Protein 5AF7 (pdb70)

Structure (mmCIF, N/CA/C/O backbone):
data_5AF7
#
_entry.id   5AF7
#
_cell.length_a   75.674
_cell.length_b   100.652
_cell.length_c   118.573
_cell.angle_alpha   90.00
_cell.angle_beta   90.00
_cell.angle_gamma   90.00
#
_symmetry.space_group_name_H-M   'P 21 21 2'
#
loop_
_entity.id
_entity.type
_entity.pdbx_description
1 polymer 'ACYL-COA DEHYDROGENASE'
2 non-polymer 'FLAVIN-ADENINE DINUCLEOTIDE'
3 non-polymer GLYCEROL
4 water water
#
loop_
_atom_site.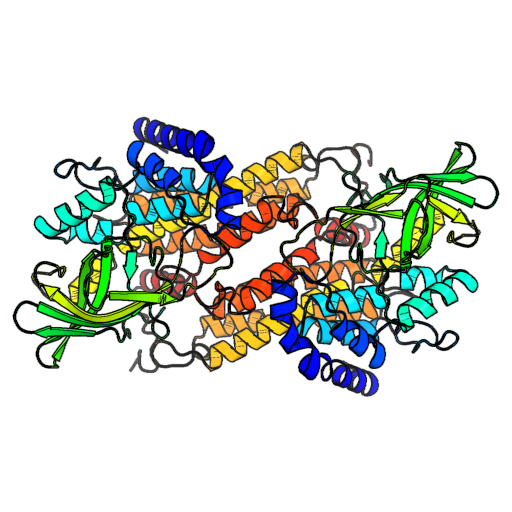group_PDB
_atom_site.id
_atom_site.type_symbol
_atom_site.label_atom_id
_atom_site.label_alt_id
_atom_site.label_comp_id
_atom_site.label_asym_id
_atom_site.label_entity_id
_atom_site.label_seq_id
_atom_site.pdbx_PDB_ins_code
_atom_site.Cartn_x
_atom_site.Cartn_y
_atom_site.Cartn_z
_atom_site.occupancy
_atom_site.B_iso_or_equiv
_atom_site.auth_seq_id
_atom_site.auth_comp_id
_atom_site.auth_asym_id
_atom_site.auth_atom_id
_atom_site.pdbx_PDB_model_num
ATOM 1 N N . GLU A 1 3 ? 30.168 -27.800 86.868 1.00 53.99 3 GLU A N 1
ATOM 2 C CA . GLU A 1 3 ? 29.123 -27.793 85.848 1.00 57.66 3 GLU A CA 1
ATOM 3 C C . GLU A 1 3 ? 27.865 -28.529 86.324 1.00 53.27 3 GLU A C 1
ATOM 4 O O . GLU A 1 3 ? 27.901 -29.255 87.318 1.00 57.14 3 GLU A O 1
ATOM 10 N N . LEU A 1 4 ? 26.759 -28.345 85.606 1.00 44.54 4 LEU A N 1
ATOM 11 C CA . LEU A 1 4 ? 25.472 -28.908 86.010 1.00 42.66 4 LEU A CA 1
ATOM 12 C C . LEU A 1 4 ? 25.267 -30.350 85.545 1.00 42.82 4 LEU A C 1
ATOM 13 O O . LEU A 1 4 ? 25.694 -30.730 84.457 1.00 45.39 4 LEU A O 1
ATOM 18 N N . THR A 1 5 ? 24.598 -31.143 86.376 1.00 38.95 5 THR A N 1
ATOM 19 C CA . THR A 1 5 ? 24.190 -32.490 85.998 1.00 35.67 5 THR A CA 1
ATOM 20 C C . THR A 1 5 ? 23.022 -32.422 85.014 1.00 43.82 5 THR A C 1
ATOM 21 O O . THR A 1 5 ? 22.318 -31.411 84.960 1.00 36.48 5 THR A O 1
ATOM 25 N N . PRO A 1 6 ? 22.819 -33.490 84.223 1.00 40.23 6 PRO A N 1
ATOM 26 C CA . PRO A 1 6 ? 21.632 -33.599 83.368 1.00 41.19 6 PRO A CA 1
ATOM 27 C C . PRO A 1 6 ? 20.325 -33.282 84.101 1.00 37.85 6 PRO A C 1
ATOM 28 O O . PRO A 1 6 ? 19.505 -32.542 83.561 1.00 37.10 6 PRO A O 1
ATOM 32 N N . GLU A 1 7 ? 20.152 -33.822 85.305 1.00 34.43 7 GLU A N 1
ATOM 33 C CA . GLU A 1 7 ? 18.970 -33.550 86.128 1.00 35.40 7 GLU A CA 1
ATOM 34 C C . GLU A 1 7 ? 18.819 -32.058 86.450 1.00 29.53 7 GLU A C 1
ATOM 35 O O . GLU A 1 7 ? 17.715 -31.506 86.424 1.00 30.62 7 GLU A O 1
ATOM 41 N N . GLN A 1 8 ? 19.941 -31.423 86.770 1.00 29.78 8 GLN A N 1
ATOM 42 C CA . GLN A 1 8 ? 19.965 -30.001 87.087 1.00 26.94 8 GLN A CA 1
ATOM 43 C C . GLN A 1 8 ? 19.674 -29.187 85.840 1.00 29.96 8 GLN A C 1
ATOM 44 O O . GLN A 1 8 ? 18.997 -28.165 85.902 1.00 26.15 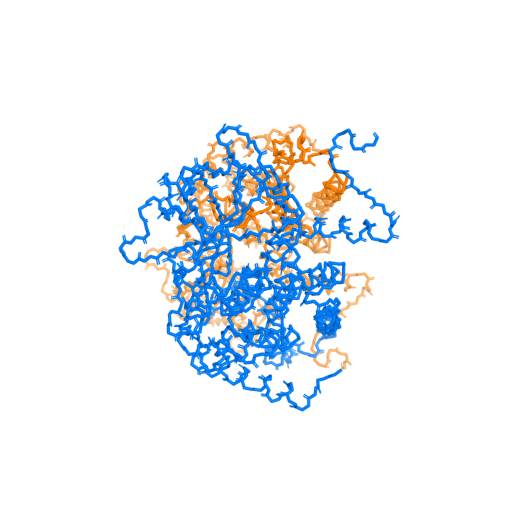8 GLN A O 1
ATOM 50 N N . ARG A 1 9 ? 20.178 -29.652 84.700 1.00 26.16 9 ARG A N 1
ATOM 51 C CA . ARG A 1 9 ? 19.914 -28.983 83.432 1.00 30.35 9 ARG A CA 1
ATOM 52 C C . ARG A 1 9 ? 18.425 -29.038 83.084 1.00 26.75 9 ARG A C 1
ATOM 53 O O . ARG A 1 9 ? 17.860 -28.075 82.576 1.00 23.90 9 ARG A O 1
ATOM 61 N N . THR A 1 10 ? 17.797 -30.173 83.355 1.00 22.40 10 THR A N 1
ATOM 62 C CA . THR A 1 10 ? 16.374 -30.330 83.096 1.00 25.17 10 THR A CA 1
ATOM 63 C C . THR A 1 10 ? 15.566 -29.386 83.979 1.00 21.37 10 THR A C 1
ATOM 64 O O . THR A 1 10 ? 14.644 -28.719 83.511 1.00 21.39 10 THR A O 1
ATOM 68 N N . LEU A 1 11 ? 15.923 -29.335 85.257 1.00 18.92 11 LEU A N 1
ATOM 69 C CA . LEU A 1 11 ? 15.300 -28.415 86.198 1.00 22.87 11 LEU A CA 1
ATOM 70 C C . LEU A 1 11 ? 15.494 -26.950 85.770 1.00 19.70 11 LEU A C 1
ATOM 71 O O . LEU A 1 11 ? 14.568 -26.148 85.827 1.00 20.53 11 LEU A O 1
ATOM 76 N N . GLN A 1 12 ? 16.704 -26.616 85.345 1.00 18.98 12 GLN A N 1
ATOM 77 C CA . GLN A 1 12 ? 17.003 -25.280 84.833 1.00 18.57 12 GLN A CA 1
ATOM 78 C C . GLN A 1 12 ? 16.130 -24.913 83.638 1.00 18.01 12 GLN A C 1
ATOM 79 O O . GLN A 1 12 ? 15.620 -23.799 83.548 1.00 16.52 12 GLN A O 1
ATOM 85 N N . THR A 1 13 ? 15.973 -25.858 82.715 1.00 19.79 13 THR A N 1
ATOM 86 C CA . THR A 1 13 ? 15.159 -25.651 81.523 1.00 17.84 13 THR A CA 1
ATOM 87 C C . THR A 1 13 ? 13.692 -25.429 81.875 1.00 21.43 13 THR A C 1
ATOM 88 O O . THR A 1 13 ? 13.036 -24.529 81.339 1.00 19.09 13 THR A O 1
ATOM 92 N N . GLN A 1 14 ? 13.174 -26.262 82.771 1.00 20.75 14 GLN A N 1
ATOM 93 C CA . GLN A 1 14 ? 11.796 -26.108 83.225 1.00 16.91 14 GLN A CA 1
ATOM 94 C C . GLN A 1 14 ? 11.587 -24.742 83.873 1.00 16.75 14 GLN A C 1
ATOM 95 O O . GLN A 1 14 ? 10.575 -24.093 83.630 1.00 19.50 14 GLN A O 1
ATOM 101 N N . ALA A 1 15 ? 12.548 -24.289 84.679 1.00 15.50 15 ALA A N 1
ATOM 102 C CA . ALA A 1 15 ? 12.420 -22.980 85.325 1.00 17.53 15 ALA A CA 1
ATOM 103 C C . ALA A 1 15 ? 12.506 -21.866 84.279 1.00 14.64 15 ALA A C 1
ATOM 104 O O . ALA A 1 15 ? 11.734 -20.909 84.309 1.00 14.49 15 ALA A O 1
ATOM 106 N N . ARG A 1 16 ? 13.440 -21.998 83.343 1.00 17.08 16 ARG A N 1
ATOM 107 C CA A ARG A 1 16 ? 13.581 -21.000 82.292 0.50 16.52 16 ARG A CA 1
ATOM 108 C CA B ARG A 1 16 ? 13.589 -21.009 82.284 0.50 16.52 16 ARG A CA 1
ATOM 109 C C . ARG A 1 16 ? 12.310 -20.908 81.454 1.00 16.56 16 ARG A C 1
ATOM 110 O O . ARG A 1 16 ? 11.860 -19.809 81.127 1.00 18.69 16 ARG A O 1
ATOM 125 N N . GLU A 1 17 ? 11.711 -22.054 81.124 1.00 16.55 17 GLU A N 1
ATOM 126 C CA A GLU A 1 17 ? 10.510 -22.037 80.298 0.50 19.53 17 GLU A CA 1
ATOM 127 C CA B GLU A 1 17 ? 10.484 -22.077 80.317 0.50 19.54 17 GLU A CA 1
ATOM 128 C C . GLU A 1 17 ? 9.359 -21.286 80.974 1.00 14.24 17 GLU A C 1
ATOM 129 O O . GLU A 1 17 ? 8.694 -20.472 80.333 1.00 18.17 17 GLU A O 1
ATOM 140 N N . LEU A 1 18 ? 9.132 -21.536 82.257 1.00 16.74 18 LEU A N 1
ATOM 141 C CA . LEU A 1 18 ? 8.087 -20.809 82.982 1.00 16.94 18 LEU A CA 1
ATOM 142 C C . LEU A 1 18 ? 8.419 -19.321 83.080 1.00 18.19 18 LEU A C 1
ATOM 143 O O . LEU A 1 18 ? 7.567 -18.458 82.835 1.00 16.48 18 LEU A O 1
ATOM 148 N N . ALA A 1 19 ? 9.660 -19.024 83.449 1.00 15.24 19 ALA A N 1
ATOM 149 C CA . ALA A 1 19 ? 10.088 -17.638 83.586 1.00 14.46 19 ALA A CA 1
ATOM 150 C C . ALA A 1 19 ? 9.906 -16.869 82.276 1.00 12.73 19 ALA A C 1
ATOM 151 O O . ALA A 1 19 ? 9.359 -15.759 82.254 1.00 16.12 19 ALA A O 1
ATOM 153 N N . GLN A 1 20 ? 10.366 -17.452 81.175 1.00 17.50 20 GLN A N 1
ATOM 154 C CA . GLN A 1 20 ? 10.356 -16.730 79.907 1.00 17.26 20 GLN A CA 1
ATOM 155 C C . GLN A 1 20 ? 8.963 -16.686 79.285 1.00 19.10 20 GLN A C 1
ATOM 156 O O . GLN A 1 20 ? 8.573 -15.670 78.718 1.00 19.69 20 GLN A O 1
ATOM 162 N N . SER A 1 21 ? 8.212 -17.782 79.382 1.00 15.90 21 SER A N 1
ATOM 163 C CA . SER A 1 21 ? 6.899 -17.833 78.726 1.00 18.97 21 SER A CA 1
ATOM 164 C C . SER A 1 21 ? 5.805 -17.122 79.521 1.00 18.02 21 SER A C 1
ATOM 165 O O . SER A 1 21 ? 4.839 -16.631 78.947 1.00 19.22 21 SER A O 1
ATOM 168 N N . VAL A 1 22 ? 5.952 -17.059 80.838 1.00 20.03 22 VAL A N 1
ATOM 169 C CA . VAL A 1 22 ? 4.911 -16.461 81.667 1.00 15.42 22 VAL A CA 1
ATOM 170 C C . VAL A 1 22 ? 5.367 -15.187 82.399 1.00 18.67 22 VAL A C 1
ATOM 171 O O . VAL A 1 22 ? 4.678 -14.166 82.359 1.00 14.61 22 VAL A O 1
ATOM 175 N N . PHE A 1 23 ? 6.526 -15.227 83.054 1.00 15.50 23 PHE A N 1
ATOM 176 C CA . PHE A 1 23 ? 6.865 -14.142 83.975 1.00 15.17 23 PHE A CA 1
ATOM 177 C C . PHE A 1 23 ? 7.463 -12.913 83.293 1.00 14.44 23 PHE A C 1
ATOM 178 O O . PHE A 1 23 ? 7.206 -11.778 83.714 1.00 14.02 23 PHE A O 1
ATOM 186 N N . ALA A 1 24 ? 8.266 -13.131 82.258 1.00 14.73 24 ALA A N 1
ATOM 187 C CA . ALA A 1 24 ? 9.063 -12.053 81.682 1.00 16.91 24 ALA A CA 1
ATOM 188 C C . ALA A 1 24 ? 8.190 -10.899 81.179 1.00 17.90 24 ALA A C 1
ATOM 189 O O . ALA A 1 24 ? 8.535 -9.731 81.347 1.00 16.02 24 ALA A O 1
ATOM 191 N N . SER A 1 25 ? 7.044 -11.222 80.593 1.00 16.80 25 SER A N 1
ATOM 192 C CA . SER A 1 25 ? 6.175 -10.183 80.044 1.00 17.43 25 SER A CA 1
ATOM 193 C C . SER A 1 25 ? 5.405 -9.416 81.122 1.00 20.38 25 SER A C 1
ATOM 194 O O . SER A 1 25 ? 4.716 -8.437 80.818 1.00 23.28 25 SER A O 1
ATOM 197 N N . THR A 1 26 ? 5.507 -9.854 82.376 1.00 16.15 26 THR A N 1
ATOM 198 C CA . THR A 1 26 ? 4.783 -9.197 83.464 1.00 18.39 26 THR A CA 1
ATOM 199 C C . THR A 1 26 ? 5.655 -8.232 84.251 1.00 14.74 26 THR A C 1
ATOM 200 O O . THR A 1 26 ? 5.141 -7.462 85.056 1.00 11.68 26 THR A O 1
ATOM 204 N N . ALA A 1 27 ? 6.968 -8.269 84.022 1.00 12.95 27 ALA A N 1
ATOM 205 C CA . ALA A 1 27 ? 7.900 -7.597 84.919 1.00 14.29 27 ALA A CA 1
ATOM 206 C C . ALA A 1 27 ? 7.717 -6.076 84.919 1.00 14.12 27 ALA A C 1
ATOM 207 O O . ALA A 1 27 ? 7.789 -5.444 85.975 1.00 11.83 27 ALA A O 1
ATOM 209 N N . VAL A 1 28 ? 7.471 -5.488 83.748 1.00 11.31 28 VAL A N 1
ATOM 210 C CA . VAL A 1 28 ? 7.227 -4.042 83.692 1.00 14.00 28 VAL A CA 1
ATOM 211 C C . VAL A 1 28 ? 5.985 -3.621 84.488 1.00 11.64 28 VAL A C 1
ATOM 212 O O . VAL A 1 28 ? 6.040 -2.662 85.277 1.00 14.19 28 VAL A O 1
ATOM 216 N N . GLN A 1 29 ? 4.872 -4.330 84.300 1.00 15.53 29 GLN A N 1
ATOM 217 C CA . GLN A 1 29 ? 3.639 -3.949 84.978 1.00 12.53 29 GLN A CA 1
ATOM 218 C C . GLN A 1 29 ? 3.758 -4.153 86.477 1.00 14.44 29 GLN A C 1
ATOM 219 O O . GLN A 1 29 ? 3.288 -3.326 87.248 1.00 15.04 29 GLN A O 1
ATOM 225 N N . THR A 1 30 ? 4.386 -5.250 86.889 1.00 12.88 30 THR A N 1
ATOM 226 C CA . THR A 1 30 ? 4.583 -5.502 88.315 1.00 14.95 30 THR A CA 1
ATOM 227 C C . THR A 1 30 ? 5.376 -4.347 88.951 1.00 16.33 30 THR A C 1
ATOM 228 O O . THR A 1 30 ? 5.027 -3.872 90.031 1.00 14.37 30 THR A O 1
ATOM 232 N N . ASP A 1 31 ? 6.419 -3.872 88.268 1.00 10.93 31 ASP A N 1
ATOM 233 C CA . ASP A 1 31 ? 7.205 -2.754 88.806 1.00 13.49 31 ASP A CA 1
ATOM 234 C C . ASP A 1 31 ? 6.407 -1.456 88.812 1.00 15.68 31 ASP A C 1
ATOM 235 O O . ASP A 1 31 ? 6.509 -0.651 89.747 1.00 14.95 31 ASP A O 1
ATOM 240 N N . LEU A 1 32 ? 5.613 -1.262 87.764 1.00 16.44 32 LEU A N 1
ATOM 241 C CA . LEU A 1 32 ? 4.816 -0.045 87.613 1.00 15.36 32 LEU A CA 1
ATOM 242 C C . LEU A 1 32 ? 3.719 0.040 88.665 1.00 16.66 32 LEU A C 1
ATOM 243 O O . LEU A 1 32 ? 3.562 1.082 89.294 1.00 17.24 32 LEU A O 1
ATOM 248 N N . THR A 1 33 ? 2.963 -1.040 88.858 1.00 14.97 33 THR A N 1
ATOM 249 C CA . THR A 1 33 ? 1.856 -1.013 89.818 1.00 15.50 33 THR A CA 1
ATOM 250 C C . THR A 1 33 ? 2.288 -1.197 91.269 1.00 15.67 33 THR A C 1
ATOM 251 O O . THR A 1 33 ? 1.558 -0.824 92.189 1.00 15.08 33 THR A O 1
ATOM 255 N N . GLU A 1 34 ? 3.464 -1.790 91.457 1.00 15.71 34 GLU A N 1
ATOM 256 C CA . GLU A 1 34 ? 3.976 -2.170 92.776 1.00 14.03 34 GLU A CA 1
ATOM 257 C C . GLU A 1 34 ? 2.995 -3.114 93.486 1.00 17.68 34 GLU A C 1
ATOM 258 O O . GLU A 1 34 ? 2.900 -3.121 94.713 1.00 16.93 34 GLU A O 1
ATOM 264 N N . GLN A 1 35 ? 2.283 -3.927 92.711 1.00 16.18 35 GLN A N 1
ATOM 265 C CA . GLN A 1 35 ? 1.342 -4.895 93.290 1.00 17.59 35 GLN A CA 1
ATOM 266 C C . GLN A 1 35 ? 1.850 -6.331 93.185 1.00 20.09 35 GLN A C 1
ATOM 267 O O . GLN A 1 35 ? 2.429 -6.719 92.177 1.00 20.38 35 GLN A O 1
ATOM 273 N N . TYR A 1 36 ? 1.622 -7.105 94.243 1.00 19.02 36 TYR A N 1
ATOM 274 C CA . TYR A 1 36 ? 1.994 -8.516 94.317 1.00 15.25 36 TYR A CA 1
ATOM 275 C C . TYR A 1 36 ? 1.344 -9.333 93.193 1.00 20.58 36 TYR A C 1
ATOM 276 O O . TYR A 1 36 ? 0.116 -9.355 93.074 1.00 19.43 36 TYR A O 1
ATOM 285 N N . PRO A 1 37 ? 2.159 -10.005 92.354 1.00 16.85 37 PRO A N 1
ATOM 286 C CA . PRO A 1 37 ? 1.592 -10.686 91.179 1.00 17.20 37 PRO A CA 1
ATOM 287 C C . PRO A 1 37 ? 1.016 -12.057 91.526 1.00 19.03 37 PRO A C 1
ATOM 288 O O . PRO A 1 37 ? 1.664 -13.090 91.342 1.00 14.92 37 PRO A O 1
ATOM 292 N N . TRP A 1 38 ? -0.212 -12.058 92.040 1.00 17.97 38 TRP A N 1
ATOM 293 C CA . TRP A 1 38 ? -0.857 -13.298 92.465 1.00 18.16 38 TRP A CA 1
ATOM 294 C C . TRP A 1 38 ? -0.909 -14.323 91.339 1.00 14.17 38 TRP A C 1
ATOM 295 O O . TRP A 1 38 ? -0.731 -15.518 91.573 1.00 15.83 38 TRP A O 1
ATOM 306 N N . ASP A 1 39 ? -1.168 -13.854 90.123 1.00 14.73 39 ASP A N 1
ATOM 307 C CA . ASP A 1 39 ? -1.269 -14.755 88.986 1.00 14.91 39 ASP A CA 1
ATOM 308 C C . ASP A 1 39 ? 0.035 -15.519 88.770 1.00 18.42 39 ASP A C 1
ATOM 309 O O . ASP A 1 39 ? 0.029 -16.729 88.534 1.00 17.44 39 ASP A O 1
ATOM 314 N N . ASN A 1 40 ? 1.157 -14.823 88.884 1.00 15.45 40 ASN A N 1
ATOM 315 C CA . ASN A 1 40 ? 2.444 -15.493 88.739 1.00 15.69 40 ASN A CA 1
ATOM 316 C C . ASN A 1 40 ? 2.719 -16.469 89.875 1.00 13.65 40 ASN A C 1
ATOM 317 O O . ASN A 1 40 ? 3.263 -17.548 89.648 1.00 13.98 40 ASN A O 1
ATOM 322 N N . VAL A 1 41 ? 2.358 -16.085 91.098 1.00 13.82 41 VAL A N 1
ATOM 323 C CA . VAL A 1 41 ? 2.640 -16.929 92.255 1.00 14.93 41 VAL A CA 1
ATOM 324 C C . VAL A 1 41 ? 1.937 -18.284 92.119 1.00 20.32 41 VAL A C 1
ATOM 325 O O . VAL A 1 41 ? 2.515 -19.329 92.433 1.00 16.79 41 VAL A O 1
ATOM 329 N N . ALA A 1 42 ? 0.695 -18.262 91.638 1.00 18.89 42 ALA A N 1
ATOM 330 C CA . ALA A 1 42 ? -0.083 -19.487 91.469 1.00 16.99 42 ALA A CA 1
ATOM 331 C C . ALA A 1 42 ? 0.622 -20.445 90.514 1.00 21.41 42 ALA A C 1
ATOM 332 O O . ALA A 1 42 ? 0.686 -21.651 90.755 1.00 19.13 42 ALA A O 1
ATOM 334 N N . GLN A 1 43 ? 1.165 -19.894 89.433 1.00 16.04 43 GLN A N 1
ATOM 335 C CA . GLN A 1 43 ? 1.853 -20.691 88.440 1.00 19.70 43 GLN A CA 1
ATOM 336 C C . GLN A 1 43 ? 3.243 -21.113 88.919 1.00 18.21 43 GLN A C 1
ATOM 337 O O . GLN A 1 43 ? 3.713 -22.192 88.582 1.00 18.04 43 GLN A O 1
ATOM 343 N N . LEU A 1 44 ? 3.891 -20.270 89.714 1.00 16.30 44 LEU A N 1
ATOM 344 C CA . LEU A 1 44 ? 5.136 -20.684 90.363 1.00 20.43 44 LEU A CA 1
ATOM 345 C C . LEU A 1 44 ? 4.864 -21.919 91.227 1.00 17.61 44 LEU A C 1
ATOM 346 O O . LEU A 1 44 ? 5.619 -22.896 91.205 1.00 16.33 44 LEU A O 1
ATOM 351 N N . ARG A 1 45 ? 3.767 -21.862 91.979 1.00 18.68 45 ARG A N 1
ATOM 352 C CA . ARG A 1 45 ? 3.345 -22.981 92.820 1.00 21.28 45 ARG A CA 1
ATOM 353 C C . ARG A 1 45 ? 3.031 -24.215 91.977 1.00 19.05 45 ARG A C 1
ATOM 354 O O . ARG A 1 45 ? 3.549 -25.310 92.225 1.00 22.82 45 ARG A O 1
ATOM 362 N N . ASP A 1 46 ? 2.179 -24.034 90.982 1.00 18.63 46 ASP A N 1
ATOM 363 C CA . ASP A 1 46 ? 1.720 -25.157 90.173 1.00 19.74 46 ASP A CA 1
ATOM 364 C C . ASP A 1 46 ? 2.875 -25.859 89.458 1.00 22.86 46 ASP A C 1
ATOM 365 O O . ASP A 1 46 ? 2.821 -27.063 89.236 1.00 18.99 46 ASP A O 1
ATOM 370 N N . ALA A 1 47 ? 3.930 -25.116 89.127 1.00 15.89 47 ALA A N 1
ATOM 371 C CA . ALA A 1 47 ? 5.084 -25.700 88.445 1.00 17.28 47 ALA A CA 1
ATOM 372 C C . ALA A 1 47 ? 6.061 -26.348 89.422 1.00 18.93 47 ALA A C 1
ATOM 373 O O . ALA A 1 47 ? 7.110 -26.858 89.019 1.00 24.49 47 ALA A O 1
ATOM 375 N N . GLY A 1 48 ? 5.741 -26.301 90.709 1.00 19.04 48 GLY A N 1
ATOM 376 C CA . GLY A 1 48 ? 6.523 -27.021 91.696 1.00 17.67 48 GLY A CA 1
ATOM 377 C C . GLY A 1 48 ? 7.739 -26.281 92.227 1.00 20.23 48 GLY A C 1
ATOM 378 O O . GLY A 1 48 ? 8.639 -26.887 92.804 1.00 19.49 48 GLY A O 1
ATOM 379 N N . PHE A 1 49 ? 7.764 -24.964 92.069 1.00 19.51 49 PHE A N 1
ATOM 380 C CA . PHE A 1 49 ? 8.947 -24.205 92.458 1.00 17.16 49 PHE A CA 1
ATOM 381 C C . PHE A 1 49 ? 8.850 -23.528 93.827 1.00 21.24 49 PHE A C 1
ATOM 382 O O . PHE A 1 49 ? 9.697 -22.707 94.183 1.00 20.29 49 PHE A O 1
ATOM 390 N N . MET A 1 50 ? 7.839 -23.882 94.611 1.00 16.91 50 MET A N 1
ATOM 391 C CA . MET A 1 50 ? 7.767 -23.376 95.976 1.00 15.01 50 MET A CA 1
ATOM 392 C C . MET A 1 50 ? 7.954 -24.517 96.981 1.00 18.44 50 MET A C 1
ATOM 393 O O . MET A 1 50 ? 7.491 -25.629 96.756 1.00 19.32 50 MET A O 1
ATOM 398 N N . GLY A 1 51 ? 8.666 -24.242 98.068 1.00 17.08 51 GLY A N 1
ATOM 399 C CA . GLY A 1 51 ? 8.992 -25.259 99.059 1.00 19.55 51 GLY A CA 1
ATOM 400 C C . GLY A 1 51 ? 9.760 -26.439 98.486 1.00 21.97 51 GLY A C 1
ATOM 401 O O . GLY A 1 51 ? 9.546 -27.588 98.887 1.00 21.76 51 GLY A O 1
ATOM 402 N N . MET A 1 52 ? 10.665 -26.161 97.550 1.00 20.61 52 MET A N 1
ATOM 403 C CA . MET A 1 52 ? 11.374 -27.223 96.837 1.00 18.91 52 MET A CA 1
ATOM 404 C C . MET A 1 52 ? 12.236 -28.094 97.750 1.00 17.91 52 MET A C 1
ATOM 405 O O . MET A 1 52 ? 12.454 -29.261 97.453 1.00 20.74 52 MET A O 1
ATOM 410 N N . MET A 1 53 ? 12.728 -27.532 98.849 1.00 15.69 53 MET A N 1
ATOM 411 C CA . MET A 1 53 ? 13.647 -28.276 99.714 1.00 18.64 53 MET A CA 1
ATOM 412 C C . MET A 1 53 ? 12.924 -28.956 100.865 1.00 21.07 53 MET A C 1
ATOM 413 O O . MET A 1 53 ? 13.557 -29.576 101.710 1.00 20.72 53 MET A O 1
ATOM 418 N N . LEU A 1 54 ? 11.600 -28.829 100.905 1.00 20.71 54 LEU A N 1
ATOM 419 C CA . LEU A 1 54 ? 10.813 -29.561 101.893 1.00 21.46 54 LEU A CA 1
ATOM 420 C C . LEU A 1 54 ? 10.958 -31.056 101.627 1.00 22.12 54 LEU A C 1
ATOM 421 O O . LEU A 1 54 ? 10.999 -31.483 100.479 1.00 21.84 54 LEU A O 1
ATOM 426 N N . PRO A 1 55 ? 11.057 -31.854 102.694 1.00 26.21 55 PRO A N 1
ATOM 427 C CA . PRO A 1 55 ? 11.181 -33.305 102.527 1.00 28.71 55 PRO A CA 1
ATOM 428 C C . PRO A 1 55 ? 9.956 -33.888 101.837 1.00 25.14 55 PRO A C 1
ATOM 429 O O . PRO A 1 55 ? 8.866 -33.346 101.972 1.00 28.03 55 PRO A O 1
ATOM 433 N N . THR A 1 56 ? 10.144 -34.975 101.095 1.00 28.31 56 THR A N 1
ATOM 434 C CA . THR A 1 56 ? 9.044 -35.655 100.423 1.00 30.66 56 THR A CA 1
ATOM 435 C C . THR A 1 56 ? 7.979 -36.169 101.404 1.00 30.12 56 THR A C 1
ATOM 436 O O . THR A 1 56 ? 6.819 -36.332 101.033 1.00 32.18 56 THR A O 1
ATOM 440 N N . SER A 1 57 ? 8.375 -36.407 102.650 1.00 30.34 57 SER A N 1
ATOM 441 C CA . SER A 1 57 ? 7.443 -36.870 103.677 1.00 33.63 57 SER A CA 1
ATOM 442 C C . SER A 1 57 ? 6.315 -35.868 103.973 1.00 40.32 57 SER A C 1
ATOM 443 O O . SER A 1 57 ? 5.253 -36.252 104.465 1.00 36.62 57 SER A O 1
ATOM 446 N N . VAL A 1 58 ? 6.539 -34.589 103.678 1.00 32.13 58 VAL A N 1
ATOM 447 C CA . VAL A 1 58 ? 5.515 -33.577 103.914 1.00 30.12 58 VAL A CA 1
ATOM 448 C C . VAL A 1 58 ? 4.987 -33.010 102.604 1.00 30.61 58 VAL A C 1
ATOM 449 O O . VAL A 1 58 ? 4.258 -32.021 102.594 1.00 34.07 58 VAL A O 1
ATOM 453 N N . GLY A 1 59 ? 5.349 -33.641 101.493 1.00 30.29 59 GLY A N 1
ATOM 454 C CA . GLY A 1 59 ? 4.850 -33.204 100.199 1.00 26.98 59 GLY A CA 1
ATOM 455 C C . GLY A 1 59 ? 5.831 -32.356 99.404 1.00 29.34 59 GLY A C 1
ATOM 456 O O . GLY A 1 59 ? 5.488 -31.826 98.349 1.00 26.07 59 GLY A O 1
ATOM 457 N N . GLY A 1 60 ? 7.057 -32.224 99.900 1.00 27.74 60 GLY A N 1
ATOM 458 C CA . GLY A 1 60 ? 8.074 -31.475 99.180 1.00 24.30 60 GLY A CA 1
ATOM 459 C C . GLY A 1 60 ? 8.776 -32.285 98.099 1.00 27.49 60 GLY A C 1
ATOM 460 O O . GLY A 1 60 ? 8.468 -33.461 97.890 1.00 27.48 60 GLY A O 1
ATOM 461 N N . ARG A 1 61 ? 9.733 -31.658 97.418 1.00 23.38 61 ARG A N 1
ATOM 462 C CA . ARG A 1 61 ? 10.486 -32.326 96.359 1.00 25.18 61 ARG A CA 1
ATOM 463 C C . ARG A 1 61 ? 11.854 -32.810 96.845 1.00 23.73 61 ARG A C 1
ATOM 464 O O . ARG A 1 61 ? 12.554 -33.523 96.130 1.00 25.31 61 ARG A O 1
ATOM 472 N N . GLY A 1 62 ? 12.223 -32.422 98.058 1.00 21.21 62 GLY A N 1
ATOM 473 C CA . GLY A 1 62 ? 13.485 -32.826 98.653 1.00 20.12 62 GLY A CA 1
ATOM 474 C C . GLY A 1 62 ? 14.714 -32.377 97.874 1.00 25.19 62 GLY A C 1
ATOM 475 O O . GLY A 1 62 ? 15.747 -33.042 97.903 1.00 21.72 62 GLY A O 1
ATOM 476 N N . LEU A 1 63 ? 14.618 -31.243 97.184 1.00 21.52 63 LEU A N 1
ATOM 477 C CA . LEU A 1 63 ? 15.743 -30.771 96.375 1.00 21.36 63 LEU A CA 1
ATOM 478 C C . LEU A 1 63 ? 16.820 -30.056 97.216 1.00 19.51 63 LEU A C 1
ATOM 479 O O . LEU A 1 63 ? 16.640 -29.816 98.413 1.00 18.91 63 LEU A O 1
ATOM 484 N N . SER A 1 64 ? 17.940 -29.715 96.581 1.00 18.50 64 SER A N 1
ATOM 485 C CA . SER A 1 64 ? 19.076 -29.125 97.289 1.00 20.91 64 SER A CA 1
ATOM 486 C C . SER A 1 64 ? 19.108 -27.597 97.201 1.00 17.53 64 SER A C 1
ATOM 487 O O . SER A 1 64 ? 18.369 -26.985 96.424 1.00 18.31 64 SER A O 1
ATOM 490 N N . THR A 1 65 ? 19.988 -26.994 97.996 1.00 18.53 65 THR A N 1
ATOM 491 C CA . THR A 1 65 ? 20.241 -25.562 97.918 1.00 16.00 65 THR A CA 1
ATOM 492 C C . THR A 1 65 ? 20.685 -25.179 96.496 1.00 18.62 65 THR A C 1
ATOM 493 O O . THR A 1 65 ? 20.182 -24.220 95.906 1.00 15.54 65 THR A O 1
ATOM 497 N N . LEU A 1 66 ? 21.617 -25.946 95.938 1.00 16.22 66 LEU A N 1
ATOM 498 C CA . LEU A 1 66 ? 22.061 -25.717 94.559 1.00 15.51 66 LEU A CA 1
ATOM 499 C C . LEU A 1 66 ? 20.894 -25.762 93.570 1.00 16.78 66 LEU A C 1
ATOM 500 O O . LEU A 1 66 ? 20.773 -24.888 92.714 1.00 13.60 66 LEU A O 1
ATOM 505 N N . ASP A 1 67 ? 20.025 -26.762 93.699 1.00 16.92 67 ASP A N 1
ATOM 506 C CA . ASP A 1 67 ? 18.815 -26.822 92.883 1.00 16.54 67 ASP A CA 1
ATOM 507 C C . ASP A 1 67 ? 18.020 -25.524 92.941 1.00 14.97 67 ASP A C 1
ATOM 508 O O . ASP A 1 67 ? 17.566 -25.022 91.909 1.00 18.41 67 ASP A O 1
ATOM 513 N N . THR A 1 68 ? 17.836 -24.987 94.141 1.00 13.93 68 THR A N 1
ATOM 514 C CA . THR A 1 68 ? 16.994 -23.800 94.288 1.00 15.21 68 THR A CA 1
ATOM 515 C C . THR A 1 68 ? 17.685 -22.585 93.686 1.00 14.78 68 THR A C 1
ATOM 516 O O . THR A 1 68 ? 17.041 -21.764 93.067 1.00 13.28 68 THR A O 1
ATOM 520 N N . VAL A 1 69 ? 19.002 -22.498 93.860 1.00 14.04 69 VAL A N 1
ATOM 521 C CA . VAL A 1 69 ? 19.785 -21.395 93.306 1.00 15.02 69 VAL A CA 1
ATOM 522 C C . VAL A 1 69 ? 19.734 -21.366 91.772 1.00 15.65 69 VAL A C 1
ATOM 523 O O . VAL A 1 69 ? 19.711 -20.297 91.143 1.00 15.75 69 VAL A O 1
ATOM 527 N N . ILE A 1 70 ? 19.705 -22.547 91.176 1.00 13.72 70 ILE A N 1
ATOM 528 C CA . ILE A 1 70 ? 19.576 -22.671 89.728 1.00 15.24 70 ILE A CA 1
ATOM 529 C C . ILE A 1 70 ? 18.230 -22.089 89.291 1.00 16.88 70 ILE A C 1
ATOM 530 O O . ILE A 1 70 ? 18.140 -21.348 88.317 1.00 16.20 70 ILE A O 1
ATOM 535 N N . VAL A 1 71 ? 17.188 -22.430 90.046 1.00 13.68 71 VAL A N 1
ATOM 536 C CA . VAL A 1 71 ? 15.823 -22.043 89.711 1.00 13.30 71 VAL A CA 1
ATOM 537 C C . VAL A 1 71 ? 15.628 -20.556 89.962 1.00 12.51 71 VAL A C 1
ATOM 538 O O . VAL A 1 71 ? 15.037 -19.849 89.148 1.00 16.39 71 VAL A O 1
ATOM 542 N N . ILE A 1 72 ? 16.131 -20.094 91.100 1.00 12.57 72 ILE A N 1
ATOM 543 C CA . ILE A 1 72 ? 16.006 -18.694 91.482 1.00 12.85 72 ILE A CA 1
ATOM 544 C C . ILE A 1 72 ? 16.602 -17.790 90.402 1.00 13.77 72 ILE A C 1
ATOM 545 O O . ILE A 1 72 ? 15.998 -16.782 90.024 1.00 14.39 72 ILE A O 1
ATOM 550 N N . GLU A 1 73 ? 17.779 -18.145 89.893 1.00 14.71 73 GLU A N 1
ATOM 551 C CA . GLU A 1 73 ? 18.403 -17.298 88.879 1.00 14.49 73 GLU A CA 1
ATOM 552 C C . GLU A 1 73 ? 17.518 -17.161 87.642 1.00 11.33 73 GLU A C 1
ATOM 553 O O . GLU A 1 73 ? 17.373 -16.056 87.095 1.00 9.74 73 GLU A O 1
ATOM 559 N N . GLU A 1 74 ? 16.910 -18.265 87.205 1.00 12.83 74 GLU A N 1
ATOM 560 C CA . GLU A 1 74 ? 16.034 -18.211 86.038 1.00 13.91 74 GLU A CA 1
ATOM 561 C C . GLU A 1 74 ? 14.814 -17.335 86.304 1.00 11.94 74 GLU A C 1
ATOM 562 O O . GLU A 1 74 ? 14.382 -16.582 85.429 1.00 14.05 74 GLU A O 1
ATOM 568 N N . MET A 1 75 ? 14.247 -17.423 87.508 1.00 12.69 75 MET A N 1
ATOM 569 C CA . MET A 1 75 ? 13.089 -16.583 87.822 1.00 9.54 75 MET A CA 1
ATOM 570 C C . MET A 1 75 ? 13.471 -15.112 87.840 1.00 15.19 75 MET A C 1
ATOM 571 O O . MET A 1 75 ? 12.736 -14.268 87.329 1.00 13.06 75 MET A O 1
ATOM 576 N N . ALA A 1 76 ? 14.625 -14.811 88.430 1.00 11.92 76 ALA A N 1
ATOM 577 C CA . ALA A 1 76 ? 15.063 -13.426 88.580 1.00 12.31 76 ALA A CA 1
ATOM 578 C C . ALA A 1 76 ? 15.404 -12.802 87.240 1.00 14.15 76 ALA A C 1
ATOM 579 O O . ALA A 1 76 ? 15.263 -11.598 87.079 1.00 14.16 76 ALA A O 1
ATOM 581 N N . LYS A 1 77 ? 15.880 -13.611 86.289 1.00 12.35 77 LYS A N 1
ATOM 582 C CA . LYS A 1 77 ? 16.151 -13.106 84.952 1.00 12.81 77 LYS A CA 1
ATOM 583 C C . LYS A 1 77 ? 14.875 -12.563 84.300 1.00 13.74 77 LYS A C 1
ATOM 584 O O . LYS A 1 77 ? 14.940 -11.657 83.466 1.00 13.14 77 LYS A O 1
ATOM 590 N N . ALA A 1 78 ? 13.722 -13.114 84.675 1.00 13.17 78 ALA A N 1
ATOM 591 C CA . ALA A 1 78 ? 12.456 -12.658 84.094 1.00 12.81 78 ALA A CA 1
ATOM 592 C C . ALA A 1 78 ? 11.898 -11.467 84.872 1.00 14.32 78 ALA A C 1
ATOM 593 O O . ALA A 1 78 ? 11.424 -10.496 84.287 1.00 13.05 78 ALA A O 1
ATOM 595 N N . CYS A 1 79 ? 11.967 -11.558 86.194 1.00 14.13 79 CYS A N 1
ATOM 596 C CA . CYS A 1 79 ? 11.349 -10.566 87.082 1.00 12.29 79 CYS A CA 1
ATOM 597 C C . CYS A 1 79 ? 11.997 -10.641 88.454 1.00 12.60 79 CYS A C 1
ATOM 598 O O . CYS A 1 79 ? 12.034 -11.713 89.055 1.00 11.75 79 CYS A O 1
ATOM 601 N N . ALA A 1 80 ? 12.504 -9.509 88.949 1.00 12.94 80 ALA A N 1
ATOM 602 C CA . ALA A 1 80 ? 13.158 -9.460 90.256 1.00 11.00 80 ALA A CA 1
ATOM 603 C C . ALA A 1 80 ? 12.209 -9.862 91.382 1.00 10.72 80 ALA A C 1
ATOM 604 O O . ALA A 1 80 ? 12.624 -10.472 92.370 1.00 10.41 80 ALA A O 1
ATOM 606 N N . THR A 1 81 ? 10.941 -9.495 91.228 1.00 12.93 81 THR A N 1
ATOM 607 C CA . THR A 1 81 ? 9.917 -9.835 92.204 1.00 12.59 81 THR A CA 1
ATOM 608 C C . THR A 1 81 ? 9.743 -11.340 92.247 1.00 12.39 81 THR A C 1
ATOM 609 O O . THR A 1 81 ? 9.754 -11.944 93.325 1.00 13.47 81 THR A O 1
ATOM 613 N N . MET A 1 82 ? 9.605 -11.959 91.078 1.00 10.90 82 MET A N 1
ATOM 614 C CA . MET A 1 82 ? 9.474 -13.416 91.037 1.00 10.58 82 MET A CA 1
ATOM 615 C C . MET A 1 82 ? 10.727 -14.101 91.587 1.00 13.05 82 MET A C 1
ATOM 616 O O . MET A 1 82 ? 10.650 -15.190 92.153 1.00 15.75 82 MET A O 1
ATOM 621 N N . GLY A 1 83 ? 11.885 -13.462 91.414 1.00 13.75 83 GLY A N 1
ATOM 622 C CA . GLY A 1 83 ? 13.119 -13.983 91.986 1.00 14.48 83 GLY A CA 1
ATOM 623 C C . GLY A 1 83 ? 13.069 -14.021 93.503 1.00 11.38 83 GLY A C 1
ATOM 624 O O . GLY A 1 83 ? 13.380 -15.049 94.124 1.00 10.72 83 GLY A O 1
ATOM 625 N N . ARG A 1 84 ? 12.669 -12.906 94.117 1.00 11.85 84 ARG A N 1
ATOM 626 C CA . ARG A 1 84 ? 12.641 -12.839 95.574 1.00 11.00 84 ARG A CA 1
ATOM 627 C C . ARG A 1 84 ? 11.524 -13.717 96.139 1.00 13.87 84 ARG A C 1
ATOM 628 O O . ARG A 1 84 ? 11.678 -14.327 97.194 1.00 13.24 84 ARG A O 1
ATOM 636 N N . ILE A 1 85 ? 10.394 -13.783 95.441 1.00 13.34 85 ILE A N 1
ATOM 637 C CA . ILE A 1 85 ? 9.329 -14.681 95.871 1.00 14.02 85 ILE A CA 1
ATOM 638 C C . ILE A 1 85 ? 9.868 -16.119 95.922 1.00 15.24 85 ILE A C 1
ATOM 639 O O . ILE A 1 85 ? 9.619 -16.866 96.880 1.00 10.86 85 ILE A O 1
ATOM 644 N N . THR A 1 86 ? 10.654 -16.486 94.918 1.00 14.01 86 THR A N 1
ATOM 645 C CA . THR A 1 86 ? 11.221 -17.833 94.867 1.00 13.96 86 THR A CA 1
ATOM 646 C C . THR A 1 86 ? 12.218 -18.063 96.008 1.00 15.85 86 THR A C 1
ATOM 647 O O . THR A 1 86 ? 12.259 -19.146 96.581 1.00 14.57 86 THR A O 1
ATOM 651 N N . VAL A 1 87 ? 13.009 -17.047 96.351 1.00 12.11 87 VAL A N 1
ATOM 652 C CA . VAL A 1 87 ? 13.926 -17.181 97.481 1.00 13.37 87 VAL A CA 1
ATOM 653 C C . VAL A 1 87 ? 13.152 -17.428 98.778 1.00 15.05 87 VAL A C 1
ATOM 654 O O . VAL A 1 87 ? 13.413 -18.397 99.489 1.00 15.69 87 VAL A O 1
ATOM 658 N N . ASP A 1 88 ? 12.199 -16.550 99.070 1.00 13.70 88 ASP A N 1
ATOM 659 C CA . ASP A 1 88 ? 11.467 -16.605 100.335 1.00 17.36 88 ASP A CA 1
ATOM 660 C C . ASP A 1 88 ? 10.583 -17.849 100.466 1.00 17.68 88 ASP A C 1
ATOM 661 O O . ASP A 1 88 ? 10.277 -18.278 101.582 1.00 16.88 88 ASP A O 1
ATOM 666 N N . SER A 1 89 ? 10.150 -18.420 99.346 1.00 13.38 89 SER A N 1
ATOM 667 C CA . SER A 1 89 ? 9.335 -19.624 99.436 1.00 15.35 89 SER A CA 1
ATOM 668 C C . SER A 1 89 ? 10.178 -20.908 99.396 1.00 16.47 89 SER A C 1
ATOM 669 O O . SER A 1 89 ? 9.637 -22.013 99.326 1.00 17.63 89 SER A O 1
ATOM 672 N N . ASN A 1 90 ? 11.499 -20.771 99.459 1.00 15.55 90 ASN A N 1
ATOM 673 C CA . ASN A 1 90 ? 12.372 -21.946 99.427 1.00 15.67 90 ASN A CA 1
ATOM 674 C C . ASN A 1 90 ? 13.488 -21.941 100.475 1.00 16.75 90 ASN A C 1
ATOM 675 O O . ASN A 1 90 ? 13.939 -23.006 100.896 1.00 19.36 90 ASN A O 1
ATOM 680 N N . LEU A 1 91 ? 13.919 -20.751 100.891 1.00 15.72 91 LEU A N 1
ATOM 681 C CA . LEU A 1 91 ? 15.042 -20.584 101.817 1.00 18.13 91 LEU A CA 1
ATOM 682 C C . LEU A 1 91 ? 14.710 -19.588 102.922 1.00 19.10 91 LEU A C 1
ATOM 683 O O . LEU A 1 91 ? 13.838 -18.749 102.760 1.00 19.03 91 LEU A O 1
ATOM 688 N N . GLY A 1 92 ? 15.434 -19.643 104.031 1.00 20.46 92 GLY A N 1
ATOM 689 C CA . GLY A 1 92 ? 15.247 -18.654 105.075 1.00 22.06 92 GLY A CA 1
ATOM 690 C C . GLY A 1 92 ? 14.365 -19.171 106.192 1.00 26.05 92 GLY A C 1
ATOM 691 O O . GLY A 1 92 ? 14.700 -20.171 106.839 1.00 23.04 92 GLY A O 1
ATOM 692 N N . ALA A 1 93 ? 13.238 -18.498 106.417 1.00 20.66 93 ALA A N 1
ATOM 693 C CA . ALA A 1 93 ? 12.295 -18.910 107.465 1.00 21.16 93 ALA A CA 1
ATOM 694 C C . ALA A 1 93 ? 11.870 -20.362 107.294 1.00 23.42 93 ALA A C 1
ATOM 695 O O . ALA A 1 93 ? 11.864 -21.129 108.258 1.00 22.91 93 ALA A O 1
ATOM 697 N N . ILE A 1 94 ? 11.534 -20.746 106.065 1.00 18.82 94 ILE A N 1
ATOM 698 C CA . ILE A 1 94 ? 11.060 -22.107 105.810 1.00 24.50 94 ILE A CA 1
ATOM 699 C C . ILE A 1 94 ? 12.167 -23.141 106.050 1.00 25.35 94 ILE A C 1
ATOM 700 O O . ILE A 1 94 ? 11.903 -24.264 106.505 1.00 20.43 94 ILE A O 1
ATOM 705 N N . GLY A 1 95 ? 13.410 -22.758 105.771 1.00 23.01 95 GLY A N 1
ATOM 706 C CA . GLY A 1 95 ? 14.545 -23.618 106.047 1.00 21.98 95 GLY A CA 1
ATOM 707 C C . GLY A 1 95 ? 14.782 -23.773 107.541 1.00 20.24 95 GLY A C 1
ATOM 708 O O . GLY A 1 95 ? 15.099 -24.860 108.019 1.00 20.96 95 GLY A O 1
ATOM 709 N N . ALA A 1 96 ? 14.641 -22.683 108.287 1.00 21.66 96 ALA A N 1
ATOM 710 C CA . ALA A 1 96 ? 14.785 -22.733 109.738 1.00 19.15 96 ALA A CA 1
ATOM 711 C C . ALA A 1 96 ? 13.707 -23.617 110.375 1.00 23.18 96 ALA A C 1
ATOM 712 O O . ALA A 1 96 ? 13.980 -24.376 111.305 1.00 23.20 96 ALA A O 1
ATOM 714 N N . ILE A 1 97 ? 12.481 -23.511 109.882 1.00 20.55 97 ILE A N 1
ATOM 715 C CA . ILE A 1 97 ? 11.392 -24.321 110.418 1.00 19.02 97 ILE A CA 1
ATOM 716 C C . ILE A 1 97 ? 11.606 -25.784 110.042 1.00 24.86 97 ILE A C 1
ATOM 717 O O . ILE A 1 97 ? 11.404 -26.673 110.861 1.00 25.21 97 ILE A O 1
ATOM 722 N N . THR A 1 98 ? 12.043 -26.024 108.807 1.00 23.06 98 THR A N 1
ATOM 723 C CA . THR A 1 98 ? 12.302 -27.381 108.325 1.00 23.07 98 THR A CA 1
ATOM 724 C C . THR A 1 98 ? 13.356 -28.113 109.166 1.00 25.12 98 THR A C 1
ATOM 725 O O . THR A 1 98 ? 13.224 -29.303 109.440 1.00 29.39 98 THR A O 1
ATOM 729 N N . LYS A 1 99 ? 14.393 -27.399 109.586 1.00 21.13 99 LYS A N 1
ATOM 730 C CA . LYS A 1 99 ? 15.480 -28.023 110.336 1.00 27.24 99 LYS A CA 1
ATOM 731 C C . LYS A 1 99 ? 15.236 -28.080 111.849 1.00 30.26 99 LYS A C 1
ATOM 732 O O . LYS A 1 99 ? 15.567 -29.077 112.493 1.00 29.01 99 LYS A O 1
ATOM 738 N N . TYR A 1 100 ? 14.651 -27.031 112.420 1.00 22.83 100 TYR A N 1
ATOM 739 C CA . TYR A 1 100 ? 14.526 -26.969 113.876 1.00 27.29 100 TYR A CA 1
ATOM 740 C C . TYR A 1 100 ? 13.091 -27.063 114.380 1.00 24.81 100 TYR A C 1
ATOM 741 O O . TYR A 1 100 ? 12.860 -27.072 115.585 1.00 26.97 100 TYR A O 1
ATOM 750 N N . GLY A 1 101 ? 12.135 -27.138 113.463 1.00 23.87 101 GLY A N 1
ATOM 751 C CA . GLY A 1 101 ? 10.732 -27.150 113.831 1.00 26.86 101 GLY A CA 1
ATOM 752 C C . GLY A 1 101 ? 10.231 -28.492 114.330 1.00 29.41 101 GLY A C 1
ATOM 753 O O . GLY A 1 101 ? 10.807 -29.541 114.033 1.00 26.01 101 GLY A O 1
ATOM 754 N N . SER A 1 102 ? 9.156 -28.451 115.112 1.00 30.09 102 SER A N 1
ATOM 755 C CA . SER A 1 102 ? 8.466 -29.660 115.529 1.00 28.97 102 SER A CA 1
ATOM 756 C C . SER A 1 102 ? 7.717 -30.221 114.336 1.00 26.41 102 SER A C 1
ATOM 757 O O . SER A 1 102 ? 7.555 -29.542 113.325 1.00 22.10 102 SER A O 1
ATOM 760 N N . GLU A 1 103 ? 7.256 -31.461 114.455 1.00 27.77 103 GLU A N 1
ATOM 761 C CA . GLU A 1 103 ? 6.505 -32.090 113.382 1.00 26.51 103 GLU A CA 1
ATOM 762 C C . GLU A 1 103 ? 5.305 -31.234 113.023 1.00 28.28 103 GLU A C 1
ATOM 763 O O . GLU A 1 103 ? 4.978 -31.051 111.848 1.00 27.94 103 GLU A O 1
ATOM 769 N N . GLU A 1 104 ? 4.670 -30.691 114.056 1.00 26.46 104 GLU A N 1
ATOM 770 C CA . GLU A 1 104 ? 3.494 -29.855 113.899 1.00 31.44 104 GLU A CA 1
ATOM 771 C C . GLU A 1 104 ? 3.817 -28.558 113.162 1.00 25.62 104 GLU A C 1
ATOM 772 O O . GLU A 1 104 ? 3.079 -28.132 112.270 1.00 23.69 104 GLU A O 1
ATOM 778 N N . GLN A 1 105 ? 4.912 -27.927 113.556 1.00 20.25 105 GLN A N 1
ATOM 779 C CA . GLN A 1 105 ? 5.313 -26.669 112.941 1.00 25.89 105 GLN A CA 1
ATOM 780 C C . GLN A 1 105 ? 5.695 -26.871 111.478 1.00 22.27 105 GLN A C 1
ATOM 781 O O . GLN A 1 105 ? 5.393 -26.034 110.619 1.00 19.61 105 GLN A O 1
ATOM 787 N N . ILE A 1 106 ? 6.351 -27.991 111.194 1.00 23.72 106 ILE A N 1
ATOM 788 C CA . ILE A 1 106 ? 6.753 -28.294 109.831 1.00 23.75 106 ILE A CA 1
ATOM 789 C C . ILE A 1 106 ? 5.546 -28.502 108.913 1.00 25.26 106 ILE A C 1
ATOM 790 O O . ILE A 1 106 ? 5.499 -27.943 107.815 1.00 23.94 106 ILE A O 1
ATOM 795 N N . LYS A 1 107 ? 4.554 -29.274 109.362 1.00 24.60 107 LYS A N 1
ATOM 796 C CA . LYS A 1 107 ? 3.380 -29.524 108.531 1.00 23.38 107 LYS A CA 1
ATOM 797 C C . LYS A 1 107 ? 2.618 -28.235 108.257 1.00 20.28 107 LYS A C 1
ATOM 798 O O . LYS A 1 107 ? 2.160 -27.993 107.134 1.00 25.02 107 LYS A O 1
ATOM 804 N N . LEU A 1 108 ? 2.469 -27.420 109.292 1.00 21.92 108 LEU A N 1
ATOM 805 C CA . LEU A 1 108 ? 1.813 -26.127 109.154 1.00 21.31 108 LEU A CA 1
ATOM 806 C C . LEU A 1 108 ? 2.484 -25.302 108.051 1.00 22.59 108 LEU A C 1
ATOM 807 O O . LEU A 1 108 ? 1.829 -24.811 107.127 1.00 20.11 108 LEU A O 1
ATOM 812 N N . ALA A 1 109 ? 3.802 -25.180 108.155 1.00 17.14 109 ALA A N 1
ATOM 813 C CA . ALA A 1 109 ? 4.568 -24.312 107.273 1.00 20.18 109 ALA A CA 1
ATOM 814 C C . ALA A 1 109 ? 4.577 -24.870 105.861 1.00 19.20 109 ALA A C 1
ATOM 815 O O . ALA A 1 109 ? 4.408 -24.128 104.888 1.00 20.91 109 ALA A O 1
ATOM 817 N N . ALA A 1 110 ? 4.739 -26.186 105.757 1.00 21.55 110 ALA A N 1
ATOM 818 C CA . ALA A 1 110 ? 4.768 -26.875 104.467 1.00 21.28 110 ALA A CA 1
ATOM 819 C C . ALA A 1 110 ? 3.447 -26.783 103.725 1.00 23.17 110 ALA A C 1
ATOM 820 O O . ALA A 1 110 ? 3.420 -26.526 102.522 1.00 21.58 110 ALA A O 1
ATOM 822 N N . ASP A 1 111 ? 2.348 -27.018 104.434 1.00 25.32 111 ASP A N 1
ATOM 823 C CA . ASP A 1 111 ? 1.034 -26.921 103.818 1.00 21.74 111 ASP A CA 1
ATOM 824 C C . ASP A 1 111 ? 0.801 -25.519 103.253 1.00 23.96 111 ASP A C 1
ATOM 825 O O . ASP A 1 111 ? 0.246 -25.368 102.166 1.00 21.31 111 ASP A O 1
ATOM 830 N N . LEU A 1 112 ? 1.230 -24.502 103.997 1.00 17.87 112 LEU A N 1
ATOM 831 C CA . LEU A 1 112 ? 1.082 -23.116 103.539 1.00 17.40 112 LEU A CA 1
ATOM 832 C C . LEU A 1 112 ? 1.953 -22.812 102.315 1.00 20.78 112 LEU A C 1
ATOM 833 O O . LEU A 1 112 ? 1.472 -22.250 101.330 1.00 20.45 112 LEU A O 1
ATOM 838 N N . VAL A 1 113 ? 3.226 -23.185 102.374 1.00 17.88 113 VAL A N 1
ATOM 839 C CA . VAL A 1 113 ? 4.139 -22.880 101.273 1.00 19.62 113 VAL A CA 1
ATOM 840 C C . VAL A 1 113 ? 3.776 -23.663 100.022 1.00 20.16 113 VAL A C 1
ATOM 841 O O . VAL A 1 113 ? 3.749 -23.111 98.922 1.00 18.10 113 VAL A O 1
ATOM 845 N N . LEU A 1 114 ? 3.475 -24.950 100.182 1.00 21.76 114 LEU A N 1
ATOM 846 C CA . LEU A 1 114 ? 3.102 -25.774 99.033 1.00 19.36 114 LEU A CA 1
ATOM 847 C C . LEU A 1 114 ? 1.793 -25.318 98.395 1.00 20.54 114 LEU A C 1
ATOM 848 O O . LEU A 1 114 ? 1.532 -25.621 97.236 1.00 20.38 114 LEU A O 1
ATOM 853 N N . ALA A 1 115 ? 0.978 -24.588 99.152 1.00 20.93 115 ALA A N 1
ATOM 854 C CA . ALA A 1 115 ? -0.264 -24.034 98.627 1.00 20.80 115 ALA A CA 1
ATOM 855 C C . ALA A 1 115 ? -0.064 -22.626 98.063 1.00 22.92 115 ALA A C 1
ATOM 856 O O . ALA A 1 115 ? -1.013 -21.993 97.624 1.00 19.47 115 ALA A O 1
ATOM 858 N N . GLY A 1 116 ? 1.168 -22.129 98.074 1.00 21.25 116 GLY A N 1
ATOM 859 C CA . GLY A 1 116 ? 1.440 -20.849 97.440 1.00 18.38 116 GLY A CA 1
ATOM 860 C C . GLY A 1 116 ? 1.745 -19.676 98.358 1.00 20.72 116 GLY A C 1
ATOM 861 O O . GLY A 1 116 ? 1.793 -18.531 97.907 1.00 20.17 116 GLY A O 1
ATOM 862 N N . ASP A 1 117 ? 1.970 -19.936 99.643 1.00 16.40 117 ASP A N 1
ATOM 863 C CA . ASP A 1 117 ? 2.325 -18.853 100.551 1.00 19.02 117 ASP A CA 1
ATOM 864 C C . ASP A 1 117 ? 3.825 -18.533 100.463 1.00 19.78 117 ASP A C 1
ATOM 865 O O . ASP A 1 117 ? 4.669 -19.428 100.402 1.00 20.37 117 ASP A O 1
ATOM 870 N N . LYS A 1 118 ? 4.143 -17.245 100.420 1.00 17.52 118 LYS A N 1
ATOM 871 C CA . LYS A 1 118 ? 5.516 -16.796 100.579 1.00 14.42 118 LYS A CA 1
ATOM 872 C C . LYS A 1 118 ? 5.675 -16.330 102.015 1.00 18.47 118 LYS A C 1
ATOM 873 O O . LYS A 1 118 ? 5.197 -15.263 102.367 1.00 18.59 118 LYS A O 1
ATOM 879 N N . PRO A 1 119 ? 6.333 -17.140 102.854 1.00 16.28 119 PRO A N 1
ATOM 880 C CA . PRO A 1 119 ? 6.511 -16.784 104.262 1.00 17.21 119 PRO A CA 1
ATOM 881 C C . PRO A 1 119 ? 7.230 -15.452 104.441 1.00 18.17 119 PRO A C 1
ATOM 882 O O . PRO A 1 119 ? 7.998 -15.018 103.569 1.00 18.26 119 PRO A O 1
ATOM 886 N N . ALA A 1 120 ? 6.964 -14.806 105.569 1.00 15.37 120 ALA A N 1
ATOM 887 C CA . ALA A 1 120 ? 7.668 -13.595 105.935 1.00 18.05 120 ALA A CA 1
ATOM 888 C C . ALA A 1 120 ? 8.522 -13.877 107.153 1.00 20.42 120 ALA A C 1
ATOM 889 O O . ALA A 1 120 ? 8.064 -14.515 108.096 1.00 19.52 120 ALA A O 1
ATOM 891 N N . ILE A 1 121 ? 9.769 -13.418 107.127 1.00 18.26 121 ILE A N 1
ATOM 892 C CA . ILE A 1 121 ? 10.624 -13.492 108.304 1.00 16.04 121 ILE A CA 1
ATOM 893 C C . ILE A 1 121 ? 10.684 -12.093 108.903 1.00 19.59 121 ILE A C 1
ATOM 894 O O . ILE A 1 121 ? 10.750 -11.096 108.174 1.00 17.01 121 ILE A O 1
ATOM 899 N N . CYS A 1 122 ? 10.617 -12.013 110.228 1.00 16.64 122 CYS A N 1
ATOM 900 C CA . CYS A 1 122 ? 10.406 -10.731 110.890 1.00 15.64 122 CYS A CA 1
ATOM 901 C C . CYS A 1 122 ? 11.432 -10.520 111.994 1.00 20.81 122 CYS A C 1
ATOM 902 O O . CYS A 1 122 ? 11.229 -10.933 113.135 1.00 19.38 122 CYS A O 1
ATOM 905 N N . ILE A 1 123 ? 12.546 -9.887 111.633 1.00 18.85 123 ILE A N 1
ATOM 906 C CA . ILE A 1 123 ? 13.693 -9.742 112.520 1.00 20.41 123 ILE A CA 1
ATOM 907 C C . ILE A 1 123 ? 14.038 -8.287 112.773 1.00 19.73 123 ILE A C 1
ATOM 908 O O . ILE A 1 123 ? 14.187 -7.850 113.925 1.00 18.11 123 ILE A O 1
ATOM 913 N N . SER A 1 124 ? 14.183 -7.543 111.677 1.00 16.30 124 SER A N 1
ATOM 914 C CA . SER A 1 124 ? 14.746 -6.203 111.728 1.00 16.90 124 SER A CA 1
ATOM 915 C C . SER A 1 124 ? 13.750 -5.184 112.254 1.00 18.86 124 SER A C 1
ATOM 916 O O . SER A 1 124 ? 12.537 -5.329 112.084 1.00 18.28 124 SER A O 1
ATOM 919 N N . GLU A 1 125 ? 14.292 -4.168 112.916 1.00 16.04 125 GLU A N 1
ATOM 920 C CA . GLU A 1 125 ? 13.532 -3.091 113.531 1.00 20.56 125 GLU A CA 1
ATOM 921 C C . GLU A 1 125 ? 14.211 -1.749 113.236 1.00 20.82 125 GLU A C 1
ATOM 922 O O . GLU A 1 125 ? 15.405 -1.713 112.913 1.00 20.52 125 GLU A O 1
ATOM 928 N N . PRO A 1 126 ? 13.459 -0.643 113.337 1.00 19.32 126 PRO A N 1
ATOM 929 C CA . PRO A 1 126 ? 14.029 0.691 113.105 1.00 20.45 126 PRO A CA 1
ATOM 930 C C . PRO A 1 126 ? 15.387 0.933 113.773 1.00 21.60 126 PRO A C 1
ATOM 931 O O . PRO A 1 126 ? 16.269 1.508 113.130 1.00 18.70 126 PRO A O 1
ATOM 935 N N . ASN A 1 127 ? 15.567 0.469 115.012 1.00 23.04 127 ASN A N 1
ATOM 936 C CA . ASN A 1 127 ? 16.824 0.693 115.731 1.00 22.16 127 ASN A CA 1
ATOM 937 C C . ASN A 1 127 ? 17.684 -0.561 115.879 1.00 23.74 127 ASN A C 1
ATOM 938 O O . ASN A 1 127 ? 18.642 -0.582 116.654 1.00 26.43 127 ASN A O 1
ATOM 943 N N . ALA A 1 128 ? 17.342 -1.608 115.143 1.00 22.99 128 ALA A N 1
ATOM 944 C CA . ALA A 1 128 ? 18.091 -2.860 115.212 1.00 22.87 128 ALA A CA 1
ATOM 945 C C . ALA A 1 128 ? 18.232 -3.449 113.817 1.00 22.10 128 ALA A C 1
ATOM 946 O O . ALA A 1 128 ? 17.301 -4.058 113.287 1.00 20.55 128 ALA A O 1
ATOM 948 N N . GLY A 1 129 ? 19.398 -3.240 113.221 1.00 21.95 129 GLY A N 1
ATOM 949 C CA . GLY A 1 129 ? 19.667 -3.696 111.874 1.00 23.42 129 GLY A CA 1
ATOM 950 C C . GLY A 1 129 ? 20.832 -4.661 111.885 1.00 23.47 129 GLY A C 1
ATOM 951 O O . GLY A 1 129 ? 20.643 -5.858 112.099 1.00 22.90 129 GLY A O 1
ATOM 952 N N . SER A 1 130 ? 22.036 -4.140 111.656 1.00 19.37 130 SER A N 1
ATOM 953 C CA . SER A 1 130 ? 23.234 -4.971 111.695 1.00 22.46 130 SER A CA 1
ATOM 954 C C . SER A 1 130 ? 23.430 -5.538 113.095 1.00 21.97 130 SER A C 1
ATOM 955 O O . SER A 1 130 ? 23.928 -6.651 113.259 1.00 20.33 130 SER A O 1
ATOM 958 N N . ALA A 1 131 ? 23.045 -4.759 114.103 1.00 18.06 131 ALA A N 1
ATOM 959 C CA . ALA A 1 131 ? 23.082 -5.240 115.478 1.00 22.22 131 ALA A CA 1
ATOM 960 C C . ALA A 1 131 ? 21.713 -5.812 115.850 1.00 23.39 131 ALA A C 1
ATOM 961 O O . ALA A 1 131 ? 20.992 -5.250 116.680 1.00 22.94 131 ALA A O 1
ATOM 963 N N . ALA A 1 132 ? 21.360 -6.931 115.217 1.00 25.30 132 ALA A N 1
ATOM 964 C CA . ALA A 1 132 ? 20.022 -7.516 115.345 1.00 25.86 132 ALA A CA 1
ATOM 965 C C . ALA A 1 132 ? 19.686 -7.918 116.784 1.00 26.61 132 ALA A C 1
ATOM 966 O O . ALA A 1 132 ? 18.529 -7.872 117.193 1.00 26.65 132 ALA A O 1
ATOM 968 N N . SER A 1 133 ? 20.700 -8.281 117.563 1.00 28.69 133 SER A N 1
ATOM 969 C CA . SER A 1 133 ? 20.477 -8.735 118.935 1.00 29.16 133 SER A CA 1
ATOM 970 C C . SER A 1 133 ? 20.041 -7.588 119.857 1.00 32.17 133 SER A C 1
ATOM 971 O O . SER A 1 133 ? 19.728 -7.801 121.029 1.00 28.16 133 SER A O 1
ATOM 974 N N . GLU A 1 134 ? 20.021 -6.373 119.317 1.00 26.82 134 GLU A N 1
ATOM 975 C CA . GLU A 1 134 ? 19.576 -5.212 120.059 1.00 23.68 134 GLU A CA 1
ATOM 976 C C . GLU A 1 134 ? 18.066 -5.012 119.954 1.00 25.16 134 GLU A C 1
ATOM 977 O O . GLU A 1 134 ? 17.542 -4.020 120.462 1.00 23.32 134 GLU A O 1
ATOM 983 N N . MET A 1 135 ? 17.380 -5.947 119.297 1.00 23.21 135 MET A N 1
ATOM 984 C CA . MET A 1 135 ? 15.935 -5.838 119.069 1.00 23.08 135 MET A CA 1
ATOM 985 C C . MET A 1 135 ? 15.158 -5.642 120.373 1.00 24.33 135 MET A C 1
ATOM 986 O O . MET A 1 135 ? 15.596 -6.077 121.441 1.00 24.31 135 MET A O 1
ATOM 991 N N . THR A 1 136 ? 14.007 -4.978 120.276 1.00 24.09 136 THR A N 1
ATOM 992 C CA . THR A 1 136 ? 13.209 -4.631 121.451 1.00 22.23 136 THR A CA 1
ATOM 993 C C . THR A 1 136 ? 11.858 -5.346 121.488 1.00 28.97 136 THR A C 1
ATOM 994 O O . THR A 1 136 ? 11.188 -5.353 122.521 1.00 25.73 136 THR A O 1
ATOM 998 N N . THR A 1 137 ? 11.456 -5.938 120.365 1.00 21.26 137 THR A N 1
ATOM 999 C CA . THR A 1 137 ? 10.268 -6.777 120.340 1.00 18.49 137 THR A CA 1
ATOM 1000 C C . THR A 1 137 ? 10.412 -7.843 121.408 1.00 23.20 137 THR A C 1
ATOM 1001 O O . THR A 1 137 ? 11.459 -8.488 121.498 1.00 23.75 137 THR A O 1
ATOM 1005 N N . ARG A 1 138 ? 9.381 -8.005 122.230 1.00 23.52 138 ARG A N 1
ATOM 1006 C CA . ARG A 1 138 ? 9.450 -8.936 123.348 1.00 24.00 138 ARG A CA 1
ATOM 1007 C C . ARG A 1 138 ? 8.279 -9.905 123.379 1.00 23.15 138 ARG A C 1
ATOM 1008 O O . ARG A 1 138 ? 7.182 -9.605 122.913 1.00 24.39 138 ARG A O 1
ATOM 1016 N N . ALA A 1 139 ? 8.539 -11.085 123.928 1.00 23.59 139 ALA A N 1
ATOM 1017 C CA . ALA A 1 139 ? 7.515 -12.088 124.128 1.00 21.26 139 ALA A CA 1
ATOM 1018 C C . ALA A 1 139 ? 7.510 -12.466 125.610 1.00 26.45 139 ALA A C 1
ATOM 1019 O O . ALA A 1 139 ? 8.516 -12.955 126.126 1.00 26.22 139 ALA A O 1
ATOM 1021 N N . ASP A 1 140 ? 6.401 -12.208 126.297 1.00 24.23 140 ASP A N 1
ATOM 1022 C CA . ASP A 1 140 ? 6.317 -12.498 127.733 1.00 28.42 140 ASP A CA 1
ATOM 1023 C C . ASP A 1 140 ? 5.443 -13.713 127.992 1.00 24.01 140 ASP A C 1
ATOM 1024 O O . ASP A 1 140 ? 4.334 -13.826 127.467 1.00 27.36 140 ASP A O 1
ATOM 1029 N N . LYS A 1 141 ? 5.968 -14.627 128.797 1.00 27.98 141 LYS A N 1
ATOM 1030 C CA . LYS A 1 141 ? 5.275 -15.862 129.131 1.00 28.92 141 LYS A CA 1
ATOM 1031 C C . LYS A 1 141 ? 3.952 -15.590 129.844 1.00 32.01 141 LYS A C 1
ATOM 1032 O O . LYS A 1 141 ? 3.864 -14.710 130.704 1.00 30.25 141 LYS A O 1
ATOM 1038 N N . ASN A 1 142 ? 2.924 -16.337 129.452 1.00 32.48 142 ASN A N 1
ATOM 1039 C CA . ASN A 1 142 ? 1.609 -16.271 130.081 1.00 31.28 142 ASN A CA 1
ATOM 1040 C C . ASN A 1 142 ? 0.919 -17.624 129.943 1.00 29.94 142 ASN A C 1
ATOM 1041 O O . ASN A 1 142 ? 0.287 -17.916 128.928 1.00 28.22 142 ASN A O 1
ATOM 1046 N N . GLY A 1 143 ? 1.055 -18.457 130.967 1.00 38.50 143 GLY A N 1
ATOM 1047 C CA . GLY A 1 143 ? 0.556 -19.815 130.901 1.00 31.96 143 GLY A CA 1
ATOM 1048 C C . GLY A 1 143 ? 1.288 -20.611 129.838 1.00 33.35 143 GLY A C 1
ATOM 1049 O O . GLY A 1 143 ? 2.520 -20.634 129.799 1.00 29.91 143 GLY A O 1
ATOM 1050 N N . ASP A 1 144 ? 0.521 -21.259 128.968 1.00 30.78 144 ASP A N 1
ATOM 1051 C CA . ASP A 1 144 ? 1.086 -22.069 127.904 1.00 35.55 144 ASP A CA 1
ATOM 1052 C C . ASP A 1 144 ? 1.222 -21.242 126.630 1.00 32.09 144 ASP A C 1
ATOM 1053 O O . ASP A 1 144 ? 1.400 -21.787 125.548 1.00 30.33 144 ASP A O 1
ATOM 1058 N N . HIS A 1 145 ? 1.132 -19.924 126.782 1.00 32.60 145 HIS A N 1
ATOM 1059 C CA . HIS A 1 145 ? 1.228 -18.993 125.667 1.00 24.05 145 HIS A CA 1
ATOM 1060 C C . HIS A 1 145 ? 2.381 -18.013 125.855 1.00 29.64 145 HIS A C 1
ATOM 1061 O O . HIS A 1 145 ? 2.987 -17.937 126.922 1.00 28.08 145 HIS A O 1
ATOM 1068 N N . TYR A 1 146 ? 2.679 -17.262 124.801 1.00 23.92 146 TYR A N 1
ATOM 1069 C CA . TYR A 1 146 ? 3.566 -16.112 124.908 1.00 22.67 146 TYR A CA 1
ATOM 1070 C C . TYR A 1 146 ? 2.834 -14.918 124.334 1.00 23.23 146 TYR A C 1
ATOM 1071 O O . TYR A 1 146 ? 2.084 -15.056 123.365 1.00 24.70 146 TYR A O 1
ATOM 1080 N N . ILE A 1 147 ? 3.022 -13.761 124.959 1.00 23.82 147 ILE A N 1
ATOM 1081 C CA . ILE A 1 147 ? 2.340 -12.539 124.551 1.00 23.21 147 ILE A CA 1
ATOM 1082 C C . ILE A 1 147 ? 3.355 -11.617 123.899 1.00 23.14 147 ILE A C 1
ATOM 1083 O O . ILE A 1 147 ? 4.311 -11.187 124.546 1.00 20.87 147 ILE A O 1
ATOM 1088 N N . LEU A 1 148 ? 3.164 -11.318 122.616 1.00 23.77 148 LEU A N 1
ATOM 1089 C CA . LEU A 1 148 ? 4.180 -10.558 121.903 1.00 23.45 148 LEU A CA 1
ATOM 1090 C C . LEU A 1 148 ? 3.785 -9.101 121.755 1.00 24.89 148 LEU A C 1
ATOM 1091 O O . LEU A 1 148 ? 2.654 -8.788 121.394 1.00 22.18 148 LEU A O 1
ATOM 1096 N N . ASN A 1 149 ? 4.736 -8.218 122.036 1.00 25.57 149 ASN A N 1
ATOM 1097 C CA . ASN A 1 149 ? 4.573 -6.790 121.808 1.00 23.68 149 ASN A CA 1
ATOM 1098 C C . ASN A 1 149 ? 5.823 -6.208 121.169 1.00 24.47 149 ASN A C 1
ATOM 1099 O O . ASN A 1 149 ? 6.933 -6.503 121.590 1.00 20.86 149 ASN A O 1
ATOM 1104 N N . GLY A 1 150 ? 5.639 -5.394 120.135 1.00 22.33 150 GLY A N 1
ATOM 1105 C CA . GLY A 1 150 ? 6.771 -4.757 119.488 1.00 25.74 150 GLY A CA 1
ATOM 1106 C C . GLY A 1 150 ? 6.494 -4.393 118.044 1.00 18.79 150 GLY A C 1
ATOM 1107 O O . GLY A 1 150 ? 5.343 -4.310 117.618 1.00 20.63 150 GLY A O 1
ATOM 1108 N N . GLU A 1 151 ? 7.559 -4.193 117.282 1.00 21.88 151 GLU A N 1
ATOM 1109 C CA . GLU A 1 151 ? 7.423 -3.681 115.935 1.00 22.96 151 GLU A CA 1
ATOM 1110 C C . GLU A 1 151 ? 8.613 -4.071 115.077 1.00 19.71 151 GLU A C 1
ATOM 1111 O O . GLU A 1 151 ? 9.758 -3.991 115.515 1.00 19.89 151 GLU A O 1
ATOM 1117 N N . LYS A 1 152 ? 8.325 -4.515 113.864 1.00 17.79 152 LYS A N 1
ATOM 1118 C CA . LYS A 1 152 ? 9.360 -4.831 112.887 1.00 16.69 152 LYS A CA 1
ATOM 1119 C C . LYS A 1 152 ? 9.159 -3.930 111.688 1.00 18.00 152 LYS A C 1
ATOM 1120 O O . LYS A 1 152 ? 8.117 -3.279 111.575 1.00 18.59 152 LYS A O 1
ATOM 1126 N N . TYR A 1 153 ? 10.135 -3.887 110.783 1.00 18.48 153 TYR A N 1
ATOM 1127 C CA . TYR A 1 153 ? 9.914 -3.151 109.548 1.00 17.58 153 TYR A CA 1
ATOM 1128 C C . TYR A 1 153 ? 10.677 -3.768 108.380 1.00 18.30 153 TYR A C 1
ATOM 1129 O O . TYR A 1 153 ? 11.419 -4.744 108.555 1.00 17.35 153 TYR A O 1
ATOM 1138 N N . TRP A 1 154 ? 10.473 -3.203 107.190 1.00 16.86 154 TRP A N 1
ATOM 1139 C CA . TRP A 1 154 ? 10.979 -3.784 105.952 1.00 16.71 154 TRP A CA 1
ATOM 1140 C C . TRP A 1 154 ? 10.643 -5.256 105.877 1.00 18.18 154 TRP A C 1
ATOM 1141 O O . TRP A 1 154 ? 11.464 -6.056 105.460 1.00 15.18 154 TRP A O 1
ATOM 1152 N N . ILE A 1 155 ? 9.432 -5.617 106.293 1.00 16.63 155 ILE A N 1
ATOM 1153 C CA . ILE A 1 155 ? 9.007 -7.010 106.214 1.00 17.15 155 ILE A CA 1
ATOM 1154 C C . ILE A 1 155 ? 8.548 -7.332 104.790 1.00 15.21 155 ILE A C 1
ATOM 1155 O O . ILE A 1 155 ? 7.504 -6.865 104.329 1.00 14.42 155 ILE A O 1
ATOM 1160 N N . THR A 1 156 ? 9.349 -8.132 104.100 1.00 17.62 156 THR A N 1
ATOM 1161 C CA . THR A 1 156 ? 9.058 -8.550 102.739 1.00 13.75 156 THR A CA 1
ATOM 1162 C C . THR A 1 156 ? 7.874 -9.509 102.693 1.00 14.75 156 THR A C 1
ATOM 1163 O O . THR A 1 156 ? 7.967 -10.654 103.140 1.00 15.52 156 THR A O 1
ATOM 1167 N N . GLY A 1 157 ? 6.759 -9.036 102.151 1.00 11.31 157 GLY A N 1
ATOM 1168 C CA . GLY A 1 157 ? 5.549 -9.828 102.124 1.00 13.21 157 GLY A CA 1
ATOM 1169 C C . GLY A 1 157 ? 4.479 -9.319 103.079 1.00 14.84 157 GLY A C 1
ATOM 1170 O O . GLY A 1 157 ? 3.391 -9.900 103.162 1.00 14.81 157 GLY A O 1
ATOM 1171 N N . GLY A 1 158 ? 4.782 -8.239 103.795 1.00 14.37 158 GLY A N 1
ATOM 1172 C CA . GLY A 1 158 ? 3.821 -7.640 104.705 1.00 12.82 158 GLY A CA 1
ATOM 1173 C C . GLY A 1 158 ? 2.498 -7.405 103.996 1.00 16.12 158 GLY A C 1
ATOM 1174 O O . GLY A 1 158 ? 2.448 -6.685 102.994 1.00 14.41 158 GLY A O 1
ATOM 1175 N N . GLY A 1 159 ? 1.438 -8.038 104.488 1.00 16.84 159 GLY A N 1
ATOM 1176 C CA . GLY A 1 159 ? 0.115 -7.855 103.903 1.00 18.48 159 GLY A CA 1
ATOM 1177 C C . GLY A 1 159 ? -0.279 -8.889 102.869 1.00 23.57 159 GLY A C 1
ATOM 1178 O O . GLY A 1 159 ? -1.439 -8.950 102.468 1.00 24.39 159 GLY A O 1
ATOM 1179 N N . VAL A 1 160 ? 0.675 -9.697 102.411 1.00 15.27 160 VAL A N 1
ATOM 1180 C CA . VAL A 1 160 ? 0.351 -10.763 101.471 1.00 15.40 160 VAL A CA 1
ATOM 1181 C C . VAL A 1 160 ? 0.837 -12.119 101.995 1.00 17.03 160 VAL A C 1
ATOM 1182 O O . VAL A 1 160 ? 0.214 -13.145 101.732 1.00 15.56 160 VAL A O 1
ATOM 1186 N N . SER A 1 161 ? 1.940 -12.127 102.738 1.00 15.76 161 SER A N 1
ATOM 1187 C CA . SER A 1 161 ? 2.400 -13.367 103.374 1.00 16.23 161 SER A CA 1
ATOM 1188 C C . SER A 1 161 ? 1.395 -13.850 104.416 1.00 18.19 161 SER A C 1
ATOM 1189 O O . SER A 1 161 ? 0.782 -13.031 105.104 1.00 17.88 161 SER A O 1
ATOM 1192 N N . LYS A 1 162 ? 1.243 -15.167 104.546 1.00 15.42 162 LYS A N 1
ATOM 1193 C CA . LYS A 1 162 ? 0.429 -15.737 105.616 1.00 17.96 162 LYS A CA 1
ATOM 1194 C C . LYS A 1 162 ? 1.303 -16.219 106.780 1.00 17.57 162 LYS A C 1
ATOM 1195 O O . LYS A 1 162 ? 1.141 -15.787 107.918 1.00 18.18 162 LYS A O 1
ATOM 1201 N N . LEU A 1 163 ? 2.235 -17.121 106.490 1.00 17.70 163 LEU A N 1
ATOM 1202 C CA . LEU A 1 163 ? 3.163 -17.605 107.502 1.00 16.80 163 LEU A CA 1
ATOM 1203 C C . LEU A 1 163 ? 4.132 -16.504 107.910 1.00 21.91 163 LEU A C 1
ATOM 1204 O O . LEU A 1 163 ? 4.781 -15.898 107.059 1.00 19.32 163 LEU A O 1
ATOM 1209 N N . HIS A 1 164 ? 4.233 -16.248 109.211 1.00 18.10 164 HIS A N 1
ATOM 1210 C CA . HIS A 1 164 ? 5.239 -15.330 109.734 1.00 17.25 164 HIS A CA 1
ATOM 1211 C C . HIS A 1 164 ? 6.113 -16.056 110.732 1.00 22.31 164 HIS A C 1
ATOM 1212 O O . HIS A 1 164 ? 5.605 -16.829 111.544 1.00 19.54 164 HIS A O 1
ATOM 1219 N N . LEU A 1 165 ? 7.421 -15.820 110.650 1.00 18.38 165 LEU A N 1
ATOM 1220 C CA . LEU A 1 165 ? 8.372 -16.266 111.668 1.00 18.01 165 LEU A CA 1
ATOM 1221 C C . LEU A 1 165 ? 8.925 -15.039 112.387 1.00 19.74 165 LEU A C 1
ATOM 1222 O O . LEU A 1 165 ? 9.676 -14.258 111.809 1.00 17.01 165 LEU A O 1
ATOM 1227 N N . ILE A 1 166 ? 8.561 -14.871 113.651 1.00 16.72 166 ILE A N 1
ATOM 1228 C CA . ILE A 1 166 ? 8.879 -13.644 114.370 1.00 13.83 166 ILE A CA 1
ATOM 1229 C C . ILE A 1 166 ? 9.949 -13.857 115.420 1.00 22.21 166 ILE A C 1
ATOM 1230 O O . ILE A 1 166 ? 9.836 -14.775 116.233 1.00 22.04 166 ILE A O 1
ATOM 1235 N N . PHE A 1 167 ? 10.981 -13.010 115.407 1.00 19.75 167 PHE A N 1
ATOM 1236 C CA . PHE A 1 167 ? 12.034 -13.081 116.410 1.00 19.69 167 PHE A CA 1
ATOM 1237 C C . PHE A 1 167 ? 11.786 -12.031 117.476 1.00 20.94 167 PHE A C 1
ATOM 1238 O O . PHE A 1 167 ? 11.546 -10.860 117.171 1.00 20.33 167 PHE A O 1
ATOM 1246 N N . ALA A 1 168 ? 11.831 -12.465 118.731 1.00 20.86 168 ALA A N 1
ATOM 1247 C CA . ALA A 1 168 ? 11.478 -11.605 119.855 1.00 19.56 168 ALA A CA 1
ATOM 1248 C C . ALA A 1 168 ? 12.343 -11.951 121.054 1.00 25.14 168 ALA A C 1
ATOM 1249 O O . ALA A 1 168 ? 12.791 -13.087 121.201 1.00 22.20 168 ALA A O 1
ATOM 1251 N N . ARG A 1 169 ? 12.585 -10.961 121.898 1.00 19.60 169 ARG A N 1
ATOM 1252 C CA . ARG A 1 169 ? 13.325 -11.174 123.127 1.00 23.91 169 ARG A CA 1
ATOM 1253 C C . ARG A 1 169 ? 12.366 -11.795 124.139 1.00 23.67 169 ARG A C 1
ATOM 1254 O O . ARG A 1 169 ? 11.296 -11.244 124.417 1.00 22.22 169 ARG A O 1
ATOM 1262 N N . VAL A 1 170 ? 12.730 -12.959 124.660 1.00 23.79 170 VAL A N 1
ATOM 1263 C CA . VAL A 1 170 ? 11.802 -13.738 125.469 1.00 25.12 170 VAL A CA 1
ATOM 1264 C C . VAL A 1 170 ? 12.026 -13.494 126.967 1.00 24.40 170 VAL A C 1
ATOM 1265 O O . VAL A 1 170 ? 13.168 -13.463 127.447 1.00 25.34 170 VAL A O 1
ATOM 1269 N N . PHE A 1 171 ? 10.925 -13.290 127.684 1.00 24.71 171 PHE A N 1
ATOM 1270 C CA . PHE A 1 171 ? 10.946 -13.072 129.131 1.00 28.13 171 PHE A CA 1
ATOM 1271 C C . PHE A 1 171 ? 10.004 -14.053 129.825 1.00 25.15 171 PHE A C 1
ATOM 1272 O O . PHE A 1 171 ? 8.853 -14.202 129.424 1.00 26.15 171 PHE A O 1
ATOM 1280 N N . ASP A 1 172 ? 10.502 -14.728 130.853 1.00 28.22 172 ASP A N 1
ATOM 1281 C CA . ASP A 1 172 ? 9.660 -15.559 131.706 1.00 29.05 172 ASP A CA 1
ATOM 1282 C C . ASP A 1 172 ? 9.439 -14.828 133.023 1.00 26.95 172 ASP A C 1
ATOM 1283 O O . ASP A 1 172 ? 10.372 -14.686 133.813 1.00 25.99 172 ASP A O 1
ATOM 1288 N N . ASP A 1 173 ? 8.214 -14.349 133.233 1.00 24.03 173 ASP A N 1
ATOM 1289 C CA . ASP A 1 173 ? 7.868 -13.552 134.412 1.00 29.35 173 ASP A CA 1
ATOM 1290 C C . ASP A 1 173 ? 8.923 -12.496 134.713 1.00 30.28 173 ASP A C 1
ATOM 1291 O O . ASP A 1 173 ? 9.402 -12.380 135.844 1.00 36.78 173 ASP A O 1
ATOM 1296 N N . GLY A 1 174 ? 9.311 -11.750 133.685 1.00 31.24 174 GLY A N 1
ATOM 1297 C CA . GLY A 1 174 ? 10.261 -10.667 133.851 1.00 29.19 174 GLY A CA 1
ATOM 1298 C C . GLY A 1 174 ? 11.717 -11.058 133.713 1.00 32.21 174 GLY A C 1
ATOM 1299 O O . GLY A 1 174 ? 12.596 -10.195 133.689 1.00 36.51 174 GLY A O 1
ATOM 1300 N N . VAL A 1 175 ? 11.985 -12.356 133.617 1.00 31.39 175 VAL A N 1
ATOM 1301 C CA . VAL A 1 175 ? 13.362 -12.834 133.527 1.00 29.05 175 VAL A CA 1
ATOM 1302 C C . VAL A 1 175 ? 13.735 -13.168 132.083 1.00 33.15 175 VAL A C 1
ATOM 1303 O O . VAL A 1 175 ? 13.169 -14.086 131.473 1.00 29.84 175 VAL A O 1
ATOM 1307 N N . GLU A 1 176 ? 14.694 -12.416 131.546 1.00 30.86 176 GLU A N 1
ATOM 1308 C CA . GLU A 1 176 ? 15.085 -12.558 130.146 1.00 38.69 176 GLU A CA 1
ATOM 1309 C C . GLU A 1 176 ? 15.703 -13.920 129.837 1.00 33.90 176 GLU A C 1
ATOM 1310 O O . GLU A 1 176 ? 16.649 -14.347 130.495 1.00 35.21 176 GLU A O 1
ATOM 1316 N N . GLN A 1 177 ? 15.167 -14.582 128.815 1.00 30.23 177 GLN A N 1
ATOM 1317 C CA . GLN A 1 177 ? 15.592 -15.930 128.436 1.00 28.84 177 GLN A CA 1
ATOM 1318 C C . GLN A 1 177 ? 16.473 -15.957 127.186 1.00 38.63 177 GLN A C 1
ATOM 1319 O O . GLN A 1 177 ? 17.146 -16.951 126.918 1.00 34.11 177 GLN A O 1
ATOM 1325 N N . GLY A 1 178 ? 16.453 -14.873 126.417 1.00 33.09 178 GLY A N 1
ATOM 1326 C CA . GLY A 1 178 ? 17.159 -14.830 125.151 1.00 31.13 178 GLY A CA 1
ATOM 1327 C C . GLY A 1 178 ? 16.210 -14.525 124.005 1.00 30.01 178 GLY A C 1
ATOM 1328 O O . GLY A 1 178 ? 15.049 -14.178 124.224 1.00 29.26 178 GLY A O 1
ATOM 1329 N N . ILE A 1 179 ? 16.693 -14.667 122.776 1.00 27.74 179 ILE A N 1
ATOM 1330 C CA . ILE A 1 179 ? 15.862 -14.379 121.609 1.00 25.59 179 ILE A CA 1
ATOM 1331 C C . ILE A 1 179 ? 15.304 -15.665 121.030 1.00 24.53 179 ILE A C 1
ATOM 1332 O O . ILE A 1 179 ? 16.040 -16.618 120.798 1.00 27.06 179 ILE A O 1
ATOM 1337 N N . GLY A 1 180 ? 13.991 -15.689 120.820 1.00 24.50 180 GLY A N 1
ATOM 1338 C CA . GLY A 1 180 ? 13.312 -16.857 120.282 1.00 21.55 180 GLY A CA 1
ATOM 1339 C C . GLY A 1 180 ? 12.493 -16.532 119.042 1.00 27.68 180 GLY A C 1
ATOM 1340 O O . GLY A 1 180 ? 12.217 -15.366 118.756 1.00 23.10 180 GLY A O 1
ATOM 1341 N N . ALA A 1 181 ? 12.112 -17.571 118.305 1.00 22.52 181 ALA A N 1
ATOM 1342 C CA . ALA A 1 181 ? 11.319 -17.415 117.100 1.00 25.38 181 ALA A CA 1
ATOM 1343 C C . ALA A 1 181 ? 9.920 -17.974 117.297 1.00 26.53 181 ALA A C 1
ATOM 1344 O O . ALA A 1 181 ? 9.740 -19.040 117.898 1.00 25.89 181 ALA A O 1
ATOM 1346 N N . PHE A 1 182 ? 8.931 -17.245 116.789 1.00 19.71 182 PHE A N 1
ATOM 1347 C CA . PHE A 1 182 ? 7.536 -17.625 116.951 1.00 23.44 182 PHE A CA 1
ATOM 1348 C C . PHE A 1 182 ? 6.822 -17.701 115.616 1.00 21.79 182 PHE A C 1
ATOM 1349 O O . PHE A 1 182 ? 6.977 -16.826 114.771 1.00 23.07 182 PHE A O 1
ATOM 1357 N N . ILE A 1 183 ? 6.039 -18.754 115.435 1.00 15.48 183 ILE A N 1
ATOM 1358 C CA . ILE A 1 183 ? 5.270 -18.946 114.221 1.00 21.81 183 ILE A CA 1
ATOM 1359 C C . ILE A 1 183 ? 3.852 -18.439 114.408 1.00 25.90 183 ILE A C 1
ATOM 1360 O O . ILE A 1 183 ? 3.190 -18.784 115.391 1.00 24.88 183 ILE A O 1
ATOM 1365 N N . THR A 1 184 ? 3.386 -17.611 113.476 1.00 22.69 184 THR A N 1
ATOM 1366 C CA . THR A 1 184 ? 1.979 -17.233 113.448 1.00 21.38 184 THR A CA 1
ATOM 1367 C C . THR A 1 184 ? 1.494 -17.138 112.003 1.00 26.16 184 THR A C 1
ATOM 1368 O O . THR A 1 184 ? 2.292 -16.966 111.075 1.00 23.75 184 THR A O 1
ATOM 1372 N N . VAL A 1 185 ? 0.187 -17.282 111.813 1.00 19.35 185 VAL A N 1
ATOM 1373 C CA . VAL A 1 185 ? -0.394 -17.307 110.476 1.00 19.79 185 VAL A CA 1
ATOM 1374 C C . VAL A 1 185 ? -1.413 -16.186 110.315 1.00 25.27 185 VAL A C 1
ATOM 1375 O O . VAL A 1 185 ? -2.440 -16.178 110.985 1.00 20.51 185 VAL A O 1
ATOM 1379 N N . LEU A 1 186 ? -1.126 -15.235 109.429 1.00 25.09 186 LEU A N 1
ATOM 1380 C CA . LEU A 1 186 ? -2.057 -14.142 109.175 1.00 26.90 186 LEU A CA 1
ATOM 1381 C C . LEU A 1 186 ? -3.218 -14.609 108.295 1.00 29.63 186 LEU A C 1
ATOM 1382 O O . LEU A 1 186 ? -3.024 -14.987 107.137 1.00 31.20 186 LEU A O 1
ATOM 1387 N N . ASP A 1 187 ? -4.421 -14.595 108.864 1.00 38.52 187 ASP A N 1
ATOM 1388 C CA . ASP A 1 187 ? -5.640 -14.962 108.146 1.00 48.49 187 ASP A CA 1
ATOM 1389 C C . ASP A 1 187 ? -6.485 -13.743 107.838 1.00 50.81 187 ASP A C 1
ATOM 1390 O O . ASP A 1 187 ? -6.235 -12.653 108.352 1.00 42.68 187 ASP A O 1
ATOM 1395 N N . ASP A 1 188 ? -7.511 -13.942 107.020 1.00 61.52 188 ASP A N 1
ATOM 1396 C CA . ASP A 1 188 ? -8.458 -12.875 106.728 1.00 70.52 188 ASP A CA 1
ATOM 1397 C C . ASP A 1 188 ? -9.193 -12.477 108.005 1.00 69.77 188 ASP A C 1
ATOM 1398 O O . ASP A 1 188 ? -9.758 -11.387 108.095 1.00 70.56 188 ASP A O 1
ATOM 1403 N N . HIS A 1 189 ? -9.163 -13.365 108.996 1.00 69.13 189 HIS A N 1
ATOM 1404 C CA . HIS A 1 189 ? -9.837 -13.134 110.267 1.00 72.45 189 HIS A CA 1
ATOM 1405 C C . HIS A 1 189 ? -8.866 -12.711 111.372 1.00 72.26 189 HIS A C 1
ATOM 1406 O O . HIS A 1 189 ? -8.987 -11.616 111.923 1.00 79.00 189 HIS A O 1
ATOM 1413 N N . GLY A 1 190 ? -7.906 -13.577 111.690 1.00 59.88 190 GLY A N 1
ATOM 1414 C CA . GLY A 1 190 ? -6.958 -13.303 112.758 1.00 49.00 190 GLY A CA 1
ATOM 1415 C C . GLY A 1 190 ? -5.496 -13.435 112.362 1.00 38.54 190 GLY A C 1
ATOM 1416 O O . GLY A 1 190 ? -5.175 -13.442 111.176 1.00 36.42 190 GLY A O 1
ATOM 1417 N N . PRO A 1 191 ? -4.599 -13.532 113.361 1.00 28.61 191 PRO A N 1
ATOM 1418 C CA . PRO A 1 191 ? -4.947 -13.508 114.786 1.00 33.82 191 PRO A CA 1
ATOM 1419 C C . PRO A 1 191 ? -5.047 -12.087 115.324 1.00 34.55 191 PRO A C 1
ATOM 1420 O O . PRO A 1 191 ? -4.502 -11.165 114.717 1.00 28.51 191 PRO A O 1
ATOM 1424 N N . GLU A 1 192 ? -5.720 -11.907 116.455 1.00 30.10 192 GLU A N 1
ATOM 1425 C CA . GLU A 1 192 ? -5.829 -10.575 117.031 1.00 33.09 192 GLU A CA 1
ATOM 1426 C C . GLU A 1 192 ? -4.456 -10.078 117.472 1.00 29.98 192 GLU A C 1
ATOM 1427 O O . GLU A 1 192 ? -3.684 -10.817 118.085 1.00 29.14 192 GLU A O 1
ATOM 1433 N N . GLY A 1 193 ? -4.146 -8.831 117.136 1.00 28.01 193 GLY A N 1
ATOM 1434 C CA . GLY A 1 193 ? -2.903 -8.222 117.567 1.00 24.88 193 GLY A CA 1
ATOM 1435 C C . GLY A 1 193 ? -1.736 -8.320 116.593 1.00 22.06 193 GLY A C 1
ATOM 1436 O O . GLY A 1 193 ? -0.689 -7.719 116.829 1.00 25.29 193 GLY A O 1
ATOM 1437 N N . LEU A 1 194 ? -1.892 -9.087 115.517 1.00 22.22 194 LEU A N 1
ATOM 1438 C CA . LEU A 1 194 ? -0.893 -9.076 114.443 1.00 22.03 194 LEU A CA 1
ATOM 1439 C C . LEU A 1 194 ? -1.310 -8.038 113.402 1.00 20.77 194 LEU A C 1
ATOM 1440 O O . LEU A 1 194 ? -2.190 -8.297 112.578 1.00 21.93 194 LEU A O 1
ATOM 1445 N N . LYS A 1 195 ? -0.678 -6.865 113.450 1.00 21.01 195 LYS A N 1
ATOM 1446 C CA . LYS A 1 195 ? -1.109 -5.718 112.642 1.00 25.54 195 LYS A CA 1
ATOM 1447 C C . LYS A 1 195 ? -0.091 -5.280 111.589 1.00 18.48 195 LYS A C 1
ATOM 1448 O O . LYS A 1 195 ? 0.989 -4.788 111.922 1.00 19.11 195 LYS A O 1
ATOM 1454 N N . VAL A 1 196 ? -0.446 -5.456 110.322 1.00 19.78 196 VAL A N 1
ATOM 1455 C CA . VAL A 1 196 ? 0.357 -4.914 109.237 1.00 17.76 196 VAL A CA 1
ATOM 1456 C C . VAL A 1 196 ? 0.394 -3.391 109.373 1.00 18.16 196 VAL A C 1
ATOM 1457 O O . VAL A 1 196 ? -0.630 -2.752 109.642 1.00 20.52 196 VAL A O 1
ATOM 1461 N N . GLY A 1 197 ? 1.581 -2.814 109.239 1.00 19.24 197 GLY A N 1
ATOM 1462 C CA . GLY A 1 197 ? 1.729 -1.373 109.325 1.00 19.89 197 GLY A CA 1
ATOM 1463 C C . GLY A 1 197 ? 1.890 -0.723 107.960 1.00 19.21 197 GLY A C 1
ATOM 1464 O O . GLY A 1 197 ? 1.530 -1.299 106.925 1.00 20.41 197 GLY A O 1
ATOM 1465 N N . ARG A 1 198 ? 2.447 0.478 107.958 1.00 19.00 198 ARG A N 1
ATOM 1466 C CA . ARG A 1 198 ? 2.559 1.266 106.736 1.00 19.96 198 ARG A CA 1
ATOM 1467 C C . ARG A 1 198 ? 3.508 0.598 105.740 1.00 21.02 198 ARG A C 1
ATOM 1468 O O . ARG A 1 198 ? 4.431 -0.114 106.134 1.00 16.68 198 ARG A O 1
ATOM 1476 N N . ARG A 1 199 ? 3.277 0.835 104.453 1.00 19.86 199 ARG A N 1
ATOM 1477 C CA . ARG A 1 199 ? 4.176 0.340 103.424 1.00 16.11 199 ARG A CA 1
ATOM 1478 C C . ARG A 1 199 ? 5.399 1.234 103.273 1.00 20.93 199 ARG A C 1
ATOM 1479 O O . ARG A 1 199 ? 5.311 2.467 103.297 1.00 17.70 199 ARG A O 1
ATOM 1487 N N . LEU A 1 200 ? 6.550 0.592 103.125 1.00 17.91 200 LEU A N 1
ATOM 1488 C CA . LEU A 1 200 ? 7.786 1.284 102.833 1.00 15.69 200 LEU A CA 1
ATOM 1489 C C . LEU A 1 200 ? 8.042 1.162 101.336 1.00 19.34 200 LEU A C 1
ATOM 1490 O O . LEU A 1 200 ? 8.542 0.146 100.857 1.00 15.71 200 LEU A O 1
ATOM 1495 N N . TYR A 1 201 ? 7.639 2.182 100.592 1.00 13.72 201 TYR A N 1
ATOM 1496 C CA . TYR A 1 201 ? 7.848 2.193 99.156 1.00 16.26 201 TYR A CA 1
ATOM 1497 C C . TYR A 1 201 ? 9.334 2.196 98.844 1.00 13.86 201 TYR A C 1
ATOM 1498 O O . TYR A 1 201 ? 10.091 2.923 99.473 1.00 13.67 201 TYR A O 1
ATOM 1507 N N . ALA A 1 202 ? 9.741 1.389 97.868 1.00 16.63 202 ALA A N 1
ATOM 1508 C CA . ALA A 1 202 ? 11.162 1.135 97.659 1.00 12.53 202 ALA A CA 1
ATOM 1509 C C . ALA A 1 202 ? 11.672 1.532 96.287 1.00 14.01 202 ALA A C 1
ATOM 1510 O O . ALA A 1 202 ? 10.920 1.671 95.307 1.00 10.69 202 ALA A O 1
ATOM 1512 N N . MET A 1 203 ? 12.986 1.687 96.227 1.00 13.05 203 MET A N 1
ATOM 1513 C CA . MET A 1 203 ? 13.660 2.015 94.989 1.00 12.49 203 MET A CA 1
ATOM 1514 C C . MET A 1 203 ? 13.353 0.986 93.903 1.00 12.28 203 MET A C 1
ATOM 1515 O O . MET A 1 203 ? 13.052 1.351 92.758 1.00 16.33 203 MET A O 1
ATOM 1520 N N . GLY A 1 204 ? 13.426 -0.294 94.269 1.00 11.77 204 GLY A N 1
ATOM 1521 C CA . GLY A 1 204 ? 13.174 -1.369 93.314 1.00 13.55 204 GLY A CA 1
ATOM 1522 C C . GLY A 1 204 ? 12.547 -2.602 93.938 1.00 11.39 204 GLY A C 1
ATOM 1523 O O . GLY A 1 204 ? 12.120 -2.570 95.099 1.00 12.53 204 GLY A O 1
ATOM 1524 N N . VAL A 1 205 ? 12.543 -3.699 93.175 1.00 9.49 205 VAL A N 1
ATOM 1525 C CA . VAL A 1 205 ? 11.788 -4.917 93.484 1.00 12.85 205 VAL A CA 1
ATOM 1526 C C . VAL A 1 205 ? 10.413 -4.536 94.085 1.00 12.79 205 VAL A C 1
ATOM 1527 O O . VAL A 1 205 ? 9.999 -5.000 95.152 1.00 12.67 205 VAL A O 1
ATOM 1531 N N . ARG A 1 206 ? 9.698 -3.689 93.354 1.00 12.70 206 ARG A N 1
ATOM 1532 C CA . ARG A 1 206 ? 8.529 -3.017 93.908 1.00 13.87 206 ARG A CA 1
ATOM 1533 C C . ARG A 1 206 ? 7.285 -3.888 93.956 1.00 15.02 206 ARG A C 1
ATOM 1534 O O . ARG A 1 206 ? 6.308 -3.537 94.611 1.00 14.81 206 ARG A O 1
ATOM 1542 N N . GLY A 1 207 ? 7.324 -5.028 93.284 1.00 17.41 207 GLY A N 1
ATOM 1543 C CA . GLY A 1 207 ? 6.177 -5.922 93.269 1.00 16.94 207 GLY A CA 1
ATOM 1544 C C . GLY A 1 207 ? 5.892 -6.670 94.556 1.00 18.54 207 GLY A C 1
ATOM 1545 O O . GLY A 1 207 ? 4.857 -7.328 94.662 1.00 20.22 207 GLY A O 1
ATOM 1546 N N . ILE A 1 208 ? 6.791 -6.579 95.533 1.00 16.19 208 ILE A N 1
ATOM 1547 C CA . ILE A 1 208 ? 6.532 -7.179 96.844 1.00 14.86 208 ILE A CA 1
ATOM 1548 C C . ILE A 1 208 ? 6.423 -6.083 97.894 1.00 19.01 208 ILE A C 1
ATOM 1549 O O . ILE A 1 208 ? 7.329 -5.257 98.045 1.00 17.30 208 ILE A O 1
ATOM 1554 N N . PRO A 1 209 ? 5.297 -6.052 98.608 1.00 15.60 209 PRO A N 1
ATOM 1555 C CA . PRO A 1 209 ? 5.131 -5.045 99.658 1.00 16.08 209 PRO A CA 1
ATOM 1556 C C . PRO A 1 209 ? 6.156 -5.254 100.755 1.00 16.97 209 PRO A C 1
ATOM 1557 O O . PRO A 1 209 ? 6.342 -6.392 101.200 1.00 14.70 209 PRO A O 1
ATOM 1561 N N . GLU A 1 210 ? 6.830 -4.176 101.143 1.00 15.44 210 GLU A N 1
ATOM 1562 C CA . GLU A 1 210 ? 7.691 -4.155 102.317 1.00 14.63 210 GLU A CA 1
ATOM 1563 C C . GLU A 1 210 ? 6.986 -3.268 103.344 1.00 18.62 210 GLU A C 1
ATOM 1564 O O . GLU A 1 210 ? 6.701 -2.103 103.053 1.00 15.59 210 GLU A O 1
ATOM 1570 N N . THR A 1 211 ? 6.686 -3.800 104.526 1.00 14.80 211 THR A N 1
ATOM 1571 C CA . THR A 1 211 ? 5.879 -3.036 105.485 1.00 17.49 211 THR A CA 1
ATOM 1572 C C . THR A 1 211 ? 6.439 -3.021 106.907 1.00 17.83 211 THR A C 1
ATOM 1573 O O . THR A 1 211 ? 7.243 -3.868 107.292 1.00 18.39 211 THR A O 1
ATOM 1577 N N . HIS A 1 212 ? 5.989 -2.054 107.690 1.00 14.51 212 HIS A N 1
ATOM 1578 C CA . HIS A 1 212 ? 6.096 -2.179 109.137 1.00 16.48 212 HIS A CA 1
ATOM 1579 C C . HIS A 1 212 ? 5.160 -3.306 109.581 1.00 15.46 212 HIS A C 1
ATOM 1580 O O . HIS A 1 212 ? 4.244 -3.714 108.852 1.00 15.23 212 HIS A O 1
ATOM 1587 N N . LEU A 1 213 ? 5.413 -3.836 110.767 1.00 18.51 213 LEU A N 1
ATOM 1588 C CA . LEU A 1 213 ? 4.583 -4.897 111.312 1.00 17.29 213 LEU A CA 1
ATOM 1589 C C . LEU A 1 213 ? 4.578 -4.748 112.826 1.00 20.11 213 LEU A C 1
ATOM 1590 O O . LEU A 1 213 ? 5.636 -4.572 113.430 1.00 19.55 213 LEU A O 1
ATOM 1595 N N . GLU A 1 214 ? 3.394 -4.792 113.435 1.00 19.61 214 GLU A N 1
ATOM 1596 C CA . GLU A 1 214 ? 3.294 -4.581 114.875 1.00 20.97 214 GLU A CA 1
ATOM 1597 C C . GLU A 1 214 ? 2.577 -5.728 115.572 1.00 18.96 214 GLU A C 1
ATOM 1598 O O . GLU A 1 214 ? 1.733 -6.405 114.989 1.00 25.77 214 GLU A O 1
ATOM 1604 N N . PHE A 1 215 ? 2.935 -5.940 116.829 1.00 19.29 215 PHE A N 1
ATOM 1605 C CA . PHE A 1 215 ? 2.303 -6.964 117.647 1.00 20.94 215 PHE A CA 1
ATOM 1606 C C . PHE A 1 215 ? 1.721 -6.288 118.879 1.00 20.78 215 PHE A C 1
ATOM 1607 O O . PHE A 1 215 ? 2.458 -5.681 119.655 1.00 18.78 215 PHE A O 1
ATOM 1615 N N . HIS A 1 216 ? 0.399 -6.350 119.023 1.00 22.84 216 HIS A N 1
ATOM 1616 C CA . HIS A 1 216 ? -0.277 -5.803 120.198 1.00 25.64 216 HIS A CA 1
ATOM 1617 C C . HIS A 1 216 ? -0.909 -6.943 120.952 1.00 21.14 216 HIS A C 1
ATOM 1618 O O . HIS A 1 216 ? -1.970 -7.441 120.555 1.00 25.54 216 HIS A O 1
ATOM 1625 N N . ASP A 1 217 ? -0.230 -7.357 122.020 1.00 26.41 217 ASP A N 1
ATOM 1626 C CA . ASP A 1 217 ? -0.621 -8.504 122.836 1.00 26.99 217 ASP A CA 1
ATOM 1627 C C . ASP A 1 217 ? -0.946 -9.709 121.974 1.00 26.19 217 ASP A C 1
ATOM 1628 O O . ASP A 1 217 ? -1.929 -10.408 122.213 1.00 21.08 217 AS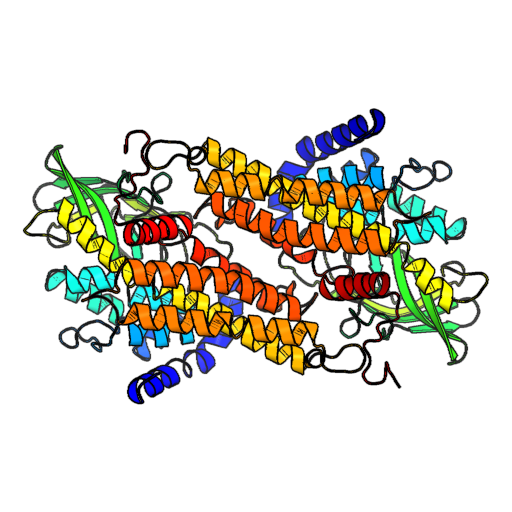P A O 1
ATOM 1633 N N . LEU A 1 218 ? -0.111 -9.941 120.963 1.00 23.23 218 LEU A N 1
ATOM 1634 C CA . LEU A 1 218 ? -0.299 -11.073 120.068 1.00 25.85 218 LEU A CA 1
ATOM 1635 C C . LEU A 1 218 ? -0.053 -12.350 120.841 1.00 23.71 218 LEU A C 1
ATOM 1636 O O . LEU A 1 218 ? 1.041 -12.569 121.343 1.00 19.62 218 LEU A O 1
ATOM 1641 N N . LYS A 1 219 ? -1.078 -13.191 120.921 1.00 25.69 219 LYS A N 1
ATOM 1642 C CA . LYS A 1 219 ? -1.016 -14.406 121.723 1.00 26.16 219 LYS A CA 1
ATOM 1643 C C . LYS A 1 219 ? -0.583 -15.608 120.896 1.00 25.26 219 LYS A C 1
ATOM 1644 O O . LYS A 1 219 ? -1.271 -16.002 119.955 1.00 26.67 219 LYS A O 1
ATOM 1650 N N . ILE A 1 220 ? 0.561 -16.182 121.256 1.00 24.49 220 ILE A N 1
ATOM 1651 C CA . ILE A 1 220 ? 1.103 -17.360 120.579 1.00 25.20 220 ILE A CA 1
ATOM 1652 C C . ILE A 1 220 ? 1.248 -18.534 121.546 1.00 22.09 220 ILE A C 1
ATOM 1653 O O . ILE A 1 220 ? 1.892 -18.405 122.593 1.00 23.57 220 ILE A O 1
ATOM 1658 N N . HIS A 1 221 ? 0.662 -19.676 121.194 1.00 26.69 221 HIS A N 1
ATOM 1659 C CA . HIS A 1 221 ? 0.779 -20.865 122.026 1.00 27.55 221 HIS A CA 1
ATOM 1660 C C . HIS A 1 221 ? 2.212 -21.375 121.982 1.00 26.52 221 HIS A C 1
ATOM 1661 O O . HIS A 1 221 ? 2.879 -21.258 120.956 1.00 23.40 221 HIS A O 1
ATOM 1668 N N . LYS A 1 222 ? 2.677 -21.954 123.089 1.00 25.13 222 LYS A N 1
ATOM 1669 C CA . LYS A 1 222 ? 4.068 -22.390 123.199 1.00 26.54 222 LYS A CA 1
ATOM 1670 C C . LYS A 1 222 ? 4.412 -23.443 122.146 1.00 23.63 222 LYS A C 1
ATOM 1671 O O . LYS A 1 222 ? 5.582 -23.622 121.795 1.00 25.93 222 LYS A O 1
ATOM 1677 N N . SER A 1 223 ? 3.393 -24.123 121.631 1.00 23.42 223 SER A N 1
ATOM 1678 C CA . SER A 1 223 ? 3.591 -25.121 120.585 1.00 23.52 223 SER A CA 1
ATOM 1679 C C . SER A 1 223 ? 4.040 -24.491 119.261 1.00 28.58 223 SER A C 1
ATOM 1680 O O . SER A 1 223 ? 4.482 -25.198 118.346 1.00 23.97 223 SER A O 1
ATOM 1683 N N . MET A 1 224 ? 3.901 -23.172 119.150 1.00 25.17 224 MET A N 1
ATOM 1684 C CA . MET A 1 224 ? 4.304 -22.460 117.933 1.00 27.89 224 MET A CA 1
ATOM 1685 C C . MET A 1 224 ? 5.559 -21.614 118.172 1.00 26.09 224 MET A C 1
ATOM 1686 O O . MET A 1 224 ? 5.952 -20.801 117.326 1.00 26.54 224 MET A O 1
ATOM 1691 N N . MET A 1 225 ? 6.187 -21.810 119.325 1.00 23.44 225 MET A N 1
ATOM 1692 C CA . MET A 1 225 ? 7.540 -21.309 119.533 1.00 26.18 225 MET A CA 1
ATOM 1693 C C . MET A 1 225 ? 8.525 -22.386 119.098 1.00 29.42 225 MET A C 1
ATOM 1694 O O . MET A 1 225 ? 8.318 -23.567 119.372 1.00 26.96 225 MET A O 1
ATOM 1699 N N . ILE A 1 226 ? 9.576 -21.996 118.385 1.00 27.66 226 ILE A N 1
ATOM 1700 C CA . ILE A 1 226 ? 10.611 -22.960 118.046 1.00 28.14 226 ILE A CA 1
ATOM 1701 C C . ILE A 1 226 ? 11.439 -23.225 119.301 1.00 31.84 226 ILE A C 1
ATOM 1702 O O . ILE A 1 226 ? 12.056 -22.315 119.842 1.00 24.19 226 ILE A O 1
ATOM 1707 N N . THR A 1 227 ? 11.435 -24.470 119.770 1.00 31.14 227 THR A N 1
ATOM 1708 C CA . THR A 1 227 ? 12.057 -24.789 121.051 1.00 34.69 227 THR A CA 1
ATOM 1709 C C . THR A 1 227 ? 13.357 -25.562 120.873 1.00 38.45 227 THR A C 1
ATOM 1710 O O . THR A 1 227 ? 13.483 -26.393 119.974 1.00 35.00 227 THR A O 1
ATOM 1714 N N . PHE A 1 228 ? 14.321 -25.265 121.739 1.00 47.73 228 PHE A N 1
ATOM 1715 C CA . PHE A 1 228 ? 15.627 -25.911 121.715 1.00 52.15 228 PHE A CA 1
ATOM 1716 C C . PHE A 1 228 ? 15.935 -26.547 123.066 1.00 56.87 228 PHE A C 1
ATOM 1717 O O . PHE A 1 228 ? 15.696 -25.940 124.108 1.00 52.45 228 PHE A O 1
ATOM 1725 N N . PRO A 1 229 ? 16.475 -27.773 123.050 1.00 64.78 229 PRO A N 1
ATOM 1726 C CA . PRO A 1 229 ? 16.816 -28.469 124.294 1.00 69.63 229 PRO A CA 1
ATOM 1727 C C . PRO A 1 229 ? 17.947 -27.782 125.055 1.00 70.66 229 PRO A C 1
ATOM 1728 O O . PRO A 1 229 ? 17.897 -27.712 126.283 1.00 73.94 229 PRO A O 1
ATOM 1732 N N . ASP A 1 230 ? 18.941 -27.271 124.332 1.00 67.40 230 ASP A N 1
ATOM 1733 C CA . ASP A 1 230 ? 20.120 -26.683 124.963 1.00 64.95 230 ASP A CA 1
ATOM 1734 C C . ASP A 1 230 ? 19.983 -25.182 125.227 1.00 67.49 230 ASP A C 1
ATOM 1735 O O . ASP A 1 230 ? 20.941 -24.536 125.650 1.00 65.42 230 ASP A O 1
ATOM 1740 N N . GLY A 1 231 ? 18.801 -24.625 124.974 1.00 66.77 231 GLY A N 1
ATOM 1741 C CA . GLY A 1 231 ? 18.537 -23.232 125.299 1.00 55.81 231 GLY A CA 1
ATOM 1742 C C . GLY A 1 231 ? 18.372 -22.296 124.115 1.00 55.28 231 GLY A C 1
ATOM 1743 O O . GLY A 1 231 ? 18.811 -22.597 123.001 1.00 49.72 231 GLY A O 1
ATOM 1744 N N . LEU A 1 232 ? 17.749 -21.145 124.370 1.00 51.04 232 LEU A N 1
ATOM 1745 C CA . LEU A 1 232 ? 17.454 -20.155 123.334 1.00 45.63 232 LEU A CA 1
ATOM 1746 C C . LEU A 1 232 ? 18.686 -19.455 122.787 1.00 51.75 232 LEU A C 1
ATOM 1747 O O . LEU A 1 232 ? 18.763 -19.149 121.595 1.00 50.26 232 LEU A O 1
ATOM 1752 N N . LYS A 1 233 ? 19.637 -19.179 123.672 1.00 56.79 233 LYS A N 1
ATOM 1753 C CA . LYS A 1 233 ? 20.818 -18.411 123.308 1.00 59.44 233 LYS A CA 1
ATOM 1754 C C . LYS A 1 233 ? 21.618 -19.155 122.239 1.00 56.83 233 LYS A C 1
ATOM 1755 O O . LYS A 1 233 ? 22.155 -18.551 121.308 1.00 54.18 233 LYS A O 1
ATOM 1761 N N . ARG A 1 234 ? 21.665 -20.476 122.367 1.00 55.67 234 ARG A N 1
ATOM 1762 C CA . ARG A 1 234 ? 22.337 -21.319 121.392 1.00 50.52 234 ARG A CA 1
ATOM 1763 C C . ARG A 1 234 ? 21.416 -21.585 120.196 1.00 49.89 234 ARG A C 1
ATOM 1764 O O . ARG A 1 234 ? 21.877 -21.804 119.073 1.00 41.07 234 ARG A O 1
ATOM 1772 N N . GLY A 1 235 ? 20.111 -21.551 120.441 1.00 42.02 235 GLY A N 1
ATOM 1773 C CA . GLY A 1 235 ? 19.136 -21.746 119.384 1.00 40.72 235 GLY A CA 1
ATOM 1774 C C . GLY A 1 235 ? 19.068 -20.572 118.424 1.00 33.31 235 GLY A C 1
ATOM 1775 O O . GLY A 1 235 ? 18.882 -20.755 117.221 1.00 29.78 235 GLY A O 1
ATOM 1776 N N . PHE A 1 236 ? 19.209 -19.362 118.954 1.00 32.57 236 PHE A N 1
ATOM 1777 C CA . PHE A 1 236 ? 19.136 -18.172 118.119 1.00 34.21 236 PHE A CA 1
ATOM 1778 C C . PHE A 1 236 ? 20.272 -18.136 117.103 1.00 34.44 236 PHE A C 1
ATOM 1779 O O . PHE A 1 236 ? 20.077 -17.711 115.968 1.00 31.87 236 PHE A O 1
ATOM 1787 N N . ALA A 1 237 ? 21.454 -18.588 117.508 1.00 33.52 237 ALA A N 1
ATOM 1788 C CA . ALA A 1 237 ? 22.570 -18.695 116.575 1.00 31.17 237 ALA A CA 1
ATOM 1789 C C . ALA A 1 237 ? 22.286 -19.787 115.543 1.00 32.10 237 ALA A C 1
ATOM 1790 O O . ALA A 1 237 ? 22.614 -19.640 114.358 1.00 29.51 237 ALA A O 1
ATOM 1792 N N . ALA A 1 238 ? 21.664 -20.876 115.996 1.00 27.28 238 ALA A N 1
ATOM 1793 C CA . ALA A 1 238 ? 21.303 -21.975 115.107 1.00 30.69 238 ALA A CA 1
ATOM 1794 C C . ALA A 1 238 ? 20.282 -21.520 114.067 1.00 28.17 238 ALA A C 1
ATOM 1795 O O . ALA A 1 238 ? 20.369 -21.891 112.898 1.00 28.26 238 ALA A O 1
ATOM 1797 N N . LEU A 1 239 ? 19.312 -20.723 114.506 1.00 27.68 239 LEU A N 1
ATOM 1798 C CA . LEU A 1 239 ? 18.301 -20.163 113.612 1.00 27.06 239 LEU A CA 1
ATOM 1799 C C . LEU A 1 239 ? 18.929 -19.226 112.581 1.00 28.70 239 LEU A C 1
ATOM 1800 O O . LEU A 1 239 ? 18.554 -19.244 111.407 1.00 25.81 239 LEU A O 1
ATOM 1805 N N . MET A 1 240 ? 19.896 -18.425 113.020 1.00 30.13 240 MET A N 1
ATOM 1806 C CA . MET A 1 240 ? 20.613 -17.523 112.118 1.00 33.45 240 MET A CA 1
ATOM 1807 C C . MET A 1 240 ? 21.285 -18.269 110.965 1.00 32.06 240 MET A C 1
ATOM 1808 O O . MET A 1 240 ? 21.381 -17.750 109.857 1.00 30.30 240 MET A O 1
ATOM 1813 N N . SER A 1 241 ? 21.744 -19.488 111.221 1.00 24.16 241 SER A N 1
ATOM 1814 C CA . SER A 1 241 ? 22.394 -20.278 110.183 1.00 30.14 241 SER A CA 1
ATOM 1815 C C . SER A 1 241 ? 21.499 -20.525 108.965 1.00 26.64 241 SER A C 1
ATOM 1816 O O . SER A 1 241 ? 21.997 -20.745 107.857 1.00 24.83 241 SER A O 1
ATOM 1819 N N . ALA A 1 242 ? 20.184 -20.497 109.163 1.00 28.23 242 ALA A N 1
ATOM 1820 C CA . ALA A 1 242 ? 19.256 -20.553 108.027 1.00 25.55 242 ALA A CA 1
ATOM 1821 C C . ALA A 1 242 ? 19.495 -19.416 107.024 1.00 27.26 242 ALA A C 1
ATOM 1822 O O . ALA A 1 242 ? 19.319 -19.615 105.822 1.00 30.34 242 ALA A O 1
ATOM 1824 N N . TYR A 1 243 ? 19.898 -18.234 107.504 1.00 30.69 243 TYR A N 1
ATOM 1825 C CA . TYR A 1 243 ? 20.105 -17.098 106.598 1.00 33.32 243 TYR A CA 1
ATOM 1826 C C . TYR A 1 243 ? 21.269 -17.349 105.637 1.00 28.17 243 TYR A C 1
ATOM 1827 O O . TYR A 1 243 ? 21.411 -16.648 104.638 1.00 25.53 243 TYR A O 1
ATOM 1836 N N . ASN A 1 244 ? 22.129 -18.310 105.949 1.00 28.48 244 ASN A N 1
ATOM 1837 C CA . ASN A 1 244 ? 23.253 -18.589 105.061 1.00 27.74 244 ASN A CA 1
ATOM 1838 C C . ASN A 1 244 ? 22.735 -19.083 103.727 1.00 25.24 244 ASN A C 1
ATOM 1839 O O . ASN A 1 244 ? 23.310 -18.790 102.677 1.00 30.52 244 ASN A O 1
ATOM 1844 N N . ALA A 1 245 ? 21.641 -19.836 103.772 1.00 22.67 245 ALA A N 1
ATOM 1845 C CA . ALA A 1 245 ? 21.021 -20.326 102.552 1.00 20.53 245 ALA A CA 1
ATOM 1846 C C . ALA A 1 245 ? 20.281 -19.191 101.876 1.00 23.43 245 ALA A C 1
ATOM 1847 O O . ALA A 1 245 ? 20.339 -19.047 100.656 1.00 25.85 245 ALA A O 1
ATOM 1849 N N . GLN A 1 246 ? 19.566 -18.387 102.656 1.00 22.75 246 GLN A N 1
ATOM 1850 C CA A GLN A 1 246 ? 18.830 -17.291 102.036 0.50 22.74 246 GLN A CA 1
ATOM 1851 C CA B GLN A 1 246 ? 18.852 -17.235 102.126 0.50 22.73 246 GLN A CA 1
ATOM 1852 C C . GLN A 1 246 ? 19.815 -16.327 101.375 1.00 17.69 246 GLN A C 1
ATOM 1853 O O . GLN A 1 246 ? 19.496 -15.754 100.335 1.00 19.75 246 GLN A O 1
ATOM 1864 N N . ARG A 1 247 ? 21.014 -16.185 101.929 1.00 21.68 247 ARG A N 1
ATOM 1865 C CA . ARG A 1 247 ? 21.974 -15.257 101.347 1.00 20.42 247 ARG A CA 1
ATOM 1866 C C . ARG A 1 247 ? 22.385 -15.671 99.946 1.00 16.19 247 ARG A C 1
ATOM 1867 O O . ARG A 1 247 ? 22.525 -14.827 99.068 1.00 18.03 247 ARG A O 1
ATOM 1875 N N A VAL A 1 248 ? 22.585 -16.964 99.746 0.50 16.07 248 VAL A N 1
ATOM 1876 N N B VAL A 1 248 ? 22.573 -16.969 99.723 0.50 16.07 248 VAL A N 1
ATOM 1877 C CA A VAL A 1 248 ? 22.996 -17.451 98.441 0.50 15.82 248 VAL A CA 1
ATOM 1878 C CA B VAL A 1 248 ? 23.001 -17.433 98.403 0.50 15.83 248 VAL A CA 1
ATOM 1879 C C A VAL A 1 248 ? 21.844 -17.279 97.447 0.50 15.20 248 VAL A C 1
ATOM 1880 C C B VAL A 1 248 ? 21.838 -17.347 97.412 0.50 15.44 248 VAL A C 1
ATOM 1881 O O A VAL A 1 248 ? 22.058 -16.916 96.292 0.50 14.06 248 VAL A O 1
ATOM 1882 O O B VAL A 1 248 ? 22.040 -17.123 96.218 0.50 14.10 248 VAL A O 1
ATOM 1889 N N . GLY A 1 249 ? 20.618 -17.513 97.906 1.00 16.25 249 GLY A N 1
ATOM 1890 C CA . GLY A 1 249 ? 19.449 -17.308 97.071 1.00 12.21 249 GLY A CA 1
ATOM 1891 C C . GLY A 1 249 ? 19.318 -15.845 96.674 1.00 12.15 249 GLY A C 1
ATOM 1892 O O . GLY A 1 249 ? 19.053 -15.528 95.516 1.00 12.02 249 GLY A O 1
ATOM 1893 N N . ALA A 1 250 ? 19.500 -14.949 97.636 1.00 11.13 250 ALA A N 1
ATOM 1894 C CA . ALA A 1 250 ? 19.421 -13.512 97.361 1.00 16.07 250 ALA A CA 1
ATOM 1895 C C . ALA A 1 250 ? 20.509 -13.108 96.370 1.00 12.20 250 ALA A C 1
ATOM 1896 O O . ALA A 1 250 ? 20.301 -12.262 95.499 1.00 11.34 250 ALA A O 1
ATOM 1898 N N . GLY A 1 251 ? 21.678 -13.720 96.514 1.00 14.61 251 GLY A N 1
ATOM 1899 C CA . GLY A 1 251 ? 22.748 -13.499 95.560 1.00 12.54 251 GLY A CA 1
ATOM 1900 C C . GLY A 1 251 ? 22.356 -13.937 94.165 1.00 11.53 251 GLY A C 1
ATOM 1901 O O . GLY A 1 251 ? 22.723 -13.307 93.176 1.00 12.02 251 GLY A O 1
ATOM 1902 N N . ALA A 1 252 ? 21.608 -15.029 94.075 1.00 12.29 252 ALA A N 1
ATOM 1903 C CA . ALA A 1 252 ? 21.181 -15.539 92.780 1.00 10.40 252 ALA A CA 1
ATOM 1904 C C . ALA A 1 252 ? 20.139 -14.628 92.130 1.00 11.72 252 ALA A C 1
ATOM 1905 O O . ALA A 1 252 ? 20.016 -14.596 90.900 1.00 13.96 252 ALA A O 1
ATOM 1907 N N . VAL A 1 253 ? 19.381 -13.895 92.943 1.00 10.96 253 VAL A N 1
ATOM 1908 C CA . VAL A 1 253 ? 18.453 -12.922 92.377 1.00 11.76 253 VAL A CA 1
ATOM 1909 C C . VAL A 1 253 ? 19.229 -11.771 91.734 1.00 10.89 253 VAL A C 1
ATOM 1910 O O . VAL A 1 253 ? 18.949 -11.389 90.606 1.00 12.37 253 VAL A O 1
ATOM 1914 N N . ALA A 1 254 ? 20.194 -11.222 92.469 1.00 14.18 254 ALA A N 1
ATOM 1915 C CA . ALA A 1 254 ? 21.051 -10.166 91.943 1.00 11.28 254 ALA A CA 1
ATOM 1916 C C . ALA A 1 254 ? 21.726 -10.627 90.663 1.00 11.11 254 ALA A C 1
ATOM 1917 O O . ALA A 1 254 ? 21.778 -9.881 89.690 1.00 11.48 254 ALA A O 1
ATOM 1919 N N . LEU A 1 255 ? 22.224 -11.861 90.666 1.00 11.17 255 LEU A N 1
ATOM 1920 C CA . LEU A 1 255 ? 22.858 -12.427 89.479 1.00 11.25 255 LEU A CA 1
ATOM 1921 C C . LEU A 1 255 ? 21.894 -12.518 88.300 1.00 13.40 255 LEU A C 1
ATOM 1922 O O . LEU A 1 255 ? 22.256 -12.190 87.170 1.00 10.69 255 LEU A O 1
ATOM 1927 N N . GLY A 1 256 ? 20.682 -12.997 88.566 1.00 11.88 256 GLY A N 1
ATOM 1928 C CA . GLY A 1 256 ? 19.643 -13.086 87.557 1.00 13.25 256 GLY A CA 1
ATOM 1929 C C . GLY A 1 256 ? 19.278 -11.746 86.935 1.00 11.57 256 GLY A C 1
ATOM 1930 O O . GLY A 1 256 ? 19.172 -11.621 85.713 1.00 10.16 256 GLY A O 1
ATOM 1931 N N . ILE A 1 257 ? 19.071 -10.741 87.777 1.00 11.61 257 ILE A N 1
ATOM 1932 C CA . ILE A 1 257 ? 18.823 -9.381 87.293 1.00 9.75 257 ILE A CA 1
ATOM 1933 C C . ILE A 1 257 ? 19.952 -8.910 86.351 1.00 12.26 257 ILE A C 1
ATOM 1934 O O . ILE A 1 257 ? 19.700 -8.392 85.259 1.00 10.88 257 ILE A O 1
ATOM 1939 N N . ALA A 1 258 ? 21.191 -9.102 86.785 1.00 11.69 258 ALA A N 1
ATOM 1940 C CA . ALA A 1 258 ? 22.361 -8.691 86.015 1.00 12.77 258 ALA A CA 1
ATOM 1941 C C . ALA A 1 258 ? 22.481 -9.480 84.713 1.00 10.77 258 ALA A C 1
ATOM 1942 O O . ALA A 1 258 ? 22.800 -8.921 83.666 1.00 8.89 258 ALA A O 1
ATOM 1944 N N . GLN A 1 259 ? 22.217 -10.785 84.782 1.00 10.82 259 GLN A N 1
ATOM 1945 C CA . GLN A 1 259 ? 22.272 -11.617 83.585 1.00 10.07 259 GLN A CA 1
ATOM 1946 C C . GLN A 1 259 ? 21.234 -11.151 82.573 1.00 11.30 259 GLN A C 1
ATOM 1947 O O . GLN A 1 259 ? 21.497 -11.107 81.371 1.00 12.16 259 GLN A O 1
ATOM 1953 N N . CYS A 1 260 ? 20.047 -10.805 83.062 1.00 11.50 260 CYS A N 1
ATOM 1954 C CA . CYS A 1 260 ? 19.002 -10.265 82.191 1.00 10.67 260 CYS A CA 1
ATOM 1955 C C . CYS A 1 260 ? 19.464 -8.964 81.522 1.00 11.55 260 CYS A C 1
ATOM 1956 O O . CYS A 1 260 ? 19.385 -8.812 80.296 1.00 12.90 260 CYS A O 1
ATOM 1959 N N . ALA A 1 261 ? 19.968 -8.029 82.325 1.00 9.89 261 ALA A N 1
ATOM 1960 C CA . ALA A 1 261 ? 20.427 -6.745 81.780 1.00 9.68 261 ALA A CA 1
ATOM 1961 C C . ALA A 1 261 ? 21.548 -6.918 80.750 1.00 11.81 261 ALA A C 1
ATOM 1962 O O . ALA A 1 261 ? 21.549 -6.274 79.691 1.00 12.10 261 ALA A O 1
ATOM 1964 N N . PHE A 1 262 ? 22.481 -7.813 81.059 1.00 12.05 262 PHE A N 1
ATOM 1965 C CA . PHE A 1 262 ? 23.579 -8.161 80.170 1.00 12.64 262 PHE A CA 1
ATOM 1966 C C . PHE A 1 262 ? 23.071 -8.705 78.830 1.00 12.44 262 PHE A C 1
ATOM 1967 O O . PHE A 1 262 ? 23.500 -8.264 77.769 1.00 12.54 262 PHE A O 1
ATOM 1975 N N . GLU A 1 263 ? 22.123 -9.634 78.867 1.00 13.52 263 GLU A N 1
ATOM 1976 C CA . GLU A 1 263 ? 21.632 -10.215 77.616 1.00 12.90 263 GLU A CA 1
ATOM 1977 C C . GLU A 1 263 ? 20.923 -9.165 76.760 1.00 14.00 263 GLU A C 1
ATOM 1978 O O . GLU A 1 263 ? 21.065 -9.144 75.533 1.00 13.58 263 GLU A O 1
ATOM 1984 N N . GLU A 1 264 ? 20.161 -8.298 77.407 1.00 12.40 264 GLU A N 1
ATOM 1985 C CA . GLU A 1 264 ? 19.469 -7.231 76.704 1.00 12.04 264 GLU A CA 1
ATOM 1986 C C . GLU A 1 264 ? 20.442 -6.216 76.110 1.00 13.52 264 GLU A C 1
ATOM 1987 O O . GLU A 1 264 ? 20.246 -5.736 74.988 1.00 9.50 264 GLU A O 1
ATOM 1993 N N . GLY A 1 265 ? 21.501 -5.909 76.857 1.00 13.10 265 GLY A N 1
ATOM 1994 C CA . GLY A 1 265 ? 22.503 -4.961 76.398 1.00 11.91 265 GLY A CA 1
ATOM 1995 C C . GLY A 1 265 ? 23.265 -5.507 75.207 1.00 13.48 265 GLY A C 1
ATOM 1996 O O . GLY A 1 265 ? 23.543 -4.781 74.260 1.00 12.39 265 GLY A O 1
ATOM 1997 N N . VAL A 1 266 ? 23.590 -6.795 75.255 1.00 11.69 266 VAL A N 1
ATOM 1998 C CA . VAL A 1 266 ? 24.319 -7.436 74.169 1.00 15.21 266 VAL A CA 1
ATOM 1999 C C . VAL A 1 266 ? 23.456 -7.488 72.894 1.00 12.38 266 VAL A C 1
ATOM 2000 O O . VAL A 1 266 ? 23.933 -7.189 71.797 1.00 14.37 266 VAL A O 1
ATOM 2004 N N . ALA A 1 267 ? 22.184 -7.848 73.041 1.00 13.35 267 ALA A N 1
ATOM 2005 C CA . ALA A 1 267 ? 21.266 -7.821 71.906 1.00 11.33 267 ALA A CA 1
ATOM 2006 C C . ALA A 1 267 ? 21.171 -6.404 71.325 1.00 9.86 267 ALA A C 1
ATOM 2007 O O . ALA A 1 267 ? 21.122 -6.227 70.108 1.00 14.34 267 ALA A O 1
ATOM 2009 N N . TYR A 1 268 ? 21.175 -5.398 72.186 1.00 12.80 268 TYR A N 1
ATOM 2010 C CA . TYR A 1 268 ? 20.997 -4.030 71.698 1.00 15.24 268 TYR A CA 1
ATOM 2011 C C . TYR A 1 268 ? 22.229 -3.554 70.919 1.00 10.93 268 TYR A C 1
ATOM 2012 O O . TYR A 1 268 ? 22.098 -2.898 69.879 1.00 14.28 268 TYR A O 1
ATOM 2021 N N . LEU A 1 269 ? 23.420 -3.887 71.419 1.00 12.10 269 LEU A N 1
ATOM 2022 C CA . LEU A 1 269 ? 24.668 -3.575 70.704 1.00 11.78 269 LEU A CA 1
ATOM 2023 C C . LEU A 1 269 ? 24.672 -4.154 69.290 1.00 13.05 269 LEU A C 1
ATOM 2024 O O . LEU A 1 269 ? 25.243 -3.585 68.369 1.00 13.99 269 LEU A O 1
ATOM 2029 N N . LYS A 1 270 ? 24.036 -5.303 69.106 1.00 13.82 270 LYS A N 1
ATOM 2030 C CA . LYS A 1 270 ? 24.029 -5.903 67.781 1.00 13.20 270 LYS A CA 1
ATOM 2031 C C . LYS A 1 270 ? 22.974 -5.276 66.860 1.00 15.65 270 LYS A C 1
ATOM 2032 O O . LYS A 1 270 ? 23.147 -5.255 65.642 1.00 18.56 270 LYS A O 1
ATOM 2038 N N . ARG A 1 271 ? 21.920 -4.717 67.435 1.00 14.43 271 ARG A N 1
ATOM 2039 C CA . ARG A 1 271 ? 20.818 -4.188 66.626 1.00 15.54 271 ARG A CA 1
ATOM 2040 C C . ARG A 1 271 ? 20.962 -2.688 66.359 1.00 16.53 271 ARG A C 1
ATOM 2041 O O . ARG A 1 271 ? 20.710 -2.206 65.247 1.00 16.57 271 ARG A O 1
ATOM 2049 N N . ARG A 1 272 ? 21.376 -1.952 67.381 1.00 13.58 272 ARG A N 1
ATOM 2050 C CA . ARG A 1 272 ? 21.527 -0.503 67.295 1.00 12.22 272 ARG A CA 1
ATOM 2051 C C . ARG A 1 272 ? 22.730 -0.092 66.453 1.00 16.23 272 ARG A C 1
ATOM 2052 O O . ARG A 1 272 ? 23.831 -0.605 66.646 1.00 13.00 272 ARG A O 1
ATOM 2060 N N . GLU A 1 273 ? 22.524 0.840 65.528 1.00 10.77 273 GLU A N 1
ATOM 2061 C CA . GLU A 1 273 ? 23.621 1.313 64.684 1.00 13.99 273 GLU A CA 1
ATOM 2062 C C . GLU A 1 273 ? 23.872 2.802 64.869 1.00 17.01 273 GLU A C 1
ATOM 2063 O O . GLU A 1 273 ? 22.934 3.575 65.035 1.00 16.02 273 GLU A O 1
ATOM 2069 N N . GLN A 1 274 ? 25.149 3.172 64.878 1.00 12.14 274 GLN A N 1
ATOM 2070 C CA . GLN A 1 274 ? 25.604 4.561 64.807 1.00 14.40 274 GLN A CA 1
ATOM 2071 C C . GLN A 1 274 ? 26.860 4.562 63.935 1.00 15.75 274 GLN A C 1
ATOM 2072 O O . GLN A 1 274 ? 27.584 3.569 63.909 1.00 15.27 274 GLN A O 1
ATOM 2078 N N . PHE A 1 275 ? 27.112 5.661 63.225 1.00 15.02 275 PHE A N 1
ATOM 2079 C CA . PHE A 1 275 ? 28.275 5.762 62.333 1.00 15.84 275 PHE A CA 1
ATOM 2080 C C . PHE A 1 275 ? 28.243 4.667 61.259 1.00 16.32 275 PHE A C 1
ATOM 2081 O O . PHE A 1 275 ? 29.287 4.176 60.815 1.00 17.48 275 PHE A O 1
ATOM 2089 N N . GLY A 1 276 ? 27.036 4.284 60.850 1.00 17.13 276 GLY A N 1
ATOM 2090 C CA . GLY A 1 276 ? 26.868 3.328 59.770 1.00 14.61 276 GLY A CA 1
ATOM 2091 C C . GLY A 1 276 ? 27.053 1.863 60.137 1.00 19.38 276 GLY A C 1
ATOM 2092 O O . GLY A 1 276 ? 27.170 1.015 59.253 1.00 15.81 276 GLY A O 1
ATOM 2093 N N . ARG A 1 277 ? 27.074 1.545 61.429 1.00 12.75 277 ARG A N 1
ATOM 2094 C CA . ARG A 1 277 ? 27.377 0.178 61.827 1.00 14.77 277 ARG A CA 1
ATOM 2095 C C . ARG A 1 277 ? 26.855 -0.178 63.220 1.00 11.57 277 ARG A C 1
ATOM 2096 O O . ARG A 1 277 ? 26.615 0.712 64.042 1.00 12.08 277 ARG A O 1
ATOM 2104 N N . PRO A 1 278 ? 26.654 -1.485 63.480 1.00 11.93 278 PRO A N 1
ATOM 2105 C CA . PRO A 1 278 ? 26.232 -1.913 64.817 1.00 12.73 278 PRO A CA 1
ATOM 2106 C C . PRO A 1 278 ? 27.214 -1.456 65.883 1.00 12.90 278 PRO A C 1
ATOM 2107 O O . PRO A 1 278 ? 28.431 -1.478 65.659 1.00 11.82 278 PRO A O 1
ATOM 2111 N N . LEU A 1 279 ? 26.683 -1.053 67.029 1.00 10.83 279 LEU A N 1
ATOM 2112 C CA . LEU A 1 279 ? 27.522 -0.655 68.171 1.00 12.05 279 LEU A CA 1
ATOM 2113 C C . LEU A 1 279 ? 28.480 -1.767 68.570 1.00 13.48 279 LEU A C 1
ATOM 2114 O O . LEU A 1 279 ? 29.555 -1.506 69.109 1.00 13.63 279 LEU A O 1
ATOM 2119 N N . ALA A 1 280 ? 28.087 -3.012 68.289 1.00 8.79 280 ALA A N 1
ATOM 2120 C CA . ALA A 1 280 ? 28.897 -4.181 68.633 1.00 10.57 280 ALA A CA 1
ATOM 2121 C C . ALA A 1 280 ? 30.267 -4.157 67.986 1.00 11.16 280 ALA A C 1
ATOM 2122 O O . ALA A 1 280 ? 31.164 -4.871 68.426 1.00 10.86 280 ALA A O 1
ATOM 2124 N N . GLU A 1 281 ? 30.431 -3.359 66.933 1.00 10.50 281 GLU A N 1
ATOM 2125 C CA . GLU A 1 281 ? 31.725 -3.284 66.248 1.00 13.33 281 GLU A CA 1
ATOM 2126 C C . GLU A 1 281 ? 32.727 -2.342 66.926 1.00 11.17 281 GLU A C 1
ATOM 2127 O O . GLU A 1 281 ? 33.880 -2.250 66.505 1.00 11.08 281 GLU A O 1
ATOM 2133 N N . PHE A 1 282 ? 32.315 -1.657 67.986 1.00 9.54 282 PHE A N 1
ATOM 2134 C CA . PHE A 1 282 ? 33.233 -0.735 68.654 1.00 9.82 282 PHE A CA 1
ATOM 2135 C C . PHE A 1 282 ? 33.979 -1.421 69.794 1.00 11.89 282 PHE A C 1
ATOM 2136 O O . PHE A 1 282 ? 33.358 -1.956 70.712 1.00 9.51 282 PHE A O 1
ATOM 2144 N N . GLN A 1 283 ? 35.308 -1.404 69.726 1.00 7.61 283 GLN A N 1
ATOM 2145 C CA . GLN A 1 283 ? 36.132 -2.177 70.665 1.00 8.83 283 GLN A CA 1
ATOM 2146 C C . GLN A 1 283 ? 35.949 -1.757 72.123 1.00 9.86 283 GLN A C 1
ATOM 2147 O O . GLN A 1 283 ? 36.030 -2.594 73.042 1.00 9.66 283 GLN A O 1
ATOM 2153 N N . GLY A 1 284 ? 35.718 -0.471 72.361 1.00 11.96 284 GLY A N 1
ATOM 2154 C CA . GLY A 1 284 ? 35.519 -0.0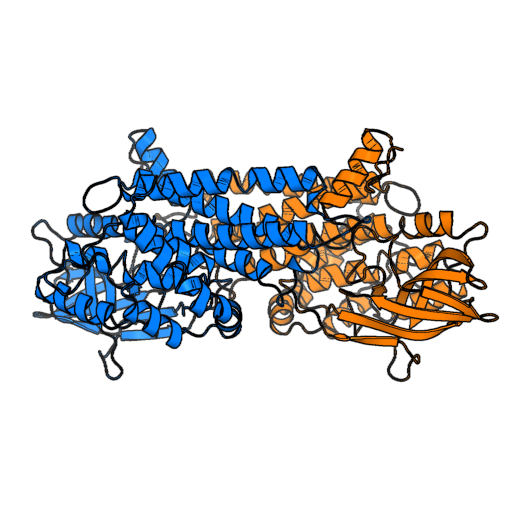25 73.732 1.00 10.67 284 GLY A CA 1
ATOM 2155 C C . GLY A 1 284 ? 34.323 -0.715 74.373 1.00 12.74 284 GLY A C 1
ATOM 2156 O O . GLY A 1 284 ? 34.363 -1.136 75.529 1.00 8.72 284 GLY A O 1
ATOM 2157 N N . LEU A 1 285 ? 33.253 -0.856 73.605 1.00 10.39 285 LEU A N 1
ATOM 2158 C CA . LEU A 1 285 ? 32.052 -1.517 74.093 1.00 9.90 285 LEU A CA 1
ATOM 2159 C C . LEU A 1 285 ? 32.282 -3.027 74.186 1.00 9.50 285 LEU A C 1
ATOM 2160 O O . LEU A 1 285 ? 31.788 -3.681 75.099 1.00 7.91 285 LEU A O 1
ATOM 2165 N N . GLN A 1 286 ? 33.022 -3.571 73.221 1.00 10.85 286 GLN A N 1
ATOM 2166 C CA . GLN A 1 286 ? 33.357 -4.994 73.218 1.00 10.46 286 GLN A CA 1
ATOM 2167 C C . GLN A 1 286 ? 34.046 -5.366 74.520 1.00 12.37 286 GLN A C 1
ATOM 2168 O O . GLN A 1 286 ? 33.704 -6.364 75.156 1.00 12.19 286 GLN A O 1
ATOM 2174 N N . TRP A 1 287 ? 35.008 -4.550 74.934 1.00 8.60 287 TRP A N 1
ATOM 2175 C CA . TRP A 1 287 ? 35.717 -4.836 76.176 1.00 7.99 287 TRP A CA 1
ATOM 2176 C C . TRP A 1 287 ? 34.809 -4.675 77.396 1.00 10.41 287 TRP A C 1
ATOM 2177 O O . TRP A 1 287 ? 34.941 -5.406 78.386 1.00 11.82 287 TRP A O 1
ATOM 2188 N N . MET A 1 288 ? 33.864 -3.743 77.335 1.00 13.36 288 MET A N 1
ATOM 2189 C CA . MET A 1 288 ? 32.884 -3.633 78.422 1.00 8.77 288 MET A CA 1
ATOM 2190 C C . MET A 1 288 ? 32.054 -4.917 78.492 1.00 13.22 288 MET A C 1
ATOM 2191 O O . MET A 1 288 ? 31.805 -5.447 79.576 1.00 10.16 288 MET A O 1
ATOM 2196 N N . VAL A 1 289 ? 31.645 -5.436 77.334 1.00 11.48 289 VAL A N 1
ATOM 2197 C CA . VAL A 1 289 ? 30.901 -6.697 77.314 1.00 10.57 289 VAL A CA 1
ATOM 2198 C C . VAL A 1 289 ? 31.727 -7.830 77.910 1.00 14.02 289 VAL A C 1
ATOM 2199 O O . VAL A 1 289 ? 31.227 -8.633 78.718 1.00 12.05 289 VAL A O 1
ATOM 2203 N N . ALA A 1 290 ? 32.996 -7.892 77.514 1.00 12.59 290 ALA A N 1
ATOM 2204 C CA . ALA A 1 290 ? 33.896 -8.925 78.016 1.00 9.93 290 ALA A CA 1
ATOM 2205 C C . ALA A 1 290 ? 33.992 -8.884 79.534 1.00 12.41 290 ALA A C 1
ATOM 2206 O O . ALA A 1 290 ? 33.913 -9.916 80.181 1.00 11.65 290 ALA A O 1
ATOM 2208 N N . ASP A 1 291 ? 34.136 -7.684 80.088 1.00 9.42 291 ASP A N 1
ATOM 2209 C CA . ASP A 1 291 ? 34.258 -7.493 81.532 1.00 13.43 291 ASP A CA 1
ATOM 2210 C C . ASP A 1 291 ? 32.997 -7.952 82.251 1.00 12.39 291 ASP A C 1
ATOM 2211 O O . ASP A 1 291 ? 33.066 -8.609 83.284 1.00 11.44 291 ASP A O 1
ATOM 2216 N N . MET A 1 292 ? 31.835 -7.588 81.714 1.00 11.39 292 MET A N 1
ATOM 2217 C CA . MET A 1 292 ? 30.591 -8.049 82.315 1.00 12.77 292 MET A CA 1
ATOM 2218 C C . MET A 1 292 ? 30.521 -9.577 82.308 1.00 13.67 292 MET A C 1
ATOM 2219 O O . MET A 1 292 ? 30.148 -10.193 83.305 1.00 11.40 292 MET A O 1
ATOM 2224 N N . SER A 1 293 ? 30.905 -10.196 81.198 1.00 8.63 293 SER A N 1
ATOM 2225 C CA A SER A 1 293 ? 30.836 -11.648 81.076 0.50 12.23 293 SER A CA 1
ATOM 2226 C CA B SER A 1 293 ? 30.797 -11.648 81.106 0.50 12.37 293 SER A CA 1
ATOM 2227 C C . SER A 1 293 ? 31.730 -12.337 82.103 1.00 13.98 293 SER A C 1
ATOM 2228 O O . SER A 1 293 ? 31.366 -13.353 82.685 1.00 9.98 293 SER A O 1
ATOM 2233 N N . VAL A 1 294 ? 32.919 -11.776 82.309 1.00 12.17 294 VAL A N 1
ATOM 2234 C CA . VAL A 1 294 ? 33.888 -12.370 83.230 1.00 12.14 294 VAL A CA 1
ATOM 2235 C C . VAL A 1 294 ? 33.365 -12.307 84.668 1.00 13.15 294 VAL A C 1
ATOM 2236 O O . VAL A 1 294 ? 33.413 -13.301 85.394 1.00 11.32 294 VAL A O 1
ATOM 2240 N N . GLN A 1 295 ? 32.820 -11.159 85.055 1.00 11.42 295 GLN A N 1
ATOM 2241 C CA . GLN A 1 295 ? 32.341 -10.963 86.417 1.00 11.61 295 GLN A CA 1
ATOM 2242 C C . GLN A 1 295 ? 31.072 -11.790 86.653 1.00 12.47 295 GLN A C 1
ATOM 2243 O O . GLN A 1 295 ? 30.878 -12.344 87.735 1.00 10.98 295 GLN A O 1
ATOM 2249 N N . LEU A 1 296 ? 30.232 -11.908 85.632 1.00 9.17 296 LEU A N 1
ATOM 2250 C CA . LEU A 1 296 ? 29.012 -12.717 85.770 1.00 11.56 296 LEU A CA 1
ATOM 2251 C C . LEU A 1 296 ? 29.349 -14.194 85.970 1.00 11.97 296 LEU A C 1
ATOM 2252 O O . LEU A 1 296 ? 28.784 -14.854 86.840 1.00 9.53 296 LEU A O 1
ATOM 2257 N N . GLU A 1 297 ? 30.269 -14.713 85.168 1.00 10.49 297 GLU A N 1
ATOM 2258 C CA . GLU A 1 297 ? 30.675 -16.115 85.310 1.00 16.37 297 GLU A CA 1
ATOM 2259 C C . GLU A 1 297 ? 31.273 -16.386 86.698 1.00 15.12 297 GLU A C 1
ATOM 2260 O O . GLU A 1 297 ? 30.957 -17.391 87.333 1.00 15.18 297 GLU A O 1
ATOM 2266 N N . ALA A 1 298 ? 32.139 -15.494 87.164 1.00 11.30 298 ALA A N 1
ATOM 2267 C CA . ALA A 1 298 ? 32.739 -15.647 88.491 1.00 10.16 298 ALA A CA 1
ATOM 2268 C C . ALA A 1 298 ? 31.662 -15.664 89.574 1.00 11.57 298 ALA A C 1
ATOM 2269 O O . ALA A 1 298 ? 31.721 -16.461 90.507 1.00 13.50 298 ALA A O 1
ATOM 2271 N N . ALA A 1 299 ? 30.681 -14.771 89.442 1.00 10.13 299 ALA A N 1
ATOM 2272 C CA . ALA A 1 299 ? 29.590 -14.654 90.394 1.00 11.31 299 ALA A CA 1
ATOM 2273 C C . ALA A 1 299 ? 28.754 -15.929 90.453 1.00 10.25 299 ALA A C 1
ATOM 2274 O O . ALA A 1 299 ? 28.379 -16.395 91.534 1.00 12.30 299 ALA A O 1
ATOM 2276 N N . ARG A 1 300 ? 28.470 -16.495 89.285 1.00 10.72 300 ARG A N 1
ATOM 2277 C CA . ARG A 1 300 ? 27.705 -17.734 89.211 1.00 13.75 300 ARG A CA 1
ATOM 2278 C C . ARG A 1 300 ? 28.468 -18.872 89.887 1.00 15.81 300 ARG A C 1
ATOM 2279 O O . ARG A 1 300 ? 27.887 -19.638 90.661 1.00 12.71 300 ARG A O 1
ATOM 2287 N N . LEU A 1 301 ? 29.769 -18.969 89.616 1.00 13.00 301 LEU A N 1
ATOM 2288 C CA . LEU A 1 301 ? 30.601 -19.991 90.261 1.00 14.01 301 LEU A CA 1
ATOM 2289 C C . LEU A 1 301 ? 30.655 -19.820 91.784 1.00 13.83 301 LEU A C 1
ATOM 2290 O O . LEU A 1 301 ? 30.549 -20.802 92.510 1.00 14.06 301 LEU A O 1
ATOM 2295 N N . MET A 1 302 ? 30.800 -18.582 92.264 1.00 11.41 302 MET A N 1
ATOM 2296 C CA . MET A 1 302 ? 30.851 -18.311 93.704 1.00 13.47 302 MET A CA 1
ATOM 2297 C C . MET A 1 302 ? 29.564 -18.745 94.400 1.00 15.71 302 MET A C 1
ATOM 2298 O O . MET A 1 302 ? 29.601 -19.356 95.472 1.00 16.09 302 MET A O 1
ATOM 2303 N N . LEU A 1 303 ? 28.427 -18.436 93.783 1.00 12.67 303 LEU A N 1
ATOM 2304 C CA . LEU A 1 303 ? 27.132 -18.778 94.372 1.00 12.75 303 LEU A CA 1
ATOM 2305 C C . LEU A 1 303 ? 26.881 -20.287 94.349 1.00 15.38 303 LEU A C 1
ATOM 2306 O O . LEU A 1 303 ? 26.451 -20.873 95.350 1.00 14.54 303 LEU A O 1
ATOM 2311 N N . ARG A 1 304 ? 27.141 -20.920 93.210 1.00 14.53 304 ARG A N 1
ATOM 2312 C CA . ARG A 1 304 ? 26.903 -22.358 93.104 1.00 15.04 304 ARG A CA 1
ATOM 2313 C C . ARG A 1 304 ? 27.851 -23.120 94.032 1.00 16.73 304 ARG A C 1
ATOM 2314 O O . ARG A 1 304 ? 27.447 -24.090 94.682 1.00 17.72 304 ARG A O 1
ATOM 2322 N N . SER A 1 305 ? 29.100 -22.665 94.120 1.00 13.77 305 SER A N 1
ATOM 2323 C CA . SER A 1 305 ? 30.060 -23.262 95.045 1.00 17.13 305 SER A CA 1
ATOM 2324 C C . SER A 1 305 ? 29.614 -23.105 96.497 1.00 20.61 305 SER A C 1
ATOM 2325 O O . SER A 1 305 ? 29.674 -24.057 97.280 1.00 20.94 305 SER A O 1
ATOM 2328 N N . ALA A 1 306 ? 29.170 -21.907 96.861 1.00 16.55 306 ALA A N 1
ATOM 2329 C CA . ALA A 1 306 ? 28.655 -21.674 98.206 1.00 16.17 306 ALA A CA 1
ATOM 2330 C C . ALA A 1 306 ? 27.440 -22.562 98.496 1.00 20.10 306 ALA A C 1
ATOM 2331 O O . ALA A 1 306 ? 27.262 -23.042 99.620 1.00 18.98 306 ALA A O 1
ATOM 2333 N N . ALA A 1 307 ? 26.620 -22.778 97.474 1.00 15.92 307 ALA A N 1
ATOM 2334 C CA . ALA A 1 307 ? 25.387 -23.547 97.623 1.00 19.08 307 ALA A CA 1
ATOM 2335 C C . ALA A 1 307 ? 25.649 -24.982 98.086 1.00 21.10 307 ALA A C 1
ATOM 2336 O O . ALA A 1 307 ? 24.855 -25.544 98.826 1.00 19.92 307 ALA A O 1
ATOM 2338 N N . VAL A 1 308 ? 26.749 -25.584 97.643 1.00 19.41 308 VAL A N 1
ATOM 2339 C CA . VAL A 1 308 ? 27.018 -26.977 98.012 1.00 18.26 308 VAL A CA 1
ATOM 2340 C C . VAL A 1 308 ? 27.965 -27.111 99.200 1.00 23.19 308 VAL A C 1
ATOM 2341 O O . VAL A 1 308 ? 28.283 -28.221 99.625 1.00 23.04 308 VAL A O 1
ATOM 2345 N N . SER A 1 309 ? 28.423 -25.989 99.740 1.00 20.14 309 SER A N 1
ATOM 2346 C CA . SER A 1 309 ? 29.257 -26.027 100.935 1.00 24.16 309 SER A CA 1
ATOM 2347 C C . SER A 1 309 ? 28.402 -26.305 102.173 1.00 23.26 309 SER A C 1
ATOM 2348 O O . SER A 1 309 ? 27.181 -26.352 102.084 1.00 24.90 309 SER A O 1
ATOM 2351 N N . GLY A 1 310 ? 29.052 -26.486 103.321 1.00 28.32 310 GLY A N 1
ATOM 2352 C CA . GLY A 1 310 ? 28.359 -26.619 104.597 1.00 26.06 310 GLY A CA 1
ATOM 2353 C C . GLY A 1 310 ? 27.614 -27.925 104.822 1.00 29.68 310 GLY A C 1
ATOM 2354 O O . GLY A 1 310 ? 27.801 -28.893 104.089 1.00 31.68 310 GLY A O 1
ATOM 2355 N N . GLU A 1 311 ? 26.757 -27.944 105.842 1.00 31.37 311 GLU A N 1
ATOM 2356 C CA . GLU A 1 311 ? 25.950 -29.125 106.163 1.00 30.18 311 GLU A CA 1
ATOM 2357 C C . GLU A 1 311 ? 24.522 -29.006 105.630 1.00 28.48 311 GLU A C 1
ATOM 2358 O O . GLU A 1 311 ? 24.256 -29.276 104.456 1.00 31.72 311 GLU A O 1
ATOM 2364 N N . THR A 1 312 ? 23.594 -28.617 106.496 1.00 27.33 312 THR A N 1
ATOM 2365 C CA . THR A 1 312 ? 22.237 -28.358 106.039 1.00 31.46 312 THR A CA 1
ATOM 2366 C C . THR A 1 312 ? 22.227 -27.042 105.274 1.00 25.66 312 THR A C 1
ATOM 2367 O O . THR A 1 312 ? 21.578 -26.922 104.237 1.00 26.58 312 THR A O 1
ATOM 2371 N N . PHE A 1 313 ? 22.972 -26.064 105.779 1.00 25.26 313 PHE A N 1
ATOM 2372 C CA . PHE A 1 313 ? 23.043 -24.762 105.122 1.00 25.59 313 PHE A CA 1
ATOM 2373 C C . PHE A 1 313 ? 24.449 -24.476 104.617 1.00 24.57 313 PHE A C 1
ATOM 2374 O O . PHE A 1 313 ? 25.415 -25.048 105.123 1.00 19.14 313 PHE A O 1
ATOM 2382 N N . PRO A 1 314 ? 24.561 -23.594 103.604 1.00 22.20 314 PRO A N 1
ATOM 2383 C CA . PRO A 1 314 ? 25.871 -23.166 103.117 1.00 21.15 314 PRO A CA 1
ATOM 2384 C C . PRO A 1 314 ? 26.784 -22.709 104.249 1.00 17.33 314 PRO A C 1
ATOM 2385 O O . PRO A 1 314 ? 26.319 -22.166 105.260 1.00 19.35 314 PRO A O 1
ATOM 2389 N N . ASP A 1 315 ? 28.075 -22.971 104.090 1.00 16.04 315 ASP A N 1
ATOM 2390 C CA . ASP A 1 315 ? 29.068 -22.414 104.994 1.00 15.84 315 ASP A CA 1
ATOM 2391 C C . ASP A 1 315 ? 28.911 -20.907 105.050 1.00 19.05 315 ASP A C 1
ATOM 2392 O O . ASP A 1 315 ? 28.804 -20.255 104.014 1.00 18.75 315 ASP A O 1
ATOM 2397 N N . ILE A 1 316 ? 28.931 -20.357 106.259 1.00 16.39 316 ILE A N 1
ATOM 2398 C CA . ILE A 1 316 ? 28.639 -18.947 106.473 1.00 19.15 316 ILE A CA 1
ATOM 2399 C C . ILE A 1 316 ? 29.620 -18.014 105.746 1.00 19.28 316 ILE A C 1
ATOM 2400 O O . ILE A 1 316 ? 29.225 -16.961 105.247 1.00 17.48 316 ILE A O 1
ATOM 2405 N N . ASN A 1 317 ? 30.888 -18.404 105.674 1.00 18.33 317 ASN A N 1
ATOM 2406 C CA . ASN A 1 317 ? 31.892 -17.564 105.035 1.00 18.43 317 ASN A CA 1
ATOM 2407 C C . ASN A 1 317 ? 31.893 -17.688 103.519 1.00 16.87 317 ASN A C 1
ATOM 2408 O O . ASN A 1 317 ? 32.088 -16.695 102.828 1.00 17.36 317 ASN A O 1
ATOM 2413 N N . LYS A 1 318 ? 31.673 -18.892 102.998 1.00 17.66 318 LYS A N 1
ATOM 2414 C CA . LYS A 1 318 ? 31.510 -19.060 101.556 1.00 20.93 318 LYS A CA 1
ATOM 2415 C C . LYS A 1 318 ? 30.276 -18.310 101.050 1.00 16.36 318 LYS A C 1
ATOM 2416 O O . LYS A 1 318 ? 30.316 -17.668 99.995 1.00 17.19 318 LYS A O 1
ATOM 2422 N N . ALA A 1 319 ? 29.179 -18.394 101.794 1.00 15.75 319 ALA A N 1
ATOM 2423 C CA . ALA A 1 319 ? 27.963 -17.679 101.414 1.00 15.96 319 ALA A CA 1
ATOM 2424 C C . ALA A 1 319 ? 28.189 -16.167 101.470 1.00 16.10 319 ALA A C 1
ATOM 2425 O O . ALA A 1 319 ? 27.792 -15.452 100.555 1.00 14.55 319 ALA A O 1
ATOM 2427 N N . ALA A 1 320 ? 28.847 -15.689 102.523 1.00 13.75 320 ALA A N 1
ATOM 2428 C CA . ALA A 1 320 ? 29.173 -14.266 102.653 1.00 13.64 320 ALA A CA 1
ATOM 2429 C C . ALA A 1 320 ? 30.059 -13.765 101.501 1.00 17.05 320 ALA A C 1
ATOM 2430 O O . ALA A 1 320 ? 29.802 -12.705 100.919 1.00 13.98 320 ALA A O 1
ATOM 2432 N N . GLN A 1 321 ? 31.102 -14.527 101.177 1.00 16.22 321 GLN A N 1
ATOM 2433 C CA . GLN A 1 321 ? 31.955 -14.192 100.028 1.00 17.11 321 GLN A CA 1
ATOM 2434 C C . GLN A 1 321 ? 31.150 -14.120 98.727 1.00 16.78 321 GLN A C 1
ATOM 2435 O O . GLN A 1 321 ? 31.300 -13.178 97.951 1.00 14.02 321 GLN A O 1
ATOM 2441 N N . ALA A 1 322 ? 30.299 -15.114 98.490 1.00 12.43 322 ALA A N 1
ATOM 2442 C CA . ALA A 1 322 ? 29.554 -15.167 97.231 1.00 14.94 322 ALA A CA 1
ATOM 2443 C C . ALA A 1 322 ? 28.533 -14.037 97.121 1.00 14.07 322 ALA A C 1
ATOM 2444 O O . ALA A 1 322 ? 28.288 -13.532 96.033 1.00 11.70 322 ALA A O 1
ATOM 2446 N N . LYS A 1 323 ? 27.944 -13.649 98.250 1.00 15.38 323 LYS A N 1
ATOM 2447 C CA . LYS A 1 323 ? 26.911 -12.617 98.280 1.00 13.92 323 LYS A CA 1
ATOM 2448 C C . LYS A 1 323 ? 27.513 -11.243 98.056 1.00 14.59 323 LYS A C 1
ATOM 2449 O O . LYS A 1 323 ? 26.953 -10.437 97.318 1.00 12.29 323 LYS A O 1
ATOM 2455 N N . ILE A 1 324 ? 28.648 -10.977 98.705 1.00 12.10 324 ILE A N 1
ATOM 2456 C CA . ILE A 1 324 ? 29.404 -9.755 98.464 1.00 12.25 324 ILE A CA 1
ATOM 2457 C C . ILE A 1 324 ? 29.667 -9.651 96.977 1.00 16.87 324 ILE A C 1
ATOM 2458 O O . ILE A 1 324 ? 29.411 -8.624 96.369 1.00 13.25 324 ILE A O 1
ATOM 2463 N N . PHE A 1 325 ? 30.163 -10.741 96.403 1.00 15.27 325 PHE A N 1
ATOM 2464 C CA . PHE A 1 325 ? 30.605 -10.725 95.018 1.00 13.40 325 PHE A CA 1
ATOM 2465 C C . PHE A 1 325 ? 29.441 -10.561 94.045 1.00 13.37 325 PHE A C 1
ATOM 2466 O O . PHE A 1 325 ? 29.491 -9.700 93.169 1.00 11.99 325 PHE A O 1
ATOM 2474 N N . ALA A 1 326 ? 28.409 -11.390 94.191 1.00 12.26 326 ALA A N 1
ATOM 2475 C CA . ALA A 1 326 ? 27.242 -11.331 93.312 1.00 14.91 326 ALA A CA 1
ATOM 2476 C C . ALA A 1 326 ? 26.561 -9.977 93.362 1.00 10.57 326 ALA A C 1
ATOM 2477 O O . ALA A 1 326 ? 26.206 -9.421 92.318 1.00 13.63 326 ALA A O 1
ATOM 2479 N N . ALA A 1 327 ? 26.377 -9.441 94.564 1.00 12.45 327 ALA A N 1
ATOM 2480 C CA . ALA A 1 327 ? 25.657 -8.173 94.716 1.00 15.47 327 ALA A CA 1
ATOM 2481 C C . ALA A 1 327 ? 26.443 -7.005 94.133 1.00 15.56 327 ALA A C 1
ATOM 2482 O O . ALA A 1 327 ? 25.878 -6.122 93.480 1.00 11.99 327 ALA A O 1
ATOM 2484 N N . GLU A 1 328 ? 27.753 -6.987 94.349 1.00 14.14 328 GLU A N 1
ATOM 2485 C CA . GLU A 1 328 ? 28.530 -5.894 93.764 1.00 14.21 328 GLU A CA 1
ATOM 2486 C C . GLU A 1 328 ? 28.621 -6.064 92.255 1.00 14.77 328 GLU A C 1
ATOM 2487 O O . GLU A 1 328 ? 28.531 -5.080 91.511 1.00 12.03 328 GLU A O 1
ATOM 2493 N N . THR A 1 329 ? 28.753 -7.308 91.803 1.00 10.57 329 THR A N 1
ATOM 2494 C CA . THR A 1 329 ? 28.752 -7.584 90.368 1.00 10.82 329 THR A CA 1
ATOM 2495 C C . THR A 1 329 ? 27.471 -7.045 89.738 1.00 13.69 329 THR A C 1
ATOM 2496 O O . THR A 1 329 ? 27.514 -6.415 88.690 1.00 10.94 329 THR A O 1
ATOM 2500 N N . ALA A 1 330 ? 26.337 -7.262 90.398 1.00 11.39 330 ALA A N 1
ATOM 2501 C CA . ALA A 1 330 ? 25.055 -6.909 89.783 1.00 11.45 330 ALA A CA 1
ATOM 2502 C C . ALA A 1 330 ? 24.890 -5.396 89.690 1.00 10.15 330 ALA A C 1
ATOM 2503 O O . ALA A 1 330 ? 24.299 -4.900 88.735 1.00 10.77 330 ALA A O 1
ATOM 2505 N N . ASN A 1 331 ? 25.428 -4.661 90.655 1.00 8.06 331 ASN A N 1
ATOM 2506 C CA . ASN A 1 331 ? 25.336 -3.204 90.596 1.00 10.97 331 ASN A CA 1
ATOM 2507 C C . ASN A 1 331 ? 26.153 -2.655 89.420 1.00 13.42 331 ASN A C 1
ATOM 2508 O O . ASN A 1 331 ? 25.701 -1.756 88.719 1.00 10.52 331 ASN A O 1
ATOM 2513 N N . LYS A 1 332 ? 27.337 -3.216 89.191 1.00 10.36 332 LYS A N 1
ATOM 2514 C CA . LYS A 1 332 ? 28.171 -2.773 88.067 1.00 12.43 332 LYS A CA 1
ATOM 2515 C C . LYS A 1 332 ? 27.589 -3.205 86.716 1.00 12.70 332 LYS A C 1
ATOM 2516 O O . LYS A 1 332 ? 27.516 -2.403 85.785 1.00 10.23 332 LYS A O 1
ATOM 2522 N N . VAL A 1 333 ? 27.197 -4.469 86.599 1.00 8.33 333 VAL A N 1
ATOM 2523 C CA . VAL A 1 333 ? 26.695 -4.982 85.319 1.00 11.97 333 VAL A CA 1
ATOM 2524 C C . VAL A 1 333 ? 25.390 -4.288 84.875 1.00 12.46 333 VAL A C 1
ATOM 2525 O O . VAL A 1 333 ? 25.249 -3.902 83.702 1.00 9.26 333 VAL A O 1
ATOM 2529 N N . THR A 1 334 ? 24.446 -4.092 85.798 1.00 11.45 334 THR A N 1
ATOM 2530 C CA . THR A 1 334 ? 23.180 -3.446 85.401 1.00 10.39 334 THR A CA 1
ATOM 2531 C C . THR A 1 334 ? 23.404 -1.994 84.967 1.00 9.91 334 THR A C 1
ATOM 2532 O O . THR A 1 334 ? 22.780 -1.537 84.014 1.00 10.31 334 THR A O 1
ATOM 2536 N N . ASN A 1 335 ? 24.311 -1.274 85.626 1.00 7.90 335 ASN A N 1
ATOM 2537 C CA . ASN A 1 335 ? 24.590 0.105 85.222 1.00 9.89 335 ASN A CA 1
ATOM 2538 C C . ASN A 1 335 ? 25.283 0.167 83.857 1.00 11.48 335 ASN A C 1
ATOM 2539 O O . ASN A 1 335 ? 24.929 0.997 83.027 1.00 11.20 335 ASN A O 1
ATOM 2544 N N . ASP A 1 336 ? 26.263 -0.705 83.625 1.00 10.24 336 ASP A N 1
ATOM 2545 C CA . ASP A 1 336 ? 26.952 -0.713 82.336 1.00 10.20 336 ASP A CA 1
ATOM 2546 C C . ASP A 1 336 ? 26.052 -1.201 81.204 1.00 11.81 336 ASP A C 1
ATOM 2547 O O . ASP A 1 336 ? 26.181 -0.737 80.076 1.00 12.81 336 ASP A O 1
ATOM 2552 N N . ALA A 1 337 ? 25.148 -2.136 81.485 1.00 10.76 337 ALA A N 1
ATOM 2553 C CA . ALA A 1 337 ? 24.225 -2.582 80.450 1.00 11.84 337 ALA A CA 1
ATOM 2554 C C . ALA A 1 337 ? 23.271 -1.448 80.092 1.00 12.59 337 ALA A C 1
ATOM 2555 O O . ALA A 1 337 ? 22.950 -1.254 78.920 1.00 8.90 337 ALA A O 1
ATOM 2557 N N . LEU A 1 338 ? 22.810 -0.713 81.103 1.00 12.25 338 LEU A N 1
ATOM 2558 C CA . LEU A 1 338 ? 21.984 0.462 80.856 1.00 11.40 338 LEU A CA 1
ATOM 2559 C C . LEU A 1 338 ? 22.718 1.422 79.916 1.00 9.98 338 LEU A C 1
ATOM 2560 O O . LEU A 1 338 ? 22.136 1.970 78.973 1.00 11.16 338 LEU A O 1
ATOM 2565 N N . GLN A 1 339 ? 24.009 1.602 80.172 1.00 9.80 339 GLN A N 1
ATOM 2566 C CA . GLN A 1 339 ? 24.830 2.504 79.377 1.00 9.71 339 GLN A CA 1
ATOM 2567 C C . GLN A 1 339 ? 24.814 2.155 77.878 1.00 8.64 339 GLN A C 1
ATOM 2568 O O . GLN A 1 339 ? 24.867 3.047 77.038 1.00 11.43 339 GLN A O 1
ATOM 2574 N N . PHE A 1 340 ? 24.742 0.867 77.548 1.00 9.27 340 PHE A N 1
ATOM 2575 C CA . PHE A 1 340 ? 24.695 0.439 76.151 1.00 10.07 340 PHE A CA 1
ATOM 2576 C C . PHE A 1 340 ? 23.502 1.028 75.409 1.00 10.91 340 PHE A C 1
ATOM 2577 O O . PHE A 1 340 ? 23.558 1.202 74.190 1.00 8.57 340 PHE A O 1
ATOM 2585 N N . PHE A 1 341 ? 22.417 1.302 76.134 1.00 8.46 341 PHE A N 1
ATOM 2586 C CA . PHE A 1 341 ? 21.192 1.837 75.516 1.00 10.87 341 PHE A CA 1
ATOM 2587 C C . PHE A 1 341 ? 21.193 3.353 75.318 1.00 14.50 341 PHE A C 1
ATOM 2588 O O . PHE A 1 341 ? 20.276 3.899 74.685 1.00 13.66 341 PHE A O 1
ATOM 2596 N N . GLY A 1 342 ? 22.197 4.035 75.864 1.00 10.08 342 GLY A N 1
ATOM 2597 C CA . GLY A 1 342 ? 22.265 5.486 75.753 1.00 11.69 342 GLY A CA 1
ATOM 2598 C C . GLY A 1 342 ? 21.073 6.154 76.420 1.00 12.85 342 GLY A C 1
ATOM 2599 O O . GLY A 1 342 ? 20.613 5.703 77.473 1.00 10.78 342 GLY A O 1
ATOM 2600 N N . SER A 1 343 ? 20.538 7.206 75.805 1.00 11.46 343 SER A N 1
ATOM 2601 C CA A SER A 1 343 ? 19.425 7.918 76.431 0.50 13.23 343 SER A CA 1
ATOM 2602 C CA B SER A 1 343 ? 19.389 7.926 76.373 0.50 13.65 343 SER A CA 1
ATOM 2603 C C . SER A 1 343 ? 18.211 7.000 76.659 1.00 14.40 343 SER A C 1
ATOM 2604 O O . SER A 1 343 ? 17.532 7.122 77.695 1.00 12.30 343 SER A O 1
ATOM 2609 N N . SER A 1 344 ? 17.958 6.070 75.732 1.00 9.36 344 SER A N 1
ATOM 2610 C CA . SER A 1 344 ? 16.874 5.097 75.905 1.00 12.36 344 SER A CA 1
ATOM 2611 C C . SER A 1 344 ? 17.015 4.301 77.202 1.00 12.00 344 SER A C 1
ATOM 2612 O O . SER A 1 344 ? 16.028 3.885 77.778 1.00 11.62 344 SER A O 1
ATOM 2615 N N . GLY A 1 345 ? 18.245 4.086 77.656 1.00 11.70 345 GLY A N 1
ATOM 2616 C CA . GLY A 1 345 ? 18.460 3.367 78.900 1.00 8.49 345 GLY A CA 1
ATOM 2617 C C . GLY A 1 345 ? 17.940 4.117 80.111 1.00 8.68 345 GLY A C 1
ATOM 2618 O O . GLY A 1 345 ? 17.588 3.508 81.117 1.00 9.11 345 GLY A O 1
ATOM 2619 N N . TYR A 1 346 ? 17.904 5.445 80.019 1.00 9.39 346 TYR A N 1
ATOM 2620 C CA . TYR A 1 346 ? 17.424 6.283 81.104 1.00 10.27 346 TYR A CA 1
ATOM 2621 C C . TYR A 1 346 ? 15.898 6.361 81.110 1.00 12.57 346 TYR A C 1
ATOM 2622 O O . TYR A 1 346 ? 15.306 6.856 82.069 1.00 11.47 346 TYR A O 1
ATOM 2631 N N . GLY A 1 347 ? 15.266 5.883 80.040 1.00 12.09 347 GLY A N 1
ATOM 2632 C CA . GLY A 1 347 ? 13.812 5.959 79.937 1.00 10.57 347 GLY A CA 1
ATOM 2633 C C . GLY A 1 347 ? 13.086 4.825 80.631 1.00 10.14 347 GLY A C 1
ATOM 2634 O O . GLY A 1 347 ? 13.477 3.658 80.517 1.00 13.55 347 GLY A O 1
ATOM 2635 N N . ARG A 1 348 ? 11.998 5.150 81.324 1.00 11.06 348 ARG A N 1
ATOM 2636 C CA . ARG A 1 348 ? 11.250 4.119 82.038 1.00 11.72 348 ARG A CA 1
ATOM 2637 C C . ARG A 1 348 ? 10.434 3.218 81.108 1.00 13.54 348 ARG A C 1
ATOM 2638 O O . ARG A 1 348 ? 9.910 2.204 81.554 1.00 12.08 348 ARG A O 1
ATOM 2646 N N . HIS A 1 349 ? 10.350 3.572 79.826 1.00 11.52 349 HIS A N 1
ATOM 2647 C CA . HIS A 1 349 ? 9.681 2.725 78.831 1.00 14.53 349 HIS A CA 1
ATOM 2648 C C . HIS A 1 349 ? 10.565 1.561 78.369 1.00 18.53 349 HIS A C 1
ATOM 2649 O O . HIS A 1 349 ? 10.133 0.711 77.580 1.00 17.20 349 HIS A O 1
ATOM 2656 N N . ASN A 1 350 ? 11.808 1.543 78.851 1.00 14.85 350 ASN A N 1
ATOM 2657 C CA . ASN A 1 350 ? 12.719 0.412 78.690 1.00 13.89 350 ASN A CA 1
ATOM 2658 C C . ASN A 1 350 ? 13.070 -0.135 80.084 1.00 14.22 350 ASN A C 1
ATOM 2659 O O . ASN A 1 350 ? 12.970 0.589 81.072 1.00 12.36 350 ASN A O 1
ATOM 2664 N N . PRO A 1 351 ? 13.458 -1.416 80.176 1.00 11.49 351 PRO A N 1
ATOM 2665 C CA . PRO A 1 351 ? 13.589 -2.040 81.498 1.00 10.15 351 PRO A CA 1
ATOM 2666 C C . PRO A 1 351 ? 14.960 -1.863 82.153 1.00 12.16 351 PRO A C 1
ATOM 2667 O O . PRO A 1 351 ? 15.165 -2.402 83.237 1.00 10.44 351 PRO A O 1
ATOM 2671 N N . MET A 1 352 ? 15.873 -1.125 81.520 1.00 10.41 352 MET A N 1
ATOM 2672 C CA . MET A 1 352 ? 17.248 -1.053 82.019 1.00 10.43 352 MET A CA 1
ATOM 2673 C C . MET A 1 352 ? 17.363 -0.262 83.318 1.00 11.32 352 MET A C 1
ATOM 2674 O O . MET A 1 352 ? 18.136 -0.647 84.217 1.00 11.05 352 MET A O 1
ATOM 2679 N N . GLU A 1 353 ? 16.597 0.821 83.452 1.00 9.34 353 GLU A N 1
ATOM 2680 C CA . GLU A 1 353 ? 16.677 1.586 84.699 1.00 10.47 353 GLU A CA 1
ATOM 2681 C C . GLU A 1 353 ? 16.035 0.801 85.848 1.00 11.60 353 GLU A C 1
ATOM 2682 O O . GLU A 1 353 ? 16.466 0.915 86.996 1.00 11.08 353 GLU A O 1
ATOM 2688 N N . ARG A 1 354 ? 15.040 -0.029 85.543 1.00 11.01 354 ARG A N 1
ATOM 2689 C CA . ARG A 1 354 ? 14.464 -0.917 86.557 1.00 8.90 354 ARG A CA 1
ATOM 2690 C C . ARG A 1 354 ? 15.498 -1.940 87.047 1.00 12.78 354 ARG A C 1
ATOM 2691 O O . ARG A 1 354 ? 15.567 -2.232 88.241 1.00 9.96 354 ARG A O 1
ATOM 2699 N N . HIS A 1 355 ? 16.323 -2.483 86.147 1.00 12.30 355 HIS A N 1
ATOM 2700 C CA . HIS A 1 355 ? 17.321 -3.465 86.599 1.00 8.95 355 HIS A CA 1
ATOM 2701 C C . HIS A 1 355 ? 18.274 -2.838 87.607 1.00 10.36 355 HIS A C 1
ATOM 2702 O O . HIS A 1 355 ? 18.648 -3.474 88.598 1.00 9.03 355 HIS A O 1
ATOM 2709 N N . VAL A 1 356 ? 18.680 -1.599 87.348 1.00 11.03 356 VAL A N 1
ATOM 2710 C CA . VAL A 1 356 ? 19.592 -0.929 88.283 1.00 8.33 356 VAL A CA 1
ATOM 2711 C C . VAL A 1 356 ? 18.909 -0.746 89.638 1.00 10.74 356 VAL A C 1
ATOM 2712 O O . VAL A 1 356 ? 19.496 -1.046 90.668 1.00 9.02 356 VAL A O 1
ATOM 2716 N N . ARG A 1 357 ? 17.655 -0.290 89.628 1.00 10.30 357 ARG A N 1
ATOM 2717 C CA . ARG A 1 357 ? 16.900 -0.086 90.865 1.00 13.13 357 ARG A CA 1
ATOM 2718 C C . ARG A 1 357 ? 16.704 -1.402 91.620 1.00 11.60 357 ARG A C 1
ATOM 2719 O O . ARG A 1 357 ? 16.843 -1.451 92.842 1.00 11.90 357 ARG A O 1
ATOM 2727 N N . ASP A 1 358 ? 16.370 -2.458 90.884 1.00 7.95 358 ASP A N 1
ATOM 2728 C CA . ASP A 1 358 ? 16.152 -3.776 91.465 1.00 8.33 358 ASP A CA 1
ATOM 2729 C C . ASP A 1 358 ? 17.434 -4.326 92.087 1.00 13.10 358 ASP A C 1
ATOM 2730 O O . ASP A 1 358 ? 17.412 -4.848 93.203 1.00 11.12 358 ASP A O 1
ATOM 2735 N N . ALA A 1 359 ? 18.549 -4.222 91.361 1.00 9.89 359 ALA A N 1
ATOM 2736 C CA . ALA A 1 359 ? 19.801 -4.815 91.834 1.00 12.53 359 ALA A CA 1
ATOM 2737 C C . ALA A 1 359 ? 20.315 -4.153 93.107 1.00 12.81 359 ALA A C 1
ATOM 2738 O O . ALA A 1 359 ? 20.970 -4.809 93.914 1.00 11.89 359 ALA A O 1
ATOM 2740 N N . ARG A 1 360 ? 20.006 -2.870 93.298 1.00 10.76 360 ARG A N 1
ATOM 2741 C CA . ARG A 1 360 ? 20.670 -2.084 94.334 1.00 11.51 360 ARG A CA 1
ATOM 2742 C C . ARG A 1 360 ? 20.437 -2.581 95.777 1.00 14.05 360 ARG A C 1
ATOM 2743 O O . ARG A 1 360 ? 21.277 -2.346 96.647 1.00 13.19 360 ARG A O 1
ATOM 2751 N N . MET A 1 361 ? 19.336 -3.287 96.034 1.00 11.39 361 MET A N 1
ATOM 2752 C CA . MET A 1 361 ? 19.039 -3.697 97.408 1.00 10.96 361 MET A CA 1
ATOM 2753 C C . MET A 1 361 ? 19.934 -4.811 97.912 1.00 14.37 361 MET A C 1
ATOM 2754 O O . MET A 1 361 ? 19.988 -5.061 99.113 1.00 15.06 361 MET A O 1
ATOM 2759 N N . PHE A 1 362 ? 20.641 -5.489 97.016 1.00 13.17 362 PHE A N 1
ATOM 2760 C CA . PHE A 1 362 ? 21.254 -6.740 97.428 1.00 14.97 362 PHE A CA 1
ATOM 2761 C C . PHE A 1 362 ? 22.591 -6.590 98.140 1.00 14.65 362 PHE A C 1
ATOM 2762 O O . PHE A 1 362 ? 23.056 -7.544 98.740 1.00 15.94 362 PHE A O 1
ATOM 2770 N N . THR A 1 363 ? 23.161 -5.388 98.158 1.00 12.49 363 THR A N 1
ATOM 2771 C CA . THR A 1 363 ? 24.314 -5.142 99.031 1.00 17.06 363 THR A CA 1
ATOM 2772 C C . THR A 1 363 ? 23.850 -4.690 100.415 1.00 16.20 363 THR A C 1
ATOM 2773 O O . THR A 1 363 ? 24.667 -4.373 101.300 1.00 17.07 363 THR A O 1
ATOM 2777 N N . ILE A 1 364 ? 22.531 -4.648 100.599 1.00 15.20 364 ILE A N 1
ATOM 2778 C CA . ILE A 1 364 ? 21.952 -4.154 101.845 1.00 15.96 364 ILE A CA 1
ATOM 2779 C C . ILE A 1 364 ? 21.139 -5.187 102.623 1.00 17.39 364 ILE A C 1
ATOM 2780 O O . ILE A 1 364 ? 21.453 -5.495 103.771 1.00 16.38 364 ILE A O 1
ATOM 2785 N N . ALA A 1 365 ? 20.091 -5.717 102.005 1.00 16.52 365 ALA A N 1
ATOM 2786 C CA . ALA A 1 365 ? 19.141 -6.565 102.717 1.00 16.40 365 ALA A CA 1
ATOM 2787 C C . ALA A 1 365 ? 19.724 -7.921 103.122 1.00 22.23 365 ALA A C 1
ATOM 2788 O O . ALA A 1 365 ? 20.468 -8.533 102.361 1.00 16.55 365 ALA A O 1
ATOM 2790 N N . GLY A 1 366 ? 19.384 -8.365 104.334 1.00 19.78 366 GLY A N 1
ATOM 2791 C CA . GLY A 1 366 ? 19.777 -9.675 104.845 1.00 22.71 366 GLY A CA 1
ATOM 2792 C C . GLY A 1 366 ? 21.189 -9.747 105.414 1.00 22.17 366 GLY A C 1
ATOM 2793 O O . GLY A 1 366 ? 21.720 -10.837 105.617 1.00 20.60 366 GLY A O 1
ATOM 2794 N N . GLY A 1 367 ? 21.794 -8.586 105.671 1.00 18.54 367 GLY A N 1
ATOM 2795 C CA . GLY A 1 367 ? 23.200 -8.492 106.050 1.00 18.49 367 GLY A CA 1
ATOM 2796 C C . GLY A 1 367 ? 23.941 -7.695 104.983 1.00 16.98 367 GLY A C 1
ATOM 2797 O O . GLY A 1 367 ? 24.072 -8.169 103.852 1.00 15.83 367 GLY A O 1
ATOM 2798 N N . THR A 1 368 ? 24.379 -6.476 105.316 1.00 15.80 368 THR A N 1
ATOM 2799 C CA . THR A 1 368 ? 24.987 -5.589 104.318 1.00 16.34 368 THR A CA 1
ATOM 2800 C C . THR A 1 368 ? 26.344 -6.107 103.880 1.00 16.29 368 THR A C 1
ATOM 2801 O O . THR A 1 368 ? 26.974 -6.923 104.573 1.00 16.75 368 THR A O 1
ATOM 2805 N N . ALA A 1 369 ? 26.804 -5.607 102.739 1.00 17.31 369 ALA A N 1
ATOM 2806 C CA . ALA A 1 369 ? 28.103 -5.993 102.220 1.00 15.85 369 ALA A CA 1
ATOM 2807 C C . ALA A 1 369 ? 29.212 -5.689 103.226 1.00 14.14 369 ALA A C 1
ATOM 2808 O O . ALA A 1 369 ? 30.229 -6.367 103.254 1.00 14.08 369 ALA A O 1
ATOM 2810 N N . GLN A 1 370 ? 29.019 -4.658 104.037 1.00 16.82 370 GLN A N 1
ATOM 2811 C CA . GLN A 1 370 ? 30.009 -4.303 105.053 1.00 18.03 370 GLN A CA 1
ATOM 2812 C C . GLN A 1 370 ? 30.080 -5.350 106.163 1.00 17.90 370 GLN A C 1
ATOM 2813 O O . GLN A 1 370 ? 31.159 -5.806 106.557 1.00 16.28 370 GLN A O 1
ATOM 2819 N N . ILE A 1 371 ? 28.915 -5.729 106.666 1.00 16.93 371 ILE A N 1
ATOM 2820 C CA . ILE A 1 371 ? 28.817 -6.756 107.688 1.00 17.57 371 ILE A CA 1
ATOM 2821 C C . ILE A 1 371 ? 29.386 -8.074 107.178 1.00 16.91 371 ILE A C 1
ATOM 2822 O O . ILE A 1 371 ? 30.056 -8.806 107.918 1.00 16.73 371 ILE A O 1
ATOM 2827 N N . LEU A 1 372 ? 29.158 -8.360 105.900 1.00 14.15 372 LEU A N 1
ATOM 2828 C CA . LEU A 1 372 ? 29.672 -9.589 105.322 1.00 13.68 372 LEU A CA 1
ATOM 2829 C C . LEU A 1 372 ? 31.200 -9.521 105.220 1.00 16.61 372 LEU A C 1
ATOM 2830 O O . LEU A 1 372 ? 31.873 -10.526 105.448 1.00 17.38 372 LEU A O 1
ATOM 2835 N N . ARG A 1 373 ? 31.748 -8.347 104.900 1.00 14.25 373 ARG A N 1
ATOM 2836 C CA . ARG A 1 373 ? 33.206 -8.197 104.855 1.00 13.78 373 ARG A CA 1
ATOM 2837 C C . ARG A 1 373 ? 33.846 -8.480 106.215 1.00 16.95 373 ARG A C 1
ATOM 2838 O O . ARG A 1 373 ? 34.884 -9.140 106.297 1.00 13.54 373 ARG A O 1
ATOM 2846 N N . THR A 1 374 ? 33.230 -7.973 107.275 1.00 16.67 374 THR A N 1
ATOM 2847 C CA . THR A 1 374 ? 33.706 -8.234 108.627 1.00 17.68 374 THR A CA 1
ATOM 2848 C C . THR A 1 374 ? 33.641 -9.736 108.954 1.00 19.09 374 THR A C 1
ATOM 2849 O O . THR A 1 374 ? 34.569 -10.287 109.541 1.00 19.75 374 THR A O 1
ATOM 2853 N N . GLN A 1 375 ? 32.542 -10.390 108.573 1.00 17.60 375 GLN A N 1
ATOM 2854 C CA . GLN A 1 375 ? 32.414 -11.838 108.739 1.00 17.29 375 GLN A CA 1
ATOM 2855 C C . GLN A 1 375 ? 33.550 -12.602 108.042 1.00 20.58 375 GLN A C 1
ATOM 2856 O O . GLN A 1 375 ? 34.210 -13.440 108.654 1.00 17.39 375 GLN A O 1
ATOM 2862 N N . VAL A 1 376 ? 33.752 -12.327 106.756 1.00 17.71 376 VAL A N 1
ATOM 2863 C CA . VAL A 1 376 ? 34.807 -12.987 105.990 1.00 16.12 376 VAL A CA 1
ATOM 2864 C C . VAL A 1 376 ? 36.182 -12.754 106.636 1.00 14.83 376 VAL A C 1
ATOM 2865 O O . VAL A 1 376 ? 36.975 -13.683 106.764 1.00 18.00 376 VAL A O 1
ATOM 2869 N N . ALA A 1 377 ? 36.441 -11.521 107.061 1.00 12.58 377 ALA A N 1
ATOM 2870 C CA . ALA A 1 377 ? 37.708 -11.175 107.711 1.00 17.76 377 ALA A CA 1
ATOM 2871 C C . ALA A 1 377 ? 37.903 -11.955 109.012 1.00 17.77 377 ALA A C 1
ATOM 2872 O O . ALA A 1 377 ? 39.024 -12.386 109.323 1.00 18.10 377 ALA A O 1
ATOM 2874 N N . SER A 1 378 ? 36.820 -12.133 109.771 1.00 15.93 378 SER A N 1
ATOM 2875 C CA . SER A 1 378 ? 36.911 -12.849 111.045 1.00 17.14 378 SER A CA 1
ATOM 2876 C C . SER A 1 378 ? 37.367 -14.287 110.808 1.00 19.55 378 SER A C 1
ATOM 2877 O O . SER A 1 378 ? 38.087 -14.861 111.627 1.00 18.68 378 SER A O 1
ATOM 2880 N N . LYS A 1 379 ? 36.971 -14.862 109.673 1.00 16.54 379 LYS A N 1
ATOM 2881 C CA . LYS A 1 379 ? 37.393 -16.223 109.338 1.00 18.26 379 LYS A CA 1
ATOM 2882 C C . LYS A 1 379 ? 38.857 -16.283 108.873 1.00 19.28 379 LYS A C 1
ATOM 2883 O O . LYS A 1 379 ? 39.627 -17.121 109.351 1.00 18.24 379 LYS A O 1
ATOM 2889 N N . ILE A 1 380 ? 39.238 -15.393 107.957 1.00 19.41 380 ILE A N 1
ATOM 2890 C CA . ILE A 1 380 ? 40.612 -15.336 107.443 1.00 17.00 380 ILE A CA 1
ATOM 2891 C C . ILE A 1 380 ? 41.631 -15.073 108.549 1.00 18.81 380 ILE A C 1
ATOM 2892 O O . ILE A 1 380 ? 42.688 -15.699 108.590 1.00 18.43 380 ILE A O 1
ATOM 2897 N N . LEU A 1 381 ? 41.299 -14.133 109.432 1.00 17.31 381 LEU A N 1
ATOM 2898 C CA . LEU A 1 381 ? 42.163 -13.724 110.541 1.00 18.08 381 LEU A CA 1
ATOM 2899 C C . LEU A 1 381 ? 42.012 -14.624 111.772 1.00 22.38 381 LEU A C 1
ATOM 2900 O O . LEU A 1 381 ? 42.731 -14.456 112.762 1.00 21.41 381 LEU A O 1
ATOM 2905 N N . ASP A 1 382 ? 41.083 -15.574 111.701 1.00 18.45 382 ASP A N 1
ATOM 2906 C CA . ASP A 1 382 ? 40.778 -16.473 112.818 1.00 22.15 382 ASP A CA 1
ATOM 2907 C C . ASP A 1 382 ? 40.600 -15.685 114.119 1.00 25.71 382 ASP A C 1
ATOM 2908 O O . ASP A 1 382 ? 41.199 -15.995 115.147 1.00 23.75 382 ASP A O 1
ATOM 2913 N N . MET A 1 383 ? 39.782 -14.646 114.051 1.00 23.05 383 MET A N 1
ATOM 2914 C CA . MET A 1 383 ? 39.596 -13.717 115.156 1.00 21.63 383 MET A CA 1
ATOM 2915 C C . MET A 1 383 ? 38.136 -13.396 115.328 1.00 25.67 383 MET A C 1
ATOM 2916 O O . MET A 1 383 ? 37.426 -13.247 114.339 1.00 21.36 383 MET A O 1
ATOM 2921 N N . LYS A 1 384 ? 37.682 -13.267 116.572 1.00 23.39 384 LYS A N 1
ATOM 2922 C CA . LYS A 1 384 ? 36.417 -12.605 116.799 1.00 25.56 384 LYS A CA 1
ATOM 2923 C C . LYS A 1 384 ? 36.688 -11.146 116.500 1.00 25.54 384 LYS A C 1
ATOM 2924 O O . LYS A 1 384 ? 37.780 -10.637 116.785 1.00 28.53 384 LYS A O 1
ATOM 2930 N N . LEU A 1 385 ? 35.720 -10.473 115.899 1.00 21.99 385 LEU A N 1
ATOM 2931 C CA . LEU A 1 385 ? 35.902 -9.066 115.555 1.00 20.70 385 LEU A CA 1
ATOM 2932 C C . LEU A 1 385 ? 34.771 -8.259 116.172 1.00 21.92 385 LEU A C 1
ATOM 2933 O O . LEU A 1 385 ? 33.832 -7.866 115.483 1.00 20.93 385 LEU A O 1
ATOM 2938 N N . PRO A 1 386 ? 34.849 -8.033 117.489 1.00 22.37 386 PRO A N 1
ATOM 2939 C CA . PRO A 1 386 ? 33.778 -7.337 118.207 1.00 19.50 386 PRO A CA 1
ATOM 2940 C C . PRO A 1 386 ? 33.682 -5.902 117.723 1.00 19.06 386 PRO A C 1
ATOM 2941 O O . PRO A 1 386 ? 34.712 -5.307 117.423 1.00 18.41 386 PRO A O 1
ATOM 2945 N N . GLN A 1 387 ? 32.475 -5.357 117.645 1.00 20.01 387 GLN A N 1
ATOM 2946 C CA . GLN A 1 387 ? 32.285 -4.042 117.046 1.00 17.80 387 GLN A CA 1
ATOM 2947 C C . GLN A 1 387 ? 31.956 -2.984 118.097 1.00 25.16 387 GLN A C 1
ATOM 2948 O O . GLN A 1 387 ? 31.842 -1.800 117.785 1.00 20.55 387 GLN A O 1
ATOM 2954 N N . THR A 1 388 ? 31.823 -3.419 119.347 1.00 23.61 388 THR A N 1
ATOM 2955 C CA . THR A 1 388 ? 31.543 -2.505 120.448 1.00 22.28 388 THR A CA 1
ATOM 2956 C C . THR A 1 388 ? 32.802 -1.765 120.878 1.00 23.56 388 THR A C 1
ATOM 2957 O O . THR A 1 388 ? 33.921 -2.228 120.639 1.00 23.40 388 THR A O 1
ATOM 2961 N N . ARG A 1 389 ? 32.614 -0.625 121.535 1.00 24.58 389 ARG A N 1
ATOM 2962 C CA . ARG A 1 389 ? 33.727 0.216 121.979 1.00 25.43 389 ARG A CA 1
ATOM 2963 C C . ARG A 1 389 ? 34.681 -0.502 122.930 1.00 27.41 389 ARG A C 1
ATOM 2964 O O . ARG A 1 389 ? 35.861 -0.164 123.002 1.00 28.43 389 ARG A O 1
ATOM 2972 N N . ASP A 1 390 ? 34.169 -1.491 123.656 1.00 25.49 390 ASP A N 1
ATOM 2973 C CA . ASP A 1 390 ? 34.961 -2.173 124.671 1.00 31.39 390 ASP A CA 1
ATOM 2974 C C . ASP A 1 390 ? 35.325 -3.591 124.252 1.00 31.89 390 ASP A C 1
ATOM 2975 O O . ASP A 1 390 ? 35.686 -4.418 125.087 1.00 32.92 390 ASP A O 1
ATOM 2980 N N . GLY A 1 391 ? 35.208 -3.872 122.960 1.00 26.49 391 GLY A N 1
ATOM 2981 C CA . GLY A 1 391 ? 35.478 -5.202 122.443 1.00 27.57 391 GLY A CA 1
ATOM 2982 C C . GLY A 1 391 ? 36.868 -5.754 122.741 1.00 30.14 391 GLY A C 1
ATOM 2983 O O . GLY A 1 391 ? 37.034 -6.968 122.837 1.00 28.40 391 GLY A O 1
ATOM 2984 N N . TYR A 1 392 ? 37.858 -4.877 122.903 1.00 38.16 392 TYR A N 1
ATOM 2985 C CA . TYR A 1 392 ? 39.251 -5.308 123.071 1.00 33.22 392 TYR A CA 1
ATOM 2986 C C . TYR A 1 392 ? 39.859 -4.937 124.431 1.00 34.42 392 TYR A C 1
ATOM 2987 O O . TYR A 1 392 ? 39.173 -4.918 125.458 1.00 43.50 392 TYR A O 1
ATOM 2996 N N . GLU B 1 3 ? 41.422 29.053 94.348 1.00 48.93 3 GLU B N 1
ATOM 2997 C CA . GLU B 1 3 ? 40.322 29.342 95.262 1.00 49.73 3 GLU B CA 1
ATOM 2998 C C . GLU B 1 3 ? 39.440 30.478 94.735 1.00 46.52 3 GLU B C 1
ATOM 2999 O O . GLU B 1 3 ? 39.825 31.196 93.812 1.00 40.20 3 GLU B O 1
ATOM 3005 N N . LEU B 1 4 ? 38.264 30.638 95.338 1.00 42.34 4 LEU B N 1
ATOM 3006 C CA . LEU B 1 4 ? 37.286 31.636 94.901 1.00 31.55 4 LEU B CA 1
ATOM 3007 C C . LEU B 1 4 ? 37.614 33.067 95.328 1.00 33.60 4 LEU B C 1
ATOM 3008 O O . LEU B 1 4 ? 38.181 33.293 96.396 1.00 35.78 4 LEU B O 1
ATOM 3013 N N . THR B 1 5 ? 37.211 34.029 94.504 1.00 28.84 5 THR B N 1
ATOM 3014 C CA . THR B 1 5 ? 37.294 35.446 94.855 1.00 29.00 5 THR B CA 1
ATOM 3015 C C . THR B 1 5 ? 36.202 35.822 95.861 1.00 33.32 5 THR B C 1
ATOM 3016 O O . THR B 1 5 ? 35.208 35.101 95.990 1.00 34.01 5 THR B O 1
ATOM 3020 N N . PRO B 1 6 ? 36.387 36.938 96.592 1.00 35.76 6 PRO B N 1
ATOM 3021 C CA . PRO B 1 6 ? 35.368 37.441 97.522 1.00 34.59 6 PRO B CA 1
ATOM 3022 C C . PRO B 1 6 ? 33.992 37.589 96.886 1.00 30.83 6 PRO B C 1
ATOM 3023 O O . PRO B 1 6 ? 32.986 37.203 97.483 1.00 27.45 6 PRO B O 1
ATOM 3027 N N . GLU B 1 7 ? 33.960 38.149 95.685 1.00 30.27 7 GLU B N 1
ATOM 3028 C CA . GLU B 1 7 ? 32.716 38.331 94.950 1.00 30.26 7 GLU B CA 1
ATOM 3029 C C . GLU B 1 7 ? 32.084 36.986 94.574 1.00 23.78 7 GLU B C 1
ATOM 3030 O O . GLU B 1 7 ? 30.862 36.846 94.569 1.00 25.44 7 GLU B O 1
ATOM 3036 N N . GLN B 1 8 ? 32.919 36.003 94.257 1.00 25.95 8 GLN B N 1
ATOM 3037 C CA . GLN B 1 8 ? 32.406 34.684 93.913 1.00 27.25 8 GLN B CA 1
ATOM 3038 C C . GLN B 1 8 ? 31.843 33.963 95.136 1.00 27.10 8 GLN B C 1
ATOM 3039 O O . GLN B 1 8 ? 30.870 33.219 95.023 1.00 22.32 8 GLN B O 1
ATOM 3045 N N . ARG B 1 9 ? 32.449 34.190 96.300 1.00 26.07 9 ARG B N 1
ATOM 3046 C CA . ARG B 1 9 ? 31.949 33.615 97.545 1.00 26.44 9 ARG B CA 1
ATOM 3047 C C . ARG B 1 9 ? 30.574 34.168 97.876 1.00 20.87 9 ARG B C 1
ATOM 3048 O O . ARG B 1 9 ? 29.693 33.441 98.331 1.00 23.47 9 ARG B O 1
ATOM 3056 N N . THR B 1 10 ? 30.394 35.463 97.655 1.00 20.17 10 THR B N 1
ATOM 3057 C CA . THR B 1 10 ? 29.107 36.094 97.882 1.00 23.81 10 THR B CA 1
ATOM 3058 C C . THR B 1 10 ? 28.063 35.504 96.929 1.00 20.43 10 THR B C 1
ATOM 3059 O O . THR B 1 10 ? 26.963 35.153 97.348 1.00 18.95 10 THR B O 1
ATOM 3063 N N . LEU B 1 11 ? 28.426 35.387 95.655 1.00 19.15 11 LEU B N 1
ATOM 3064 C CA . LEU B 1 11 ? 27.541 34.788 94.653 1.00 22.72 11 LEU B CA 1
ATOM 3065 C C . LEU B 1 11 ? 27.166 33.360 95.055 1.00 16.02 11 LEU B C 1
ATOM 3066 O O . LEU B 1 11 ? 25.993 32.983 95.009 1.00 16.20 11 LEU B O 1
ATOM 3071 N N . GLN B 1 12 ? 28.168 32.577 95.448 1.00 14.27 12 GLN B N 1
ATOM 3072 C CA . GLN B 1 12 ? 27.934 31.224 95.957 1.00 16.16 12 GLN B CA 1
ATOM 3073 C C . GLN B 1 12 ? 26.986 31.221 97.149 1.00 18.63 12 GLN B C 1
ATOM 3074 O O . GLN B 1 12 ? 26.101 30.372 97.263 1.00 16.82 12 GLN B O 1
ATOM 3080 N N . THR B 1 13 ? 27.178 32.165 98.058 1.00 15.53 13 THR B N 1
ATOM 3081 C CA . THR B 1 13 ? 26.361 32.161 99.261 1.00 15.08 13 THR B CA 1
ATOM 3082 C C . THR B 1 13 ? 24.936 32.597 98.953 1.00 12.10 13 THR B C 1
ATOM 3083 O O . THR B 1 13 ? 23.992 32.051 99.514 1.00 16.46 13 THR B O 1
ATOM 3087 N N . GLN B 1 14 ? 24.771 33.553 98.046 1.00 15.25 14 GLN B N 1
ATOM 3088 C CA . GLN B 1 14 ? 23.422 33.940 97.622 1.00 17.23 14 GLN B CA 1
ATOM 3089 C C . GLN B 1 14 ? 22.692 32.805 96.902 1.00 16.73 14 GLN B C 1
ATOM 3090 O O . GLN B 1 14 ? 21.485 32.625 97.076 1.00 15.32 14 GLN B O 1
ATOM 3096 N N . ALA B 1 15 ? 23.421 32.048 96.087 1.00 17.62 15 ALA B N 1
ATOM 3097 C CA . ALA B 1 15 ? 22.840 30.882 95.434 1.00 16.17 15 ALA B CA 1
ATOM 3098 C C . ALA B 1 15 ? 22.445 29.835 96.471 1.00 17.21 15 ALA B C 1
ATOM 3099 O O . ALA B 1 15 ? 21.345 29.274 96.410 1.00 15.18 15 ALA B O 1
ATOM 3101 N N . ARG B 1 16 ? 23.339 29.574 97.424 1.00 14.43 16 ARG B N 1
ATOM 3102 C CA . ARG B 1 16 ? 23.064 28.599 98.480 1.00 16.95 16 ARG B CA 1
ATOM 3103 C C . ARG B 1 16 ? 21.804 29.013 99.242 1.00 17.81 16 ARG B C 1
ATOM 3104 O O . ARG B 1 16 ? 20.948 28.188 99.558 1.00 17.60 16 ARG B O 1
ATOM 3112 N N . GLU B 1 17 ? 21.691 30.309 99.505 1.00 18.55 17 GLU B N 1
ATOM 3113 C CA . GLU B 1 17 ? 20.586 30.834 100.292 1.00 20.97 17 GLU B CA 1
ATOM 3114 C C . GLU B 1 17 ? 19.254 30.509 99.629 1.00 21.54 17 GLU B C 1
ATOM 3115 O O . GLU B 1 17 ? 18.340 29.997 100.268 1.00 17.14 17 GLU B O 1
ATOM 3121 N N . LEU B 1 18 ? 19.154 30.799 98.336 1.00 17.80 18 LEU B N 1
ATOM 3122 C CA . LEU B 1 18 ? 17.933 30.523 97.595 1.00 16.05 18 LEU B CA 1
ATOM 3123 C C . LEU B 1 18 ? 17.684 29.018 97.535 1.00 19.24 18 LEU B C 1
ATOM 3124 O O . LEU B 1 18 ? 16.576 28.545 97.783 1.00 16.15 18 LEU B O 1
ATOM 3129 N N . ALA B 1 19 ? 18.734 28.268 97.222 1.00 16.60 19 ALA B N 1
ATOM 3130 C CA . ALA B 1 19 ? 18.630 26.822 97.094 1.00 15.80 19 ALA B CA 1
ATOM 3131 C C . ALA B 1 19 ? 18.137 26.165 98.370 1.00 16.95 19 ALA B C 1
ATOM 3132 O O . ALA B 1 19 ? 17.260 25.306 98.333 1.00 15.93 19 ALA B O 1
ATOM 3134 N N . GLN B 1 20 ? 18.700 26.566 99.503 1.00 16.02 20 GLN B N 1
ATOM 3135 C CA . GLN B 1 20 ? 18.381 25.904 100.760 1.00 20.19 20 GLN B CA 1
ATOM 3136 C C . GLN B 1 20 ? 17.075 26.411 101.366 1.00 19.40 20 GLN B C 1
ATOM 3137 O O . GLN B 1 20 ? 16.305 25.630 101.915 1.00 19.38 20 GLN B O 1
ATOM 3143 N N . SER B 1 21 ? 16.814 27.708 101.247 1.00 22.03 21 SER B N 1
ATOM 3144 C CA . SER B 1 21 ? 15.634 28.284 101.881 1.00 23.36 21 SER B CA 1
ATOM 3145 C C . SER B 1 21 ? 14.365 28.018 101.079 1.00 24.44 21 SER B C 1
ATOM 3146 O O . SER B 1 21 ? 13.287 27.875 101.656 1.00 23.55 21 SER B O 1
ATOM 3149 N N . VAL B 1 22 ? 14.489 27.938 99.755 1.00 22.25 22 VAL B N 1
ATOM 3150 C CA . VAL B 1 22 ? 13.324 27.761 98.900 1.00 20.12 22 VAL B CA 1
ATOM 3151 C C . VAL B 1 22 ? 13.294 26.414 98.151 1.00 21.58 22 VAL B C 1
ATOM 3152 O O . VAL B 1 22 ? 12.284 25.712 98.179 1.00 21.29 22 VAL B O 1
ATOM 3156 N N . PHE B 1 23 ? 14.385 26.035 97.489 1.00 17.68 23 PHE B N 1
ATOM 3157 C CA . PHE B 1 23 ? 14.300 24.881 96.590 1.00 14.78 23 PHE B CA 1
ATOM 3158 C C . PHE B 1 23 ? 14.369 23.528 97.304 1.00 15.63 23 PHE B C 1
ATOM 3159 O O . PHE B 1 23 ? 13.705 22.567 96.882 1.00 16.15 23 PHE B O 1
ATOM 3167 N N . ALA B 1 24 ? 15.147 23.448 98.384 1.00 14.05 24 ALA B N 1
ATOM 3168 C CA . ALA B 1 24 ? 15.424 22.163 99.011 1.00 16.37 24 ALA B CA 1
ATOM 3169 C C . ALA B 1 24 ? 14.144 21.460 99.460 1.00 19.26 24 ALA B C 1
ATOM 3170 O O . ALA B 1 24 ? 14.011 20.244 99.285 1.00 17.53 24 ALA B O 1
ATOM 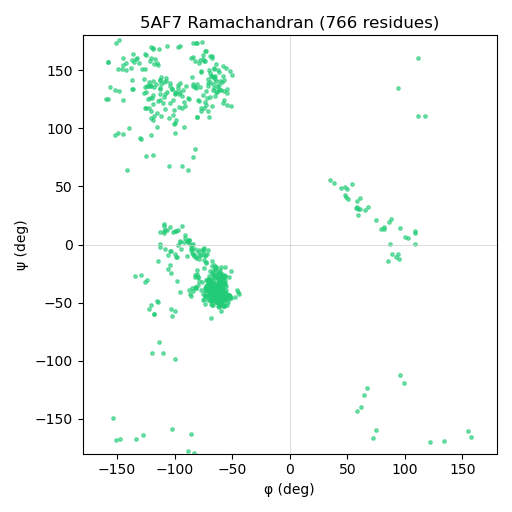3172 N N . SER B 1 25 ? 13.187 22.224 99.990 1.00 15.77 25 SER B N 1
ATOM 3173 C CA . SER B 1 25 ? 11.938 21.640 100.497 1.00 19.66 25 SER B CA 1
ATOM 3174 C C . SER B 1 25 ? 10.966 21.214 99.396 1.00 21.99 25 SER B C 1
ATOM 3175 O O . SER B 1 25 ? 9.915 20.635 99.677 1.00 23.03 25 SER B O 1
ATOM 3178 N N . THR B 1 26 ? 11.314 21.495 98.146 1.00 17.24 26 THR B N 1
ATOM 3179 C CA . THR B 1 26 ? 10.458 21.136 97.021 1.00 17.51 26 THR B CA 1
ATOM 3180 C C . THR B 1 26 ? 10.977 19.947 96.205 1.00 18.20 26 THR B C 1
ATOM 3181 O O . THR B 1 26 ? 10.268 19.447 95.333 1.00 15.01 26 THR B O 1
ATOM 3185 N N . ALA B 1 27 ? 12.206 19.504 96.471 1.00 12.29 27 ALA B N 1
ATOM 3186 C CA . ALA B 1 27 ? 12.849 18.508 95.605 1.00 14.44 27 ALA B CA 1
ATOM 3187 C C . ALA B 1 27 ? 12.102 17.172 95.598 1.00 13.93 27 ALA B C 1
ATOM 3188 O O . ALA B 1 27 ? 11.911 16.571 94.544 1.00 14.61 27 ALA B O 1
ATOM 3190 N N . VAL B 1 28 ? 11.669 16.708 96.767 1.00 15.08 28 VAL B N 1
ATOM 3191 C CA . VAL B 1 28 ? 10.942 15.435 96.845 1.00 16.90 28 VAL B CA 1
ATOM 3192 C C . VAL B 1 28 ? 9.651 15.470 96.040 1.00 15.22 28 VAL B C 1
ATOM 3193 O O . VAL B 1 28 ? 9.317 14.537 95.308 1.00 13.63 28 VAL B O 1
ATOM 3197 N N . GLN B 1 29 ? 8.921 16.566 96.170 1.00 16.35 29 GLN B N 1
ATOM 3198 C CA . GLN B 1 29 ? 7.630 16.673 95.516 1.00 15.77 29 GLN B CA 1
ATOM 3199 C C . GLN B 1 29 ? 7.826 16.832 93.995 1.00 15.56 29 GLN B C 1
ATOM 3200 O O . GLN B 1 29 ? 7.066 16.306 93.184 1.00 13.52 29 GLN B O 1
ATOM 3206 N N . THR B 1 30 ? 8.882 17.528 93.603 1.00 14.14 30 THR B N 1
ATOM 3207 C CA . THR B 1 30 ? 9.165 17.697 92.183 1.00 14.04 30 THR B CA 1
ATOM 3208 C C . THR B 1 30 ? 9.448 16.337 91.521 1.00 16.41 30 THR B C 1
ATOM 3209 O O . THR B 1 30 ? 8.970 16.059 90.416 1.00 13.79 30 THR B O 1
ATOM 3213 N N . ASP B 1 31 ? 10.177 15.480 92.227 1.00 13.78 31 ASP B N 1
ATOM 3214 C CA . ASP B 1 31 ? 10.439 14.121 91.768 1.00 11.63 31 ASP B CA 1
ATOM 3215 C C . ASP B 1 31 ? 9.151 13.273 91.721 1.00 15.34 31 ASP B C 1
ATOM 3216 O O . ASP B 1 31 ? 8.969 12.469 90.807 1.00 14.85 31 ASP B O 1
ATOM 3221 N N . LEU B 1 32 ? 8.269 13.449 92.707 1.00 13.12 32 LEU B N 1
ATOM 3222 C CA . LEU B 1 32 ? 6.990 12.726 92.738 1.00 16.68 32 LEU B CA 1
ATOM 3223 C C . LEU B 1 32 ? 6.043 13.123 91.598 1.00 13.67 32 LEU B C 1
ATOM 3224 O O . LEU B 1 32 ? 5.450 12.260 90.932 1.00 18.28 32 LEU B O 1
ATOM 3229 N N . THR B 1 33 ? 5.880 14.428 91.396 1.00 14.67 33 THR B N 1
ATOM 3230 C CA . THR B 1 33 ? 4.907 14.940 90.426 1.00 12.34 33 THR B CA 1
ATOM 3231 C C . THR B 1 33 ? 5.437 14.876 88.996 1.00 15.44 33 THR B C 1
ATOM 3232 O O . THR B 1 33 ? 4.661 14.784 88.036 1.00 12.60 33 THR B O 1
ATOM 3236 N N . GLU B 1 34 ? 6.764 14.949 88.860 1.00 15.00 34 GLU B N 1
ATOM 3237 C CA . GLU B 1 34 ? 7.418 15.046 87.558 1.00 11.73 34 GLU B CA 1
ATOM 3238 C C . GLU B 1 34 ? 6.950 16.280 86.797 1.00 12.71 34 GLU B C 1
ATOM 3239 O O . GLU B 1 34 ? 7.015 16.322 85.570 1.00 15.67 34 GLU B O 1
ATOM 3245 N N . GLN B 1 35 ? 6.496 17.284 87.546 1.00 14.72 35 GLN B N 1
ATOM 3246 C CA . GLN B 1 35 ? 6.005 18.550 87.005 1.00 15.23 35 GLN B CA 1
ATOM 3247 C C . GLN B 1 35 ? 7.057 19.658 87.016 1.00 16.08 35 GLN B C 1
ATOM 3248 O O . GLN B 1 35 ? 7.761 19.845 88.009 1.00 16.81 35 GLN B O 1
ATOM 3254 N N . TYR B 1 36 ? 7.133 20.415 85.926 1.00 13.61 36 TYR B N 1
ATOM 3255 C CA . TYR B 1 36 ? 8.022 21.580 85.846 1.00 16.41 36 TYR B CA 1
ATOM 3256 C C . TYR B 1 36 ? 7.721 22.582 86.967 1.00 18.41 36 TYR B C 1
ATOM 3257 O O . TYR B 1 36 ? 6.578 23.020 87.114 1.00 16.44 36 TYR B O 1
ATOM 3266 N N . PRO B 1 37 ? 8.738 22.934 87.778 1.00 14.19 37 PRO B N 1
ATOM 3267 C CA . PRO B 1 37 ? 8.462 23.768 88.962 1.00 16.33 37 PRO B CA 1
ATOM 3268 C C . PRO B 1 37 ? 8.416 25.266 88.654 1.00 18.78 37 PRO B C 1
ATOM 3269 O O . PRO B 1 37 ? 9.340 26.011 88.981 1.00 19.21 37 PRO B O 1
ATOM 3273 N N . TRP B 1 38 ? 7.321 25.697 88.034 1.00 18.43 38 TRP B N 1
ATOM 3274 C CA . TRP B 1 38 ? 7.179 27.078 87.586 1.00 21.36 38 TRP B CA 1
ATOM 3275 C C . TRP B 1 38 ? 7.466 28.121 88.657 1.00 18.14 38 TRP B C 1
ATOM 3276 O O . TRP B 1 38 ? 8.138 29.115 88.383 1.00 14.98 38 TRP B O 1
ATOM 3287 N N . ASP B 1 39 ? 6.936 27.918 89.859 1.00 16.94 39 ASP B N 1
ATOM 3288 C CA . ASP B 1 39 ? 7.125 28.901 90.932 1.00 19.71 39 ASP B CA 1
ATOM 3289 C C . ASP B 1 39 ? 8.602 29.023 91.292 1.00 20.19 39 ASP B C 1
ATOM 3290 O O . ASP B 1 39 ? 9.115 30.128 91.485 1.00 19.13 39 ASP B O 1
ATOM 3295 N N . ASN B 1 40 ? 9.280 27.884 91.382 1.00 16.13 40 ASN B N 1
ATOM 3296 C CA . ASN B 1 40 ? 10.730 27.870 91.592 1.00 15.49 40 ASN B CA 1
ATOM 3297 C C . ASN B 1 40 ? 11.487 28.605 90.492 1.00 15.59 40 ASN B C 1
ATOM 3298 O O . ASN B 1 40 ? 12.475 29.300 90.758 1.00 14.66 40 ASN B O 1
ATOM 3303 N N . VAL B 1 41 ? 11.041 28.448 89.250 1.00 14.96 41 VAL B N 1
ATOM 3304 C CA . VAL B 1 41 ? 11.713 29.118 88.148 1.00 15.70 41 VAL B CA 1
ATOM 3305 C C . VAL B 1 41 ? 11.557 30.645 88.262 1.00 15.17 41 VAL B C 1
ATOM 3306 O O . VAL B 1 41 ? 12.500 31.390 88.010 1.00 16.88 41 VAL B O 1
ATOM 3310 N N . ALA B 1 42 ? 10.370 31.105 88.643 1.00 17.31 42 ALA B N 1
ATOM 3311 C CA . ALA B 1 42 ? 10.154 32.536 88.845 1.00 18.84 42 ALA B CA 1
ATOM 3312 C C . ALA B 1 42 ? 11.124 33.075 89.907 1.00 16.93 42 ALA B C 1
ATOM 3313 O O . ALA B 1 42 ? 11.680 34.163 89.766 1.00 20.20 42 ALA B O 1
ATOM 3315 N N . GLN B 1 43 ? 11.347 32.306 90.964 1.00 17.37 43 GLN B N 1
ATOM 3316 C CA . GLN B 1 43 ? 12.248 32.759 92.017 1.00 18.66 43 GLN B CA 1
ATOM 3317 C C . GLN B 1 43 ? 13.727 32.711 91.581 1.00 19.41 43 GLN B C 1
ATOM 3318 O O . GLN B 1 43 ? 14.525 33.591 91.945 1.00 16.33 43 GLN B O 1
ATOM 3324 N N . LEU B 1 44 ? 14.088 31.706 90.786 1.00 19.24 44 LEU B N 1
ATOM 3325 C CA . LEU B 1 44 ? 15.428 31.650 90.188 1.00 17.62 44 LEU B CA 1
ATOM 3326 C C . LEU B 1 44 ? 15.675 32.887 89.335 1.00 16.53 44 LEU B C 1
ATOM 3327 O O . LEU B 1 44 ? 16.748 33.497 89.387 1.00 17.39 44 LEU B O 1
ATOM 3332 N N . ARG B 1 45 ? 14.671 33.236 88.534 1.00 14.21 45 ARG B N 1
ATOM 3333 C CA . ARG B 1 45 ? 14.725 34.422 87.694 1.00 18.08 45 ARG B CA 1
ATOM 3334 C C . ARG B 1 45 ? 14.863 35.682 88.543 1.00 18.95 45 ARG B C 1
ATOM 3335 O O . ARG B 1 45 ? 15.765 36.483 88.334 1.00 20.98 45 ARG B O 1
ATOM 3343 N N . ASP B 1 46 ? 13.967 35.843 89.508 1.00 18.43 46 ASP B N 1
ATOM 3344 C CA . ASP B 1 46 ? 13.917 37.077 90.278 1.00 22.11 46 ASP B CA 1
ATOM 3345 C C . ASP B 1 46 ? 15.181 37.285 91.110 1.00 21.67 46 ASP B C 1
ATOM 3346 O O . ASP B 1 46 ? 15.541 38.421 91.408 1.00 23.32 46 ASP B O 1
ATOM 3351 N N . ALA B 1 47 ? 15.871 36.197 91.451 1.00 22.27 47 ALA B N 1
ATOM 3352 C CA . ALA B 1 47 ? 17.110 36.296 92.222 1.00 21.58 47 ALA B CA 1
ATOM 3353 C C . ALA B 1 47 ? 18.327 36.540 91.327 1.00 18.42 47 ALA B C 1
ATOM 3354 O O . ALA B 1 47 ? 19.442 36.681 91.824 1.00 19.95 47 ALA B O 1
ATOM 3356 N N . GLY B 1 48 ? 18.120 36.575 90.015 1.00 19.18 48 GLY B N 1
ATOM 3357 C CA . GLY B 1 48 ? 19.183 36.948 89.090 1.00 17.80 48 GLY B CA 1
ATOM 3358 C C . GLY B 1 48 ? 20.075 35.813 88.601 1.00 20.03 48 GLY B C 1
ATOM 3359 O O . GLY B 1 48 ? 21.194 36.048 88.126 1.00 18.41 48 GLY B O 1
ATOM 3360 N N . PHE B 1 49 ? 19.573 34.584 88.668 1.00 16.99 49 PHE B N 1
ATOM 3361 C CA . PHE B 1 49 ? 20.381 33.416 88.326 1.00 13.96 49 PHE B CA 1
ATOM 3362 C C . PHE B 1 49 ? 20.067 32.796 86.946 1.00 18.60 49 PHE B C 1
ATOM 3363 O O . PHE B 1 49 ? 20.465 31.664 86.664 1.00 17.85 49 PHE B O 1
ATOM 3371 N N . MET B 1 50 ? 19.347 33.527 86.100 1.00 14.90 50 MET B N 1
ATOM 3372 C CA . MET B 1 50 ? 19.076 33.087 84.737 1.00 17.25 50 MET B CA 1
ATOM 3373 C C . MET B 1 50 ? 19.691 34.096 83.763 1.00 17.78 50 MET B C 1
ATOM 3374 O O . MET B 1 50 ? 19.567 35.306 83.955 1.00 22.29 50 MET B O 1
ATOM 3379 N N . GLY B 1 51 ? 20.367 33.607 82.728 1.00 17.46 51 GLY B N 1
ATOM 3380 C CA . GLY B 1 51 ? 20.975 34.493 81.745 1.00 14.78 51 GLY B CA 1
ATOM 3381 C C . GLY B 1 51 ? 22.131 35.304 82.312 1.00 19.20 51 GLY B C 1
ATOM 3382 O O . GLY B 1 51 ? 22.376 36.441 81.912 1.00 20.04 51 GLY B O 1
ATOM 3383 N N . MET B 1 52 ? 22.847 34.710 83.254 1.00 13.38 52 MET B N 1
ATOM 3384 C CA . MET B 1 52 ? 23.884 35.413 83.990 1.00 19.17 52 MET B CA 1
ATOM 3385 C C . MET B 1 52 ? 25.046 35.868 83.117 1.00 18.56 52 MET B C 1
ATOM 3386 O O . MET B 1 52 ? 25.709 36.860 83.430 1.00 19.66 52 MET B O 1
ATOM 3391 N N . MET B 1 53 ? 25.292 35.162 82.017 1.00 17.56 53 MET B N 1
ATOM 3392 C CA . MET B 1 53 ? 26.439 35.498 81.173 1.00 19.07 53 MET B CA 1
ATOM 3393 C C . MET B 1 53 ? 26.043 36.427 80.037 1.00 16.97 53 MET B C 1
ATOM 3394 O O . MET B 1 53 ? 26.886 36.855 79.260 1.00 18.73 53 MET B O 1
ATOM 3399 N N . LEU B 1 54 ? 24.754 36.717 79.936 1.00 17.64 54 LEU B N 1
ATOM 3400 C CA . LEU B 1 54 ? 24.270 37.697 78.971 1.00 19.43 54 LEU B CA 1
ATOM 3401 C C . LEU B 1 54 ? 24.946 39.031 79.246 1.00 19.70 54 LEU B C 1
ATOM 3402 O O . LEU B 1 54 ? 25.130 39.401 80.404 1.00 18.88 54 LEU B O 1
ATOM 3407 N N . PRO B 1 55 ? 25.338 39.753 78.191 1.00 22.45 55 PRO B N 1
ATOM 3408 C CA . PRO B 1 55 ? 25.990 41.037 78.465 1.00 26.66 55 PRO B CA 1
ATOM 3409 C C . PRO B 1 55 ? 25.042 42.023 79.157 1.00 28.20 55 PRO B C 1
ATOM 3410 O O . PRO B 1 55 ? 23.815 41.912 79.053 1.00 22.96 55 PRO B O 1
ATOM 3414 N N . THR B 1 56 ? 25.618 42.967 79.893 1.00 29.96 56 THR B N 1
ATOM 3415 C CA . THR B 1 56 ? 24.828 43.950 80.622 1.00 29.16 56 THR B CA 1
ATOM 3416 C C . THR B 1 56 ? 23.996 44.829 79.684 1.00 26.08 56 THR B C 1
ATOM 3417 O O . THR B 1 56 ? 22.917 45.287 80.058 1.00 30.05 56 THR B O 1
ATOM 3421 N N . SER B 1 57 ? 24.481 45.021 78.458 1.00 32.40 57 SER B N 1
ATOM 3422 C CA . SER B 1 57 ? 23.786 45.835 77.454 1.00 32.03 57 SER B CA 1
ATOM 3423 C C . SER B 1 57 ? 22.393 45.315 77.095 1.00 36.28 57 SER B C 1
ATOM 3424 O O . SER B 1 57 ? 21.519 46.095 76.707 1.00 30.24 57 SER B O 1
ATOM 3427 N N . VAL B 1 58 ? 22.171 44.011 77.231 1.00 29.61 58 VAL B N 1
ATOM 3428 C CA . VAL B 1 58 ? 20.851 43.459 76.960 1.00 29.11 58 VAL B CA 1
ATOM 3429 C C . VAL B 1 58 ? 20.171 43.088 78.264 1.00 28.62 58 VAL B C 1
ATOM 3430 O O . VAL B 1 58 ? 19.147 42.408 78.272 1.00 31.12 58 VAL B O 1
ATOM 3434 N N . GLY B 1 59 ? 20.744 43.546 79.371 1.00 31.98 59 GLY B N 1
ATOM 3435 C CA . GLY B 1 59 ? 20.139 43.352 80.677 1.00 25.70 59 GLY B CA 1
ATOM 3436 C C . GLY B 1 59 ? 20.657 42.156 81.457 1.00 31.68 59 GLY B C 1
ATOM 3437 O O . GLY B 1 59 ? 20.044 41.732 82.439 1.00 29.26 59 GLY B O 1
ATOM 3438 N N . GLY B 1 60 ? 21.780 41.593 81.024 1.00 30.26 60 GLY B N 1
ATOM 3439 C CA . GLY B 1 60 ? 22.374 40.482 81.745 1.00 25.69 60 GLY B CA 1
ATOM 3440 C C . GLY B 1 60 ? 23.325 40.956 82.832 1.00 26.38 60 GLY B C 1
ATOM 3441 O O . GLY B 1 60 ? 23.502 42.156 83.027 1.00 26.51 60 GLY B O 1
ATOM 3442 N N . ARG B 1 61 ? 23.956 40.019 83.529 1.00 21.56 61 ARG B N 1
ATOM 3443 C CA . ARG B 1 61 ? 24.915 40.373 84.575 1.00 21.65 61 ARG B CA 1
ATOM 3444 C C . ARG B 1 61 ? 26.363 40.314 84.089 1.00 23.06 61 ARG B C 1
ATOM 3445 O O . ARG B 1 61 ? 27.273 40.775 84.775 1.00 23.61 61 ARG B O 1
ATOM 3453 N N . GLY B 1 62 ? 26.570 39.753 82.901 1.00 20.16 62 GLY B N 1
ATOM 3454 C CA . GLY B 1 62 ? 27.894 39.669 82.316 1.00 19.63 62 GLY B CA 1
ATOM 3455 C C . GLY B 1 62 ? 28.864 38.782 83.079 1.00 22.37 62 GLY B C 1
ATOM 3456 O O . GLY B 1 62 ? 30.069 39.012 83.043 1.00 23.13 62 GLY B O 1
ATOM 3457 N N . LEU B 1 63 ? 28.351 37.757 83.756 1.00 17.91 63 LEU B N 1
ATOM 3458 C CA . LEU B 1 63 ? 29.207 36.909 84.579 1.00 21.80 63 LEU B CA 1
ATOM 3459 C C . LEU B 1 63 ? 29.944 35.851 83.754 1.00 20.60 63 LEU B C 1
ATOM 3460 O O . LEU B 1 63 ? 29.711 35.704 82.549 1.00 19.41 63 LEU B O 1
ATOM 3465 N N . SER B 1 64 ? 30.847 35.131 84.412 1.00 19.77 64 SER B N 1
ATOM 3466 C CA . SER B 1 64 ? 31.716 34.163 83.740 1.00 20.46 64 SER B CA 1
ATOM 3467 C C . SER B 1 64 ? 31.159 32.741 83.806 1.00 17.66 64 SER B C 1
ATOM 3468 O O . SER B 1 64 ? 30.198 32.476 84.535 1.00 17.76 64 SER B O 1
ATOM 3471 N N . THR B 1 65 ? 31.783 31.833 83.060 1.00 15.38 65 THR B N 1
ATOM 3472 C CA . THR B 1 65 ? 31.435 30.414 83.123 1.00 16.74 65 THR B CA 1
ATOM 3473 C C . THR B 1 65 ? 31.615 29.890 84.540 1.00 17.19 65 THR B C 1
ATOM 3474 O O . THR B 1 65 ? 30.744 29.193 85.081 1.00 16.22 65 THR B O 1
ATOM 3478 N N . LEU B 1 66 ? 32.746 30.242 85.137 1.00 15.61 66 LEU B N 1
ATOM 3479 C CA . LEU B 1 66 ? 33.046 29.845 86.505 1.00 14.18 66 LEU B CA 1
ATOM 3480 C C . LEU B 1 66 ? 31.961 30.330 87.461 1.00 17.49 66 LEU B C 1
ATOM 3481 O O . LEU B 1 66 ? 31.492 29.564 88.296 1.00 18.13 66 LEU B O 1
ATOM 3486 N N . ASP B 1 67 ? 31.541 31.587 87.316 1.00 15.23 67 ASP B N 1
ATOM 3487 C CA . ASP B 1 67 ? 30.428 32.123 88.103 1.00 14.54 67 ASP B CA 1
ATOM 3488 C C . ASP B 1 67 ? 29.198 31.234 87.999 1.00 16.08 67 ASP B C 1
ATOM 3489 O O . ASP B 1 67 ? 28.521 30.981 88.993 1.00 13.09 67 ASP B O 1
ATOM 3494 N N . THR B 1 68 ? 28.894 30.774 86.787 1.00 14.14 68 THR B N 1
ATOM 3495 C CA . THR B 1 68 ? 27.684 30.001 86.583 1.00 15.45 68 THR B CA 1
ATOM 3496 C C . THR B 1 68 ? 27.834 28.613 87.184 1.00 13.70 68 THR B C 1
ATOM 3497 O O . THR B 1 68 ? 26.891 28.104 87.794 1.00 15.71 68 THR B O 1
ATOM 3501 N N . VAL B 1 69 ? 29.012 28.004 87.055 1.00 13.00 69 VAL B N 1
ATOM 3502 C CA . VAL B 1 69 ? 29.150 26.655 87.599 1.00 14.72 69 VAL B CA 1
ATOM 3503 C C . VAL B 1 69 ? 29.119 26.684 89.120 1.00 13.45 69 VAL B C 1
ATOM 3504 O O . VAL B 1 69 ? 28.687 25.727 89.757 1.00 15.19 69 VAL B O 1
ATOM 3508 N N . ILE B 1 70 ? 29.577 27.777 89.713 1.00 15.31 70 ILE B N 1
ATOM 3509 C CA . ILE B 1 70 ? 29.477 27.921 91.153 1.00 13.31 70 ILE B CA 1
ATOM 3510 C C . ILE B 1 70 ? 28.005 27.951 91.589 1.00 14.13 70 ILE B C 1
ATOM 3511 O O . ILE B 1 70 ? 27.605 27.307 92.562 1.00 13.11 70 ILE B O 1
ATOM 3516 N N . VAL B 1 71 ? 27.204 28.705 90.852 1.00 12.00 71 VAL B N 1
ATOM 3517 C CA . VAL B 1 71 ? 25.775 28.813 91.128 1.00 10.80 71 VAL B CA 1
ATOM 3518 C C . VAL B 1 71 ? 25.062 27.480 90.895 1.00 11.59 71 VAL B C 1
ATOM 3519 O O . VAL B 1 71 ? 24.247 27.034 91.716 1.00 12.41 71 VAL B O 1
ATOM 3523 N N . ILE B 1 72 ? 25.373 26.845 89.767 1.00 13.54 72 ILE B N 1
ATOM 3524 C CA . ILE B 1 72 ? 24.728 25.578 89.403 1.00 9.32 72 ILE B CA 1
ATOM 3525 C C . ILE B 1 72 ? 24.919 24.496 90.461 1.00 13.92 72 ILE B C 1
ATOM 3526 O O . ILE B 1 72 ? 23.971 23.775 90.784 1.00 12.35 72 ILE B O 1
ATOM 3531 N N . GLU B 1 73 ? 26.134 24.369 91.002 1.00 13.63 73 GLU B N 1
ATOM 3532 C CA . GLU B 1 73 ? 26.371 23.332 91.999 1.00 14.47 73 GLU B CA 1
ATOM 3533 C C . GLU B 1 73 ? 25.503 23.580 93.234 1.00 13.60 73 GLU B C 1
ATOM 3534 O O . GLU B 1 73 ? 24.983 22.638 93.830 1.00 14.67 73 GLU B O 1
ATOM 3540 N N . GLU B 1 74 ? 25.342 24.840 93.628 1.00 10.87 74 GLU B N 1
ATOM 3541 C CA . GLU B 1 74 ? 24.477 25.137 94.771 1.00 13.15 74 GLU B CA 1
ATOM 3542 C C . GLU B 1 74 ? 23.015 24.775 94.482 1.00 12.26 74 GLU B C 1
ATOM 3543 O O . GLU B 1 74 ? 22.336 24.183 95.323 1.00 13.74 74 GLU B O 1
ATOM 3549 N N . MET B 1 75 ? 22.517 25.129 93.306 1.00 10.32 75 MET B N 1
ATOM 3550 C CA . MET B 1 75 ? 21.141 24.774 92.957 1.00 12.57 75 MET B CA 1
ATOM 3551 C C . MET B 1 75 ? 20.941 23.245 92.963 1.00 12.05 75 MET B C 1
ATOM 3552 O O . MET B 1 75 ? 19.951 22.721 93.495 1.00 12.05 75 MET B O 1
ATOM 3557 N N . ALA B 1 76 ? 21.910 22.533 92.400 1.00 11.13 76 ALA B N 1
ATOM 3558 C CA . ALA B 1 76 ? 21.814 21.077 92.243 1.00 12.25 76 ALA B CA 1
ATOM 3559 C C . ALA B 1 76 ? 21.889 20.340 93.572 1.00 11.46 76 ALA B C 1
ATOM 3560 O O . ALA B 1 76 ? 21.295 19.277 93.729 1.00 11.56 76 ALA B O 1
ATOM 3562 N N . LYS B 1 77 ? 22.614 20.913 94.533 1.00 12.41 77 LYS B N 1
ATOM 3563 C CA . LYS B 1 77 ? 22.635 20.362 95.882 1.00 13.13 77 LYS B CA 1
ATOM 3564 C C . LYS B 1 77 ? 21.227 20.331 96.492 1.00 15.15 77 LYS B C 1
ATOM 3565 O O . LYS B 1 77 ? 20.916 19.450 97.273 1.00 14.13 77 LYS B O 1
ATOM 3571 N N . ALA B 1 78 ? 20.383 21.292 96.130 1.00 13.44 78 ALA B N 1
ATOM 3572 C CA . ALA B 1 78 ? 19.014 21.333 96.652 1.00 13.60 78 ALA B CA 1
ATOM 3573 C C . ALA B 1 78 ? 18.049 20.483 95.832 1.00 13.64 78 ALA B C 1
ATOM 3574 O O . ALA B 1 78 ? 17.217 19.762 96.383 1.00 17.10 78 ALA B O 1
ATOM 3576 N N . CYS B 1 79 ? 18.152 20.579 94.512 1.00 9.30 79 CYS B N 1
ATOM 3577 C CA . CYS B 1 79 ? 17.224 19.885 93.612 1.00 10.02 79 CYS B CA 1
ATOM 3578 C C . CYS B 1 79 ? 17.881 19.720 92.252 1.00 10.68 79 CYS B C 1
ATOM 3579 O O . CYS B 1 79 ? 18.335 20.701 91.670 1.00 9.87 79 CYS B O 1
ATOM 3582 N N . ALA B 1 80 ? 17.945 18.487 91.759 1.00 11.11 80 ALA B N 1
ATOM 3583 C CA . ALA B 1 80 ? 18.613 18.207 90.483 1.00 10.69 80 ALA B CA 1
ATOM 3584 C C . ALA B 1 80 ? 17.905 18.929 89.359 1.00 10.08 80 ALA B C 1
ATOM 3585 O O . ALA B 1 80 ? 18.536 19.423 88.441 1.00 12.02 80 ALA B O 1
ATOM 3587 N N . THR B 1 81 ? 16.577 18.988 89.439 1.00 11.11 81 THR B N 1
ATOM 3588 C CA . THR B 1 81 ? 15.786 19.700 88.439 1.00 10.28 81 THR B CA 1
ATOM 3589 C C . THR B 1 81 ? 16.143 21.183 88.413 1.00 12.49 81 THR B C 1
ATOM 3590 O O . THR B 1 81 ? 16.391 21.747 87.341 1.00 9.59 81 THR B O 1
ATOM 3594 N N . MET B 1 82 ? 16.220 21.817 89.584 1.00 10.11 82 MET B N 1
ATOM 3595 C CA . MET B 1 82 ? 16.629 23.213 89.610 1.00 10.51 82 MET B CA 1
ATOM 3596 C C . MET B 1 82 ? 18.066 23.377 89.110 1.00 14.10 82 MET B C 1
ATOM 3597 O O . MET B 1 82 ? 18.389 24.369 88.469 1.00 13.56 82 MET B O 1
ATOM 3602 N N . GLY B 1 83 ? 18.924 22.398 89.401 1.00 13.06 83 GLY B N 1
ATOM 3603 C CA . GLY B 1 83 ? 20.269 22.385 88.836 1.00 12.67 83 GLY B CA 1
ATOM 3604 C C . GLY B 1 83 ? 20.288 22.419 87.314 1.00 11.46 83 GLY B C 1
ATOM 3605 O O . GLY B 1 83 ? 20.961 23.261 86.706 1.00 11.13 83 GLY B O 1
ATOM 3606 N N . ARG B 1 84 ? 19.562 21.503 86.674 1.00 11.30 84 ARG B N 1
ATOM 3607 C CA . ARG B 1 84 ? 19.548 21.474 85.207 1.00 11.49 84 ARG B CA 1
ATOM 3608 C C . ARG B 1 84 ? 18.885 22.716 84.621 1.00 12.12 84 ARG B C 1
ATOM 3609 O O . ARG B 1 84 ? 19.289 23.189 83.560 1.00 11.50 84 ARG B O 1
ATOM 3617 N N . ILE B 1 85 ? 17.844 23.216 85.287 1.00 12.41 85 ILE B N 1
ATOM 3618 C CA . ILE B 1 85 ? 17.199 24.444 84.831 1.00 12.36 85 ILE B CA 1
ATOM 3619 C C . ILE B 1 85 ? 18.231 25.579 84.825 1.00 15.54 85 ILE B C 1
ATOM 3620 O O . ILE B 1 85 ? 18.288 26.392 83.899 1.00 14.32 85 ILE B O 1
ATOM 3625 N N . THR B 1 86 ? 19.069 25.612 85.851 1.00 14.50 86 THR B N 1
ATOM 3626 C CA . THR B 1 86 ? 20.089 26.648 85.937 1.00 12.17 86 THR B CA 1
ATOM 3627 C C . THR B 1 86 ? 21.134 26.474 84.824 1.00 15.00 86 THR B C 1
ATOM 3628 O O . THR B 1 86 ? 21.592 27.450 84.240 1.00 13.09 86 THR B O 1
ATOM 3632 N N . VAL B 1 87 ? 21.478 25.235 84.497 1.00 13.61 87 VAL B N 1
ATOM 3633 C CA . VAL B 1 87 ? 22.387 25.004 83.364 1.00 15.72 87 VAL B CA 1
ATOM 3634 C C . VAL B 1 87 ? 21.812 25.556 82.059 1.00 14.10 87 VAL B C 1
ATOM 3635 O O . VAL B 1 87 ? 22.425 26.408 81.418 1.00 14.25 87 VAL B O 1
ATOM 3639 N N . ASP B 1 88 ? 20.619 25.093 81.688 1.00 14.61 88 ASP B N 1
ATOM 3640 C CA . ASP B 1 88 ? 20.040 25.417 80.382 1.00 14.80 88 ASP B CA 1
ATOM 3641 C C . ASP B 1 88 ? 19.705 26.896 80.240 1.00 15.46 88 ASP B C 1
ATOM 3642 O O . ASP B 1 88 ? 19.665 27.429 79.131 1.00 16.18 88 ASP B O 1
ATOM 3647 N N . SER B 1 89 ? 19.444 27.559 81.357 1.00 15.47 89 SER B N 1
ATOM 3648 C CA . SER B 1 89 ? 19.107 28.969 81.291 1.00 12.10 89 SER B CA 1
ATOM 3649 C C . SER B 1 89 ? 20.355 29.850 81.369 1.00 16.15 89 SER B C 1
ATOM 3650 O O . SER B 1 89 ? 20.254 31.075 81.355 1.00 16.91 89 SER B O 1
ATOM 3653 N N . ASN B 1 90 ? 21.536 29.233 81.426 1.00 16.71 90 ASN B N 1
ATOM 3654 C CA . ASN B 1 90 ? 22.782 30.003 81.480 1.00 15.23 90 ASN B CA 1
ATOM 3655 C C . ASN B 1 90 ? 23.837 29.601 80.453 1.00 16.94 90 ASN B C 1
ATOM 3656 O O . ASN B 1 90 ? 24.668 30.429 80.059 1.00 16.68 90 ASN B O 1
ATOM 3661 N N . LEU B 1 91 ? 23.796 28.344 80.013 1.00 15.37 91 LEU B N 1
ATOM 3662 C CA . LEU B 1 91 ? 24.846 27.770 79.169 1.00 17.22 91 LEU B CA 1
ATOM 3663 C C . LEU B 1 91 ? 24.265 26.974 78.007 1.00 18.57 91 LEU B C 1
ATOM 3664 O O . LEU B 1 91 ? 23.145 26.497 78.085 1.00 20.37 91 LEU B O 1
ATOM 3669 N N . GLY B 1 92 ? 25.045 26.800 76.946 1.00 21.30 92 GLY B N 1
ATOM 3670 C CA . GLY B 1 92 ? 24.622 25.948 75.846 1.00 22.92 92 GLY B CA 1
ATOM 3671 C C . GLY B 1 92 ? 23.979 26.748 74.731 1.00 20.02 92 GLY B C 1
ATOM 3672 O O . GLY B 1 92 ? 24.656 27.533 74.074 1.00 16.57 92 GLY B O 1
ATOM 3673 N N . ALA B 1 93 ? 22.679 26.556 74.526 1.00 18.59 93 ALA B N 1
ATOM 3674 C CA . ALA B 1 93 ? 21.966 27.259 73.460 1.00 21.17 93 ALA B CA 1
ATOM 3675 C C . ALA B 1 93 ? 22.094 28.772 73.618 1.00 20.73 93 ALA B C 1
ATOM 3676 O O . ALA B 1 93 ? 22.410 29.485 72.662 1.00 20.75 93 ALA B O 1
ATOM 3678 N N . ILE B 1 94 ? 21.869 29.254 74.837 1.00 18.15 94 ILE B N 1
ATOM 3679 C CA . ILE B 1 94 ? 21.913 30.683 75.087 1.00 19.19 94 ILE B CA 1
ATOM 3680 C C . ILE B 1 94 ? 23.327 31.222 74.874 1.00 18.50 94 ILE B C 1
ATOM 3681 O O . ILE B 1 94 ? 23.501 32.346 74.423 1.00 18.97 94 ILE B O 1
ATOM 3686 N N . GLY B 1 95 ? 24.338 30.411 75.169 1.00 19.38 95 GLY B N 1
ATOM 3687 C CA . GLY B 1 95 ? 25.708 30.814 74.916 1.00 20.14 95 GLY B CA 1
ATOM 3688 C C . GLY B 1 95 ? 26.032 30.865 73.432 1.00 20.11 95 GLY B C 1
ATOM 3689 O O . GLY B 1 95 ? 26.743 31.760 72.969 1.00 20.34 95 GLY B O 1
ATOM 3690 N N . ALA B 1 96 ? 25.530 29.890 72.681 1.00 20.65 96 ALA B N 1
ATOM 3691 C CA . ALA B 1 96 ? 25.736 29.865 71.241 1.00 19.28 96 ALA B CA 1
ATOM 3692 C C . ALA B 1 96 ? 25.173 31.128 70.610 1.00 22.66 96 ALA B C 1
ATOM 3693 O O . ALA B 1 96 ? 25.817 31.769 69.779 1.00 20.65 96 ALA B O 1
ATOM 3695 N N . ILE B 1 97 ? 23.970 31.494 71.027 1.00 21.24 97 ILE B N 1
ATOM 3696 C CA . ILE B 1 97 ? 23.315 32.676 70.487 1.00 19.75 97 ILE B CA 1
ATOM 3697 C C . ILE B 1 97 ? 24.066 33.942 70.930 1.00 24.06 97 ILE B C 1
ATOM 3698 O O . ILE B 1 97 ? 24.344 34.823 70.117 1.00 23.10 97 ILE B O 1
ATOM 3703 N N . THR B 1 98 ? 24.422 34.008 72.210 1.00 18.84 98 THR B N 1
ATOM 3704 C CA . THR B 1 98 ? 25.117 35.176 72.756 1.00 23.54 98 THR B CA 1
ATOM 3705 C C . THR B 1 98 ? 26.387 35.495 71.976 1.00 24.13 98 THR B C 1
ATOM 3706 O O . THR B 1 98 ? 26.655 36.652 71.662 1.00 24.02 98 THR B O 1
ATOM 3710 N N . LYS B 1 99 ? 27.146 34.458 71.636 1.00 22.53 99 LYS B N 1
ATOM 3711 C CA . LYS B 1 99 ? 28.418 34.611 70.938 1.00 25.61 99 LYS B CA 1
ATOM 3712 C C . LYS B 1 99 ? 28.303 34.738 69.417 1.00 27.36 99 LYS B C 1
ATOM 3713 O O . LYS B 1 99 ? 29.036 35.514 68.806 1.00 26.76 99 LYS B O 1
ATOM 3719 N N . TYR B 1 100 ? 27.410 33.970 68.796 1.00 26.03 100 TYR B N 1
ATOM 3720 C CA . TYR B 1 100 ? 27.384 33.919 67.334 1.00 23.04 100 TYR B CA 1
ATOM 3721 C C . TYR B 1 100 ? 26.126 34.531 66.748 1.00 24.72 100 TYR B C 1
ATOM 3722 O O . TYR B 1 100 ? 25.945 34.559 65.528 1.00 27.01 100 TYR B O 1
ATOM 3731 N N . GLY B 1 101 ? 25.252 35.016 67.614 1.00 23.25 101 GLY B N 1
ATOM 3732 C CA . GLY B 1 101 ? 23.992 35.550 67.153 1.00 22.73 101 GLY B CA 1
ATOM 3733 C C . GLY B 1 101 ? 24.111 36.981 66.669 1.00 29.70 101 GLY B C 1
ATOM 3734 O O . GLY B 1 101 ? 25.051 37.705 67.016 1.00 26.15 101 GLY B O 1
ATOM 3735 N N . SER B 1 102 ? 23.155 37.378 65.840 1.00 23.98 102 SER B N 1
ATOM 3736 C CA . SER B 1 102 ? 23.002 38.769 65.455 1.00 25.39 102 SER B CA 1
ATOM 3737 C C . SER B 1 102 ? 22.424 39.548 66.623 1.00 26.34 102 SER B C 1
ATOM 3738 O O . SER B 1 102 ? 21.927 38.956 67.586 1.00 23.88 102 SER B O 1
ATOM 3741 N N . GLU B 1 103 ? 22.476 40.872 66.537 1.00 23.02 103 GLU B N 1
ATOM 3742 C CA . GLU B 1 103 ? 21.857 41.717 67.544 1.00 24.08 103 GLU B CA 1
ATOM 3743 C C . GLU B 1 103 ? 20.389 41.364 67.783 1.00 21.81 103 GLU B C 1
ATOM 3744 O O . GLU B 1 103 ? 19.928 41.315 68.925 1.00 25.74 103 GLU B O 1
ATOM 3750 N N . GLU B 1 104 ? 19.656 41.123 66.704 1.00 23.63 104 GLU B N 1
ATOM 3751 C CA . GLU B 1 104 ? 18.238 40.777 66.806 1.00 25.31 104 GLU B CA 1
ATOM 3752 C C . GLU B 1 104 ? 18.004 39.438 67.522 1.00 21.50 104 GLU B C 1
ATOM 3753 O O . GLU B 1 104 ? 17.079 39.297 68.327 1.00 22.18 104 GLU B O 1
ATOM 3759 N N . GLN B 1 105 ? 18.835 38.451 67.212 1.00 24.03 105 GLN B N 1
ATOM 3760 C CA . GLN B 1 105 ? 18.689 37.122 67.805 1.00 23.72 105 GLN B CA 1
ATOM 3761 C C . GLN B 1 105 ? 18.998 37.139 69.308 1.00 21.96 105 GLN B C 1
ATOM 3762 O O . GLN B 1 105 ? 18.320 36.481 70.105 1.00 22.14 105 GLN B O 1
ATOM 3768 N N . ILE B 1 106 ? 20.015 37.905 69.684 1.00 20.48 106 ILE B N 1
ATOM 3769 C CA . ILE B 1 106 ? 20.429 38.014 71.085 1.00 24.61 106 ILE B CA 1
ATOM 3770 C C . ILE B 1 106 ? 19.351 38.682 71.932 1.00 25.85 106 ILE B C 1
ATOM 3771 O O . ILE B 1 106 ? 19.069 38.245 73.048 1.00 23.11 106 ILE B O 1
ATOM 3776 N N . LYS B 1 107 ? 18.722 39.718 71.385 1.00 24.46 107 LYS B N 1
ATOM 3777 C CA . LYS B 1 107 ? 17.658 40.421 72.087 1.00 25.46 107 LYS B CA 1
ATOM 3778 C C . LYS B 1 107 ? 16.448 39.525 72.296 1.00 24.64 107 LYS B C 1
ATOM 3779 O O . LYS B 1 107 ? 15.834 39.521 73.367 1.00 22.94 107 LYS B O 1
ATOM 3785 N N . LEU B 1 108 ? 16.093 38.783 71.253 1.00 21.77 108 LEU B N 1
ATOM 3786 C CA . LEU B 1 108 ? 14.976 37.859 71.331 1.00 22.91 108 LEU B CA 1
ATOM 3787 C C . LEU B 1 108 ? 15.231 36.834 72.432 1.00 20.12 108 LEU B C 1
ATOM 3788 O O . LEU B 1 108 ? 14.372 36.584 73.273 1.00 22.32 108 LEU B O 1
ATOM 3793 N N . ALA B 1 109 ? 16.429 36.259 72.421 1.00 23.17 109 ALA B N 1
ATOM 3794 C CA . ALA B 1 109 ? 16.782 35.213 73.373 1.00 21.51 109 ALA B CA 1
ATOM 3795 C C . ALA B 1 109 ? 16.940 35.774 74.780 1.00 18.57 109 ALA B C 1
ATOM 3796 O O . ALA B 1 109 ? 16.487 35.168 75.762 1.00 19.62 109 ALA B O 1
ATOM 3798 N N . ALA B 1 110 ? 17.572 36.939 74.878 1.00 19.84 110 ALA B N 1
ATOM 3799 C CA . ALA B 1 110 ? 17.796 37.569 76.177 1.00 22.56 110 ALA B CA 1
ATOM 3800 C C . ALA B 1 110 ? 16.486 37.945 76.847 1.00 22.04 110 ALA B C 1
ATOM 3801 O O . ALA B 1 110 ? 16.302 37.694 78.047 1.00 19.50 110 ALA B O 1
ATOM 3803 N N . ASP B 1 111 ? 15.575 38.552 76.090 1.00 18.67 111 ASP B N 1
ATOM 3804 C CA . ASP B 1 111 ? 14.276 38.908 76.650 1.00 21.61 111 ASP B CA 1
ATOM 3805 C C . ASP B 1 111 ? 13.543 37.682 77.198 1.00 20.68 111 ASP B C 1
ATOM 3806 O O . ASP B 1 111 ? 12.862 37.770 78.211 1.00 22.56 111 ASP B O 1
ATOM 3811 N N . LEU B 1 112 ? 13.664 36.544 76.526 1.00 18.71 112 LEU B N 1
ATOM 3812 C CA . LEU B 1 112 ? 12.938 35.357 76.968 1.00 18.12 112 LEU B CA 1
ATOM 3813 C C . LEU B 1 112 ? 13.561 34.755 78.238 1.00 16.47 112 LEU B C 1
ATOM 3814 O O . LEU B 1 112 ? 12.870 34.492 79.226 1.00 16.20 112 LEU B O 1
ATOM 3819 N N . VAL B 1 113 ? 14.868 34.540 78.195 1.00 16.09 113 VAL B N 1
ATOM 3820 C CA . VAL B 1 113 ? 15.591 33.976 79.328 1.00 19.10 113 VAL B CA 1
ATOM 3821 C C . VAL B 1 113 ? 15.446 34.855 80.576 1.00 15.84 113 VAL B C 1
ATOM 3822 O O . VAL B 1 113 ? 15.069 34.363 81.630 1.00 18.36 113 VAL B O 1
ATOM 3826 N N . LEU B 1 114 ? 15.709 36.156 80.449 1.00 18.45 114 LEU B N 1
ATOM 3827 C CA . LEU B 1 114 ? 15.602 37.052 81.611 1.00 20.21 114 LEU B CA 1
ATOM 3828 C C . LEU B 1 114 ? 14.167 37.141 82.127 1.00 19.98 114 LEU B C 1
ATOM 3829 O O . LEU B 1 114 ? 13.932 37.511 83.281 1.00 24.77 114 LEU B O 1
ATOM 3834 N N . ALA B 1 115 ? 13.201 36.781 81.290 1.00 18.27 115 ALA B N 1
ATOM 3835 C CA . ALA B 1 115 ? 11.817 36.700 81.744 1.00 19.31 115 ALA B CA 1
ATOM 3836 C C . ALA B 1 115 ? 11.482 35.334 82.354 1.00 18.56 115 ALA B C 1
ATOM 3837 O O . ALA B 1 115 ? 10.349 35.098 82.775 1.00 21.70 115 ALA B O 1
ATOM 3839 N N . GLY B 1 116 ? 12.452 34.429 82.395 1.00 20.85 116 GLY B N 1
ATOM 3840 C CA . GLY B 1 116 ? 12.235 33.145 83.049 1.00 19.35 116 GLY B CA 1
ATOM 3841 C C . GLY B 1 116 ? 12.134 31.938 82.127 1.00 19.35 116 GLY B C 1
ATOM 3842 O O . GLY B 1 116 ? 11.786 30.837 82.566 1.00 17.27 116 GLY B O 1
ATOM 3843 N N . ASP B 1 117 ? 12.443 32.121 80.849 1.00 15.49 117 ASP B N 1
ATOM 3844 C CA . ASP B 1 117 ? 12.400 30.985 79.923 1.00 17.25 117 ASP B CA 1
ATOM 3845 C C . ASP B 1 117 ? 13.669 30.140 80.012 1.00 17.40 117 ASP B C 1
ATOM 3846 O O . ASP B 1 117 ? 14.782 30.665 80.043 1.00 20.10 117 ASP B O 1
ATOM 3851 N N . LYS B 1 118 ? 13.492 28.828 80.057 1.00 17.29 118 LYS B N 1
ATOM 3852 C CA . LYS B 1 118 ? 14.613 27.899 79.920 1.00 19.25 118 LYS B CA 1
ATOM 3853 C C . LYS B 1 118 ? 14.669 27.382 78.488 1.00 16.96 118 LYS B C 1
ATOM 3854 O O . LYS B 1 118 ? 13.823 26.591 78.083 1.00 18.52 118 LYS B O 1
ATOM 3860 N N . PRO B 1 119 ? 15.648 27.844 77.704 1.00 14.07 119 PRO B N 1
ATOM 3861 C CA . PRO B 1 119 ? 15.723 27.432 76.295 1.00 17.78 119 PRO B CA 1
ATOM 3862 C C . PRO B 1 119 ? 15.903 25.927 76.128 1.00 20.83 119 PRO B C 1
ATOM 3863 O O . PRO B 1 119 ? 16.503 25.269 76.990 1.00 14.57 119 PRO B O 1
ATOM 3867 N N . ALA B 1 120 ? 15.355 25.399 75.036 1.00 15.87 120 ALA B N 1
ATOM 3868 C CA . ALA B 1 120 ? 15.566 24.009 74.650 1.00 15.24 120 ALA B CA 1
ATOM 3869 C C . ALA B 1 120 ? 16.539 23.948 73.497 1.00 19.43 120 ALA B C 1
ATOM 3870 O O . ALA B 1 120 ? 16.460 24.739 72.553 1.00 16.46 120 ALA B O 1
ATOM 3872 N N . ILE B 1 121 ? 17.469 23.010 73.566 1.00 15.93 121 ILE B N 1
ATOM 3873 C CA . ILE B 1 121 ? 18.353 22.797 72.441 1.00 14.38 121 ILE B CA 1
ATOM 3874 C C . ILE B 1 121 ? 17.971 21.458 71.812 1.00 18.22 121 ILE B C 1
ATOM 3875 O O . ILE B 1 121 ? 17.635 20.491 72.504 1.00 16.76 121 ILE B O 1
ATOM 3880 N N . CYS B 1 122 ? 17.979 21.425 70.488 1.00 15.40 122 CYS B N 1
ATOM 3881 C CA . CYS B 1 122 ? 17.316 20.364 69.756 1.00 14.56 122 CYS B CA 1
ATOM 3882 C C . CYS B 1 122 ? 18.273 19.771 68.734 1.00 16.23 122 CYS B C 1
ATOM 3883 O O . CYS B 1 122 ? 18.376 20.251 67.595 1.00 16.92 122 CYS B O 1
ATOM 3886 N N . ILE B 1 123 ? 18.996 18.739 69.164 1.00 15.05 123 ILE B N 1
ATOM 3887 C CA . ILE B 1 123 ? 20.039 18.129 68.350 1.00 13.33 123 ILE B CA 1
ATOM 3888 C C . ILE B 1 123 ? 19.802 16.643 68.117 1.00 16.16 123 ILE B C 1
ATOM 3889 O O . ILE B 1 123 ? 19.757 16.187 66.973 1.00 14.61 123 ILE B O 1
ATOM 3894 N N . SER B 1 124 ? 19.653 15.897 69.212 1.00 11.64 124 SER B N 1
ATOM 3895 C CA . SER B 1 124 ? 19.538 14.438 69.161 1.00 14.42 124 SER B CA 1
ATOM 3896 C C . SER B 1 124 ? 18.252 13.922 68.528 1.00 14.37 124 SER B C 1
ATOM 3897 O O . SER B 1 124 ? 17.181 14.515 68.692 1.00 13.77 124 SER B O 1
ATOM 3900 N N . GLU B 1 125 ? 18.376 12.800 67.814 1.00 15.58 125 GLU B N 1
ATOM 3901 C CA . GLU B 1 125 ? 17.250 12.135 67.161 1.00 15.51 125 GLU B CA 1
ATOM 3902 C C . GLU B 1 125 ? 17.236 10.647 67.491 1.00 16.53 125 GLU B C 1
ATOM 3903 O O . GLU B 1 125 ? 18.288 10.075 67.801 1.00 14.40 125 GLU B O 1
ATOM 3909 N N . PRO B 1 126 ? 16.053 10.009 67.404 1.00 17.56 126 PRO B N 1
ATOM 3910 C CA . PRO B 1 126 ? 15.958 8.573 67.681 1.00 16.97 126 PRO B CA 1
ATOM 3911 C C . PRO B 1 126 ? 17.059 7.758 67.002 1.00 17.97 126 PRO B C 1
ATOM 3912 O O . PRO B 1 126 ? 17.594 6.860 67.647 1.00 19.91 126 PRO B O 1
ATOM 3916 N N . ASN B 1 127 ? 17.424 8.091 65.761 1.00 14.29 127 ASN B N 1
ATOM 3917 C CA . ASN B 1 127 ? 18.475 7.342 65.058 1.00 18.04 127 ASN B CA 1
ATOM 3918 C C . ASN B 1 127 ? 19.781 8.092 64.860 1.00 21.86 127 ASN B C 1
ATOM 3919 O O . ASN B 1 127 ? 20.611 7.683 64.050 1.00 24.06 127 ASN B O 1
ATOM 3924 N N . ALA B 1 128 ? 19.977 9.181 65.594 1.00 19.79 128 ALA B N 1
ATOM 3925 C CA . ALA B 1 128 ? 21.228 9.928 65.494 1.00 18.06 128 ALA B CA 1
ATOM 3926 C C . ALA B 1 128 ? 21.532 10.578 66.830 1.00 19.33 128 ALA B C 1
ATOM 3927 O O . ALA B 1 128 ? 21.020 11.654 67.137 1.00 19.12 128 ALA B O 1
ATOM 3929 N N . GLY B 1 129 ? 22.354 9.903 67.626 1.00 17.34 129 GLY B N 1
ATOM 3930 C CA . GLY B 1 129 ? 22.727 10.386 68.940 1.00 20.20 129 GLY B CA 1
ATOM 3931 C C . GLY B 1 129 ? 24.202 10.720 68.951 1.00 17.54 129 GLY B C 1
ATOM 3932 O O . GLY B 1 129 ? 24.598 11.874 68.739 1.00 17.09 129 GLY B O 1
ATOM 3933 N N . SER B 1 130 ? 25.029 9.703 69.171 1.00 15.77 130 SER B N 1
ATOM 3934 C CA . SER B 1 130 ? 26.467 9.929 69.219 1.00 17.78 130 SER B CA 1
ATOM 3935 C C . SER B 1 130 ? 26.951 10.377 67.846 1.00 18.85 130 SER B C 1
ATOM 3936 O O . SER B 1 130 ? 27.842 11.213 67.727 1.00 15.06 130 SER B O 1
ATOM 3939 N N . ALA B 1 131 ? 26.353 9.822 66.802 1.00 17.52 131 ALA B N 1
ATOM 3940 C CA . ALA B 1 131 ? 26.702 10.238 65.449 1.00 16.34 131 ALA B CA 1
ATOM 3941 C C . ALA B 1 131 ? 25.822 11.423 65.053 1.00 23.72 131 ALA B C 1
ATOM 3942 O O . ALA B 1 131 ? 25.018 11.320 64.134 1.00 20.03 131 ALA B O 1
ATOM 3944 N N . ALA B 1 132 ? 25.970 12.542 65.759 1.00 23.03 132 ALA B N 1
ATOM 3945 C CA . ALA B 1 132 ? 25.072 13.677 65.561 1.00 27.72 132 ALA B CA 1
ATOM 3946 C C . ALA B 1 132 ? 25.094 14.137 64.112 1.00 28.73 132 ALA B C 1
ATOM 3947 O O . ALA B 1 132 ? 24.117 14.684 63.609 1.00 30.44 132 ALA B O 1
ATOM 3949 N N . SER B 1 133 ? 26.199 13.875 63.425 1.00 29.95 133 SER B N 1
ATOM 3950 C CA . SER B 1 133 ? 26.351 14.339 62.053 1.00 34.08 133 SER B CA 1
ATOM 3951 C C . SER B 1 133 ? 25.515 13.534 61.058 1.00 42.13 133 SER B C 1
ATOM 3952 O O . SER B 1 133 ? 25.499 13.843 59.867 1.00 42.74 133 SER B O 1
ATOM 3955 N N . GLU B 1 134 ? 24.827 12.503 61.544 1.00 31.75 134 GLU B N 1
ATOM 3956 C CA . GLU B 1 134 ? 23.959 11.687 60.700 1.00 29.87 134 GLU B CA 1
ATOM 3957 C C . GLU B 1 134 ? 22.504 12.077 60.838 1.00 28.69 134 GLU B C 1
ATOM 3958 O O . GLU B 1 134 ? 21.623 11.346 60.385 1.00 27.98 134 GLU B O 1
ATOM 3964 N N . MET B 1 135 ? 22.245 13.210 61.485 1.00 29.18 135 MET B N 1
ATOM 3965 C CA . MET B 1 135 ? 20.874 13.621 61.748 1.00 25.52 135 MET B CA 1
ATOM 3966 C C . MET B 1 135 ? 20.110 13.733 60.435 1.00 23.93 135 MET B C 1
ATOM 3967 O O . MET B 1 135 ? 20.674 14.098 59.404 1.00 28.06 135 MET B O 1
ATOM 3972 N N . THR B 1 136 ? 18.833 13.385 60.476 1.00 24.50 136 THR B N 1
ATOM 3973 C CA . THR B 1 136 ? 18.009 13.447 59.286 1.00 26.41 136 THR B CA 1
ATOM 3974 C C . THR B 1 136 ? 17.083 14.663 59.276 1.00 27.00 136 THR B C 1
ATOM 3975 O O . THR B 1 136 ? 16.392 14.895 58.285 1.00 26.19 136 THR B O 1
ATOM 3979 N N . THR B 1 137 ? 17.052 15.428 60.369 1.00 21.71 137 THR B N 1
ATOM 3980 C CA . THR B 1 137 ? 16.258 16.659 60.372 1.00 18.06 137 THR B CA 1
ATOM 3981 C C . THR B 1 137 ? 16.853 17.578 59.331 1.00 18.77 137 THR B C 1
ATOM 3982 O O . THR B 1 137 ? 18.064 17.802 59.310 1.00 15.92 137 THR B O 1
ATOM 3986 N N . ARG B 1 138 ? 15.974 18.114 58.487 1.00 18.09 138 ARG B N 1
ATOM 3987 C CA . ARG B 1 138 ? 16.347 18.761 57.241 1.00 20.82 138 ARG B CA 1
ATOM 3988 C C . ARG B 1 138 ? 15.860 20.211 57.217 1.00 19.94 138 ARG B C 1
ATOM 3989 O O . ARG B 1 138 ? 14.729 20.487 57.626 1.00 19.53 138 ARG B O 1
ATOM 3997 N N . ALA B 1 139 ? 16.708 21.130 56.758 1.00 18.31 139 ALA B N 1
ATOM 3998 C CA . ALA B 1 139 ? 16.280 22.508 56.516 1.00 20.76 139 ALA B CA 1
ATOM 3999 C C . ALA B 1 139 ? 16.487 22.875 55.045 1.00 20.88 139 ALA B C 1
ATOM 4000 O O . ALA B 1 139 ? 17.623 23.019 54.589 1.00 20.72 139 ALA B O 1
ATOM 4002 N N . ASP B 1 140 ? 15.392 23.011 54.302 1.00 20.76 140 ASP B N 1
ATOM 4003 C CA . ASP B 1 140 ? 15.500 23.318 52.876 1.00 22.37 140 ASP B CA 1
ATOM 4004 C C . ASP B 1 140 ? 15.234 24.786 52.598 1.00 21.11 140 ASP B C 1
ATOM 4005 O O . ASP B 1 140 ? 14.181 25.321 52.972 1.00 20.08 140 ASP B O 1
ATOM 4010 N N . LYS B 1 141 ? 16.199 25.418 51.940 1.00 21.12 141 LYS B N 1
ATOM 4011 C CA . LYS B 1 141 ? 16.092 26.819 51.564 1.00 23.79 141 LYS B CA 1
ATOM 4012 C C . LYS B 1 141 ? 14.915 27.023 50.637 1.00 22.91 141 LYS B C 1
ATOM 4013 O O . LYS B 1 141 ? 14.719 26.265 49.690 1.00 19.84 141 LYS B O 1
ATOM 4019 N N . ASN B 1 142 ? 14.118 28.039 50.940 1.00 24.58 142 ASN B N 1
ATOM 4020 C CA . ASN B 1 142 ? 12.998 28.433 50.102 1.00 22.25 142 ASN B CA 1
ATOM 4021 C C . ASN B 1 142 ? 12.881 29.954 50.163 1.00 25.39 142 ASN B C 1
ATOM 4022 O O . ASN B 1 142 ? 12.276 30.500 51.087 1.00 23.35 142 ASN B O 1
ATOM 4027 N N . GLY B 1 143 ? 13.484 30.628 49.190 1.00 24.87 143 GLY B N 1
ATOM 4028 C CA . GLY B 1 143 ? 13.527 32.080 49.193 1.00 25.19 143 GLY B CA 1
ATOM 4029 C C . GLY B 1 143 ? 14.382 32.589 50.340 1.00 23.48 143 GLY B C 1
ATOM 4030 O O . GLY B 1 143 ? 15.549 32.224 50.463 1.00 22.34 143 GLY B O 1
ATOM 4031 N N . ASP B 1 144 ? 13.799 33.431 51.184 1.00 19.34 144 ASP B N 1
ATOM 4032 C CA . ASP B 1 144 ? 14.502 33.959 52.350 1.00 22.90 144 ASP B CA 1
ATOM 4033 C C . ASP B 1 144 ? 14.165 33.163 53.608 1.00 20.36 144 ASP B C 1
ATOM 4034 O O . ASP B 1 144 ? 14.440 33.609 54.716 1.00 20.35 144 ASP B O 1
ATOM 4039 N N . HIS B 1 145 ? 13.532 32.006 53.431 1.00 22.86 145 HIS B N 1
ATOM 4040 C CA . HIS B 1 145 ? 13.195 31.138 54.558 1.00 20.93 145 HIS B CA 1
ATOM 4041 C C . HIS B 1 145 ? 13.881 29.786 54.423 1.00 22.56 145 HIS B C 1
ATOM 4042 O O . HIS B 1 145 ? 14.463 29.477 53.381 1.00 21.88 145 HIS B O 1
ATOM 4049 N N . TYR B 1 146 ? 13.828 29.007 55.502 1.00 19.22 146 TYR B N 1
ATOM 4050 C CA . TYR B 1 146 ? 14.189 27.590 55.476 1.00 19.94 146 TYR B CA 1
ATOM 4051 C C . TYR B 1 146 ? 13.002 26.784 55.967 1.00 18.85 146 TYR B C 1
ATOM 4052 O O . TYR B 1 146 ? 12.343 27.149 56.944 1.00 20.26 146 TYR B O 1
ATOM 4061 N N . ILE B 1 147 ? 12.705 25.689 55.279 1.00 19.68 147 ILE B N 1
ATOM 4062 C CA . ILE B 1 147 ? 11.591 24.856 55.681 1.00 18.14 147 ILE B CA 1
ATOM 4063 C C . ILE B 1 147 ? 12.134 23.602 56.365 1.00 21.34 147 ILE B C 1
ATOM 4064 O O . ILE B 1 147 ? 12.909 22.856 55.765 1.00 20.08 147 ILE B O 1
ATOM 4069 N N . LEU B 1 148 ? 11.728 23.388 57.614 1.00 20.37 148 LEU B N 1
ATOM 4070 C CA . LEU B 1 148 ? 12.293 22.322 58.449 1.00 18.98 148 LEU B CA 1
ATOM 4071 C C . LEU B 1 148 ? 11.366 21.124 58.534 1.00 19.31 148 LEU B C 1
ATOM 4072 O O . LEU B 1 148 ? 10.158 21.264 58.721 1.00 17.35 148 LEU B O 1
ATOM 4077 N N . ASN B 1 149 ? 11.944 19.942 58.364 1.00 17.86 149 ASN B N 1
ATOM 4078 C CA . ASN B 1 149 ? 11.221 18.694 58.545 1.00 18.19 149 ASN B CA 1
ATOM 4079 C C . ASN B 1 149 ? 12.085 17.698 59.302 1.00 14.48 149 ASN B C 1
ATOM 4080 O O . ASN B 1 149 ? 13.264 17.511 58.991 1.00 15.61 149 ASN B O 1
ATOM 4085 N N . GLY B 1 150 ? 11.505 17.047 60.294 1.00 16.20 150 GLY B N 1
ATOM 4086 C CA . GLY B 1 150 ? 12.277 16.080 61.048 1.00 18.74 150 GLY B CA 1
ATOM 4087 C C . GLY B 1 150 ? 11.712 15.819 62.421 1.00 16.14 150 GLY B C 1
ATOM 4088 O O . GLY B 1 150 ? 10.571 16.171 62.729 1.00 18.89 150 GLY B O 1
ATOM 4089 N N . GLU B 1 151 ? 12.527 15.189 63.257 1.00 17.29 151 GLU B N 1
ATOM 4090 C CA . GLU B 1 151 ? 12.090 14.792 64.581 1.00 18.92 151 GLU B CA 1
ATOM 4091 C C . GLU B 1 151 ? 13.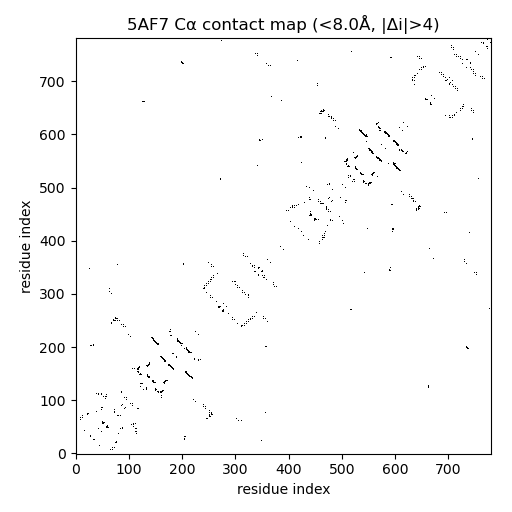295 14.758 65.502 1.00 14.25 151 GLU B C 1
ATOM 4092 O O . GLU B 1 151 ? 14.338 14.218 65.143 1.00 14.57 151 GLU B O 1
ATOM 4098 N N . LYS B 1 152 ? 13.146 15.356 66.672 1.00 15.95 152 LYS B N 1
ATOM 4099 C CA . LYS B 1 152 ? 14.157 15.252 67.725 1.00 13.96 152 LYS B CA 1
ATOM 4100 C C . LYS B 1 152 ? 13.555 14.475 68.879 1.00 12.94 152 LYS B C 1
ATOM 4101 O O . LYS B 1 152 ? 12.343 14.262 68.897 1.00 16.06 152 LYS B O 1
ATOM 4107 N N . TYR B 1 153 ? 14.380 14.053 69.841 1.00 12.91 153 TYR B N 1
ATOM 4108 C CA . TYR B 1 153 ? 13.834 13.458 71.063 1.00 15.14 153 TYR B CA 1
ATOM 4109 C C . TYR B 1 153 ? 14.750 13.679 72.261 1.00 14.77 153 TYR B C 1
ATOM 4110 O O . TYR B 1 153 ? 15.859 14.198 72.114 1.00 13.16 153 TYR B O 1
ATOM 4119 N N . TRP B 1 154 ? 14.266 13.285 73.441 1.00 12.84 154 TRP B N 1
ATOM 4120 C CA . TRP B 1 154 ? 14.907 13.621 74.705 1.00 14.78 154 TRP B CA 1
ATOM 4121 C C . TRP B 1 154 ? 15.201 15.111 74.797 1.00 13.73 154 TRP B C 1
ATOM 4122 O O . TRP B 1 154 ? 16.229 15.517 75.328 1.00 14.94 154 TRP B O 1
ATOM 4133 N N . ILE B 1 155 ? 14.276 15.922 74.300 1.00 14.11 155 ILE B N 1
ATOM 4134 C CA . ILE B 1 155 ? 14.420 17.374 74.357 1.00 13.65 155 ILE B CA 1
ATOM 4135 C C . ILE B 1 155 ? 14.024 17.893 75.746 1.00 14.63 155 ILE B C 1
ATOM 4136 O O . ILE B 1 155 ? 12.849 17.888 76.119 1.00 13.19 155 ILE B O 1
ATOM 4141 N N . THR B 1 156 ? 15.022 18.343 76.499 1.00 13.88 156 THR B N 1
ATOM 4142 C CA . THR B 1 156 ? 14.817 18.805 77.862 1.00 13.85 156 THR B CA 1
ATOM 4143 C C . THR B 1 156 ? 14.057 20.136 77.878 1.00 12.66 156 THR B C 1
ATOM 4144 O O . THR B 1 156 ? 14.554 21.145 77.385 1.00 15.19 156 THR B O 1
ATOM 4148 N N . GLY B 1 157 ? 12.847 20.120 78.427 1.00 14.07 157 GLY B N 1
ATOM 4149 C CA . GLY B 1 157 ? 11.984 21.287 78.406 1.00 15.51 157 GLY B CA 1
ATOM 4150 C C . GLY B 1 157 ? 10.866 21.212 77.371 1.00 14.11 157 GLY B C 1
ATOM 4151 O O . GLY B 1 157 ? 10.122 22.174 77.191 1.00 14.82 157 GLY B O 1
ATOM 4152 N N . GLY B 1 158 ? 10.739 20.069 76.703 1.00 16.00 158 GLY B N 1
ATOM 4153 C CA . GLY B 1 158 ? 9.696 19.883 75.707 1.00 18.00 158 GLY B CA 1
ATOM 4154 C C . GLY B 1 158 ? 8.340 20.177 76.308 1.00 12.37 158 GLY B C 1
ATOM 4155 O O . GLY B 1 158 ? 7.948 19.568 77.310 1.00 16.80 158 GLY B O 1
ATOM 4156 N N . GLY B 1 159 ? 7.654 21.160 75.735 1.00 17.73 159 GLY B N 1
ATOM 4157 C CA . GLY B 1 159 ? 6.343 21.555 76.210 1.00 18.66 159 GLY B CA 1
ATOM 4158 C C . GLY B 1 159 ? 6.343 22.681 77.230 1.00 22.92 159 GLY B C 1
ATOM 4159 O O . GLY B 1 159 ? 5.285 23.208 77.560 1.00 22.28 159 GLY B O 1
ATOM 4160 N N . VAL B 1 160 ? 7.511 23.049 77.750 1.00 15.82 160 VAL B N 1
ATOM 4161 C CA . VAL B 1 160 ? 7.560 24.156 78.700 1.00 16.83 160 VAL B CA 1
ATOM 4162 C C . VAL B 1 160 ? 8.533 25.244 78.234 1.00 15.84 160 VAL B C 1
ATOM 4163 O O . VAL B 1 160 ? 8.311 26.429 78.494 1.00 18.91 160 VAL B O 1
ATOM 4167 N N . SER B 1 161 ? 9.582 24.849 77.519 1.00 16.08 161 SER B N 1
ATOM 4168 C CA . SER B 1 161 ? 10.517 25.806 76.934 1.00 15.71 161 SER B CA 1
ATOM 4169 C C . SER B 1 161 ? 9.829 26.606 75.848 1.00 19.51 161 SER B C 1
ATOM 4170 O O . SER B 1 161 ? 8.999 26.069 75.112 1.00 18.17 161 SER B O 1
ATOM 4173 N N . LYS B 1 162 ? 10.206 27.875 75.725 1.00 15.83 162 LYS B N 1
ATOM 4174 C CA . LYS B 1 162 ? 9.662 28.718 74.670 1.00 21.22 162 LYS B CA 1
ATOM 4175 C C . LYS B 1 162 ? 10.686 28.876 73.565 1.00 16.74 162 LYS B C 1
ATOM 4176 O O . LYS B 1 162 ? 10.404 28.555 72.424 1.00 17.82 162 LYS B O 1
ATOM 4182 N N . LEU B 1 163 ? 11.882 29.346 73.913 1.00 17.76 163 LEU B N 1
ATOM 4183 C CA . LEU B 1 163 ? 12.977 29.468 72.958 1.00 17.26 163 LEU B CA 1
ATOM 4184 C C . LEU B 1 163 ? 13.539 28.104 72.574 1.00 17.40 163 LEU B C 1
ATOM 4185 O O . LEU B 1 163 ? 13.916 27.324 73.442 1.00 17.16 163 LEU B O 1
ATOM 4190 N N . HIS B 1 164 ? 13.606 27.816 71.276 1.00 17.23 164 HIS B N 1
ATOM 4191 C CA . HIS B 1 164 ? 14.226 26.579 70.802 1.00 16.31 164 HIS B CA 1
ATOM 4192 C C . HIS B 1 164 ? 15.361 26.866 69.845 1.00 16.86 164 HIS B C 1
ATOM 4193 O O . HIS B 1 164 ? 15.260 27.760 69.007 1.00 18.25 164 HIS B O 1
ATOM 4200 N N . LEU B 1 165 ? 16.440 26.105 69.966 1.00 13.17 165 LEU B N 1
ATOM 4201 C CA . LEU B 1 165 ? 17.528 26.181 69.007 1.00 14.61 165 LEU B CA 1
ATOM 4202 C C . LEU B 1 165 ? 17.642 24.807 68.347 1.00 20.69 165 LEU B C 1
ATOM 4203 O O . LEU B 1 165 ? 18.005 23.818 68.996 1.00 16.59 165 LEU B O 1
ATOM 4208 N N . ILE B 1 166 ? 17.283 24.746 67.070 1.00 17.73 166 ILE B N 1
ATOM 4209 C CA . ILE B 1 166 ? 17.143 23.473 66.369 1.00 17.40 166 ILE B CA 1
ATOM 4210 C C . ILE B 1 166 ? 18.254 23.271 65.359 1.00 20.31 166 ILE B C 1
ATOM 4211 O O . ILE B 1 166 ? 18.476 24.120 64.491 1.00 17.14 166 ILE B O 1
ATOM 4216 N N . PHE B 1 167 ? 18.937 22.134 65.458 1.00 15.13 167 PHE B N 1
ATOM 4217 C CA . PHE B 1 167 ? 19.992 21.804 64.518 1.00 16.54 167 PHE B CA 1
ATOM 4218 C C . PHE B 1 167 ? 19.448 20.937 63.397 1.00 19.43 167 PHE B C 1
ATOM 4219 O O . PHE B 1 167 ? 18.742 19.961 63.634 1.00 20.27 167 PHE B O 1
ATOM 4227 N N . ALA B 1 168 ? 19.766 21.311 62.168 1.00 16.59 168 ALA B N 1
ATOM 4228 C CA . ALA B 1 168 ? 19.242 20.607 61.020 1.00 14.68 168 ALA B CA 1
ATOM 4229 C C . ALA B 1 168 ? 20.277 20.579 59.915 1.00 18.35 168 ALA B C 1
ATOM 4230 O O . ALA B 1 168 ? 21.159 21.431 59.861 1.00 20.71 168 ALA B O 1
ATOM 4232 N N . ARG B 1 169 ? 20.186 19.581 59.045 1.00 20.61 169 ARG B N 1
ATOM 4233 C CA . ARG B 1 169 ? 21.054 19.537 57.878 1.00 21.39 169 ARG B CA 1
ATOM 4234 C C . ARG B 1 169 ? 20.461 20.488 56.844 1.00 17.08 169 ARG B C 1
ATOM 4235 O O . ARG B 1 169 ? 19.302 20.345 56.482 1.00 20.99 169 ARG B O 1
ATOM 4243 N N . VAL B 1 170 ? 21.257 21.449 56.388 1.00 20.74 170 VAL B N 1
ATOM 4244 C CA . VAL B 1 170 ? 20.789 22.512 55.497 1.00 22.28 170 VAL B CA 1
ATOM 4245 C C . VAL B 1 170 ? 21.013 22.168 54.021 1.00 24.07 170 VAL B C 1
ATOM 4246 O O . VAL B 1 170 ? 22.134 21.828 53.614 1.00 25.18 170 VAL B O 1
ATOM 4250 N N . PHE B 1 171 ? 19.950 22.271 53.223 1.00 26.48 171 PHE B N 1
ATOM 4251 C CA . PHE B 1 171 ? 20.037 22.049 51.778 1.00 27.36 171 PHE B CA 1
ATOM 4252 C C . PHE B 1 171 ? 19.601 23.281 50.980 1.00 30.17 171 PHE B C 1
ATOM 4253 O O . PHE B 1 171 ? 18.595 23.914 51.298 1.00 26.49 171 PHE B O 1
ATOM 4261 N N . ASP B 1 172 ? 20.368 23.610 49.947 1.00 27.69 172 ASP B N 1
ATOM 4262 C CA . ASP B 1 172 ? 20.023 24.676 49.013 1.00 27.82 172 ASP B CA 1
ATOM 4263 C C . ASP B 1 172 ? 19.875 24.062 47.628 1.00 31.21 172 ASP B C 1
ATOM 4264 O O . ASP B 1 172 ? 20.870 23.675 47.019 1.00 34.77 172 ASP B O 1
ATOM 4269 N N . ASP B 1 173 ? 18.643 23.957 47.143 1.00 33.30 173 ASP B N 1
ATOM 4270 C CA . ASP B 1 173 ? 18.380 23.339 45.841 1.00 37.82 173 ASP B CA 1
ATOM 4271 C C . ASP B 1 173 ? 18.840 21.880 45.809 1.00 42.53 173 ASP B C 1
ATOM 4272 O O . ASP B 1 173 ? 19.404 21.424 44.814 1.00 36.35 173 ASP B O 1
ATOM 4277 N N . GLY B 1 174 ? 18.615 21.159 46.905 1.00 41.27 174 GLY B N 1
ATOM 4278 C CA . GLY B 1 174 ? 19.006 19.761 46.997 1.00 31.75 174 GLY B CA 1
ATOM 4279 C C . GLY B 1 174 ? 20.445 19.544 47.428 1.00 36.19 174 GLY B C 1
ATOM 4280 O O . GLY B 1 174 ? 20.821 18.436 47.807 1.00 36.77 174 GLY B O 1
ATOM 4281 N N . VAL B 1 175 ? 21.246 20.604 47.379 1.00 29.87 175 VAL B N 1
ATOM 4282 C CA . VAL B 1 175 ? 22.665 20.518 47.697 1.00 34.40 175 VAL B CA 1
ATOM 4283 C C . VAL B 1 175 ? 22.951 20.796 49.170 1.00 35.97 175 VAL B C 1
ATOM 4284 O O . VAL B 1 175 ? 22.685 21.891 49.671 1.00 28.26 175 VAL B O 1
ATOM 4288 N N . GLU B 1 176 ? 23.516 19.807 49.855 1.00 33.38 176 GLU B N 1
ATOM 4289 C CA . GLU B 1 176 ? 23.794 19.936 51.279 1.00 34.16 176 GLU B CA 1
ATOM 4290 C C . GLU B 1 176 ? 24.865 20.992 51.559 1.00 26.79 176 GLU B C 1
ATOM 4291 O O . GLU B 1 176 ? 25.914 21.011 50.922 1.00 29.90 176 GLU B O 1
ATOM 4297 N N . GLN B 1 177 ? 24.591 21.858 52.528 1.00 26.70 177 GLN B N 1
ATOM 4298 C CA . GLN B 1 177 ? 25.475 22.969 52.858 1.00 26.45 177 GLN B CA 1
ATOM 4299 C C . GLN B 1 177 ? 26.244 22.716 54.154 1.00 33.20 177 GLN B C 1
ATOM 4300 O O . GLN B 1 177 ? 27.278 23.331 54.402 1.00 32.95 177 GLN B O 1
ATOM 4306 N N . GLY B 1 178 ? 25.721 21.820 54.982 1.00 30.20 178 GLY B N 1
ATOM 4307 C CA . GLY B 1 178 ? 26.284 21.572 56.297 1.00 26.03 178 GLY B CA 1
ATOM 4308 C C . GLY B 1 178 ? 25.160 21.519 57.315 1.00 25.81 178 GLY B C 1
ATOM 4309 O O . GLY B 1 178 ? 23.993 21.464 56.943 1.00 27.78 178 GLY B O 1
ATOM 4310 N N . ILE B 1 179 ? 25.514 21.521 58.594 1.00 24.26 179 ILE B N 1
ATOM 4311 C CA . ILE B 1 179 ? 24.533 21.566 59.668 1.00 23.27 179 ILE B CA 1
ATOM 4312 C C . ILE B 1 179 ? 24.406 23.001 60.173 1.00 22.56 179 ILE B C 1
ATOM 4313 O O . ILE B 1 179 ? 25.412 23.654 60.446 1.00 24.25 179 ILE B O 1
ATOM 4318 N N . GLY B 1 180 ? 23.171 23.485 60.288 1.00 21.56 180 GLY B N 1
ATOM 4319 C CA . GLY B 1 180 ? 22.918 24.825 60.783 1.00 22.01 180 GLY B CA 1
ATOM 4320 C C . GLY B 1 180 ? 21.964 24.868 61.965 1.00 19.00 180 GLY B C 1
ATOM 4321 O O . GLY B 1 180 ? 21.245 23.909 62.229 1.00 20.31 180 GLY B O 1
ATOM 4322 N N . ALA B 1 181 ? 21.963 25.989 62.680 1.00 19.55 181 ALA B N 1
ATOM 4323 C CA . ALA B 1 181 ? 21.114 26.156 63.853 1.00 18.80 181 ALA B CA 1
ATOM 4324 C C . ALA B 1 181 ? 20.035 27.220 63.617 1.00 18.92 181 ALA B C 1
ATOM 4325 O O . ALA B 1 181 ? 20.322 28.306 63.110 1.00 18.22 181 ALA B O 1
ATOM 4327 N N . PHE B 1 182 ? 18.801 26.892 63.993 1.00 17.30 182 PHE B N 1
ATOM 4328 C CA . PHE B 1 182 ? 17.645 27.726 63.699 1.00 18.46 182 PHE B CA 1
ATOM 4329 C C . PHE B 1 182 ? 16.896 28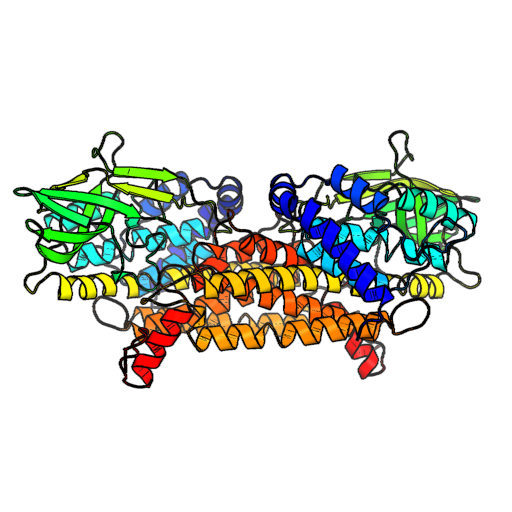.074 64.967 1.00 18.12 182 PHE B C 1
ATOM 4330 O O . PHE B 1 182 ? 16.579 27.199 65.773 1.00 17.60 182 PHE B O 1
ATOM 4338 N N . ILE B 1 183 ? 16.598 29.357 65.129 1.00 19.47 183 ILE B N 1
ATOM 4339 C CA . ILE B 1 183 ? 15.875 29.835 66.293 1.00 15.02 183 ILE B CA 1
ATOM 4340 C C . ILE B 1 183 ? 14.371 29.889 66.052 1.00 19.72 183 ILE B C 1
ATOM 4341 O O . ILE B 1 183 ? 13.906 30.385 65.020 1.00 18.28 183 ILE B O 1
ATOM 4346 N N . THR B 1 184 ? 13.613 29.366 67.008 1.00 17.38 184 THR B N 1
ATOM 4347 C CA . THR B 1 184 ? 12.169 29.519 66.989 1.00 20.51 184 THR B CA 1
ATOM 4348 C C . THR B 1 184 ? 11.643 29.663 68.419 1.00 21.95 184 THR B C 1
ATOM 4349 O O . THR B 1 184 ? 12.330 29.310 69.379 1.00 20.70 184 THR B O 1
ATOM 4353 N N . VAL B 1 185 ? 10.435 30.208 68.545 1.00 20.95 185 VAL B N 1
ATOM 4354 C CA . VAL B 1 185 ? 9.797 30.448 69.837 1.00 19.16 185 VAL B CA 1
ATOM 4355 C C . VAL B 1 185 ? 8.410 29.804 69.871 1.00 21.42 185 VAL B C 1
ATOM 4356 O O . VAL B 1 185 ? 7.528 30.160 69.097 1.00 20.22 185 VAL B O 1
ATOM 4360 N N . LEU B 1 186 ? 8.226 28.849 70.771 1.00 19.78 186 LEU B N 1
ATOM 4361 C CA . LEU B 1 186 ? 6.944 28.173 70.920 1.00 22.35 186 LEU B CA 1
ATOM 4362 C C . LEU B 1 186 ? 6.032 28.927 71.882 1.00 27.13 186 LEU B C 1
ATOM 4363 O O . LEU B 1 186 ? 6.409 29.195 73.021 1.00 25.03 186 LEU B O 1
ATOM 4368 N N . ASP B 1 187 ? 4.832 29.268 71.425 1.00 29.72 187 ASP B N 1
ATOM 4369 C CA . ASP B 1 187 ? 3.805 29.793 72.318 1.00 37.83 187 ASP B CA 1
ATOM 4370 C C . ASP B 1 187 ? 2.479 29.091 72.027 1.00 42.16 187 ASP B C 1
ATOM 4371 O O . ASP B 1 187 ? 2.448 28.083 71.321 1.00 37.36 187 ASP B O 1
ATOM 4376 N N . ASP B 1 188 ? 1.386 29.620 72.565 1.00 53.41 188 ASP B N 1
ATOM 4377 C CA . ASP B 1 188 ? 0.080 28.996 72.377 1.00 57.54 188 ASP B CA 1
ATOM 4378 C C . ASP B 1 188 ? -0.436 29.181 70.948 1.00 53.93 188 ASP B C 1
ATOM 4379 O O . ASP B 1 188 ? -1.162 28.334 70.426 1.00 57.00 188 ASP B O 1
ATOM 4384 N N . HIS B 1 189 ? -0.051 30.288 70.322 1.00 55.80 189 HIS B N 1
ATOM 4385 C CA . HIS B 1 189 ? -0.455 30.578 68.952 1.00 60.77 189 HIS B CA 1
ATOM 4386 C C . HIS B 1 189 ? 0.212 29.603 67.975 1.00 59.31 189 HIS B C 1
ATOM 4387 O O . HIS B 1 189 ? -0.465 28.832 67.298 1.00 60.89 189 HIS B O 1
ATOM 4394 N N . GLY B 1 190 ? 1.541 29.642 67.910 1.00 47.93 190 GLY B N 1
ATOM 4395 C CA . GLY B 1 190 ? 2.297 28.770 67.026 1.00 38.69 190 GLY B CA 1
ATOM 4396 C C . GLY B 1 190 ? 3.703 28.503 67.538 1.00 31.24 190 GLY B C 1
ATOM 4397 O O . GLY B 1 190 ? 3.933 28.522 68.744 1.00 31.35 190 GLY B O 1
ATOM 4398 N N . PRO B 1 191 ? 4.663 28.294 66.624 1.00 25.91 191 PRO B N 1
ATOM 4399 C CA . PRO B 1 191 ? 4.477 28.418 65.177 1.00 25.26 191 PRO B CA 1
ATOM 4400 C C . PRO B 1 191 ? 3.897 27.165 64.542 1.00 27.19 191 PRO B C 1
ATOM 4401 O O . PRO B 1 191 ? 3.960 26.075 65.129 1.00 24.83 191 PRO B O 1
ATOM 4405 N N . GLU B 1 192 ? 3.345 27.329 63.343 1.00 26.12 192 GLU B N 1
ATOM 4406 C CA . GLU B 1 192 ? 2.819 26.210 62.573 1.00 30.85 192 GLU B CA 1
ATOM 4407 C C . GLU B 1 192 ? 3.914 25.173 62.278 1.00 21.90 192 GLU B C 1
ATOM 4408 O O . GLU B 1 192 ? 5.020 25.523 61.867 1.00 21.78 192 GLU B O 1
ATOM 4414 N N . GLY B 1 193 ? 3.609 23.899 62.507 1.00 22.12 193 GLY B N 1
ATOM 4415 C CA . GLY B 1 193 ? 4.543 22.836 62.179 1.00 24.41 193 GLY B CA 1
ATOM 4416 C C . GLY B 1 193 ? 5.570 22.487 63.248 1.00 22.76 193 GLY B C 1
ATOM 4417 O O . GLY B 1 193 ? 6.405 21.620 63.035 1.00 24.47 193 GLY B O 1
ATOM 4418 N N . LEU B 1 194 ? 5.535 23.164 64.389 1.00 22.62 194 LEU B N 1
ATOM 4419 C CA . LEU B 1 194 ? 6.366 22.748 65.522 1.00 23.11 194 LEU B CA 1
ATOM 4420 C C . LEU B 1 194 ? 5.466 22.007 66.484 1.00 24.29 194 LEU B C 1
ATOM 4421 O O . LEU B 1 194 ? 4.561 22.601 67.078 1.00 22.56 194 LEU B O 1
ATOM 4426 N N . LYS B 1 195 ? 5.682 20.703 66.606 1.00 22.61 195 LYS B N 1
ATOM 4427 C CA . LYS B 1 195 ? 4.804 19.886 67.431 1.00 19.66 195 LYS B CA 1
ATOM 4428 C C . LYS B 1 195 ? 5.570 19.145 68.517 1.00 21.29 195 LYS B C 1
ATOM 4429 O O . LYS B 1 195 ? 6.519 18.410 68.238 1.00 20.54 195 LYS B O 1
ATOM 4435 N N . VAL B 1 196 ? 5.146 19.337 69.754 1.00 15.77 196 VAL B N 1
ATOM 4436 C CA . VAL B 1 196 ? 5.711 18.584 70.861 1.00 19.25 196 VAL B CA 1
ATOM 4437 C C . VAL B 1 196 ? 5.192 17.148 70.819 1.00 20.22 196 VAL B C 1
ATOM 4438 O O . VAL B 1 196 ? 3.985 16.907 70.816 1.00 20.63 196 VAL B O 1
ATOM 4442 N N . GLY B 1 197 ? 6.119 16.200 70.751 1.00 13.70 197 GLY B N 1
ATOM 4443 C CA . GLY B 1 197 ? 5.780 14.786 70.718 1.00 18.40 197 GLY B CA 1
ATOM 4444 C C . GLY B 1 197 ? 5.596 14.204 72.109 1.00 16.12 197 GLY B C 1
ATOM 4445 O O . GLY B 1 197 ? 5.447 14.937 73.077 1.00 14.81 197 GLY B O 1
ATOM 4446 N N . ARG B 1 198 ? 5.627 12.877 72.208 1.00 15.96 198 ARG B N 1
ATOM 4447 C CA . ARG B 1 198 ? 5.379 12.209 73.483 1.00 16.67 198 ARG B CA 1
ATOM 4448 C C . ARG B 1 198 ? 6.454 12.493 74.515 1.00 15.31 198 ARG B C 1
ATOM 4449 O O . ARG B 1 198 ? 7.626 12.716 74.171 1.00 12.84 198 ARG B O 1
ATOM 4457 N N . ARG B 1 199 ? 6.042 12.463 75.776 1.00 15.71 199 ARG B N 1
ATOM 4458 C CA . ARG B 1 199 ? 6.974 12.583 76.886 1.00 16.50 199 ARG B CA 1
ATOM 4459 C C . ARG B 1 199 ? 7.699 11.270 77.128 1.00 15.95 199 ARG B C 1
ATOM 4460 O O . ARG B 1 199 ? 7.092 10.197 77.120 1.00 14.78 199 ARG B O 1
ATOM 4468 N N . LEU B 1 200 ? 9.006 11.363 77.337 1.00 11.95 200 LEU B N 1
ATOM 4469 C CA . LEU B 1 200 ? 9.815 10.210 77.686 1.00 12.28 200 LEU B CA 1
ATOM 4470 C C . LEU B 1 200 ? 10.044 10.269 79.186 1.00 12.96 200 LEU B C 1
ATOM 4471 O O . LEU B 1 200 ? 10.819 11.101 79.672 1.00 12.98 200 LEU B O 1
ATOM 4476 N N . TYR B 1 201 ? 9.324 9.436 79.926 1.00 12.77 201 TYR B N 1
ATOM 4477 C CA . TYR B 1 201 ? 9.450 9.416 81.373 1.00 12.08 201 TYR B CA 1
ATOM 4478 C C . TYR B 1 201 ? 10.798 8.817 81.770 1.00 13.11 201 TYR B C 1
ATOM 4479 O O . TYR B 1 201 ? 11.249 7.856 81.158 1.00 12.35 201 TYR B O 1
ATOM 4488 N N . ALA B 1 202 ? 11.446 9.397 82.776 1.00 12.09 202 ALA B N 1
ATOM 4489 C CA . ALA B 1 202 ? 12.858 9.089 83.018 1.00 10.26 202 ALA B CA 1
ATOM 4490 C C . ALA B 1 202 ? 13.141 8.520 84.408 1.00 12.87 202 ALA B C 1
ATOM 4491 O O . ALA B 1 202 ? 12.376 8.717 85.355 1.00 12.19 202 ALA B O 1
ATOM 4493 N N . MET B 1 203 ? 14.262 7.813 84.513 1.00 11.95 203 MET B N 1
ATOM 4494 C CA . MET B 1 203 ? 14.728 7.285 85.786 1.00 11.88 203 MET B CA 1
ATOM 4495 C C . MET B 1 203 ? 14.832 8.384 86.841 1.00 11.63 203 MET B C 1
ATOM 4496 O O . MET B 1 203 ? 14.408 8.198 87.981 1.00 11.94 203 MET B O 1
ATOM 4501 N N . GLY B 1 204 ? 15.378 9.536 86.454 1.00 9.84 204 GLY B N 1
ATOM 4502 C CA . GLY B 1 204 ? 15.557 10.632 87.396 1.00 12.05 204 GLY B CA 1
ATOM 4503 C C . GLY B 1 204 ? 15.520 12.006 86.747 1.00 13.40 204 GLY B C 1
ATOM 4504 O O . GLY B 1 204 ? 15.180 12.132 85.561 1.00 11.32 204 GLY B O 1
ATOM 4505 N N . VAL B 1 205 ? 15.922 13.011 87.523 1.00 13.03 205 VAL B N 1
ATOM 4506 C CA . VAL B 1 205 ? 15.688 14.439 87.254 1.00 13.43 205 VAL B CA 1
ATOM 4507 C C . VAL B 1 205 ? 14.324 14.642 86.569 1.00 14.25 205 VAL B C 1
ATOM 4508 O O . VAL B 1 205 ? 14.201 15.262 85.499 1.00 13.82 205 VAL B O 1
ATOM 4512 N N . ARG B 1 206 ? 13.297 14.134 87.242 1.00 11.21 206 ARG B N 1
ATOM 4513 C CA . ARG B 1 206 ? 11.967 13.953 86.641 1.00 14.80 206 ARG B CA 1
ATOM 4514 C C . ARG B 1 206 ? 11.137 15.232 86.513 1.00 14.13 206 ARG B C 1
ATOM 4515 O O . ARG B 1 206 ? 10.079 15.222 85.887 1.00 14.89 206 ARG B O 1
ATOM 4523 N N . GLY B 1 207 ? 11.619 16.312 87.117 1.00 12.57 207 GLY B N 1
ATOM 4524 C CA . GLY B 1 207 ? 10.901 17.572 87.150 1.00 11.10 207 GLY B CA 1
ATOM 4525 C C . GLY B 1 207 ? 10.979 18.386 85.871 1.00 16.99 207 GLY B C 1
ATOM 4526 O O . GLY B 1 207 ? 10.279 19.384 85.746 1.00 17.17 207 GLY B O 1
ATOM 4527 N N . ILE B 1 208 ? 11.825 17.986 84.922 1.00 13.03 208 ILE B N 1
ATOM 4528 C CA . ILE B 1 208 ? 11.770 18.607 83.601 1.00 11.61 208 ILE B CA 1
ATOM 4529 C C . ILE B 1 208 ? 11.294 17.566 82.614 1.00 13.70 208 ILE B C 1
ATOM 4530 O O . ILE B 1 208 ? 11.832 16.453 82.577 1.00 14.47 208 ILE B O 1
ATOM 4535 N N . PRO B 1 209 ? 10.276 17.916 81.810 1.00 13.81 209 PRO B N 1
ATOM 4536 C CA . PRO B 1 209 ? 9.811 16.988 80.781 1.00 13.70 209 PRO B CA 1
ATOM 4537 C C . PRO B 1 209 ? 10.826 16.862 79.654 1.00 14.40 209 PRO B C 1
ATOM 4538 O O . PRO B 1 209 ? 11.420 17.849 79.208 1.00 13.08 209 PRO B O 1
ATOM 4542 N N . GLU B 1 210 ? 11.032 15.620 79.239 1.00 12.36 210 GLU B N 1
ATOM 4543 C CA . GLU B 1 210 ? 11.881 15.262 78.121 1.00 14.08 210 GLU B CA 1
ATOM 4544 C C . GLU B 1 210 ? 10.947 14.722 77.056 1.00 12.53 210 GLU B C 1
ATOM 4545 O O . GLU B 1 210 ? 10.186 13.806 77.343 1.00 16.45 210 GLU B O 1
ATOM 4551 N N . THR B 1 211 ? 10.970 15.281 75.850 1.00 13.53 211 THR B N 1
ATOM 4552 C CA . THR B 1 211 ? 9.969 14.886 74.867 1.00 13.53 211 THR B CA 1
ATOM 4553 C C . THR B 1 211 ? 10.527 14.660 73.468 1.00 15.92 211 THR B C 1
ATOM 4554 O O . THR B 1 211 ? 11.647 15.067 73.129 1.00 11.15 211 THR B O 1
ATOM 4558 N N . HIS B 1 212 ? 9.722 13.996 72.650 1.00 12.51 212 HIS B N 1
ATOM 4559 C CA . HIS B 1 212 ? 9.945 14.040 71.223 1.00 14.40 212 HIS B CA 1
ATOM 4560 C C . HIS B 1 212 ? 9.502 15.415 70.720 1.00 19.81 212 HIS B C 1
ATOM 4561 O O . HIS B 1 212 ? 8.707 16.116 71.364 1.00 17.33 212 HIS B O 1
ATOM 4568 N N . LEU B 1 213 ? 10.037 15.808 69.575 1.00 15.00 213 LEU B N 1
ATOM 4569 C CA . LEU B 1 213 ? 9.706 17.093 68.987 1.00 19.17 213 LEU B CA 1
ATOM 4570 C C . LEU B 1 213 ? 9.697 16.921 67.470 1.00 17.32 213 LEU B C 1
ATOM 4571 O O . LEU B 1 213 ? 10.674 16.447 66.903 1.00 20.34 213 LEU B O 1
ATOM 4576 N N . GLU B 1 214 ? 8.589 17.275 66.823 1.00 19.11 214 GLU B N 1
ATOM 4577 C CA . GLU B 1 214 ? 8.452 17.094 65.375 1.00 16.70 214 GLU B CA 1
ATOM 4578 C C . GLU B 1 214 ? 8.405 18.430 64.635 1.00 18.63 214 GLU B C 1
ATOM 4579 O O . GLU B 1 214 ? 7.845 19.413 65.129 1.00 17.92 214 GLU B O 1
ATOM 4585 N N . PHE B 1 215 ? 8.993 18.453 63.449 1.00 20.95 215 PHE B N 1
ATOM 4586 C CA . PHE B 1 215 ? 8.898 19.613 62.575 1.00 19.93 215 PHE B CA 1
ATOM 4587 C C . PHE B 1 215 ? 8.208 19.195 61.286 1.00 18.19 215 PHE B C 1
ATOM 4588 O O . PHE B 1 215 ? 8.673 18.294 60.596 1.00 19.04 215 PHE B O 1
ATOM 4596 N N . HIS B 1 216 ? 7.083 19.843 60.992 1.00 20.89 216 HIS B N 1
ATOM 4597 C CA . HIS B 1 216 ? 6.306 19.578 59.779 1.00 20.93 216 HIS B CA 1
ATOM 4598 C C . HIS B 1 216 ? 6.199 20.850 58.948 1.00 20.91 216 HIS B C 1
ATOM 4599 O O . HIS B 1 216 ? 5.327 21.667 59.204 1.00 23.78 216 HIS B O 1
ATOM 4606 N N . ASP B 1 217 ? 7.099 21.020 57.981 1.00 21.22 217 ASP B N 1
ATOM 4607 C CA . ASP B 1 217 ? 7.186 22.259 57.205 1.00 24.93 217 ASP B CA 1
ATOM 4608 C C . ASP B 1 217 ? 7.211 23.470 58.135 1.00 26.67 217 ASP B C 1
ATOM 4609 O O . ASP B 1 217 ? 6.473 24.441 57.958 1.00 20.88 217 ASP B O 1
ATOM 4614 N N . LEU B 1 218 ? 8.059 23.395 59.151 1.00 20.01 218 LEU B N 1
ATOM 4615 C CA . LEU B 1 218 ? 8.253 24.528 60.040 1.00 22.28 218 LEU B CA 1
ATOM 4616 C C . LEU B 1 218 ? 9.037 25.615 59.319 1.00 17.71 218 LEU B C 1
ATOM 4617 O O . LEU B 1 218 ? 10.168 25.387 58.884 1.00 20.08 218 LEU B O 1
ATOM 4622 N N . LYS B 1 219 ? 8.437 26.797 59.189 1.00 19.99 219 LYS B N 1
ATOM 4623 C CA . LYS B 1 219 ? 9.024 27.861 58.366 1.00 20.00 219 LYS B CA 1
ATOM 4624 C C . LYS B 1 219 ? 9.844 28.862 59.187 1.00 20.76 219 LYS B C 1
ATOM 4625 O O . LYS B 1 219 ? 9.329 29.542 60.072 1.00 20.03 219 LYS B O 1
ATOM 4631 N N . ILE B 1 220 ? 11.133 28.946 58.890 1.00 19.84 220 ILE B N 1
ATOM 4632 C CA . ILE B 1 220 ? 12.024 29.823 59.633 1.00 20.69 220 ILE B CA 1
ATOM 4633 C C . ILE B 1 220 ? 12.673 30.826 58.698 1.00 20.74 220 ILE B C 1
ATOM 4634 O O . ILE B 1 220 ? 13.260 30.446 57.691 1.00 18.92 220 ILE B O 1
ATOM 4639 N N . HIS B 1 221 ? 12.545 32.106 59.026 1.00 18.78 221 HIS B N 1
ATOM 4640 C CA . HIS B 1 221 ? 13.177 33.146 58.239 1.00 17.60 221 HIS B CA 1
ATOM 4641 C C . HIS B 1 221 ? 14.689 33.092 58.429 1.00 20.39 221 HIS B C 1
ATOM 4642 O O . HIS B 1 221 ? 15.172 32.694 59.499 1.00 20.28 221 HIS B O 1
ATOM 4649 N N . LYS B 1 222 ? 15.437 33.504 57.411 1.00 17.70 222 LYS B N 1
ATOM 4650 C CA . LYS B 1 222 ? 16.889 33.362 57.439 1.00 23.08 222 LYS B CA 1
ATOM 4651 C C . LYS B 1 222 ? 17.529 34.265 58.500 1.00 22.62 222 LYS B C 1
ATOM 4652 O O . LYS B 1 222 ? 18.664 34.027 58.922 1.00 20.46 222 LYS B O 1
ATOM 4658 N N . SER B 1 223 ? 16.786 35.272 58.954 1.00 20.76 223 SER B N 1
ATOM 4659 C CA . SER B 1 223 ? 17.255 36.147 60.025 1.00 24.19 223 SER B CA 1
ATOM 4660 C C . SER B 1 223 ? 17.214 35.440 61.380 1.00 22.53 223 SER B C 1
ATOM 4661 O O . SER B 1 223 ? 17.713 35.963 62.379 1.00 23.52 223 SER B O 1
ATOM 4664 N N . MET B 1 224 ? 16.587 34.268 61.420 1.00 20.84 224 MET B N 1
ATOM 4665 C CA . MET B 1 224 ? 16.543 33.477 62.645 1.00 22.15 224 MET B CA 1
ATOM 4666 C C . MET B 1 224 ? 17.413 32.218 62.521 1.00 21.46 224 MET B C 1
ATOM 4667 O O . MET B 1 224 ? 17.348 31.311 63.352 1.00 21.19 224 MET B O 1
ATOM 4672 N N . MET B 1 225 ? 18.230 32.170 61.474 1.00 24.24 225 MET B N 1
ATOM 4673 C CA . MET B 1 225 ? 19.285 31.170 61.387 1.00 22.96 225 MET B CA 1
ATOM 4674 C C . MET B 1 225 ? 20.589 31.767 61.897 1.00 24.56 225 MET B C 1
ATOM 4675 O O . MET B 1 225 ? 20.908 32.920 61.608 1.00 22.83 225 MET B O 1
ATOM 4680 N N . ILE B 1 226 ? 21.354 30.997 62.657 1.00 21.24 226 ILE B N 1
ATOM 4681 C CA . ILE B 1 226 ? 22.646 31.494 63.077 1.00 20.94 226 ILE B CA 1
ATOM 4682 C C . ILE B 1 226 ? 23.593 31.375 61.888 1.00 24.38 226 ILE B C 1
ATOM 4683 O O . ILE B 1 226 ? 23.837 30.280 61.384 1.00 22.91 226 ILE B O 1
ATOM 4688 N N . THR B 1 227 ? 24.096 32.511 61.413 1.00 28.39 227 THR B N 1
ATOM 4689 C CA . THR B 1 227 ? 24.839 32.526 60.160 1.00 29.16 227 THR B CA 1
ATOM 4690 C C . THR B 1 227 ? 26.303 32.852 60.369 1.00 37.08 227 THR B C 1
ATOM 4691 O O . THR B 1 227 ? 26.655 33.695 61.191 1.00 36.09 227 THR B O 1
ATOM 4695 N N . PHE B 1 228 ? 27.151 32.176 59.605 1.00 44.35 228 PHE B N 1
ATOM 4696 C CA . PHE B 1 228 ? 28.587 32.355 59.707 1.00 49.48 228 PHE B CA 1
ATOM 4697 C C . PHE B 1 228 ? 29.141 32.852 58.380 1.00 61.51 228 PHE B C 1
ATOM 4698 O O . PHE B 1 228 ? 28.864 32.268 57.328 1.00 54.22 228 PHE B O 1
ATOM 4706 N N . PRO B 1 229 ? 29.923 33.941 58.432 1.00 61.72 229 PRO B N 1
ATOM 4707 C CA . PRO B 1 229 ? 30.525 34.605 57.268 1.00 68.94 229 PRO B CA 1
ATOM 4708 C C . PRO B 1 229 ? 31.292 33.668 56.323 1.00 73.34 229 PRO B C 1
ATOM 4709 O O . PRO B 1 229 ? 31.444 34.012 55.150 1.00 75.14 229 PRO B O 1
ATOM 4713 N N . ASP B 1 230 ? 31.758 32.515 56.800 1.00 72.05 230 ASP B N 1
ATOM 4714 C CA . ASP B 1 230 ? 32.482 31.599 55.918 1.00 75.21 230 ASP B CA 1
ATOM 4715 C C . ASP B 1 230 ? 32.178 30.113 56.147 1.00 71.79 230 ASP B C 1
ATOM 4716 O O . ASP B 1 230 ? 33.056 29.335 56.524 1.00 70.60 230 ASP B O 1
ATOM 4721 N N . GLY B 1 231 ? 30.934 29.717 55.901 1.00 69.53 231 GLY B N 1
ATOM 4722 C CA . GLY B 1 231 ? 30.606 28.305 55.813 1.00 67.31 231 GLY B CA 1
ATOM 4723 C C . GLY B 1 231 ? 30.096 27.624 57.067 1.00 60.45 231 GLY B C 1
ATOM 4724 O O . GLY B 1 231 ? 30.652 27.773 58.154 1.00 56.79 231 GLY B O 1
ATOM 4725 N N . LEU B 1 232 ? 29.035 26.846 56.886 1.00 60.98 232 LEU B N 1
ATOM 4726 C CA . LEU B 1 232 ? 28.397 26.099 57.961 1.00 51.48 232 LEU B CA 1
ATOM 4727 C C . LEU B 1 232 ? 29.297 24.964 58.438 1.00 57.62 232 LEU B C 1
ATOM 4728 O O . LEU B 1 232 ? 29.171 24.484 59.569 1.00 49.89 232 LEU B O 1
ATOM 4733 N N . LYS B 1 233 ? 30.208 24.541 57.566 1.00 59.76 233 LYS B N 1
ATOM 4734 C CA . LYS B 1 233 ? 31.092 23.415 57.853 1.00 63.57 233 LYS B CA 1
ATOM 4735 C C . LYS B 1 233 ? 32.076 23.737 58.973 1.00 60.46 233 LYS B C 1
ATOM 4736 O O . LYS B 1 233 ? 32.577 22.840 59.649 1.00 68.58 233 LYS B O 1
ATOM 4742 N N . ARG B 1 234 ? 32.347 25.022 59.164 1.00 58.47 234 ARG B N 1
ATOM 4743 C CA . ARG B 1 234 ? 33.181 25.473 60.268 1.00 57.31 234 ARG B CA 1
ATOM 4744 C C . ARG B 1 234 ? 32.291 26.060 61.372 1.00 53.98 234 ARG B C 1
ATOM 4745 O O . ARG B 1 234 ? 32.658 26.067 62.550 1.00 49.60 234 ARG B O 1
ATOM 4753 N N . GLY B 1 235 ? 31.107 26.524 60.980 1.00 52.31 235 GLY B N 1
ATOM 4754 C CA . GLY B 1 235 ? 30.148 27.094 61.912 1.00 45.83 235 GLY B CA 1
ATOM 4755 C C . GLY B 1 235 ? 29.530 26.078 62.859 1.00 37.53 235 GLY B C 1
ATOM 4756 O O . GLY B 1 235 ? 29.309 26.367 64.035 1.00 34.31 235 GLY B O 1
ATOM 4757 N N . PHE B 1 236 ? 29.241 24.888 62.349 1.00 36.48 236 PHE B N 1
ATOM 4758 C CA . PHE B 1 236 ? 28.720 23.822 63.186 1.00 34.68 236 PHE B CA 1
ATOM 4759 C C . PHE B 1 236 ? 29.724 23.442 64.269 1.00 37.43 236 PHE B C 1
ATOM 4760 O O . PHE B 1 236 ? 29.347 23.163 65.409 1.00 29.98 236 PHE B O 1
ATOM 4768 N N . ALA B 1 237 ? 31.003 23.428 63.902 1.00 34.38 237 ALA B N 1
ATOM 4769 C CA . ALA B 1 237 ? 32.069 23.156 64.855 1.00 36.75 237 ALA B CA 1
ATOM 4770 C C . ALA B 1 237 ? 32.124 24.262 65.896 1.00 34.78 237 ALA B C 1
ATOM 4771 O O . ALA B 1 237 ? 32.336 24.006 67.081 1.00 30.39 237 ALA B O 1
ATOM 4773 N N . ALA B 1 238 ? 31.921 25.496 65.445 1.00 33.53 238 ALA B N 1
ATOM 4774 C CA . ALA B 1 238 ? 31.897 26.644 66.340 1.00 30.60 238 ALA B CA 1
ATOM 4775 C C . ALA B 1 238 ? 30.689 26.591 67.280 1.00 31.33 238 ALA B C 1
ATOM 4776 O O . ALA B 1 238 ? 30.802 26.886 68.471 1.00 30.17 238 ALA B O 1
ATOM 4778 N N . LEU B 1 239 ? 29.533 26.222 66.737 1.00 27.83 239 LEU B N 1
ATOM 4779 C CA . LEU B 1 239 ? 28.323 26.068 67.541 1.00 28.97 239 LEU B CA 1
ATOM 4780 C C . LEU B 1 239 ? 28.511 25.023 68.633 1.00 30.98 239 LEU B C 1
ATOM 4781 O O . LEU B 1 239 ? 28.038 25.186 69.754 1.00 26.47 239 LEU B O 1
ATOM 4786 N N . MET B 1 240 ? 29.196 23.939 68.295 1.00 28.27 240 MET B N 1
ATOM 4787 C CA . MET B 1 240 ? 29.344 22.859 69.245 1.00 28.20 240 MET B CA 1
ATOM 4788 C C . MET B 1 240 ? 30.350 23.216 70.335 1.00 30.21 240 MET B C 1
ATOM 4789 O O . MET B 1 240 ? 30.396 22.549 71.364 1.00 28.96 240 MET B O 1
ATOM 4794 N N . SER B 1 241 ? 31.133 24.277 70.137 1.00 28.70 241 SER B N 1
ATOM 4795 C CA A SER B 1 241 ? 32.035 24.755 71.182 0.50 28.21 241 SER B CA 1
ATOM 4796 C CA B SER B 1 241 ? 32.036 24.754 71.180 0.50 28.21 241 SER B CA 1
ATOM 4797 C C . SER B 1 241 ? 31.246 25.372 72.333 1.00 23.99 241 SER B C 1
ATOM 4798 O O . SER B 1 241 ? 31.673 25.321 73.483 1.00 24.47 241 SER B O 1
ATOM 4803 N N . ALA B 1 242 ? 30.093 25.963 72.019 1.00 28.22 242 ALA B N 1
ATOM 4804 C CA . ALA B 1 242 ? 29.201 26.500 73.052 1.00 28.11 242 ALA B CA 1
ATOM 4805 C C . ALA B 1 242 ? 28.753 25.392 73.997 1.00 30.76 242 ALA B C 1
ATOM 4806 O O . ALA B 1 242 ? 28.392 25.650 75.143 1.00 37.50 242 ALA B O 1
ATOM 4808 N N . TYR B 1 243 ? 28.777 24.159 73.494 1.00 36.91 243 TYR B N 1
ATOM 4809 C CA . TYR B 1 243 ? 28.440 22.972 74.269 1.00 38.70 243 TYR B CA 1
ATOM 4810 C C . TYR B 1 243 ? 29.491 22.544 75.267 1.00 31.89 243 TYR B C 1
ATOM 4811 O O . TYR B 1 243 ? 29.195 21.782 76.189 1.00 35.63 243 TYR B O 1
ATOM 4820 N N . ASN B 1 244 ? 30.725 22.986 75.058 1.00 32.26 244 ASN B N 1
ATOM 4821 C CA . ASN B 1 244 ? 31.783 22.733 76.026 1.00 32.00 244 ASN B CA 1
ATOM 4822 C C . ASN B 1 244 ? 31.393 23.373 77.341 1.00 31.10 244 ASN B C 1
ATOM 4823 O O . ASN B 1 244 ? 31.681 22.849 78.416 1.00 28.81 244 ASN B O 1
ATOM 4828 N N . ALA B 1 245 ? 30.709 24.506 77.244 1.00 24.87 245 ALA B N 1
ATOM 4829 C CA . ALA B 1 245 ? 30.286 25.214 78.436 1.00 26.90 245 ALA B CA 1
ATOM 4830 C C . ALA B 1 245 ? 29.156 24.441 79.106 1.00 22.81 245 ALA B C 1
ATOM 4831 O O . ALA B 1 245 ? 29.168 24.272 80.324 1.00 22.34 245 ALA B O 1
ATOM 4833 N N . GLN B 1 246 ? 28.190 23.971 78.307 1.00 17.35 246 GLN B N 1
ATOM 4834 C CA . GLN B 1 246 ? 27.055 23.211 78.838 1.00 19.96 246 GLN B CA 1
ATOM 4835 C C . GLN B 1 246 ? 27.555 21.975 79.596 1.00 22.74 246 GLN B C 1
ATOM 4836 O O . GLN B 1 246 ? 27.041 21.649 80.677 1.00 17.00 246 GLN B O 1
ATOM 4842 N N . ARG B 1 247 ? 28.584 21.320 79.057 1.00 16.98 247 ARG B N 1
ATOM 4843 C CA . ARG B 1 247 ? 29.129 20.116 79.682 1.00 17.85 247 ARG B CA 1
ATOM 4844 C C . ARG B 1 247 ? 29.668 20.383 81.080 1.00 18.90 247 ARG B C 1
ATOM 4845 O O . ARG B 1 247 ? 29.456 19.570 81.986 1.00 17.21 247 ARG B O 1
ATOM 4853 N N . VAL B 1 248 ? 30.367 21.505 81.266 1.00 15.53 248 VAL B N 1
ATOM 4854 C CA . VAL B 1 248 ? 30.897 21.812 82.585 1.00 16.68 248 VAL B CA 1
ATOM 4855 C C . VAL B 1 248 ? 29.718 22.053 83.540 1.00 14.43 248 VAL B C 1
ATOM 4856 O O . VAL B 1 248 ? 29.727 21.586 84.669 1.00 15.70 248 VAL B O 1
ATOM 4860 N N . GLY B 1 249 ? 28.698 22.760 83.066 1.00 14.66 249 GLY B N 1
ATOM 4861 C CA . GLY B 1 249 ? 27.503 22.986 83.862 1.00 12.26 249 GLY B CA 1
ATOM 4862 C C . GLY B 1 249 ? 26.822 21.690 84.273 1.00 10.29 249 GLY B C 1
ATOM 4863 O O . GLY B 1 249 ? 26.447 21.515 85.433 1.00 12.64 249 GLY B O 1
ATOM 4864 N N . ALA B 1 250 ? 26.658 20.774 83.328 1.00 9.73 250 ALA B N 1
ATOM 4865 C CA . ALA B 1 250 ? 26.031 19.488 83.632 1.00 15.05 250 ALA B CA 1
ATOM 4866 C C . ALA B 1 250 ? 26.887 18.682 84.609 1.00 12.14 250 ALA B C 1
ATOM 4867 O O . ALA B 1 250 ? 26.361 17.984 85.469 1.00 11.45 250 ALA B O 1
ATOM 4869 N N . GLY B 1 251 ? 28.207 18.778 84.473 1.00 10.99 251 GLY B N 1
ATOM 4870 C CA . GLY B 1 251 ? 29.107 18.139 85.411 1.00 12.01 251 GLY B CA 1
ATOM 4871 C C . GLY B 1 251 ? 28.910 18.710 86.805 1.00 11.47 251 GLY B C 1
ATOM 4872 O O . GLY B 1 251 ? 28.969 17.989 87.790 1.00 9.79 251 GLY B O 1
ATOM 4873 N N . ALA B 1 252 ? 28.667 20.015 86.882 1.00 10.91 252 ALA B N 1
ATOM 4874 C CA . ALA B 1 252 ? 28.406 20.677 88.166 1.00 12.63 252 ALA B CA 1
ATOM 4875 C C . ALA B 1 252 ? 27.087 20.231 88.811 1.00 14.02 252 ALA B C 1
ATOM 4876 O O . ALA B 1 252 ? 26.966 20.212 90.046 1.00 12.86 252 ALA B O 1
ATOM 4878 N N . VAL B 1 253 ? 26.095 19.890 87.986 1.00 10.23 253 VAL B N 1
ATOM 4879 C CA . VAL B 1 253 ? 24.844 19.334 88.523 1.00 10.47 253 VAL B CA 1
ATOM 4880 C C . VAL B 1 253 ? 25.116 17.973 89.142 1.00 12.60 253 VAL B C 1
ATOM 4881 O O . VAL B 1 253 ? 24.749 17.714 90.293 1.00 10.71 253 VAL B O 1
ATOM 4885 N N . ALA B 1 254 ? 25.762 17.102 88.375 1.00 11.78 254 ALA B N 1
ATOM 4886 C CA . ALA B 1 254 ? 26.182 15.804 88.902 1.00 13.11 254 ALA B CA 1
ATOM 4887 C C . ALA B 1 254 ? 26.956 15.960 90.226 1.00 11.71 254 ALA B C 1
ATOM 4888 O O . ALA B 1 254 ? 26.694 15.251 91.199 1.00 10.29 254 ALA B O 1
ATOM 4890 N N . LEU B 1 255 ? 27.891 16.904 90.261 1.00 10.23 255 LEU B N 1
ATOM 4891 C CA . LEU B 1 255 ? 28.688 17.152 91.457 1.00 11.32 255 LEU B CA 1
ATOM 4892 C C . LEU B 1 255 ? 27.827 17.621 92.631 1.00 12.19 255 LEU B C 1
ATOM 4893 O O . LEU B 1 255 ? 28.016 17.173 93.762 1.00 10.67 255 LEU B O 1
ATOM 4898 N N . GLY B 1 256 ? 26.881 18.522 92.368 1.00 12.74 256 GLY B N 1
ATOM 4899 C CA . GLY B 1 256 ? 26.011 19.024 93.423 1.00 12.14 256 GLY B CA 1
ATOM 4900 C C . GLY B 1 256 ? 25.140 17.936 94.028 1.00 13.43 256 GLY B C 1
ATOM 4901 O O . GLY B 1 256 ? 24.975 17.848 95.257 1.00 11.91 256 GLY B O 1
ATOM 4902 N N . ILE B 1 257 ? 24.588 17.089 93.162 1.00 12.02 257 ILE B N 1
ATOM 4903 C CA . ILE B 1 257 ? 23.816 15.939 93.611 1.00 12.93 257 ILE B CA 1
ATOM 4904 C C . ILE B 1 257 ? 24.661 15.059 94.533 1.00 15.07 257 ILE B C 1
ATOM 4905 O O . ILE B 1 257 ? 24.225 14.669 95.622 1.00 12.70 257 ILE B O 1
ATOM 4910 N N . ALA B 1 258 ? 25.877 14.754 94.097 1.00 10.82 258 ALA B N 1
ATOM 4911 C CA . ALA B 1 258 ? 26.750 13.904 94.885 1.00 11.40 258 ALA B CA 1
ATOM 4912 C C . ALA B 1 258 ? 27.155 14.589 96.187 1.00 9.91 258 ALA B C 1
ATOM 4913 O O . ALA B 1 258 ? 27.291 13.929 97.217 1.00 13.04 258 ALA B O 1
ATOM 4915 N N . GLN B 1 259 ? 27.383 15.899 96.133 1.00 9.68 259 GLN B N 1
ATOM 4916 C CA . GLN B 1 259 ? 27.828 16.623 97.330 1.00 11.71 259 GLN B CA 1
ATOM 4917 C C . GLN B 1 259 ? 26.727 16.601 98.385 1.00 15.06 259 GLN B C 1
ATOM 4918 O O . GLN B 1 259 ? 26.986 16.416 99.577 1.00 12.64 259 GLN B O 1
ATOM 4924 N N . CYS B 1 260 ? 25.492 16.776 97.932 1.00 15.07 260 CYS B N 1
ATOM 4925 C CA . CYS B 1 260 ? 24.337 16.682 98.816 1.00 12.24 260 CYS B CA 1
ATOM 4926 C C . CYS B 1 260 ? 24.241 15.296 99.440 1.00 13.74 260 CYS B C 1
ATOM 4927 O O . CYS B 1 260 ? 24.117 15.177 100.656 1.00 13.48 260 CYS B O 1
ATOM 4930 N N . ALA B 1 261 ? 24.320 14.255 98.613 1.00 10.06 261 ALA B N 1
ATOM 4931 C CA . ALA B 1 261 ? 24.246 12.878 99.110 1.00 11.14 261 ALA B CA 1
ATOM 4932 C C . ALA B 1 261 ? 25.338 12.599 100.133 1.00 13.99 261 ALA B C 1
ATOM 4933 O O . ALA B 1 261 ? 25.117 11.928 101.138 1.00 12.43 261 ALA B O 1
ATOM 4935 N N . PHE B 1 262 ? 26.522 13.128 99.853 1.00 15.03 262 PHE B N 1
ATOM 4936 C CA . PHE B 1 262 ? 27.681 12.969 100.718 1.00 14.96 262 PHE B CA 1
ATOM 4937 C C . PHE B 1 262 ? 27.420 13.602 102.086 1.00 14.87 262 PHE B C 1
ATOM 4938 O O . PHE B 1 262 ? 27.614 12.969 103.123 1.00 13.51 262 PHE B O 1
ATOM 4946 N N . GLU B 1 263 ? 26.949 14.840 102.078 1.00 14.69 263 GLU B N 1
ATOM 4947 C CA . GLU B 1 263 ? 26.680 15.556 103.318 1.00 15.25 263 GLU B CA 1
ATOM 4948 C C . GLU B 1 263 ? 25.627 14.826 104.155 1.00 16.17 263 GLU B C 1
ATOM 4949 O O . GLU B 1 263 ? 25.785 14.647 105.364 1.00 15.37 263 GLU B O 1
ATOM 4955 N N . GLU B 1 264 ? 24.568 14.379 103.497 1.00 12.21 264 GLU B N 1
ATOM 4956 C CA . GLU B 1 264 ? 23.510 13.633 104.164 1.00 12.61 264 GLU B CA 1
ATOM 4957 C C . GLU B 1 264 ? 24.035 12.317 104.720 1.00 14.94 264 GLU B C 1
ATOM 4958 O O . GLU B 1 264 ? 23.678 11.906 105.830 1.00 14.06 264 GLU B O 1
ATOM 4964 N N . GLY B 1 265 ? 24.902 11.659 103.959 1.00 10.01 265 GLY B N 1
ATOM 4965 C CA . GLY B 1 265 ? 25.476 10.397 104.399 1.00 13.80 265 GLY B CA 1
ATOM 4966 C C . GLY B 1 265 ? 26.357 10.577 105.623 1.00 13.32 265 GLY B C 1
ATOM 4967 O O . GLY B 1 265 ? 26.271 9.819 106.588 1.00 13.30 265 GLY B O 1
ATOM 4968 N N . VAL B 1 266 ? 27.195 11.604 105.590 1.00 12.81 266 VAL B N 1
ATOM 4969 C CA . VAL B 1 266 ? 28.087 11.894 106.710 1.00 15.70 266 VAL B CA 1
ATOM 4970 C C . VAL B 1 266 ? 27.304 12.229 107.984 1.00 15.95 266 VAL B C 1
ATOM 4971 O O . VAL B 1 266 ? 27.616 11.740 109.074 1.00 14.67 266 VAL B O 1
ATOM 4975 N N . ALA B 1 267 ? 26.271 13.051 107.838 1.00 13.89 267 ALA B N 1
ATOM 4976 C CA . ALA B 1 267 ? 25.425 13.394 108.970 1.00 16.61 267 ALA B CA 1
ATOM 4977 C C . ALA B 1 267 ? 24.750 12.150 109.540 1.00 16.41 267 ALA B C 1
ATOM 4978 O O . ALA B 1 267 ? 24.619 12.019 110.763 1.00 18.75 267 ALA B O 1
ATOM 4980 N N . TYR B 1 268 ? 24.322 11.236 108.669 1.00 14.78 268 TYR B N 1
ATOM 4981 C CA . TYR B 1 268 ? 23.651 10.030 109.141 1.00 15.06 268 TYR B CA 1
ATOM 4982 C C . TYR B 1 268 ? 24.616 9.157 109.952 1.00 18.35 268 TYR B C 1
ATOM 4983 O O . TYR B 1 268 ? 24.244 8.631 111.003 1.00 16.58 268 TYR B O 1
ATOM 4992 N N . LEU B 1 269 ? 25.849 9.003 109.471 1.00 12.30 269 LEU B N 1
ATOM 4993 C CA . LEU B 1 269 ? 26.844 8.191 110.184 1.00 15.14 269 LEU B CA 1
ATOM 4994 C C . LEU B 1 269 ? 27.084 8.675 111.608 1.00 16.18 269 LEU B C 1
ATOM 4995 O O . LEU B 1 269 ? 27.415 7.888 112.500 1.00 14.61 269 LEU B O 1
ATOM 5000 N N . LYS B 1 270 ? 26.962 9.981 111.816 1.00 14.86 270 LYS B N 1
ATOM 5001 C CA . LYS B 1 270 ? 27.246 10.539 113.132 1.00 18.37 270 LYS B CA 1
ATOM 5002 C C . LYS B 1 270 ? 26.057 10.392 114.076 1.00 18.85 270 LYS B C 1
ATOM 5003 O O . LYS B 1 270 ? 26.239 10.319 115.293 1.00 21.51 270 LYS B O 1
ATOM 5009 N N . ARG B 1 271 ? 24.845 10.327 113.538 1.00 17.69 271 ARG B N 1
ATOM 5010 C CA . ARG B 1 271 ? 23.688 10.220 114.431 1.00 17.89 271 ARG B CA 1
ATOM 5011 C C . ARG B 1 271 ? 23.194 8.786 114.598 1.00 19.87 271 ARG B C 1
ATOM 5012 O O . ARG B 1 271 ? 22.695 8.435 115.660 1.00 21.90 271 ARG B O 1
ATOM 5020 N N . ARG B 1 272 ? 23.338 7.955 113.567 1.00 16.13 272 ARG B N 1
ATOM 5021 C CA . ARG B 1 272 ? 22.868 6.568 113.625 1.00 17.14 272 ARG B CA 1
ATOM 5022 C C . ARG B 1 272 ? 23.792 5.687 114.465 1.00 19.13 272 ARG B C 1
ATOM 5023 O O . ARG B 1 272 ? 24.999 5.665 114.233 1.00 17.89 272 ARG B O 1
ATOM 5031 N N . GLU B 1 273 ? 23.230 4.953 115.428 1.00 16.30 273 GLU B N 1
ATOM 5032 C CA . GLU B 1 273 ? 24.040 4.035 116.227 1.00 20.36 273 GLU B CA 1
ATOM 5033 C C . GLU B 1 273 ? 23.648 2.569 116.043 1.00 18.50 273 GLU B C 1
ATOM 5034 O O . GLU B 1 273 ? 22.463 2.233 115.983 1.00 23.01 273 GLU B O 1
ATOM 5040 N N . GLN B 1 274 ? 24.667 1.716 115.954 1.00 17.46 274 GLN B N 1
ATOM 5041 C CA . GLN B 1 274 ? 24.541 0.262 116.107 1.00 21.81 274 GLN B CA 1
ATOM 5042 C C . GLN B 1 274 ? 25.717 -0.205 116.958 1.00 17.35 274 GLN B C 1
ATOM 5043 O O . GLN B 1 274 ? 26.775 0.414 116.937 1.00 19.31 274 GLN B O 1
ATOM 5049 N N . PHE B 1 275 ? 25.535 -1.297 117.697 1.00 19.85 275 PHE B N 1
ATOM 5050 C CA . PHE B 1 275 ? 26.583 -1.823 118.574 1.00 18.11 275 PHE B CA 1
ATOM 5051 C C . PHE B 1 275 ? 26.990 -0.793 119.617 1.00 20.77 275 PHE B C 1
ATOM 5052 O O . PHE B 1 275 ? 28.145 -0.751 120.042 1.00 25.55 275 PHE B O 1
ATOM 5060 N N . GLY B 1 276 ? 26.046 0.055 120.011 1.00 19.44 276 GLY B N 1
ATOM 5061 C CA . GLY B 1 276 ? 26.256 0.975 121.115 1.00 20.05 276 GLY B CA 1
ATOM 5062 C C . GLY B 1 276 ? 27.005 2.257 120.795 1.00 21.17 276 GLY B C 1
ATOM 5063 O O . GLY B 1 276 ? 27.421 2.967 121.701 1.00 18.49 276 GLY B O 1
ATOM 5064 N N . ARG B 1 277 ? 27.173 2.567 119.514 1.00 17.98 277 ARG B N 1
ATOM 5065 C CA . ARG B 1 277 ? 27.988 3.709 119.125 1.00 17.22 277 ARG B CA 1
ATOM 5066 C C . ARG B 1 277 ? 27.642 4.226 117.718 1.00 17.04 277 ARG B C 1
ATOM 5067 O O . ARG B 1 277 ? 27.085 3.493 116.913 1.00 17.71 277 ARG B O 1
ATOM 5075 N N . PRO B 1 278 ? 27.955 5.499 117.433 1.00 18.17 278 PRO B N 1
ATOM 5076 C CA . PRO B 1 278 ? 27.699 6.024 116.087 1.00 17.71 278 PRO B CA 1
ATOM 5077 C C . PRO B 1 278 ? 28.470 5.254 115.016 1.00 17.86 278 PRO B C 1
ATOM 5078 O O . PRO B 1 278 ? 29.626 4.868 115.231 1.00 13.23 278 PRO B O 1
ATOM 5082 N N . LEU B 1 279 ? 27.823 5.034 113.877 1.00 16.55 279 LEU B N 1
ATOM 5083 C CA . LEU B 1 279 ? 28.465 4.396 112.732 1.00 16.93 279 LEU B CA 1
ATOM 5084 C C . LEU B 1 279 ? 29.765 5.086 112.344 1.00 13.54 279 LEU B C 1
ATOM 5085 O O . LEU B 1 279 ? 30.675 4.455 111.810 1.00 13.26 279 LEU B O 1
ATOM 5090 N N . ALA B 1 280 ? 29.849 6.386 112.630 1.00 15.59 280 ALA B N 1
ATOM 5091 C CA . ALA B 1 280 ? 31.034 7.181 112.330 1.00 16.77 280 ALA B CA 1
ATOM 5092 C C . ALA B 1 280 ? 32.306 6.624 112.961 1.00 18.54 280 ALA B C 1
ATOM 5093 O O . ALA B 1 280 ? 33.408 6.960 112.523 1.00 14.15 280 ALA B O 1
ATOM 5095 N N . GLU B 1 281 ? 32.156 5.776 113.978 1.00 15.80 281 GLU B N 1
ATOM 5096 C CA . GLU B 1 281 ? 33.320 5.263 114.692 1.00 17.90 281 GLU B CA 1
ATOM 5097 C C . GLU B 1 281 ? 33.921 4.021 114.019 1.00 18.58 281 GLU B C 1
ATOM 5098 O O . GLU B 1 281 ? 34.962 3.531 114.444 1.00 13.44 281 GLU B O 1
ATOM 5104 N N . PHE B 1 282 ? 33.277 3.515 112.972 1.00 14.98 282 PHE B N 1
ATOM 5105 C CA . PHE B 1 282 ? 33.806 2.336 112.271 1.00 14.70 282 PHE B CA 1
ATOM 5106 C C . PHE B 1 282 ? 34.791 2.716 111.162 1.00 17.74 282 PHE B C 1
ATOM 5107 O O . PHE B 1 282 ? 34.480 3.531 110.295 1.00 13.47 282 PHE B O 1
ATOM 5115 N N . GLN B 1 283 ? 35.992 2.140 111.204 1.00 16.31 283 GLN B N 1
ATOM 5116 C CA . GLN B 1 283 ? 37.059 2.595 110.310 1.00 15.12 283 GLN B CA 1
ATOM 5117 C C . GLN B 1 283 ? 36.754 2.282 108.841 1.00 13.37 283 GLN B C 1
ATOM 5118 O O . GLN B 1 283 ? 37.124 3.051 107.953 1.00 15.77 283 GLN B O 1
ATOM 5124 N N . GLY B 1 284 ? 36.073 1.169 108.591 1.00 14.42 284 GLY B N 1
ATOM 5125 C CA . GLY B 1 284 ? 35.681 0.814 107.236 1.00 13.94 284 GLY B CA 1
ATOM 5126 C C . GLY B 1 284 ? 34.852 1.908 106.589 1.00 17.64 284 GLY B C 1
ATOM 5127 O O . GLY B 1 284 ? 35.097 2.282 105.437 1.00 12.69 284 GLY B O 1
ATOM 5128 N N . LEU B 1 285 ? 33.883 2.434 107.339 1.00 15.35 285 LEU B N 1
ATOM 5129 C CA . LEU B 1 285 ? 33.056 3.553 106.876 1.00 13.75 285 LEU B CA 1
ATOM 5130 C C . LEU B 1 285 ? 33.837 4.882 106.837 1.00 13.90 285 LEU B C 1
ATOM 5131 O O . LEU B 1 285 ? 33.632 5.711 105.945 1.00 17.05 285 LEU B O 1
ATOM 5136 N N . GLN B 1 286 ? 34.736 5.087 107.798 1.00 14.05 286 GLN B N 1
ATOM 5137 C CA . GLN B 1 286 ? 35.579 6.284 107.782 1.00 13.00 286 GLN B CA 1
ATOM 5138 C C . GLN B 1 286 ? 36.366 6.368 106.483 1.00 12.47 286 GLN B C 1
ATOM 5139 O O . GLN B 1 286 ? 36.469 7.440 105.877 1.00 15.59 286 GLN B O 1
ATOM 5145 N N . TRP B 1 287 ? 36.894 5.238 106.030 1.00 12.26 287 TRP B N 1
ATOM 5146 C CA . TRP B 1 287 ? 37.675 5.258 104.791 1.00 13.10 287 TRP B CA 1
ATOM 5147 C C . TRP B 1 287 ? 36.785 5.441 103.559 1.00 12.97 287 TRP B C 1
ATOM 5148 O O . TRP B 1 287 ? 37.204 6.052 102.577 1.00 15.03 287 TRP B O 1
ATOM 5159 N N . MET B 1 288 ? 35.551 4.949 103.619 1.00 16.46 288 MET B N 1
ATOM 5160 C CA . MET B 1 288 ? 34.596 5.215 102.539 1.00 13.58 288 MET B CA 1
ATOM 5161 C C . MET B 1 288 ? 34.336 6.713 102.458 1.00 17.25 288 MET B C 1
ATOM 5162 O O . MET B 1 288 ? 34.278 7.298 101.373 1.00 16.52 288 MET B O 1
ATOM 5167 N N . VAL B 1 289 ? 34.192 7.330 103.623 1.00 13.21 289 VAL B N 1
ATOM 5168 C CA . VAL B 1 289 ? 33.988 8.764 103.707 1.00 11.45 289 VAL B CA 1
ATOM 5169 C C . VAL B 1 289 ? 35.186 9.529 103.146 1.00 13.78 289 VAL B C 1
ATOM 5170 O O . VAL B 1 289 ? 35.028 10.513 102.415 1.00 12.71 289 VAL B O 1
ATOM 5174 N N . ALA B 1 290 ? 36.387 9.073 103.481 1.00 14.57 290 ALA B N 1
ATOM 5175 C CA . ALA B 1 290 ? 37.597 9.710 102.970 1.00 12.72 290 ALA B CA 1
ATOM 5176 C C . ALA B 1 290 ? 37.670 9.601 101.451 1.00 12.22 290 ALA B C 1
ATOM 5177 O O . ALA B 1 290 ? 37.975 10.580 100.763 1.00 13.10 290 ALA B O 1
ATOM 5179 N N . ASP B 1 291 ? 37.373 8.422 100.921 1.00 12.94 291 ASP B N 1
ATOM 5180 C CA . ASP B 1 291 ? 37.425 8.214 99.470 1.00 14.71 291 ASP B CA 1
ATOM 5181 C C . ASP B 1 291 ? 36.454 9.149 98.740 1.00 14.67 291 ASP B C 1
ATOM 5182 O O . ASP B 1 291 ? 36.788 9.728 97.701 1.00 13.66 291 ASP B O 1
ATOM 5187 N N . MET B 1 292 ? 35.240 9.276 99.271 1.00 11.54 292 MET B N 1
ATOM 5188 C CA . MET B 1 292 ? 34.255 10.162 98.663 1.00 15.44 292 MET B CA 1
ATOM 5189 C C . MET B 1 292 ? 34.762 11.596 98.651 1.00 11.81 292 MET B C 1
ATOM 5190 O O . MET B 1 292 ? 34.642 12.294 97.646 1.00 11.48 292 MET B O 1
ATOM 5195 N N . SER B 1 293 ? 35.320 12.044 99.772 1.00 11.06 293 SER B N 1
ATOM 5196 C CA A SER B 1 293 ? 35.798 13.412 99.892 0.50 13.88 293 SER B CA 1
ATOM 5197 C CA B SER B 1 293 ? 35.761 13.431 99.860 0.50 13.72 293 SER B CA 1
ATOM 5198 C C . SER B 1 293 ? 36.901 13.705 98.879 1.00 12.77 293 SER B C 1
ATOM 5199 O O . SER B 1 293 ? 36.917 14.753 98.231 1.00 11.43 293 SER B O 1
ATOM 5204 N N . VAL B 1 294 ? 37.837 12.769 98.762 1.00 11.08 294 VAL B N 1
ATOM 5205 C CA . VAL B 1 294 ? 38.938 12.925 97.817 1.00 11.70 294 VAL B CA 1
ATOM 5206 C C . VAL B 1 294 ? 38.424 13.075 96.381 1.00 12.56 294 VAL B C 1
ATOM 5207 O O . VAL B 1 294 ? 38.864 13.957 95.638 1.00 13.12 294 VAL B O 1
ATOM 5211 N N . GLN B 1 295 ? 37.466 12.238 95.997 1.00 11.28 295 GLN B N 1
ATOM 5212 C CA . GLN B 1 295 ? 36.979 12.271 94.626 1.00 11.80 295 GLN B CA 1
ATOM 5213 C C . GLN B 1 295 ? 36.125 13.517 94.374 1.00 12.05 295 GLN B C 1
ATOM 5214 O O . GLN B 1 295 ? 36.197 14.098 93.295 1.00 11.28 295 GLN B O 1
ATOM 5220 N N . LEU B 1 296 ? 35.332 13.931 95.369 1.00 12.29 296 LEU B N 1
ATOM 5221 C CA . LEU B 1 296 ? 34.528 15.151 95.248 1.00 12.77 296 LEU B CA 1
ATOM 5222 C C . LEU B 1 296 ? 35.419 16.372 95.037 1.00 12.72 296 LEU B C 1
ATOM 5223 O O . LEU B 1 296 ? 35.158 17.223 94.182 1.00 11.60 296 LEU B O 1
ATOM 5228 N N . GLU B 1 297 ? 36.466 16.460 95.840 1.00 13.47 297 GLU B N 1
ATOM 5229 C CA . GLU B 1 297 ? 37.398 17.572 95.755 1.00 14.07 297 GLU B CA 1
ATOM 5230 C C . GLU B 1 297 ? 38.071 17.640 94.389 1.00 14.55 297 GLU B C 1
ATOM 5231 O O . GLU B 1 297 ? 38.192 18.714 93.797 1.00 12.96 297 GLU B O 1
ATOM 5237 N N . ALA B 1 298 ? 38.498 16.486 93.891 1.00 14.81 298 ALA B N 1
ATOM 5238 C CA . ALA B 1 298 ? 39.098 16.392 92.567 1.00 16.19 298 ALA B CA 1
ATOM 5239 C C . ALA B 1 298 ? 38.117 16.840 91.486 1.00 12.67 298 ALA B C 1
ATOM 5240 O O . ALA B 1 298 ? 38.469 17.624 90.608 1.00 14.07 298 ALA B O 1
ATOM 5242 N N . ALA B 1 299 ? 36.884 16.337 91.566 1.00 11.94 299 ALA B N 1
ATOM 5243 C CA . ALA B 1 299 ? 35.843 16.680 90.588 1.00 12.67 299 ALA B CA 1
ATOM 5244 C C . ALA B 1 299 ? 35.576 18.179 90.579 1.00 13.22 299 ALA B C 1
ATOM 5245 O O . ALA B 1 299 ? 35.421 18.784 89.516 1.00 10.78 299 ALA B O 1
ATOM 5247 N N . ARG B 1 300 ? 35.512 18.778 91.767 1.00 14.12 300 ARG B N 1
ATOM 5248 C CA . ARG B 1 300 ? 35.236 20.208 91.856 1.00 13.01 300 ARG B CA 1
ATOM 5249 C C . ARG B 1 300 ? 36.382 20.999 91.197 1.00 12.96 300 ARG B C 1
ATOM 5250 O O . ARG B 1 300 ? 36.140 21.925 90.418 1.00 14.13 300 ARG B O 1
ATOM 5258 N N . LEU B 1 301 ? 37.624 20.612 91.487 1.00 13.60 301 LEU B N 1
ATOM 5259 C CA . LEU B 1 301 ? 38.789 21.241 90.855 1.00 10.22 301 LEU B CA 1
ATOM 5260 C C . LEU B 1 301 ? 38.769 21.078 89.339 1.00 14.92 301 LEU B C 1
ATOM 5261 O O . LEU B 1 301 ? 39.058 22.022 88.602 1.00 12.33 301 LEU B O 1
ATOM 5266 N N . MET B 1 302 ? 38.438 19.874 88.880 1.00 11.82 302 MET B N 1
ATOM 5267 C CA . MET B 1 302 ? 38.381 19.598 87.445 1.00 14.63 302 MET B CA 1
ATOM 5268 C C . MET B 1 302 ? 37.367 20.496 86.750 1.00 14.69 302 MET B C 1
ATOM 5269 O O . MET B 1 302 ? 37.641 21.035 85.667 1.00 11.43 302 MET B O 1
ATOM 5274 N N . LEU B 1 303 ? 36.188 20.646 87.360 1.00 10.49 303 LEU B N 1
ATOM 5275 C CA . LEU B 1 303 ? 35.130 21.468 86.752 1.00 10.92 303 LEU B CA 1
ATOM 5276 C C . LEU B 1 303 ? 35.481 22.956 86.729 1.00 12.88 303 LEU B C 1
ATOM 5277 O O . LEU B 1 303 ? 35.326 23.622 85.710 1.00 13.52 303 LEU B O 1
ATOM 5282 N N . ARG B 1 304 ? 35.969 23.474 87.848 1.00 12.07 304 ARG B N 1
ATOM 5283 C CA . ARG B 1 304 ? 36.353 24.882 87.900 1.00 16.43 304 ARG B CA 1
ATOM 5284 C C . ARG B 1 304 ? 37.539 25.183 86.992 1.00 17.02 304 ARG B C 1
ATOM 5285 O O . ARG B 1 304 ? 37.598 26.244 86.374 1.00 15.55 304 ARG B O 1
ATOM 5293 N N . SER B 1 305 ? 38.483 24.249 86.909 1.00 13.80 305 SER B N 1
ATOM 5294 C CA . SER B 1 305 ? 39.610 24.383 85.987 1.00 14.63 305 SER B CA 1
ATOM 5295 C C . SER B 1 305 ? 39.133 24.446 84.542 1.00 16.19 305 SER B C 1
ATOM 5296 O O . SER B 1 305 ? 39.589 25.284 83.749 1.00 16.50 305 SER B O 1
ATOM 5299 N N . ALA B 1 306 ? 38.219 23.549 84.186 1.00 13.28 306 ALA B N 1
ATOM 5300 C CA . ALA B 1 306 ? 37.670 23.576 82.849 1.00 15.13 306 ALA B CA 1
ATOM 5301 C C . ALA B 1 306 ? 36.899 24.881 82.604 1.00 18.31 306 ALA B C 1
ATOM 5302 O O . ALA B 1 306 ? 36.967 25.445 81.510 1.00 15.76 306 ALA B O 1
ATOM 5304 N N . ALA B 1 307 ? 36.175 25.362 83.615 1.00 16.69 307 ALA B N 1
ATOM 5305 C CA . ALA B 1 307 ? 35.340 26.550 83.440 1.00 14.28 307 ALA B CA 1
ATOM 5306 C C . ALA B 1 307 ? 36.160 27.773 83.030 1.00 18.81 307 ALA B C 1
ATOM 5307 O O . ALA B 1 307 ? 35.670 28.626 82.290 1.00 24.14 307 ALA B O 1
ATOM 5309 N N . VAL B 1 308 ? 37.398 27.870 83.505 1.00 18.30 308 VAL B N 1
ATOM 5310 C CA . VAL B 1 308 ? 38.198 29.051 83.174 1.00 19.16 308 VAL B CA 1
ATOM 5311 C C . VAL B 1 308 ? 39.108 28.814 81.970 1.00 20.14 308 VAL B C 1
ATOM 5312 O O . VAL B 1 308 ? 39.869 29.697 81.579 1.00 22.55 308 VAL B O 1
ATOM 5316 N N . SER B 1 309 ? 39.021 27.637 81.361 1.00 20.81 309 SER B N 1
ATOM 5317 C CA . SER B 1 309 ? 39.861 27.345 80.206 1.00 21.75 309 SER B CA 1
ATOM 5318 C C . SER B 1 309 ? 39.234 27.890 78.932 1.00 23.00 309 SER B C 1
ATOM 5319 O O . SER B 1 309 ? 38.105 28.381 78.953 1.00 22.37 309 SER B O 1
ATOM 5322 N N . GLY B 1 310 ? 39.978 27.797 77.830 1.00 24.49 310 GLY B N 1
ATOM 5323 C CA . GLY B 1 310 ? 39.471 28.147 76.513 1.00 26.39 310 GLY B CA 1
ATOM 5324 C C . GLY B 1 310 ? 39.372 29.641 76.297 1.00 30.12 310 GLY B C 1
ATOM 5325 O O . GLY B 1 310 ? 40.024 30.416 76.992 1.00 26.12 310 GLY B O 1
ATOM 5326 N N . GLU B 1 311 ? 38.553 30.049 75.332 1.00 32.13 311 GLU B N 1
ATOM 5327 C CA . GLU B 1 311 ? 38.373 31.468 75.046 1.00 37.62 311 GLU B CA 1
ATOM 5328 C C . GLU B 1 311 ? 36.981 31.936 75.449 1.00 33.81 311 GLU B C 1
ATOM 5329 O O . GLU B 1 311 ? 36.749 32.301 76.604 1.00 39.21 311 GLU B O 1
ATOM 5335 N N . THR B 1 312 ? 36.048 31.923 74.508 1.00 30.82 312 THR B N 1
ATOM 5336 C CA . THR B 1 312 ? 34.670 32.243 74.853 1.00 36.25 312 THR B CA 1
ATOM 5337 C C . THR B 1 312 ? 34.090 31.125 75.704 1.00 27.41 312 THR B C 1
ATOM 5338 O O . THR B 1 312 ? 33.438 31.371 76.727 1.00 30.23 312 THR B O 1
ATOM 5342 N N . PHE B 1 313 ? 34.351 29.893 75.280 1.00 26.53 313 PHE B N 1
ATOM 5343 C CA . PHE B 1 313 ? 33.847 28.708 75.970 1.00 25.65 313 PHE B CA 1
ATOM 5344 C C . PHE B 1 313 ? 35.009 27.875 76.500 1.00 26.14 313 PHE B C 1
ATOM 5345 O O . PHE B 1 313 ? 36.133 28.039 76.034 1.00 22.08 313 PHE B O 1
ATOM 5353 N N . PRO B 1 314 ? 34.750 26.999 77.494 1.00 23.10 314 PRO B N 1
ATOM 5354 C CA . PRO B 1 314 ? 35.809 26.111 77.982 1.00 18.16 314 PRO B CA 1
ATOM 5355 C C . PRO B 1 314 ? 36.486 25.334 76.858 1.00 17.22 314 PRO B C 1
ATOM 5356 O O . PRO B 1 314 ? 35.850 25.034 75.850 1.00 19.54 314 PRO B O 1
ATOM 5360 N N . ASP B 1 315 ? 37.764 25.022 77.034 1.00 20.78 315 ASP B N 1
ATOM 5361 C CA . ASP B 1 315 ? 38.471 24.150 76.105 1.00 20.51 315 ASP B CA 1
ATOM 5362 C C . ASP B 1 315 ? 37.739 22.810 76.005 1.00 19.67 315 ASP B C 1
ATOM 5363 O O . ASP B 1 315 ? 37.399 22.222 77.030 1.00 16.05 315 ASP B O 1
ATOM 5368 N N . ILE B 1 316 ? 37.501 22.338 74.779 1.00 18.75 316 ILE B N 1
ATOM 5369 C CA . ILE B 1 316 ? 36.702 21.132 74.545 1.00 21.09 316 ILE B CA 1
ATOM 5370 C C . ILE B 1 316 ? 37.236 19.904 75.298 1.00 18.76 316 ILE B C 1
ATOM 5371 O O . ILE B 1 316 ? 36.466 19.072 75.781 1.00 17.68 316 ILE B O 1
ATOM 5376 N N . ASN B 1 317 ? 38.553 19.799 75.424 1.00 18.80 317 ASN B N 1
ATOM 5377 C CA . ASN B 1 317 ? 39.129 18.614 76.048 1.00 17.77 317 ASN B CA 1
ATOM 5378 C C . ASN B 1 317 ? 39.188 18.689 77.568 1.00 16.45 317 ASN B C 1
ATOM 5379 O O . ASN B 1 317 ? 38.947 17.693 78.240 1.00 11.86 317 ASN B O 1
ATOM 5384 N N . LYS B 1 318 ? 39.469 19.865 78.115 1.00 14.86 318 LYS B N 1
ATOM 5385 C CA . LYS B 1 318 ? 39.380 20.029 79.563 1.00 16.20 318 LYS B CA 1
ATOM 5386 C C . LYS B 1 318 ? 37.929 19.837 80.011 1.00 11.93 318 LYS B C 1
ATOM 5387 O O . LYS B 1 318 ? 37.664 19.260 81.055 1.00 13.83 318 LYS B O 1
ATOM 5393 N N . ALA B 1 319 ? 36.994 20.306 79.198 1.00 12.15 319 ALA B N 1
ATOM 5394 C CA . ALA B 1 319 ? 35.584 20.134 79.515 1.00 11.39 319 ALA B CA 1
ATOM 5395 C C . ALA B 1 319 ? 35.212 18.651 79.481 1.00 13.61 319 ALA B C 1
ATOM 5396 O O . ALA B 1 319 ? 34.544 18.160 80.378 1.00 13.96 319 ALA B O 1
ATOM 5398 N N . ALA B 1 320 ? 35.655 17.938 78.450 1.00 12.79 320 ALA B N 1
ATOM 5399 C CA . ALA B 1 320 ? 35.354 16.509 78.331 1.00 11.45 320 ALA B CA 1
ATOM 5400 C C . ALA B 1 320 ? 35.942 15.745 79.519 1.00 10.02 320 ALA B C 1
ATOM 5401 O O . ALA B 1 320 ? 35.291 14.889 80.107 1.00 12.11 320 ALA B O 1
ATOM 5403 N N . GLN B 1 321 ? 37.172 16.077 79.888 1.00 12.15 321 GLN B N 1
ATOM 5404 C CA . GLN B 1 321 ? 37.841 15.378 80.988 1.00 10.69 321 GLN B CA 1
ATOM 5405 C C . GLN B 1 321 ? 37.108 15.582 82.291 1.00 9.92 321 GLN B C 1
ATOM 5406 O O . GLN B 1 321 ? 36.898 14.635 83.044 1.00 11.52 321 GLN B O 1
ATOM 5412 N N . ALA B 1 322 ? 36.724 16.827 82.556 1.00 9.29 322 ALA B N 1
ATOM 5413 C CA . ALA B 1 322 ? 36.007 17.171 83.775 1.00 8.97 322 ALA B CA 1
ATOM 5414 C C . ALA B 1 322 ? 34.632 16.512 83.830 1.00 11.75 322 ALA B C 1
ATOM 5415 O O . ALA B 1 322 ? 34.191 16.103 84.897 1.00 8.76 322 ALA B O 1
ATOM 5417 N N . LYS B 1 323 ? 33.955 16.418 82.687 1.00 9.47 323 LYS B N 1
ATOM 5418 C CA . LYS B 1 323 ? 32.605 15.850 82.665 1.00 11.09 323 LYS B CA 1
ATOM 5419 C C . LYS B 1 323 ? 32.657 14.334 82.861 1.00 10.17 323 LYS B C 1
ATOM 5420 O O . LYS B 1 323 ? 31.812 13.752 83.543 1.00 11.76 323 LYS B O 1
ATOM 5426 N N . ILE B 1 324 ? 33.669 13.698 82.284 1.00 11.10 324 ILE B N 1
ATOM 5427 C CA . ILE B 1 324 ? 33.899 12.291 82.540 1.00 10.82 324 ILE B CA 1
ATOM 5428 C C . ILE B 1 324 ? 34.092 12.083 84.030 1.00 13.66 324 ILE B C 1
ATOM 5429 O O . ILE B 1 324 ? 33.412 11.262 84.647 1.00 13.30 324 ILE B O 1
ATOM 5434 N N . PHE B 1 325 ? 35.012 12.852 84.602 1.00 10.95 325 PHE B N 1
ATOM 5435 C CA . PHE B 1 325 ? 35.384 12.670 85.995 1.00 11.19 325 PHE B CA 1
ATOM 5436 C C . PHE B 1 325 ? 34.201 12.951 86.920 1.00 10.31 325 PHE B C 1
ATOM 5437 O O . PHE B 1 325 ? 33.897 12.137 87.772 1.00 9.75 325 PHE B O 1
ATOM 5445 N N . ALA B 1 326 ? 33.536 14.091 86.731 1.00 9.38 326 ALA B N 1
ATOM 5446 C CA . ALA B 1 326 ? 32.456 14.499 87.632 1.00 14.09 326 ALA B CA 1
ATOM 5447 C C . ALA B 1 326 ? 31.292 13.516 87.612 1.00 11.64 326 ALA B C 1
ATOM 5448 O O . ALA B 1 326 ? 30.734 13.175 88.661 1.00 10.79 326 ALA B O 1
ATOM 5450 N N . ALA B 1 327 ? 30.920 13.054 86.422 1.00 10.10 327 ALA B N 1
ATOM 5451 C CA . ALA B 1 327 ? 29.734 12.201 86.322 1.00 13.37 327 ALA B CA 1
ATOM 5452 C C . ALA B 1 327 ? 29.997 10.819 86.931 1.00 12.47 327 ALA B C 1
ATOM 5453 O O . ALA B 1 327 ? 29.134 10.233 87.595 1.00 10.85 327 ALA B O 1
ATOM 5455 N N . GLU B 1 328 ? 31.192 10.291 86.707 1.00 13.77 328 GLU B N 1
ATOM 5456 C CA . GLU B 1 328 ? 31.510 8.984 87.252 1.00 12.33 328 GLU B CA 1
ATOM 5457 C C . GLU B 1 328 ? 31.661 9.076 88.767 1.00 12.38 328 GLU B C 1
ATOM 5458 O O . GLU B 1 328 ? 31.239 8.168 89.484 1.00 14.39 328 GLU B O 1
ATOM 5464 N N . THR B 1 329 ? 32.217 10.191 89.241 1.00 9.43 329 THR B N 1
ATOM 5465 C CA . THR B 1 329 ? 32.314 10.457 90.670 1.00 9.81 329 THR B CA 1
ATOM 5466 C C . THR B 1 329 ? 30.936 10.439 91.304 1.00 11.99 329 THR B C 1
ATOM 5467 O O . THR B 1 329 ? 30.731 9.799 92.331 1.00 11.50 329 THR B O 1
ATOM 5471 N N . ALA B 1 330 ? 29.987 11.128 90.671 1.00 10.74 330 ALA B N 1
ATOM 5472 C CA . ALA B 1 330 ? 28.653 11.249 91.228 1.00 10.34 330 ALA B CA 1
ATOM 5473 C C . ALA B 1 330 ? 27.970 9.896 91.316 1.00 10.22 330 ALA B C 1
ATOM 5474 O O . ALA B 1 330 ? 27.294 9.616 92.295 1.00 12.26 330 ALA B O 1
ATOM 5476 N N . ASN B 1 331 ? 28.118 9.059 90.295 1.00 9.83 331 ASN B N 1
ATOM 5477 C CA . ASN B 1 331 ? 27.489 7.734 90.351 1.00 11.01 331 ASN B CA 1
ATOM 5478 C C . ASN B 1 331 ? 28.052 6.917 91.519 1.00 15.29 331 ASN B C 1
ATOM 5479 O O . ASN B 1 331 ? 27.310 6.239 92.239 1.00 11.69 331 ASN B O 1
ATOM 5484 N N . LYS B 1 332 ? 29.355 7.008 91.753 1.00 14.01 332 LYS B N 1
ATOM 5485 C CA . LYS B 1 332 ? 29.916 6.240 92.860 1.00 12.08 332 LYS B CA 1
ATOM 5486 C C . LYS B 1 332 ? 29.554 6.839 94.215 1.00 11.02 332 LYS B C 1
ATOM 5487 O O . LYS B 1 332 ? 29.168 6.108 95.143 1.00 11.78 332 LYS B O 1
ATOM 5493 N N . VAL B 1 333 ? 29.658 8.156 94.343 1.00 12.46 333 VAL B N 1
ATOM 5494 C CA . VAL B 1 333 ? 29.380 8.791 95.634 1.00 9.16 333 VAL B CA 1
ATOM 5495 C C . VAL B 1 333 ? 27.910 8.657 96.051 1.00 13.54 333 VAL B C 1
ATOM 5496 O O . VAL B 1 333 ? 27.619 8.385 97.224 1.00 9.70 333 VAL B O 1
ATOM 5500 N N . THR B 1 334 ? 26.981 8.847 95.113 1.00 11.12 334 THR B N 1
ATOM 5501 C CA . THR B 1 334 ? 25.566 8.727 95.489 1.00 11.34 334 THR B CA 1
ATOM 5502 C C . THR B 1 334 ? 25.236 7.301 95.914 1.00 10.91 334 THR B C 1
ATOM 5503 O O . THR B 1 334 ? 24.472 7.104 96.847 1.00 11.95 334 THR B O 1
ATOM 5507 N N . ASN B 1 335 ? 25.817 6.306 95.251 1.00 10.59 335 ASN B N 1
ATOM 5508 C CA . ASN B 1 335 ? 25.536 4.926 95.621 1.00 10.60 335 ASN B CA 1
ATOM 5509 C C . ASN B 1 335 ? 26.106 4.602 96.987 1.00 13.66 335 ASN B C 1
ATOM 5510 O O . ASN B 1 335 ? 25.461 3.933 97.797 1.00 13.78 335 ASN B O 1
ATOM 5515 N N . ASP B 1 336 ? 27.328 5.062 97.232 1.00 12.30 336 ASP B N 1
ATOM 5516 C CA . ASP B 1 336 ? 27.992 4.786 98.505 1.00 15.52 336 ASP B CA 1
ATOM 5517 C C . ASP B 1 336 ? 27.370 5.543 99.683 1.00 13.44 336 ASP B C 1
ATOM 5518 O O . ASP B 1 336 ? 27.275 4.998 100.777 1.00 14.73 336 ASP B O 1
ATOM 5523 N N . ALA B 1 337 ? 26.936 6.786 99.463 1.00 11.81 337 ALA B N 1
ATOM 5524 C CA . ALA B 1 337 ? 26.179 7.524 100.485 1.00 13.42 337 ALA B CA 1
ATOM 5525 C C . ALA B 1 337 ? 24.851 6.839 100.815 1.00 12.75 337 ALA B C 1
ATOM 5526 O O . ALA B 1 337 ? 24.446 6.779 101.978 1.00 13.06 337 ALA B O 1
ATOM 5528 N N . LEU B 1 338 ? 24.167 6.331 99.790 1.00 12.76 338 LEU B N 1
ATOM 5529 C CA . LEU B 1 338 ? 22.969 5.519 100.002 1.00 12.09 338 LEU B CA 1
ATOM 5530 C C . LEU B 1 338 ? 23.280 4.334 100.909 1.00 15.06 338 LEU B C 1
ATOM 5531 O O . LEU B 1 338 ? 22.484 3.977 101.783 1.00 15.90 338 LEU B O 1
ATOM 5536 N N . GLN B 1 339 ? 24.431 3.711 100.689 1.00 12.83 339 GLN B N 1
ATOM 5537 C CA . GLN B 1 339 ? 24.827 2.541 101.471 1.00 14.08 339 GLN B CA 1
ATOM 5538 C C . GLN B 1 339 ? 24.898 2.859 102.971 1.00 14.90 339 GLN B C 1
ATOM 5539 O O . GLN B 1 339 ? 24.562 2.020 103.813 1.00 15.08 339 GLN B O 1
ATOM 5545 N N . PHE B 1 340 ? 25.310 4.078 103.302 1.00 12.99 340 PHE B N 1
ATOM 5546 C CA . PHE B 1 340 ? 25.442 4.483 104.699 1.00 14.42 340 PHE B CA 1
ATOM 5547 C C . PHE B 1 340 ? 24.113 4.408 105.449 1.00 16.63 340 PHE B C 1
ATOM 5548 O O . PHE B 1 340 ? 24.092 4.247 106.673 1.00 12.94 340 PHE B O 1
ATOM 5556 N N . PHE B 1 341 ? 23.009 4.535 104.716 1.00 13.00 341 PHE B N 1
ATOM 5557 C CA . PHE B 1 341 ? 21.676 4.547 105.320 1.00 12.69 341 PHE B CA 1
ATOM 5558 C C . PHE B 1 341 ? 21.085 3.147 105.563 1.00 16.80 341 PHE B C 1
ATOM 5559 O O . PHE B 1 341 ? 20.045 3.015 106.199 1.00 17.29 341 PHE B O 1
ATOM 5567 N N . GLY B 1 342 ? 21.749 2.105 105.077 1.00 14.97 342 GLY B N 1
ATOM 5568 C CA . GLY B 1 342 ? 21.186 0.767 105.147 1.00 17.24 342 GLY B CA 1
ATOM 5569 C C . GLY B 1 342 ? 19.843 0.689 104.432 1.00 17.39 342 GLY B C 1
ATOM 5570 O O . GLY B 1 342 ? 19.642 1.342 103.413 1.00 14.05 342 GLY B O 1
ATOM 5571 N N . SER B 1 343 ? 18.919 -0.092 104.983 1.00 14.24 343 SER B N 1
ATOM 5572 C CA A SER B 1 343 ? 17.610 -0.300 104.367 0.50 17.33 343 SER B CA 1
ATOM 5573 C CA B SER B 1 343 ? 17.602 -0.297 104.378 0.50 17.50 343 SER B CA 1
ATOM 5574 C C . SER B 1 343 ? 16.836 1.010 104.163 1.00 16.57 343 SER B C 1
ATOM 5575 O O . SER B 1 343 ? 16.114 1.160 103.181 1.00 17.91 343 SER B O 1
ATOM 5580 N N . SER B 1 344 ? 16.989 1.958 105.086 1.00 17.63 344 SER B N 1
ATOM 5581 C CA . SER B 1 344 ? 16.365 3.276 104.931 1.00 15.72 344 SER B CA 1
ATOM 5582 C C . SER B 1 344 ? 16.801 3.947 103.622 1.00 16.74 344 SER B C 1
ATOM 5583 O O . SER B 1 344 ? 16.038 4.695 103.005 1.00 18.49 344 SER B O 1
ATOM 5586 N N . GLY B 1 345 ? 18.035 3.684 103.200 1.00 12.40 345 GLY B N 1
ATOM 5587 C CA . GLY B 1 345 ? 18.527 4.267 101.966 1.00 13.48 345 GLY B CA 1
ATOM 5588 C C . GLY B 1 345 ? 17.799 3.749 100.736 1.00 12.87 345 GLY B C 1
ATOM 5589 O O . GLY B 1 345 ? 17.796 4.391 99.685 1.00 17.29 345 GLY B O 1
ATOM 5590 N N . TYR B 1 346 ? 17.195 2.574 100.858 1.00 11.38 346 TYR B N 1
ATOM 5591 C CA . TYR B 1 346 ? 16.451 1.976 99.746 1.00 15.99 346 TYR B CA 1
ATOM 5592 C C . TYR B 1 346 ? 14.983 2.417 99.738 1.00 18.93 346 TYR B C 1
ATOM 5593 O O . TYR B 1 346 ? 14.245 2.159 98.774 1.00 15.29 346 TYR B O 1
ATOM 5602 N N . GLY B 1 347 ? 14.558 3.084 100.809 1.00 13.91 347 GLY B N 1
ATOM 5603 C CA . GLY B 1 347 ? 13.193 3.590 100.896 1.00 15.44 347 GLY B CA 1
ATOM 5604 C C . GLY B 1 347 ? 13.017 4.932 100.209 1.00 15.07 347 GLY B C 1
ATOM 5605 O O . GLY B 1 347 ? 13.854 5.827 100.354 1.00 15.92 347 GLY B O 1
ATOM 5606 N N . ARG B 1 348 ? 11.929 5.088 99.457 1.00 14.86 348 ARG B N 1
ATOM 5607 C CA . ARG B 1 348 ? 11.712 6.333 98.723 1.00 14.13 348 ARG B CA 1
ATOM 5608 C C . ARG B 1 348 ? 11.269 7.466 99.651 1.00 15.46 348 ARG B C 1
ATOM 5609 O O . ARG B 1 348 ? 11.142 8.611 99.213 1.00 13.48 348 ARG B O 1
ATOM 5617 N N . HIS B 1 349 ? 11.058 7.159 100.932 1.00 14.93 349 HIS B N 1
ATOM 5618 C CA . HIS B 1 349 ? 10.732 8.202 101.912 1.00 17.63 349 HIS B CA 1
ATOM 5619 C C . HIS B 1 349 ? 11.990 8.943 102.347 1.00 19.29 349 HIS B C 1
ATOM 5620 O O . HIS B 1 349 ? 11.924 9.927 103.091 1.00 18.81 349 HIS B O 1
ATOM 5627 N N . ASN B 1 350 ? 13.140 8.452 101.885 1.00 15.45 350 ASN B N 1
ATOM 5628 C CA . ASN B 1 350 ? 14.412 9.151 102.042 1.00 14.93 350 ASN B CA 1
ATOM 5629 C C . ASN B 1 350 ? 14.911 9.541 100.655 1.00 13.41 350 ASN B C 1
ATOM 5630 O O . ASN B 1 350 ? 14.530 8.910 99.670 1.00 13.15 350 ASN B O 1
ATOM 5635 N N . PRO B 1 351 ? 15.740 10.598 100.564 1.00 13.62 351 PRO B N 1
ATOM 5636 C CA . PRO B 1 351 ? 16.160 11.110 99.255 1.00 12.67 351 PRO B CA 1
ATOM 5637 C C . PRO B 1 351 ? 17.367 10.402 98.625 1.00 14.07 351 PRO B C 1
ATOM 5638 O O . PRO B 1 351 ? 17.776 10.765 97.523 1.00 11.09 351 PRO B O 1
ATOM 5642 N N . MET B 1 352 ? 17.934 9.414 99.299 1.00 12.82 352 MET B N 1
ATOM 5643 C CA . MET B 1 352 ? 19.176 8.813 98.797 1.00 13.27 352 MET B CA 1
ATOM 5644 C C . MET B 1 352 ? 18.989 8.042 97.493 1.00 12.75 352 MET B C 1
ATOM 5645 O O . MET B 1 352 ? 19.857 8.085 96.615 1.00 14.89 352 MET B O 1
ATOM 5650 N N . GLU B 1 353 ? 17.870 7.337 97.350 1.00 11.66 353 GLU B N 1
ATOM 5651 C CA . GLU B 1 353 ? 17.659 6.569 96.130 1.00 14.58 353 GLU B CA 1
ATOM 5652 C C . GLU B 1 353 ? 17.400 7.526 94.965 1.00 13.30 353 GLU B C 1
ATOM 5653 O O . GLU B 1 353 ? 17.784 7.250 93.836 1.00 13.24 353 GLU B O 1
ATOM 5659 N N . ARG B 1 354 ? 16.765 8.664 95.244 1.00 13.55 354 ARG B N 1
ATOM 5660 C CA . ARG B 1 354 ? 16.578 9.664 94.204 1.00 11.80 354 ARG B CA 1
ATOM 5661 C C . ARG B 1 354 ? 17.928 10.215 93.730 1.00 9.32 354 ARG B C 1
ATOM 5662 O O . ARG B 1 354 ? 18.109 10.480 92.540 1.00 9.52 354 ARG B O 1
ATOM 5670 N N . HIS B 1 355 ? 18.878 10.389 94.647 1.00 9.54 355 HIS B N 1
ATOM 5671 C CA . HIS B 1 355 ? 20.169 10.964 94.243 1.00 11.60 355 HIS B CA 1
ATOM 5672 C C . HIS B 1 355 ? 20.853 10.067 93.228 1.00 11.53 355 HIS B C 1
ATOM 5673 O O . HIS B 1 355 ? 21.476 10.544 92.285 1.00 11.99 355 HIS B O 1
ATOM 5680 N N . VAL B 1 356 ? 20.748 8.763 93.442 1.00 12.99 356 VAL B N 1
ATOM 5681 C CA . VAL B 1 356 ? 21.322 7.790 92.520 1.00 8.75 356 VAL B CA 1
ATOM 5682 C C . VAL B 1 356 ? 20.622 7.876 91.170 1.00 12.54 356 VAL B C 1
ATOM 5683 O O . VAL B 1 356 ? 21.274 7.896 90.122 1.00 10.71 356 VAL B O 1
ATOM 5687 N N . ARG B 1 357 ? 19.293 7.927 91.194 1.00 9.19 357 ARG B N 1
ATOM 5688 C CA . ARG B 1 357 ? 18.529 8.018 89.960 1.00 11.68 357 ARG B CA 1
ATOM 5689 C C . ARG B 1 357 ? 18.856 9.313 89.235 1.00 10.63 357 ARG B C 1
ATOM 5690 O O . ARG B 1 357 ? 19.027 9.304 88.018 1.00 11.26 357 ARG B O 1
ATOM 5698 N N . ASP B 1 358 ? 18.920 10.422 89.975 1.00 8.37 358 ASP B N 1
ATOM 5699 C CA . ASP B 1 358 ? 19.225 11.724 89.379 1.00 10.86 358 ASP B CA 1
ATOM 5700 C C . ASP B 1 358 ? 20.637 11.759 88.772 1.00 11.60 358 ASP B C 1
ATOM 5701 O O . ASP B 1 358 ? 20.837 12.208 87.638 1.00 11.82 358 ASP B O 1
ATOM 5706 N N . ALA B 1 359 ? 21.619 11.314 89.546 1.00 9.00 359 ALA B N 1
ATOM 5707 C CA . ALA B 1 359 ? 23.015 11.373 89.095 1.00 9.54 359 ALA B CA 1
ATOM 5708 C C . ALA B 1 359 ? 23.244 10.559 87.815 1.00 11.91 359 ALA B C 1
ATOM 5709 O O . ALA B 1 359 ? 24.092 10.908 86.986 1.00 10.48 359 ALA B O 1
ATOM 5711 N N . ARG B 1 360 ? 22.480 9.491 87.633 1.00 9.55 360 ARG B N 1
ATOM 5712 C CA . ARG B 1 360 ? 22.831 8.497 86.600 1.00 9.51 360 ARG B CA 1
ATOM 5713 C C . ARG B 1 360 ? 22.767 9.036 85.157 1.00 10.91 360 ARG B C 1
ATOM 5714 O O . ARG B 1 360 ? 23.402 8.484 84.264 1.00 9.88 360 ARG B O 1
ATOM 5722 N N . MET B 1 361 ? 22.035 10.122 84.916 1.00 10.82 361 MET B N 1
ATOM 5723 C CA . MET B 1 361 ? 21.935 10.608 83.529 1.00 11.69 361 MET B CA 1
ATOM 5724 C C . MET B 1 361 ? 23.218 11.265 83.012 1.00 10.43 361 MET B C 1
ATOM 5725 O O . MET B 1 361 ? 23.385 11.441 81.798 1.00 10.30 361 MET B O 1
ATOM 5730 N N . PHE B 1 362 ? 24.132 11.629 83.909 1.00 10.43 362 PHE B N 1
ATOM 5731 C CA . PHE B 1 362 ? 25.199 12.545 83.490 1.00 10.20 362 PHE B CA 1
ATOM 5732 C C . PHE B 1 362 ? 26.382 11.874 82.797 1.00 12.05 362 PHE B C 1
ATOM 5733 O O . PHE B 1 362 ? 27.195 12.550 82.186 1.00 10.04 362 PHE B O 1
ATOM 5741 N N . THR B 1 363 ? 26.440 10.552 82.815 1.00 8.28 363 THR B N 1
ATOM 5742 C CA . THR B 1 363 ? 27.386 9.863 81.930 1.00 9.63 363 THR B CA 1
ATOM 5743 C C . THR B 1 363 ? 26.751 9.615 80.561 1.00 11.50 363 THR B C 1
ATOM 5744 O O . THR B 1 363 ? 27.352 8.962 79.683 1.00 10.08 363 THR B O 1
ATOM 5748 N N . ILE B 1 364 ? 25.525 10.113 80.377 1.00 12.19 364 ILE B N 1
ATOM 5749 C CA . ILE B 1 364 ? 24.805 9.858 79.132 1.00 10.94 364 ILE B CA 1
ATOM 5750 C C . ILE B 1 364 ? 24.479 11.131 78.343 1.00 13.90 364 ILE B C 1
ATOM 5751 O O . ILE B 1 364 ? 24.899 11.255 77.202 1.00 11.78 364 ILE B O 1
ATOM 5756 N N . ALA B 1 365 ? 23.727 12.060 78.931 1.00 13.78 365 ALA B N 1
ATOM 5757 C CA . ALA B 1 365 ? 23.249 13.233 78.184 1.00 17.66 365 ALA B CA 1
ATOM 5758 C C . ALA B 1 365 ? 24.380 14.178 77.748 1.00 18.66 365 ALA B C 1
ATOM 5759 O O . ALA B 1 365 ? 25.370 14.336 78.460 1.00 15.92 365 ALA B O 1
ATOM 5761 N N . GLY B 1 366 ? 24.223 14.773 76.561 1.00 18.64 366 GLY B N 1
ATOM 5762 C CA . GLY B 1 366 ? 25.146 15.770 76.042 1.00 19.75 366 GLY B CA 1
ATOM 5763 C C . GLY B 1 366 ? 26.467 15.227 75.526 1.00 22.93 366 GLY B C 1
ATOM 5764 O O . GLY B 1 366 ? 27.451 15.966 75.422 1.00 24.38 366 GLY B O 1
ATOM 5765 N N . GLY B 1 367 ? 26.497 13.941 75.190 1.00 16.48 367 GLY B N 1
ATOM 5766 C CA . GLY B 1 367 ? 27.743 13.274 74.833 1.00 17.74 367 GLY B CA 1
ATOM 5767 C C . GLY B 1 367 ? 28.088 12.274 75.928 1.00 13.13 367 GLY B C 1
ATOM 5768 O O . GLY B 1 367 ? 28.417 12.666 77.052 1.00 13.23 367 GLY B O 1
ATOM 5769 N N . THR B 1 368 ? 27.986 10.985 75.617 1.00 10.90 368 THR B N 1
ATOM 5770 C CA . THR B 1 368 ? 28.195 9.952 76.633 1.00 11.54 368 THR B CA 1
ATOM 5771 C C . THR B 1 368 ? 29.649 9.914 77.092 1.00 11.62 368 THR B C 1
ATOM 5772 O O . THR B 1 368 ? 30.528 10.415 76.400 1.00 11.42 368 THR B O 1
ATOM 5776 N N . ALA B 1 369 ? 29.882 9.296 78.246 1.00 12.40 369 ALA B N 1
ATOM 5777 C CA . ALA B 1 369 ? 31.230 9.116 78.777 1.00 11.40 369 ALA B CA 1
ATOM 5778 C C . ALA B 1 369 ? 32.133 8.391 77.781 1.00 12.41 369 ALA B C 1
ATOM 5779 O O . ALA B 1 369 ? 33.342 8.575 77.802 1.00 12.70 369 ALA B O 1
ATOM 5781 N N . GLN B 1 370 ? 31.541 7.570 76.911 1.00 11.11 370 GLN B N 1
ATOM 5782 C CA . GLN B 1 370 ? 32.317 6.826 75.906 1.00 11.24 370 GLN B CA 1
ATOM 5783 C C . GLN B 1 370 ? 32.764 7.767 74.797 1.00 11.04 370 GLN B C 1
ATOM 5784 O O . GLN B 1 370 ? 33.927 7.769 74.389 1.00 10.61 370 GLN B O 1
ATOM 5790 N N . ILE B 1 371 ? 31.826 8.571 74.321 1.00 9.66 371 ILE B N 1
ATOM 5791 C CA . ILE B 1 371 ? 32.119 9.554 73.285 1.00 12.72 371 ILE B CA 1
ATOM 5792 C C . ILE B 1 371 ? 33.116 10.585 73.814 1.00 15.00 371 ILE B C 1
ATOM 5793 O O . ILE B 1 371 ? 33.999 11.041 73.082 1.00 10.10 371 ILE B O 1
ATOM 5798 N N . LEU B 1 372 ? 33.000 10.934 75.098 1.00 9.58 372 LEU B N 1
ATOM 5799 C CA . LEU B 1 372 ? 33.953 11.869 75.691 1.00 10.63 372 LEU B CA 1
ATOM 5800 C C . LEU B 1 372 ? 35.353 11.259 75.798 1.00 13.14 372 LEU B C 1
ATOM 5801 O O . LEU B 1 372 ? 36.349 11.960 75.626 1.00 10.54 372 LEU B O 1
ATOM 5806 N N . ARG B 1 373 ? 35.438 9.966 76.100 1.00 11.65 373 ARG B N 1
ATOM 5807 C CA . ARG B 1 373 ? 36.744 9.303 76.142 1.00 10.17 373 ARG B CA 1
ATOM 5808 C C . ARG B 1 373 ? 37.414 9.322 74.777 1.00 13.50 373 ARG B C 1
ATOM 5809 O O . ARG B 1 373 ? 38.610 9.583 74.669 1.00 9.64 373 ARG B O 1
ATOM 5817 N N . THR B 1 374 ? 36.636 9.074 73.729 1.00 10.52 374 THR B N 1
ATOM 5818 C CA . THR B 1 374 ? 37.165 9.178 72.373 1.00 11.10 374 THR B CA 1
ATOM 5819 C C . THR B 1 374 ? 37.672 10.597 72.066 1.00 13.35 374 THR B C 1
ATOM 5820 O O . THR B 1 374 ? 38.750 10.773 71.495 1.00 11.46 374 THR B O 1
ATOM 5824 N N . GLN B 1 375 ? 36.891 11.601 72.449 1.00 10.51 375 GLN B N 1
ATOM 5825 C CA . GLN B 1 375 ? 37.297 12.996 72.271 1.00 13.85 375 GLN B CA 1
ATOM 5826 C C . GLN B 1 375 ? 38.645 13.294 72.955 1.00 14.26 375 GLN B C 1
ATOM 5827 O O . GLN B 1 375 ? 39.573 13.847 72.349 1.00 11.59 375 GLN B O 1
ATOM 5833 N N . VAL B 1 376 ? 38.742 12.946 74.230 1.00 12.65 376 VAL B N 1
ATOM 5834 C CA . VAL B 1 376 ? 39.977 13.173 74.976 1.00 11.14 376 VAL B CA 1
ATOM 5835 C C . VAL B 1 376 ? 41.154 12.410 74.342 1.00 13.52 376 VAL B C 1
ATOM 5836 O O . VAL B 1 376 ? 42.244 12.959 74.195 1.00 12.16 376 VAL B O 1
ATOM 5840 N N . ALA B 1 377 ? 40.932 11.158 73.948 1.00 10.08 377 ALA B N 1
ATOM 5841 C CA . ALA B 1 377 ? 41.981 10.387 73.264 1.00 12.62 377 ALA B CA 1
ATOM 5842 C C . ALA B 1 377 ? 42.455 11.070 71.984 1.00 14.60 377 ALA B C 1
ATOM 5843 O O . ALA B 1 377 ? 43.658 11.089 71.700 1.00 11.84 377 ALA B O 1
ATOM 5845 N N . SER B 1 378 ? 41.515 11.612 71.212 1.00 12.02 378 SER B N 1
ATOM 5846 C CA . SER B 1 378 ? 41.855 12.297 69.952 1.00 11.10 378 SER B CA 1
ATOM 5847 C C . SER B 1 378 ? 42.795 13.459 70.229 1.00 14.07 378 SER B C 1
ATOM 5848 O O . SER B 1 378 ? 43.729 13.709 69.474 1.00 15.90 378 SER B O 1
ATOM 5851 N N . LYS B 1 379 ? 42.566 14.160 71.332 1.00 15.93 379 LYS B N 1
ATOM 5852 C CA . LYS B 1 379 ? 43.486 15.231 71.740 1.00 15.47 379 LYS B CA 1
ATOM 5853 C C . LYS B 1 379 ? 44.865 14.700 72.159 1.00 17.41 379 LYS B C 1
ATOM 5854 O O . LYS B 1 379 ? 45.886 15.159 71.651 1.00 12.61 379 LYS B O 1
ATOM 5860 N N . ILE B 1 380 ? 44.896 13.730 73.072 1.00 13.04 380 ILE B N 1
ATOM 5861 C CA . ILE B 1 380 ? 46.164 13.196 73.575 1.00 12.35 380 ILE B CA 1
ATOM 5862 C C . ILE B 1 380 ? 47.006 12.538 72.482 1.00 15.41 380 ILE B C 1
ATOM 5863 O O . ILE B 1 380 ? 48.229 12.727 72.410 1.00 12.12 380 ILE B O 1
ATOM 5868 N N . LEU B 1 381 ? 46.349 11.743 71.645 1.00 11.55 381 LEU B N 1
ATOM 5869 C CA . LEU B 1 381 ? 47.017 11.097 70.524 1.00 14.27 381 LEU B CA 1
ATOM 5870 C C . LEU B 1 381 ? 47.191 12.040 69.330 1.00 14.96 381 LEU B C 1
ATOM 5871 O O . LEU B 1 381 ? 47.893 11.711 68.370 1.00 14.75 381 LEU B O 1
ATOM 5876 N N . ASP B 1 382 ? 46.525 13.191 69.398 1.00 13.62 382 ASP B N 1
ATOM 5877 C CA . ASP B 1 382 ? 46.588 14.239 68.373 1.00 15.71 382 ASP B CA 1
ATOM 5878 C C . ASP B 1 382 ? 46.256 13.673 67.002 1.00 19.68 382 ASP B C 1
ATOM 5879 O O . ASP B 1 382 ? 47.000 13.851 66.029 1.00 16.56 382 ASP B O 1
ATOM 5884 N N . MET B 1 383 ? 45.127 12.986 66.925 1.00 16.35 383 MET B N 1
ATOM 5885 C CA . MET B 1 383 ? 44.702 12.421 65.655 1.00 18.42 383 MET B CA 1
ATOM 5886 C C . MET B 1 383 ? 43.190 12.375 65.583 1.00 17.39 383 MET B C 1
ATOM 5887 O O . MET B 1 383 ? 42.501 12.273 66.610 1.00 16.29 383 MET B O 1
ATOM 5892 N N . LYS B 1 384 ? 42.666 12.468 64.370 1.00 14.49 384 LYS B N 1
ATOM 5893 C CA . LYS B 1 384 ? 41.250 12.217 64.174 1.00 20.48 384 LYS B CA 1
ATOM 5894 C C . LYS B 1 384 ? 40.987 10.747 64.453 1.00 16.26 384 LYS B C 1
ATOM 5895 O O . LYS B 1 384 ? 41.789 9.882 64.093 1.00 17.26 384 LYS B O 1
ATOM 5901 N N . LEU B 1 385 ? 39.889 10.471 65.140 1.00 16.94 385 LEU B N 1
ATOM 5902 C CA . LEU B 1 385 ? 39.513 9.090 65.431 1.00 15.30 385 LEU B CA 1
ATOM 5903 C C . LEU B 1 385 ? 38.163 8.795 64.792 1.00 15.56 385 LEU B C 1
ATOM 5904 O O . LEU B 1 385 ? 37.139 8.774 65.479 1.00 14.73 385 LEU B O 1
ATOM 5909 N N . PRO B 1 386 ? 38.155 8.583 63.464 1.00 14.56 386 PRO B N 1
ATOM 5910 C CA . PRO B 1 386 ? 36.892 8.307 62.771 1.00 12.59 386 PRO B CA 1
ATOM 5911 C C . PRO B 1 386 ? 36.295 6.980 63.236 1.00 16.77 386 PRO B C 1
ATOM 5912 O O . PRO B 1 386 ? 37.019 6.005 63.471 1.00 14.19 386 PRO B O 1
ATOM 5916 N N . GLN B 1 387 ? 34.974 6.955 63.349 1.00 15.52 387 GLN B N 1
ATOM 5917 C CA . GLN B 1 387 ? 34.266 5.820 63.914 1.00 14.96 387 GLN B CA 1
ATOM 5918 C C . GLN B 1 387 ? 33.592 4.969 62.845 1.00 16.61 387 GLN B C 1
ATOM 5919 O O . GLN B 1 387 ? 33.037 3.920 63.151 1.00 15.29 387 GLN B O 1
ATOM 5925 N N . THR B 1 388 ? 33.637 5.421 61.596 1.00 14.98 388 THR B N 1
ATOM 5926 C CA . THR B 1 388 ? 33.045 4.650 60.493 1.00 14.92 388 THR B CA 1
ATOM 5927 C C . THR B 1 388 ? 33.908 3.453 60.114 1.00 14.09 388 THR B C 1
ATOM 5928 O O . THR B 1 388 ? 35.090 3.397 60.442 1.00 17.21 388 THR B O 1
ATOM 5932 N N . ARG B 1 389 ? 33.321 2.503 59.393 1.00 20.57 389 ARG B N 1
ATOM 5933 C CA . ARG B 1 389 ? 34.050 1.307 58.979 1.00 20.03 389 ARG B CA 1
ATOM 5934 C C . ARG B 1 389 ? 35.224 1.628 58.069 1.00 22.59 389 ARG B C 1
ATOM 5935 O O . ARG B 1 389 ? 36.250 0.952 58.125 1.00 21.73 389 ARG B O 1
ATOM 5943 N N . ASP B 1 390 ? 35.078 2.667 57.252 1.00 22.18 390 ASP B N 1
ATOM 5944 C CA . ASP B 1 390 ? 36.119 3.030 56.295 1.00 30.74 390 ASP B CA 1
ATOM 5945 C C . ASP B 1 390 ? 36.981 4.214 56.748 1.00 26.21 390 ASP B C 1
ATOM 5946 O O . ASP B 1 390 ? 37.732 4.774 55.955 1.00 26.59 390 ASP B O 1
ATOM 5951 N N . GLY B 1 391 ? 36.842 4.609 58.009 1.00 19.97 391 GLY B N 1
ATOM 5952 C CA . GLY B 1 391 ? 37.590 5.731 58.554 1.00 21.11 391 GLY B CA 1
ATOM 5953 C C . GLY B 1 391 ? 39.064 5.765 58.188 1.00 26.01 391 GLY B C 1
ATOM 5954 O O . GLY B 1 391 ? 39.593 6.821 57.855 1.00 26.61 391 GLY B O 1
ATOM 5955 N N . TYR B 1 392 ? 39.730 4.615 58.231 1.00 33.06 392 TYR B N 1
ATOM 5956 C CA . TYR B 1 392 ? 41.133 4.536 57.807 1.00 30.95 392 TYR B CA 1
ATOM 5957 C C . TYR B 1 392 ? 41.299 3.870 56.439 1.00 38.25 392 TYR B C 1
ATOM 5958 O O . TYR B 1 392 ? 41.851 2.776 56.333 1.00 42.08 392 TYR B O 1
ATOM 5967 N N . LEU B 1 393 ? 40.820 4.534 55.393 1.00 40.39 393 LEU B N 1
ATOM 5968 C CA . LEU B 1 393 ? 40.988 4.037 54.035 1.00 48.50 393 LEU B CA 1
ATOM 5969 C C . LEU B 1 393 ? 40.757 5.167 53.041 1.00 53.31 393 LEU B C 1
ATOM 5970 O O . LEU B 1 393 ? 40.675 6.333 53.433 1.00 54.72 393 LEU B O 1
#

Sequence (781 aa):
ELTPEQRTLQTQARREELAQSVFASTAVQTDLTEQYPWDNVAQLRDAGFMGMMLPTSVGGRGLSTLDTVIVIEEMAKACATMGRITVDSNLGAIGAITKYGSEEQIKLAADLVLAGDKPAICISEPNAGSAASEMTTRADKNGDHYILNGEKYWITGGGVSKLHLIFARVFDDGVEQGIGAFITVLDDHGPEGLKVGRRLYAMGVRGIPETHLEFHDLKIHKSMMITFPDGLKRGFAALMSAYNAQQRVVGAGAVALGIAQCAFEEGVAYLKRREQFGRPLAEFQGLQWMVADMSSVQLEAARLMLRSAAVSGETFPDINKAAQAKIFAAETANKVTNDALQFFGSSSGYGRHNPMERHVRDARMFTIAGGTAQILRTQVASKILDMKLPQTRDGYELTPEQRTLQTQARELAQSVFASTAVQTDLTEQYPWDNVAQLRDAGFMGMMLPTSVGGRGLSTLDTVIVIEEMAKACATMGRITVDSNLGAIGAITKYGSEEQIKLAADLVLAGDKPAICISEPNAGSAASEMTTRADKNGDHYILNGEKYWITGGGVSKLHLIFARVFDDGVEQGIGAFITVLDDHGPEGLKVGRRLYAMGVRGIPETHLEFHDLKIHKSMMITFPDGLKRGFAALMSSAYNAQRVGAGAVALGIAQCAFEEGVAYLKRREQFGRPLAEFQGLQWMVADMSSVQLEAARLMLRSAAVSGETFPDINKAAQAKIFAAETANKVTNDALQFFGSSSGYGRHNPMERHVRDARMFTIAGGTAQILRTQVASKILDMKLPQTRDGYL

Radius of gyration: 29.02 Å; Cα contacts (8 Å, |Δi|>4): 1624; chains: 2; bounding box: 57×83×89 Å

Nearest PDB structures (foldseek):
  5af7-assembly1_B  TM=9.994E-01  e=7.771E-63  Advenella mimigardefordensis DPN7
  3pfd-assembly4_C  TM=9.550E-01  e=2.086E-30  Mycolicibacterium thermoresistibile
  5lnx-assembly1_C  TM=9.316E-01  e=1.012E-25  Bacillus subtilis subsp. subtilis str. 168
  3nf4-assembly1_A-2  TM=9.379E-01  e=4.399E-24  Mycolicibacterium thermoresistibile
  8ciw-assembly1_B  TM=9.164E-01  e=1.066E-21  Pseudomonas migulae

Foldseek 3Di:
DDDPVLVVLLVLLLCLLVVPQQVCALVLFVVLAADPVSLQVCLVSQLFQQCADVVLPHVNDALLSLLSNLLSNLLRHLLSSLLSLQRHFAPLLLCRVQNDPVSNNVSSVQRSNRAREKEFQAAPVAALNSQVAAWEWEDDPQKTWTWDKGWQTWQQPNGFWYWYWHFYDYVNRTFGIWIFIGGDDPVDDPFWDWADFDQALASSSTTITMITGDRRIGGNSRIRDDPVGDHVSVVVSLLRLLSSLLSLLSSLLSLLVSLLVLLVVQQQVDDDPHHRVCPDVVLVVVSVVLVVLSVVLSCLSSVQRPDDDRGGDNLSSLVSLLSSLVSSLSSLVSSLVSVPPVSVDSVDCSSNSNSSSNCSCPPSAHNVRSVQVNVCVVVVHDDDDDPPPD/DDDPVLVVLLVLLLCLLVVPQQVCQLVLFVVLAAPQVSLQVCLVSQLFQQCQDCVLPHVNDALLSLLSSLLSNLLRHLLSSLLSLQRHFAPLLLCRPQNDPVSNNVSSVQSSNRAREWEFQAAPPPDLNSQPAAWEWEDDPQKTWTWHKGWQTWQQPNGFKYWHWHFYDYPNHTFGIWIFIGGDDPVDDPQWDWADWDQALASSNTTITMITGDRRIGGNSRIRDDPDGVNVVVVVSCLSLLSSLLSLLSSLLSLLVSLLVLLVVQQQPDDDPHHRVCPDVVVVVVNVVLVVLSVVLVCLSSVQRPDDDSHGDNLSSLVSLLSSLVSSLVSLVSSLVSVPPVSVDSVDCSSNSNSSSNCSCPPSAHNVRSVQVNCCVVVVHDDDDDPVPPD

Organism: Advenella mimigardefordensis (strain DSM 17166 / LMG 22922 / DPN7) (NCBI:txid1247726)

Solvent-accessible surface area: 31374 Å² total; per-residue (Å²): 222,26,59,97,130,29,140,76,12,42,50,88,0,92,98,23,1,98,88,40,0,47,102,32,5,89,120,9,21,137,47,22,116,18,10,142,88,1,5,33,67,0,82,107,46,23,3,5,1,1,54,3,46,102,105,43,52,10,100,46,43,52,10,23,18,0,4,2,0,0,8,9,0,3,39,9,5,5,4,0,0,30,0,0,6,28,0,4,5,5,6,5,15,2,0,41,96,51,16,52,157,100,5,30,126,54,0,0,68,32,0,57,67,11,9,2,3,0,59,0,26,44,6,50,110,2,31,52,5,26,70,70,1,104,0,90,0,35,91,95,54,78,54,22,29,0,52,27,53,0,25,37,4,18,0,2,46,28,3,88,0,0,0,0,1,0,48,1,28,36,130,60,96,80,61,10,12,0,0,0,2,10,33,35,73,125,168,22,42,160,8,9,106,62,30,156,66,9,105,6,0,1,3,28,0,1,15,10,5,11,0,60,2,80,96,0,117,7,70,98,41,30,13,0,94,32,142,94,28,24,149,167,0,25,57,24,1,82,40,1,30,11,4,33,25,0,0,10,0,0,0,0,5,0,3,0,25,19,0,30,79,55,0,40,57,19,5,138,172,41,93,7,42,50,37,25,21,33,66,27,109,52,25,71,160,39,32,50,85,4,41,95,74,4,98,33,0,33,124,68,0,50,67,1,6,100,28,44,173,66,26,3,52,69,12,97,0,0,48,0,1,24,59,1,1,67,11,0,31,124,1,0,30,28,0,0,16,7,23,16,36,23,0,10,0,73,105,40,35,0,3,19,4,6,2,5,0,9,12,3,8,6,35,45,21,21,3,37,58,2,101,49,51,24,33,24,128,124,105,132,86,188,40,50,52,58,154,120,30,192,209,20,61,79,130,22,115,76,10,30,76,94,0,88,110,20,0,96,75,39,0,37,89,39,5,64,92,12,17,127,78,20,116,16,17,139,117,10,4,31,71,0,80,107,46,23,4,6,2,0,55,2,50,100,103,44,51,10,99,45,42,51,9,25,16,0,6,3,0,0,12,3,0,3,28,8,4,5,3,0,0,20,0,0,3,20,0,3,4,2,6,4,14,2,1,40,95,44,16,55,154,99,5,27,125,58,1,0,72,32,0,55,66,10,12,3,3,0,47,0,17,44,6,39,116,2,29,49,2,27,72,73,3,110,0,93,0,44,83,98,50,79,52,21,31,0,58,25,61,0,23,35,4,18,0,3,45,27,2,98,0,0,0,0,0,0,38,2,22,56,139,58,95,75,65,1,10,4,0,0,2,10,41,32,70,149,180,22,43,161,19,15,120,48,17,157,58,7,96,5,0,1,4,29,0,1,14,11,5,6,0,45,2,101,96,0,130,9,69,94,44,29,22,5,76,31,136,97,34,40,148,103,0,41,63,14,2,44,39,0,30,5,4,30,33,0,0,9,0,2,0,0,3,0,3,0,26,18,0,29,81,56,0,44,48,27,5,142,155,40,94,7,50,54,40,24,22,33,65,31,108,49,25,76,159,52,34,49,86,5,50,95,71,4,97,32,0,44,111,56,4,54,44,0,6,100,25,44,173,60,24,3,46,68,16,74,0,0,61,0,1,26,58,1,0,67,11,0,32,124,3,0,32,35,0,0,18,9,17,18,37,25,0,10,0,66,110,39,36,0,3,22,5,6,3,5,0,10,14,2,9,8,35,38,22,21,2,46,57,3,109,47,51,21,32,26,114,124,109,128,89,187,40,52,50,57,154,103,26,156,130

B-factor: mean 22.28, std 11.6, range [7.59, 143.74]

Secondary structure (DSSP, 8-state):
---HHHHHHHHHHHHHIIIIIGGGHHHHHHH----HHHHHHHHHTT-SSTTS-GGGT-----HHHHHHHHHHHHHH-HHHHHHHHHTTSSHHHHHHHH--HHHHHHHHHHHHTT---EEE--BTTBSSSGGG---EEEEETTEEEEEEEEEEEETTTT--EEEEEEEEEETTEEEEEEEEEEE--SS--TTEEEEEE--BSS-TTS-EEEEEEEEEEEEGGGB---TT-HHHHHHHHHTHHHHHHHHHHHHHHHHHHHHHHHHHHHHHH-EETTEEGGG-HHHHHHHHHHHHHHHHHHHHHHHHHHSSSSS--HHHHHHHHHHHHHHHHHHHHHHHHHTTHHHHBTTSSHHHHHHHHGGGGTTTS-HHHHHHHHHHHHTT-----STT--/---HHHHHHHHHHHHHIIIIIGGGHHHHHHH----HHHHHHHHHTT-SSTTS-GGGT-----HHHHHHHHHHHHHH-HHHHHHHHHTTSSHHHHHHHH--HHHHHHHHHHHHTT---EEE--BTTBSS-GGG---EEEEETTEEEEEEEEEEEETTTT--EEEEEEEEEETTEEEEEEEEEEE--SS--TTEEEEEE--BSS-TTS-EEEEEEEEEEEEGGGB---TT-HHHHHHHHHHHHHHHHHHHHHHHHHHHHHHHHHHHHHHHH-EETTEEGGG-HHHHHHHHHHHHHHHHHHHHHHHHHT-SSSS--HHHHHHHHHHHHHHHHHHHHHHHHHTTHHHHBTTSSHHHHHHHHGGGGTTTS-HHHHHHHHHHHHHTS----STTTT-

InterPro domains:
  IPR006091 Acyl-CoA dehydrogenase/oxidase, middle domain [PF02770] (120-217)
  IPR009075 Acyl-CoA dehydrogenase/oxidase, C-terminal [PF00441] (234-380)
  IPR009100 Acyl-CoA dehydrogenase/oxidase, N-terminal and middle domain superfamily [SSF56645] (3-226)
  IPR013786 Acyl-CoA dehydrogenase/oxidase, N-terminal [PF02771] (5-106)
  IPR036250 Acyl-CoA dehydrogenase-like, C-terminal [SSF47203] (233-386)
  IPR037069 Acyl-CoA dehydrogenase/oxidase, N-terminal domain superfamily [G3DSA:1.10.540.10] (1-118)
  IPR046373 Acyl-CoA oxidase/dehydrogenase, middle domain superfamily [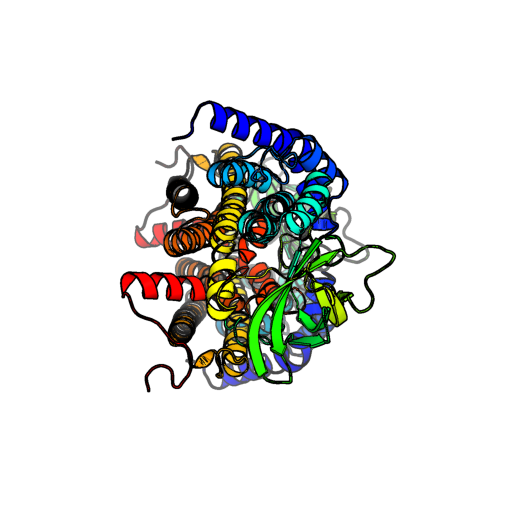G3DSA:2.40.110.10] (120-237)
  IPR050032 3-sulfinopropanoyl-CoA desulfinase [NF042439] (12-389)

CATH classification: 1.10.540.10 (+2 more: 2.40.110.10, 1.20.140.10)